Protein 4LW4 (pdb70)

GO terms:
  GO:0031071 cysteine desulfurase activity (F, EXP)
  GO:0008826 cysteine sulfinate desulfinase activity (F, EXP)
  GO:0009000 selenocysteine lyase activity (F, EXP)
  GO:0005515 protein binding (F, IPI)
  GO:0030170 pyridoxal phosphate binding (F, IDA)
  GO:0016783 sulfurtransferase activity (F, IDA)
  GO:0000096 sulfur amino acid metabolic process (P, IDA)
  GO:0016261 L-selenocysteine catabolic process (P, IDA)
  GO:0019448 L-cysteine catabolic process (P, IDA)
  GO:0072348 sulfur compound transport (P, IDA)

Structure (mmCIF, N/CA/C/O backbone):
data_4LW4
#
_entry.id   4LW4
#
_cell.length_a   77.135
_cell.length_b   76.871
_cell.length_c   89.361
_cell.angle_alpha   90.00
_cell.angle_beta   104.48
_cell.angle_gamma   90.00
#
_symmetry.space_group_name_H-M   'P 1 21 1'
#
loop_
_entity.id
_entity.type
_entity.pdbx_description
1 polymer 'Cysteine sulfinate desulfinase'
2 polymer 'Cysteine desulfuration protein CsdE'
3 non-polymer "PYRIDOXAL-5'-PHOSPHATE"
4 water water
#
loop_
_atom_site.group_PDB
_atom_site.id
_atom_site.type_symbol
_atom_site.label_atom_id
_atom_site.label_alt_id
_atom_site.label_comp_id
_atom_site.label_asym_id
_atom_site.label_entity_id
_atom_site.la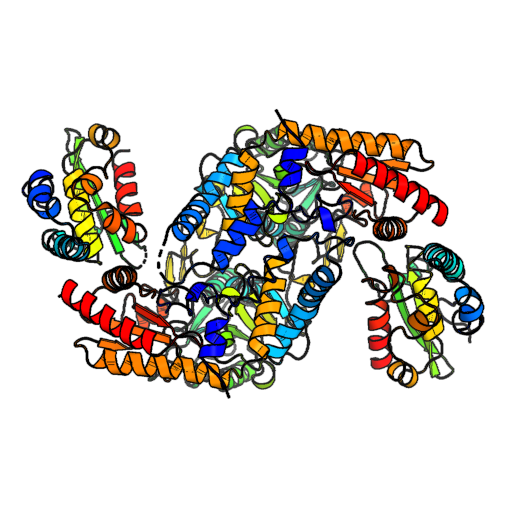bel_seq_id
_atom_site.pdbx_PDB_ins_code
_atom_site.Cartn_x
_atom_site.Cartn_y
_atom_site.Cartn_z
_atom_site.occupancy
_atom_site.B_iso_or_equiv
_atom_site.auth_seq_id
_atom_site.auth_comp_id
_atom_site.auth_asym_id
_atom_site.auth_atom_id
_atom_site.pdbx_PDB_model_num
ATOM 1 N N . VAL A 1 6 ? 34.318 44.532 22.095 1.00 39.76 3 VAL A N 1
ATOM 2 C CA . VAL A 1 6 ? 33.255 45.521 22.545 1.00 39.22 3 VAL A CA 1
ATOM 3 C C . VAL A 1 6 ? 31.841 45.293 21.949 1.00 37.63 3 VAL A C 1
ATOM 4 O O . VAL A 1 6 ? 31.647 45.282 20.710 1.00 38.87 3 VAL A O 1
ATOM 8 N N . PHE A 1 7 ? 30.857 45.126 22.835 1.00 34.48 4 PHE A N 1
ATOM 9 C CA . PHE A 1 7 ? 29.521 44.704 22.420 1.00 31.10 4 PHE A CA 1
ATOM 10 C C . PHE A 1 7 ? 28.808 45.853 21.723 1.00 30.09 4 PHE A C 1
ATOM 11 O O . PHE A 1 7 ? 28.825 46.981 22.219 1.00 30.75 4 PHE A O 1
ATOM 19 N N . ASN A 1 8 ? 28.224 45.584 20.562 1.00 27.54 5 ASN A N 1
ATOM 20 C CA . ASN A 1 8 ? 27.375 46.541 19.861 1.00 26.03 5 ASN A CA 1
ATOM 21 C C . ASN A 1 8 ? 25.954 45.944 19.848 1.00 25.98 5 ASN A C 1
ATOM 22 O O . ASN A 1 8 ? 25.700 44.982 19.087 1.00 25.17 5 ASN A O 1
ATOM 27 N N . PRO A 1 9 ? 25.029 46.506 20.663 1.00 26.36 6 PRO A N 1
ATOM 28 C CA . PRO A 1 9 ? 23.599 46.033 20.640 1.00 25.87 6 PRO A CA 1
ATOM 29 C C . PRO A 1 9 ? 22.966 46.027 19.238 1.00 25.84 6 PRO A C 1
ATOM 30 O O . PRO A 1 9 ? 22.218 45.071 18.875 1.00 24.52 6 PRO A O 1
ATOM 34 N N . ALA A 1 10 ? 23.260 47.050 18.433 1.00 24.85 7 ALA A N 1
ATOM 35 C CA . ALA A 1 10 ? 22.600 47.166 17.125 1.00 23.74 7 ALA A CA 1
ATOM 36 C C . ALA A 1 10 ? 23.067 46.069 16.175 1.00 23.50 7 ALA A C 1
ATOM 37 O O . ALA A 1 10 ? 22.316 45.629 15.284 1.00 22.22 7 ALA A O 1
ATOM 39 N N . GLN A 1 11 ? 24.295 45.606 16.390 1.00 22.96 8 GLN A N 1
ATOM 40 C CA . GLN A 1 11 ? 24.843 44.528 15.587 1.00 23.88 8 GLN A CA 1
ATOM 41 C C . GLN A 1 11 ? 24.175 43.172 15.951 1.00 22.82 8 GLN A C 1
ATOM 42 O O . GLN A 1 11 ? 23.808 42.390 15.059 1.00 24.21 8 GLN A O 1
ATOM 48 N N . PHE A 1 12 ? 24.023 42.922 17.227 1.00 21.75 9 PHE A N 1
ATOM 49 C CA . PHE A 1 12 ? 23.341 41.750 17.741 1.00 21.34 9 PHE A CA 1
ATOM 50 C C . PHE A 1 12 ? 21.887 41.777 17.310 1.00 21.03 9 PHE A C 1
ATOM 51 O O . PHE A 1 12 ? 21.413 40.840 16.761 1.00 19.86 9 PHE A O 1
ATOM 59 N N . ARG A 1 13 ? 21.236 42.911 17.474 1.00 20.43 10 ARG A N 1
ATOM 60 C CA . ARG A 1 13 ? 19.820 43.075 17.224 1.00 21.72 10 ARG A CA 1
ATOM 61 C C . ARG A 1 13 ? 19.496 42.813 15.756 1.00 21.43 10 ARG A C 1
ATOM 62 O O . ARG A 1 13 ? 18.534 42.217 15.468 1.00 21.58 10 ARG A O 1
ATOM 70 N N . ALA A 1 14 ? 20.366 43.206 14.860 1.00 22.46 11 ALA A N 1
ATOM 71 C CA . ALA A 1 14 ? 20.156 43.087 13.442 1.00 22.17 11 ALA A CA 1
ATOM 72 C C . ALA A 1 14 ? 20.030 41.685 12.913 1.00 22.83 11 ALA A C 1
ATOM 73 O O . ALA A 1 14 ? 19.574 41.539 11.847 1.00 22.35 11 ALA A O 1
ATOM 75 N N . GLN A 1 15 ? 20.512 40.701 13.642 1.00 21.06 12 GLN A N 1
ATOM 76 C CA . GLN A 1 15 ? 20.509 39.310 13.206 1.00 21.83 12 GLN A CA 1
ATOM 77 C C . GLN A 1 15 ? 19.180 38.545 13.390 1.00 20.15 12 GLN A C 1
ATOM 78 O O . GLN A 1 15 ? 19.085 37.348 13.037 1.00 19.92 12 GLN A O 1
ATOM 84 N N . PHE A 1 16 ? 18.184 39.242 13.933 1.00 18.22 13 PHE A N 1
ATOM 85 C CA . PHE A 1 16 ? 16.924 38.632 14.410 1.00 16.46 13 PHE A CA 1
ATOM 86 C C . PHE A 1 16 ? 15.755 38.992 13.542 1.00 15.06 13 PHE A C 1
ATOM 87 O O . PHE A 1 16 ? 15.168 40.063 13.714 1.00 14.65 13 PHE A O 1
ATOM 95 N N . PRO A 1 17 ? 15.401 38.101 12.586 1.00 15.05 14 PRO A N 1
ATOM 96 C CA . PRO A 1 17 ? 14.384 38.506 11.656 1.00 14.27 14 PRO A CA 1
ATOM 97 C C . PRO A 1 17 ? 13.002 38.762 12.269 1.00 13.38 14 PRO A C 1
ATOM 98 O O . PRO A 1 17 ? 12.226 39.467 11.639 1.00 14.25 14 PRO A O 1
ATOM 102 N N . ALA A 1 18 ? 12.690 38.226 13.465 1.00 13.22 15 ALA A N 1
ATOM 103 C CA . ALA A 1 18 ? 11.309 38.330 14.016 1.00 14.18 15 ALA A CA 1
ATOM 104 C C . ALA A 1 18 ? 11.021 39.723 14.538 1.00 13.58 15 ALA A C 1
ATOM 105 O O . ALA A 1 18 ? 9.893 40.014 14.854 1.00 12.65 15 ALA A O 1
ATOM 107 N N . LEU A 1 19 ? 12.077 40.509 14.741 1.00 14.36 16 LEU A N 1
ATOM 108 C CA . LEU A 1 19 ? 11.967 41.748 15.464 1.00 17.10 16 LEU A CA 1
ATOM 109 C C . LEU A 1 19 ? 10.994 42.785 14.873 1.00 18.47 16 LEU A C 1
ATOM 110 O O . LEU A 1 19 ? 10.321 43.479 15.648 1.00 18.82 16 LEU A O 1
ATOM 115 N N . GLN A 1 20 ? 10.923 42.932 13.554 1.00 19.24 17 GLN A N 1
ATOM 116 C CA . GLN A 1 20 ? 9.953 43.909 12.981 1.00 21.62 17 GLN A CA 1
ATOM 117 C C . GLN A 1 20 ? 8.507 43.540 13.295 1.00 20.58 17 GLN A C 1
ATOM 118 O O . GLN A 1 20 ? 7.719 44.377 13.697 1.00 21.88 17 GLN A O 1
ATOM 124 N N . ASP A 1 21 ? 8.146 42.275 13.113 1.00 18.57 18 ASP A N 1
ATOM 125 C CA . ASP A 1 21 ? 6.805 41.826 13.476 1.00 17.49 18 ASP A CA 1
ATOM 126 C C . ASP A 1 21 ? 6.567 41.706 14.998 1.00 15.86 18 ASP A C 1
ATOM 127 O O . ASP A 1 21 ? 5.429 41.859 15.449 1.00 15.40 18 ASP A O 1
ATOM 132 N N . ALA A 1 22 ? 7.582 41.428 15.758 1.00 14.84 19 ALA A N 1
ATOM 133 C CA . ALA A 1 22 ? 7.406 41.117 17.151 1.00 17.47 19 ALA A CA 1
ATOM 134 C C . ALA A 1 22 ? 6.965 42.309 18.004 1.00 18.90 19 ALA A C 1
ATOM 135 O O . ALA A 1 22 ? 6.443 42.116 19.020 1.00 20.51 19 ALA A O 1
ATOM 137 N N . GLY A 1 23 ? 7.210 43.519 17.550 1.00 18.73 20 GLY A N 1
ATOM 138 C CA . GLY A 1 23 ? 6.951 44.698 18.331 1.00 19.93 20 GLY A CA 1
ATOM 139 C C . GLY A 1 23 ? 7.950 44.806 19.471 1.00 19.84 20 GLY A C 1
ATOM 140 O O . GLY A 1 23 ? 9.108 44.908 19.230 1.00 20.61 20 GLY A O 1
ATOM 141 N N . VAL A 1 24 ? 7.474 44.745 20.697 1.00 30.00 21 VAL A N 1
ATOM 142 C CA . VAL A 1 24 ? 8.348 44.773 21.846 1.00 30.00 21 VAL A CA 1
ATOM 143 C C . VAL A 1 24 ? 8.362 43.372 22.479 1.00 30.00 21 VAL A C 1
ATOM 144 O O . VAL A 1 24 ? 7.422 42.958 23.043 1.00 30.00 21 VAL A O 1
ATOM 148 N N . TYR A 1 25 ? 9.443 42.647 22.329 1.00 13.52 22 TYR A N 1
ATOM 149 C CA . TYR A 1 25 ? 9.476 41.282 22.850 1.00 13.28 22 TYR A CA 1
ATOM 150 C C . TYR A 1 25 ? 10.250 41.183 24.163 1.00 12.34 22 TYR A C 1
ATOM 151 O O . TYR A 1 25 ? 11.429 41.354 24.168 1.00 14.11 22 TYR A O 1
ATOM 160 N N . LEU A 1 26 ? 9.545 40.935 25.244 1.00 12.17 23 LEU A N 1
ATOM 161 C CA . LEU A 1 26 ? 10.131 40.888 26.579 1.00 12.57 23 LEU A CA 1
ATOM 162 C C . LEU A 1 26 ? 9.793 39.565 27.259 1.00 14.15 23 LEU A C 1
ATOM 163 O O . LEU A 1 26 ? 9.477 39.543 28.473 1.00 11.94 23 LEU A O 1
ATOM 168 N N . ASP A 1 27 ? 9.864 38.449 26.497 1.00 14.05 24 ASP A N 1
ATOM 169 C CA . ASP A 1 27 ? 9.589 37.156 27.113 1.00 14.44 24 ASP A CA 1
ATOM 170 C C . ASP A 1 27 ? 10.640 36.128 26.719 1.00 14.19 24 ASP A C 1
ATOM 171 O O . ASP A 1 27 ? 10.328 34.912 26.554 1.00 13.03 24 ASP A O 1
ATOM 176 N N . SER A 1 28 ? 11.876 36.598 26.529 1.00 13.71 25 SER A N 1
ATOM 177 C CA . SER A 1 28 ? 12.992 35.691 26.210 1.00 14.43 25 SER A CA 1
ATOM 178 C C . SER A 1 28 ? 13.249 34.631 27.237 1.00 13.91 25 SER A C 1
ATOM 179 O O . SER A 1 28 ? 13.849 33.581 26.899 1.00 14.12 25 SER A O 1
ATOM 182 N N . ALA A 1 29 ? 12.814 34.868 28.481 1.00 13.68 26 ALA A N 1
ATOM 183 C CA . ALA A 1 29 ? 13.044 33.886 29.539 1.00 15.25 26 ALA A CA 1
ATOM 184 C C . ALA A 1 29 ? 12.145 32.648 29.367 1.00 15.55 26 ALA A C 1
ATOM 185 O O . ALA A 1 29 ? 12.463 31.580 29.889 1.00 16.77 26 ALA A O 1
ATOM 187 N N . ALA A 1 30 ? 11.006 32.819 28.733 1.00 13.77 27 ALA A N 1
ATOM 188 C CA . ALA A 1 30 ? 10.170 31.660 28.287 1.00 12.88 27 ALA A CA 1
ATOM 189 C C . ALA A 1 30 ? 10.791 31.004 27.034 1.00 13.04 27 ALA A C 1
ATOM 190 O O . ALA A 1 30 ? 10.990 29.797 26.978 1.00 11.90 27 ALA A O 1
ATOM 192 N N . THR A 1 31 ? 11.072 31.815 26.023 1.00 10.42 28 THR A N 1
ATOM 193 C CA . THR A 1 31 ? 11.734 31.337 24.860 1.00 12.88 28 THR A CA 1
ATOM 194 C C . THR A 1 31 ? 12.379 32.497 24.093 1.00 12.75 28 THR A C 1
ATOM 195 O O . THR A 1 31 ? 11.858 33.613 24.094 1.00 12.39 28 THR A O 1
ATOM 199 N N . ALA A 1 32 ? 13.528 32.229 23.446 1.00 13.05 29 ALA A N 1
ATOM 200 C CA . ALA A 1 32 ? 14.310 33.280 22.784 1.00 12.11 29 ALA A CA 1
ATOM 201 C C . ALA A 1 32 ? 14.006 33.343 21.304 1.00 12.62 29 ALA A C 1
ATOM 202 O O . ALA A 1 32 ? 13.714 32.332 20.671 1.00 11.43 29 ALA A O 1
ATOM 204 N N . LEU A 1 33 ? 14.103 34.537 20.752 1.00 11.73 30 LEU A N 1
ATOM 205 C CA . LEU A 1 33 ? 14.043 34.707 19.323 1.00 11.92 30 LEU A CA 1
ATOM 206 C C . LEU A 1 33 ? 15.300 34.115 18.725 1.00 10.50 30 LEU A C 1
ATOM 207 O O . LEU A 1 33 ? 16.269 33.864 19.439 1.00 9.79 30 LEU A O 1
ATOM 212 N N . LYS A 1 34 ? 15.298 33.850 17.425 1.00 10.84 31 LYS A N 1
ATOM 213 C CA . LYS A 1 34 ? 16.402 33.117 16.801 1.00 11.04 31 LYS A CA 1
ATOM 214 C C . LYS A 1 34 ? 17.144 34.044 15.813 1.00 12.03 31 LYS A C 1
ATOM 215 O O . LYS A 1 34 ? 16.539 34.849 15.098 1.00 12.15 31 LYS A O 1
ATOM 221 N N . PRO A 1 35 ? 18.435 33.913 15.753 1.00 12.32 32 PRO A N 1
ATOM 222 C CA . PRO A 1 35 ? 19.227 34.672 14.776 1.00 13.99 32 PRO A CA 1
ATOM 223 C C . PRO A 1 35 ? 19.166 34.026 13.392 1.00 14.29 32 PRO A C 1
ATOM 224 O O . PRO A 1 35 ? 18.892 32.810 13.330 1.00 14.26 32 PRO A O 1
ATOM 228 N N . GLU A 1 36 ? 19.501 34.774 12.324 1.00 14.90 33 GLU A N 1
ATOM 229 C CA . GLU A 1 36 ? 19.530 34.213 10.969 1.00 17.12 33 GLU A CA 1
ATOM 230 C C . GLU A 1 36 ? 20.320 32.969 10.861 1.00 17.13 33 GLU A C 1
ATOM 231 O O . GLU A 1 36 ? 19.920 32.098 10.077 1.00 17.61 33 GLU A O 1
ATOM 237 N N . ALA A 1 37 ? 21.436 32.857 11.594 1.00 14.71 34 ALA A N 1
ATOM 238 C CA . ALA A 1 37 ? 22.231 31.671 11.467 1.00 15.07 34 ALA A CA 1
ATOM 239 C C . ALA A 1 37 ? 21.403 30.377 11.724 1.00 14.17 34 ALA A C 1
ATOM 240 O O . ALA A 1 37 ? 21.609 29.336 11.067 1.00 13.73 34 ALA A O 1
ATOM 242 N N . VAL A 1 38 ? 20.470 30.449 12.671 1.00 14.09 35 VAL A N 1
ATOM 243 C CA . VAL A 1 38 ? 19.707 29.267 13.104 1.00 13.46 35 VAL A CA 1
ATOM 244 C C . VAL A 1 38 ? 18.640 28.992 12.083 1.00 14.28 35 VAL A C 1
ATOM 245 O O . VAL A 1 38 ? 18.434 27.827 11.700 1.00 12.87 35 VAL A O 1
ATOM 249 N N . VAL A 1 39 ? 17.972 30.054 11.634 1.00 13.49 36 VAL A N 1
ATOM 250 C CA . VAL A 1 39 ? 16.944 29.887 10.610 1.00 14.33 36 VAL A CA 1
ATOM 251 C C . VAL A 1 39 ? 17.541 29.310 9.327 1.00 15.06 36 VAL A C 1
ATOM 252 O O . VAL A 1 39 ? 16.982 28.406 8.648 1.00 13.16 36 VAL A O 1
ATOM 256 N N . GLU A 1 40 ? 18.716 29.809 8.980 1.00 15.74 37 GLU A N 1
ATOM 257 C CA . GLU A 1 40 ? 19.311 29.424 7.732 1.00 16.67 37 GLU A CA 1
ATOM 258 C C . GLU A 1 40 ? 19.898 28.021 7.811 1.00 15.11 37 GLU A C 1
ATOM 259 O O . GLU A 1 40 ? 19.760 27.262 6.858 1.00 14.62 37 GLU A O 1
ATOM 265 N N . ALA A 1 41 ? 20.566 27.674 8.909 1.00 12.69 38 ALA A N 1
ATOM 266 C CA . ALA A 1 41 ? 21.056 26.278 9.073 1.00 13.18 38 ALA A CA 1
ATOM 267 C C . ALA A 1 41 ? 19.911 25.242 9.004 1.00 13.36 38 ALA A C 1
ATOM 268 O O . ALA A 1 41 ? 20.048 24.192 8.391 1.00 13.39 38 ALA A O 1
ATOM 270 N N . THR A 1 42 ? 18.755 25.614 9.540 1.00 14.70 39 THR A N 1
ATOM 271 C CA . THR A 1 42 ? 17.604 24.742 9.541 1.00 14.02 39 THR A CA 1
ATOM 272 C C . THR A 1 42 ? 17.019 24.579 8.129 1.00 14.70 39 THR A C 1
ATOM 273 O O . THR A 1 42 ? 16.718 23.468 7.729 1.00 14.23 39 THR A O 1
ATOM 277 N N . GLN A 1 43 ? 16.846 25.689 7.420 1.00 15.61 40 GLN A N 1
ATOM 278 C CA . GLN A 1 43 ? 16.374 25.767 6.035 1.00 16.97 40 GLN A CA 1
ATOM 279 C C . GLN A 1 43 ? 17.246 24.909 5.155 1.00 16.33 40 GLN A C 1
ATOM 280 O O . GLN A 1 43 ? 16.739 24.102 4.381 1.00 15.31 40 GLN A O 1
ATOM 286 N N . GLN A 1 44 ? 18.560 25.027 5.348 1.00 16.65 41 GLN A N 1
ATOM 287 C CA . GLN A 1 44 ? 19.524 24.270 4.576 1.00 19.15 41 GLN A CA 1
ATOM 288 C C . GLN A 1 44 ? 19.444 22.776 4.806 1.00 17.33 41 GLN A C 1
ATOM 289 O O . GLN A 1 44 ? 19.546 22.016 3.852 1.00 16.85 41 GLN A O 1
ATOM 295 N N . PHE A 1 45 ? 19.257 22.387 6.064 1.00 15.37 42 PHE A N 1
ATOM 296 C CA . PHE A 1 45 ? 19.186 20.974 6.439 1.00 14.93 42 PHE A CA 1
ATOM 297 C C . PHE A 1 45 ? 17.925 20.296 5.808 1.00 14.36 42 PHE A C 1
ATOM 298 O O . PHE A 1 45 ? 18.021 19.276 5.122 1.00 13.88 42 PHE A O 1
ATOM 306 N N . TYR A 1 46 ? 16.777 20.944 5.915 1.00 12.90 43 TYR A N 1
ATOM 307 C CA . TYR A 1 46 ? 15.547 20.325 5.362 1.00 13.39 43 TYR A CA 1
ATOM 308 C C . TYR A 1 46 ? 15.413 20.474 3.876 1.00 14.40 43 TYR A C 1
ATOM 309 O O . TYR A 1 46 ? 14.505 19.897 3.265 1.00 13.85 43 TYR A O 1
ATOM 318 N N . SER A 1 47 ? 16.286 21.278 3.276 1.00 16.09 44 SER A N 1
ATOM 319 C CA . SER A 1 47 ? 16.280 21.465 1.834 1.00 19.00 44 SER A CA 1
ATOM 320 C C . SER A 1 47 ? 17.392 20.756 1.124 1.00 19.92 44 SER A C 1
ATOM 321 O O . SER A 1 47 ? 17.522 20.955 -0.046 1.00 20.38 44 SER A O 1
ATOM 324 N N . LEU A 1 48 ? 18.191 19.974 1.804 1.00 22.44 45 LEU A N 1
ATOM 325 C CA . LEU A 1 48 ? 19.507 19.612 1.284 1.00 27.26 45 LEU A CA 1
ATOM 326 C C . LEU A 1 48 ? 19.428 18.642 0.098 1.00 30.35 45 LEU A C 1
ATOM 327 O O . LEU A 1 48 ? 18.873 17.526 0.211 1.00 29.26 45 LEU A O 1
ATOM 332 N N . SER A 1 49 ? 20.073 19.065 -1.007 1.00 33.42 46 SER A N 1
ATOM 333 C CA . SER A 1 49 ? 20.138 18.296 -2.261 1.00 36.35 46 SER A CA 1
ATOM 334 C C . SER A 1 49 ? 20.381 16.832 -2.033 1.00 37.17 46 SER A C 1
ATOM 335 O O . SER A 1 49 ? 21.401 16.455 -1.467 1.00 36.98 46 SER A O 1
ATOM 338 N N . ALA A 1 50 ? 19.415 16.038 -2.490 1.00 39.06 47 ALA A N 1
ATOM 339 C CA . ALA A 1 50 ? 19.380 14.571 -2.373 1.00 42.08 47 ALA A CA 1
ATOM 340 C C . ALA A 1 50 ? 20.563 13.936 -3.010 1.00 43.43 47 ALA A C 1
ATOM 341 O O . ALA A 1 50 ? 20.869 14.238 -4.175 1.00 44.68 47 ALA A O 1
ATOM 343 N N . GLY A 1 51 ? 21.189 13.023 -2.262 1.00 45.20 48 GLY A N 1
ATOM 344 C CA . GLY A 1 51 ? 22.497 12.462 -2.607 1.00 46.42 48 GLY A CA 1
ATOM 345 C C . GLY A 1 51 ? 23.562 13.452 -2.164 1.00 46.60 48 GLY A C 1
ATOM 346 O O . GLY A 1 51 ? 24.558 13.649 -2.852 1.00 47.27 48 GLY A O 1
ATOM 347 N N . PHE A 1 58 ? 27.327 19.909 -2.565 1.00 61.79 55 PHE A N 1
ATOM 348 C CA . PHE A 1 58 ? 28.326 19.276 -1.698 1.00 62.25 55 PHE A CA 1
ATOM 349 C C . PHE A 1 58 ? 28.999 20.237 -0.689 1.00 61.24 55 PHE A C 1
ATOM 350 O O . PHE A 1 58 ? 29.569 19.780 0.315 1.00 61.29 55 PHE A O 1
ATOM 358 N N . ALA A 1 59 ? 28.935 21.547 -0.959 1.00 59.85 56 ALA A N 1
ATOM 359 C CA . ALA A 1 59 ? 29.477 22.578 -0.048 1.00 58.23 56 ALA A CA 1
ATOM 360 C C . ALA A 1 59 ? 28.521 22.962 1.124 1.00 56.90 56 ALA A C 1
ATOM 361 O O . ALA A 1 59 ? 28.961 23.185 2.257 1.00 56.16 56 ALA A O 1
ATOM 363 N N . GLU A 1 60 ? 27.222 23.059 0.853 1.00 55.40 57 GLU A N 1
ATOM 364 C CA . GLU A 1 60 ? 26.239 23.184 1.939 1.00 54.19 57 GLU A CA 1
ATOM 365 C C . GLU A 1 60 ? 26.229 21.883 2.758 1.00 52.47 57 GLU A C 1
ATOM 366 O O . GLU A 1 60 ? 26.271 21.937 4.000 1.00 52.64 57 GLU A O 1
ATOM 372 N N . ALA A 1 61 ? 26.210 20.736 2.056 1.00 49.77 58 ALA A N 1
ATOM 373 C CA . ALA A 1 61 ? 26.273 19.407 2.665 1.00 47.83 58 ALA A CA 1
ATOM 374 C C . ALA A 1 61 ? 27.394 19.296 3.691 1.00 47.11 58 ALA A C 1
ATOM 375 O O . ALA A 1 61 ? 27.151 18.900 4.832 1.00 45.91 58 ALA A O 1
ATOM 377 N N . GLN A 1 62 ? 28.617 19.658 3.282 1.00 45.71 59 GLN A N 1
ATOM 378 C CA . GLN A 1 62 ? 29.778 19.548 4.158 1.00 44.59 59 GLN A CA 1
ATOM 379 C C . GLN A 1 62 ? 29.721 20.506 5.352 1.00 42.29 59 GLN A C 1
ATOM 380 O O . GLN A 1 62 ? 30.064 20.108 6.445 1.00 41.30 59 GLN A O 1
ATOM 386 N N . ARG A 1 63 ? 29.279 21.745 5.120 1.00 40.61 60 ARG A N 1
ATOM 387 C CA . ARG A 1 63 ? 29.032 22.744 6.168 1.00 39.89 60 ARG A CA 1
ATOM 388 C C . ARG A 1 63 ? 28.047 22.217 7.223 1.00 38.47 60 ARG A C 1
ATOM 389 O O . ARG A 1 63 ? 28.258 22.409 8.409 1.00 37.49 60 ARG A O 1
ATOM 397 N N . LEU A 1 64 ? 26.957 21.574 6.791 1.00 37.44 61 LEU A N 1
ATOM 398 C CA . LEU A 1 64 ? 25.986 20.966 7.743 1.00 36.53 61 LEU A CA 1
ATOM 399 C C . LEU A 1 64 ? 26.598 19.767 8.495 1.00 35.88 61 LEU A C 1
ATOM 400 O O . LEU A 1 64 ? 26.455 19.631 9.729 1.00 34.49 61 LEU A O 1
ATOM 405 N N . THR A 1 65 ? 27.320 18.922 7.753 1.00 34.98 62 THR A N 1
ATOM 406 C CA . THR A 1 65 ? 28.080 17.849 8.384 1.00 34.31 62 THR A CA 1
ATOM 407 C C . THR A 1 65 ? 29.025 18.383 9.472 1.00 33.20 62 THR A C 1
ATOM 408 O O . THR A 1 65 ? 29.009 17.871 10.567 1.00 31.81 62 THR A O 1
ATOM 412 N N . ALA A 1 66 ? 29.835 19.414 9.172 1.00 32.81 63 ALA A N 1
ATOM 413 C CA . ALA A 1 66 ? 30.722 19.981 10.214 1.00 31.52 63 ALA A CA 1
ATOM 414 C C . ALA A 1 66 ? 29.907 20.597 11.363 1.00 30.60 63 ALA A C 1
ATOM 415 O O . ALA A 1 66 ? 30.258 20.375 12.520 1.00 30.10 63 ALA A O 1
ATOM 417 N N . ARG A 1 67 ? 28.806 21.307 11.072 1.00 29.07 64 ARG A N 1
ATOM 418 C CA . ARG A 1 67 ? 27.972 21.815 12.177 1.00 28.56 64 ARG A CA 1
ATOM 419 C C . ARG A 1 67 ? 27.587 20.653 13.148 1.00 27.86 64 ARG A C 1
ATOM 420 O O . ARG A 1 67 ? 27.718 20.790 14.354 1.00 27.53 64 ARG A O 1
ATOM 428 N N . TYR A 1 68 ? 27.189 19.504 12.582 1.00 26.54 65 TYR A N 1
ATOM 429 C CA . TYR A 1 68 ? 26.590 18.392 13.330 1.00 26.66 65 TYR A CA 1
ATOM 430 C C . TYR A 1 68 ? 27.607 17.623 14.141 1.00 26.29 65 TYR A C 1
ATOM 431 O O . TYR A 1 68 ? 27.382 17.314 15.340 1.00 24.99 65 TYR A O 1
ATOM 440 N N . GLU A 1 69 ? 28.732 17.344 13.486 1.00 27.23 66 GLU A N 1
ATOM 441 C CA A GLU A 1 69 ? 29.834 16.599 14.104 0.50 27.45 66 GLU A CA 1
ATOM 442 C CA B GLU A 1 69 ? 29.833 16.598 14.113 0.50 26.95 66 GLU A CA 1
ATOM 443 C C . GLU A 1 69 ? 30.567 17.488 15.113 1.00 26.39 66 GLU A C 1
ATOM 444 O O . GLU A 1 69 ? 31.136 17.015 16.072 1.00 26.17 66 GLU A O 1
ATOM 455 N N . ALA A 1 70 ? 30.526 18.794 14.913 1.00 24.82 67 ALA A N 1
ATOM 456 C CA . ALA A 1 70 ? 31.187 19.647 15.853 1.00 22.55 67 ALA A CA 1
ATOM 457 C C . ALA A 1 70 ? 30.201 20.002 16.969 1.00 20.96 67 ALA A C 1
ATOM 458 O O . ALA A 1 70 ? 30.516 20.735 17.879 1.00 18.21 67 ALA A O 1
ATOM 460 N N . ALA A 1 71 ? 28.969 19.510 16.912 1.00 19.32 68 ALA A N 1
ATOM 461 C CA . ALA A 1 71 ? 27.992 20.138 17.845 1.00 18.15 68 ALA A CA 1
ATOM 462 C C . ALA A 1 71 ? 28.279 19.913 19.304 1.00 15.38 68 ALA A C 1
ATOM 463 O O . ALA A 1 71 ? 28.206 20.827 20.057 1.00 15.52 68 ALA A O 1
ATOM 465 N N . ARG A 1 72 ? 28.615 18.703 19.715 1.00 16.48 69 ARG A N 1
ATOM 466 C CA . ARG A 1 72 ? 28.892 18.478 21.161 1.00 16.40 69 ARG A CA 1
ATOM 467 C C . ARG A 1 72 ? 30.092 19.337 21.597 1.00 16.22 69 ARG A C 1
ATOM 468 O O . ARG A 1 72 ? 30.118 19.819 22.686 1.00 16.56 69 ARG A O 1
ATOM 476 N N . GLU A 1 73 ? 31.118 19.426 20.758 1.00 16.35 70 GLU A N 1
ATOM 477 C CA . GLU A 1 73 ? 32.297 20.234 21.083 1.00 18.62 70 GLU A CA 1
ATOM 478 C C . GLU A 1 73 ? 31.916 21.705 21.312 1.00 16.97 70 GLU A C 1
ATOM 479 O O . GLU A 1 73 ? 32.437 22.332 22.209 1.00 17.96 70 GLU A O 1
ATOM 485 N N . LYS A 1 74 ? 30.968 22.244 20.537 1.00 17.65 71 LYS A N 1
ATOM 486 C CA . LYS A 1 74 ? 30.538 23.650 20.767 1.00 16.74 71 LYS A CA 1
ATOM 487 C C . LYS A 1 74 ? 29.844 23.797 22.092 1.00 17.74 71 LYS A C 1
ATOM 488 O O . LYS A 1 74 ? 29.974 24.830 22.783 1.00 17.99 71 LYS A O 1
ATOM 494 N N . VAL A 1 75 ? 29.066 22.778 22.463 1.00 17.32 72 VAL A N 1
ATOM 495 C CA . VAL A 1 75 ? 28.503 22.759 23.842 1.00 15.28 72 VAL A CA 1
ATOM 496 C C . VAL A 1 75 ? 29.636 22.626 24.911 1.00 15.53 72 VAL A C 1
ATOM 497 O O . VAL A 1 75 ? 29.611 23.301 25.919 1.00 14.84 72 VAL A O 1
ATOM 501 N N . ALA A 1 76 ? 30.578 21.703 24.698 1.00 16.81 73 ALA A N 1
ATOM 502 C CA . ALA A 1 76 ? 31.732 21.559 25.612 1.00 17.10 73 ALA A CA 1
ATOM 503 C C . ALA A 1 76 ? 32.452 22.910 25.825 1.00 17.39 73 ALA A C 1
ATOM 504 O O . ALA A 1 76 ? 32.840 23.252 26.965 1.00 19.60 73 ALA A O 1
ATOM 506 N N . GLN A 1 77 ? 32.599 23.686 24.776 1.00 18.08 74 GLN A N 1
ATOM 507 C CA . GLN A 1 77 ? 33.267 24.991 24.862 1.00 19.64 74 GLN A CA 1
ATOM 508 C C . GLN A 1 77 ? 32.432 26.011 25.601 1.00 20.10 74 GLN A C 1
ATOM 509 O O . GLN A 1 77 ? 32.964 26.755 26.408 1.00 19.01 74 GLN A O 1
ATOM 515 N N . LEU A 1 78 ? 31.104 26.000 25.410 1.00 18.51 75 LEU A N 1
ATOM 516 C CA . LEU A 1 78 ? 30.285 26.851 26.236 1.00 17.69 75 LEU A CA 1
ATOM 517 C C . LEU A 1 78 ? 30.502 26.610 27.719 1.00 17.23 75 LEU A C 1
ATOM 518 O O . LEU A 1 78 ? 30.568 27.564 28.496 1.00 17.68 75 LEU A O 1
ATOM 523 N N . LEU A 1 79 ? 30.551 25.343 28.121 1.00 16.23 76 LEU A N 1
ATOM 524 C CA . LEU A 1 79 ? 30.480 24.975 29.547 1.00 17.70 76 LEU A CA 1
ATOM 525 C C . LEU A 1 79 ? 31.856 24.759 30.185 1.00 18.01 76 LEU A C 1
ATOM 526 O O . LEU A 1 79 ? 31.955 24.408 31.387 1.00 18.42 76 LEU A O 1
ATOM 531 N N . ASN A 1 80 ? 32.884 24.852 29.350 1.00 18.37 77 ASN A N 1
ATOM 532 C CA . ASN A 1 80 ? 34.236 24.350 29.696 1.00 19.54 77 ASN A CA 1
ATOM 533 C C . ASN A 1 80 ? 34.240 22.862 30.198 1.00 20.70 77 ASN A C 1
ATOM 534 O O . ASN A 1 80 ? 34.914 22.515 31.189 1.00 18.68 77 ASN A O 1
ATOM 539 N N . ALA A 1 81 ? 33.455 21.997 29.520 1.00 19.47 78 ALA A N 1
ATOM 540 C CA . ALA A 1 81 ? 33.495 20.566 29.759 1.00 21.01 78 ALA A CA 1
ATOM 541 C C . ALA A 1 81 ? 34.849 20.000 29.309 1.00 21.99 78 ALA A C 1
ATOM 542 O O . ALA A 1 81 ? 35.417 20.481 28.352 1.00 22.51 78 ALA A O 1
ATOM 544 N N . PRO A 1 82 ? 35.349 18.959 29.986 1.00 24.29 79 PRO A N 1
ATOM 545 C CA . PRO A 1 82 ? 36.678 18.485 29.620 1.00 26.00 79 PRO A CA 1
ATOM 546 C C . PRO A 1 82 ? 36.706 17.910 28.185 1.00 27.29 79 PRO A C 1
ATOM 547 O O . PRO A 1 82 ? 37.726 17.938 27.495 1.00 27.37 79 PRO A O 1
ATOM 551 N N . ASP A 1 83 ? 35.581 17.403 27.711 1.00 26.84 80 ASP A N 1
ATOM 552 C CA . ASP A 1 83 ? 35.602 16.774 26.418 1.00 27.65 80 ASP A CA 1
ATOM 553 C C . ASP A 1 83 ? 34.162 16.562 25.866 1.00 25.80 80 ASP A C 1
ATOM 554 O O . ASP A 1 83 ? 33.196 16.587 26.645 1.00 22.64 80 ASP A O 1
ATOM 559 N N . ASP A 1 84 ? 34.050 16.402 24.549 1.00 23.58 81 ASP A N 1
ATOM 560 C CA . ASP A 1 84 ? 32.725 16.396 23.904 1.00 23.66 81 ASP A CA 1
ATOM 561 C C . ASP A 1 84 ? 31.855 15.178 24.306 1.00 22.55 81 ASP A C 1
ATOM 562 O O . ASP A 1 84 ? 30.616 15.246 24.244 1.00 21.12 81 ASP A O 1
ATOM 567 N N . LYS A 1 85 ? 32.491 14.129 24.855 1.00 19.98 82 LYS A N 1
ATOM 568 C CA . LYS A 1 85 ? 31.795 12.923 25.233 1.00 19.57 82 LYS A CA 1
ATOM 569 C C . LYS A 1 85 ? 31.109 12.992 26.623 1.00 18.89 82 LYS A C 1
ATOM 570 O O . LYS A 1 85 ? 30.379 12.037 27.056 1.00 18.91 82 LYS A O 1
ATOM 576 N N . THR A 1 86 ? 31.305 14.098 27.311 1.00 16.61 83 THR A N 1
ATOM 577 C CA . THR A 1 86 ? 30.470 14.381 28.488 1.00 16.79 83 THR A CA 1
ATOM 578 C C . THR A 1 86 ? 29.131 15.112 28.137 1.00 15.60 83 THR A C 1
ATOM 579 O O . THR A 1 86 ? 28.379 15.501 29.029 1.00 15.68 83 THR A O 1
ATOM 583 N N . ILE A 1 87 ? 28.894 15.360 26.861 1.00 15.37 84 ILE A N 1
ATOM 584 C CA . ILE A 1 87 ? 27.662 16.048 26.394 1.00 16.11 84 ILE A CA 1
ATOM 585 C C . ILE A 1 87 ? 26.669 15.049 25.830 1.00 15.26 84 ILE A C 1
ATOM 586 O O . ILE A 1 87 ? 26.976 14.340 24.862 1.00 15.80 84 ILE A O 1
ATOM 591 N N . VAL A 1 88 ? 25.478 15.037 26.395 1.00 14.09 85 VAL A N 1
ATOM 592 C CA . VAL A 1 88 ? 24.403 14.106 25.966 1.00 13.18 85 VAL A CA 1
ATOM 593 C C . VAL A 1 88 ? 23.238 14.939 25.368 1.00 13.23 85 VAL A C 1
ATOM 594 O O . VAL A 1 88 ? 22.844 15.927 25.960 1.00 12.95 85 VAL A O 1
ATOM 598 N N . TRP A 1 89 ? 22.700 14.547 24.220 1.00 13.79 86 TRP A N 1
ATOM 599 C CA . TRP A 1 89 ? 21.567 15.261 23.642 1.00 13.27 86 TRP A CA 1
ATOM 600 C C . TRP A 1 89 ? 20.300 14.778 24.255 1.00 13.39 86 TRP A C 1
ATOM 601 O O . TRP A 1 89 ? 20.070 13.545 24.367 1.00 15.38 86 TRP A O 1
ATOM 612 N N . THR A 1 90 ? 19.437 15.720 24.618 1.00 12.20 87 THR A N 1
ATOM 613 C CA . THR A 1 90 ? 18.097 15.392 25.108 1.00 10.69 87 THR A CA 1
ATOM 614 C C . THR A 1 90 ? 17.077 16.310 24.381 1.00 11.35 87 THR A C 1
ATOM 615 O O . THR A 1 90 ? 17.462 17.082 23.513 1.00 11.95 87 THR A O 1
ATOM 619 N N . ARG A 1 91 ? 15.792 16.244 24.759 1.00 11.03 88 ARG A N 1
ATOM 620 C CA . ARG A 1 91 ? 14.749 17.132 24.138 1.00 12.29 88 ARG A CA 1
ATOM 621 C C . ARG A 1 91 ? 14.596 18.459 24.925 1.00 11.38 88 ARG A C 1
ATOM 622 O O . ARG A 1 91 ? 13.846 19.343 24.520 1.00 11.27 88 ARG A O 1
ATOM 630 N N . GLY A 1 92 ? 15.292 18.592 26.057 1.00 10.37 89 GLY A N 1
ATOM 631 C CA . GLY A 1 92 ? 15.261 19.821 26.845 1.00 11.25 89 GLY A CA 1
ATOM 632 C C . GLY A 1 92 ? 15.712 19.547 28.263 1.00 11.42 89 GLY A C 1
ATOM 633 O O . GLY A 1 92 ? 15.870 18.406 28.672 1.00 11.08 89 GLY A O 1
ATOM 634 N N . THR A 1 93 ? 15.927 20.603 29.011 1.00 11.47 90 THR A N 1
ATOM 635 C CA . THR A 1 93 ? 16.220 20.504 30.444 1.00 11.47 90 THR A CA 1
ATOM 636 C C . THR A 1 93 ? 15.344 19.501 31.164 1.00 11.28 90 THR A C 1
ATOM 637 O O . THR A 1 93 ? 15.837 18.764 32.003 1.00 11.40 90 THR A O 1
ATOM 641 N N . THR A 1 94 ? 14.050 19.487 30.877 1.00 11.32 91 THR A N 1
ATOM 642 C CA . THR A 1 94 ? 13.169 18.525 31.497 1.00 9.25 91 THR A CA 1
ATOM 643 C C . THR A 1 94 ? 13.609 17.049 31.348 1.00 11.69 91 THR A C 1
ATOM 644 O O . THR A 1 94 ? 13.721 16.334 32.340 1.00 10.99 91 THR A O 1
ATOM 648 N N . GLU A 1 95 ? 13.868 16.587 30.121 1.00 12.74 92 GLU A N 1
ATOM 649 C CA . GLU A 1 95 ? 14.291 15.200 29.958 1.00 12.07 92 GLU A CA 1
ATOM 650 C C . GLU A 1 95 ? 15.669 15.029 30.668 1.00 11.71 92 GLU A C 1
ATOM 651 O O . GLU A 1 95 ? 15.924 14.019 31.279 1.00 12.21 92 GLU A O 1
ATOM 657 N N . SER A 1 96 ? 16.553 16.008 30.528 1.00 11.38 93 SER A N 1
ATOM 658 C CA . SER A 1 96 ? 17.897 15.887 31.159 1.00 12.17 93 SER A CA 1
ATOM 659 C C . SER A 1 96 ? 17.792 15.559 32.631 1.00 12.53 93 SER A C 1
ATOM 660 O O . SER A 1 96 ? 18.483 14.654 33.093 1.00 12.20 93 SER A O 1
ATOM 663 N N . ILE A 1 97 ? 16.918 16.274 33.370 1.00 9.79 94 ILE A N 1
ATOM 664 C CA . ILE A 1 97 ? 16.778 16.051 34.822 1.00 11.91 94 ILE A CA 1
ATOM 665 C C . ILE A 1 97 ? 16.129 14.726 35.186 1.00 12.62 94 ILE A C 1
ATOM 666 O O . ILE A 1 97 ? 16.658 13.995 36.032 1.00 13.94 94 ILE A O 1
ATOM 671 N N . ASN A 1 98 ? 15.041 14.374 34.493 1.00 12.73 95 ASN A N 1
ATOM 672 C CA . ASN A 1 98 ? 14.435 13.067 34.611 1.00 11.45 95 ASN A CA 1
ATOM 673 C C . ASN A 1 98 ? 15.458 11.958 34.369 1.00 11.01 95 ASN A C 1
ATOM 674 O O . ASN A 1 98 ? 15.405 10.969 35.071 1.00 12.93 95 ASN A O 1
ATOM 679 N N . MET A 1 99 ? 16.382 12.124 33.416 1.00 11.15 96 MET A N 1
ATOM 680 C CA . MET A 1 99 ? 17.381 11.099 33.117 1.00 12.27 96 MET A CA 1
ATOM 681 C C . MET A 1 99 ? 18.310 10.903 34.312 1.00 11.79 96 MET A C 1
ATOM 682 O O . MET A 1 99 ? 18.606 9.796 34.683 1.00 13.48 96 MET A O 1
ATOM 687 N N . VAL A 1 100 ? 18.734 11.990 34.911 1.00 12.22 97 VAL A N 1
ATOM 688 C CA . VAL A 1 100 ? 19.627 11.925 36.056 1.00 12.80 97 VAL A CA 1
ATOM 689 C C . VAL A 1 100 ? 18.845 11.234 37.194 1.00 13.40 97 VAL A C 1
ATOM 690 O O . VAL A 1 100 ? 19.321 10.252 37.814 1.00 13.17 97 VAL A O 1
ATOM 694 N N . ALA A 1 101 ? 17.617 11.681 37.420 1.00 12.73 98 ALA A N 1
ATOM 695 C CA . ALA A 1 101 ? 16.795 11.092 38.496 1.00 11.83 98 ALA A CA 1
ATOM 696 C C . ALA A 1 101 ? 16.565 9.601 38.357 1.00 13.41 98 ALA A C 1
ATOM 697 O O . ALA A 1 101 ? 16.710 8.805 39.357 1.00 11.72 98 ALA A O 1
ATOM 699 N N . GLN A 1 102 ? 16.240 9.194 37.120 1.00 13.13 99 GLN A N 1
ATOM 700 C CA . GLN A 1 102 ? 15.900 7.800 36.844 1.00 13.96 99 GLN A CA 1
ATOM 701 C C . GLN A 1 102 ? 17.153 6.902 36.627 1.00 13.72 99 GLN A C 1
ATOM 702 O O . GLN A 1 102 ? 17.140 5.721 36.971 1.00 12.88 99 GLN A O 1
ATOM 708 N N . CYS A 1 103 ? 18.179 7.434 35.996 1.00 14.15 100 CYS A N 1
ATOM 709 C CA . CYS A 1 103 ? 19.258 6.592 35.504 1.00 15.48 100 CYS A CA 1
ATOM 710 C C . CYS A 1 103 ? 20.408 6.611 36.476 1.00 16.29 100 CYS A C 1
ATOM 711 O O . CYS A 1 103 ? 21.205 5.685 36.499 1.00 16.94 100 CYS A O 1
ATOM 714 N N . TYR A 1 104 ? 20.523 7.687 37.240 1.00 15.29 101 TYR A N 1
ATOM 715 C CA . TYR A 1 104 ? 21.606 7.756 38.215 1.00 16.22 101 TYR A CA 1
ATOM 716 C C . TYR A 1 104 ? 21.050 7.559 39.622 1.00 16.32 101 TYR A C 1
ATOM 717 O O . TYR A 1 104 ? 21.459 6.623 40.342 1.00 15.84 101 TYR A O 1
ATOM 726 N N . ALA A 1 105 ? 20.090 8.410 40.013 1.00 15.15 102 ALA A N 1
ATOM 727 C CA . ALA A 1 105 ? 19.540 8.336 41.367 1.00 14.78 102 ALA A CA 1
ATOM 728 C C . ALA A 1 105 ? 18.724 7.108 41.710 1.00 15.91 102 ALA A C 1
ATOM 729 O O . ALA A 1 105 ? 18.958 6.487 42.782 1.00 16.78 102 ALA A O 1
ATOM 731 N N . ARG A 1 106 ? 17.765 6.725 40.868 1.00 15.76 103 ARG A N 1
ATOM 732 C CA . ARG A 1 106 ? 16.818 5.707 41.277 1.00 18.25 103 ARG A CA 1
ATOM 733 C C . ARG A 1 106 ? 17.453 4.323 41.643 1.00 19.71 103 ARG A C 1
ATOM 734 O O . ARG A 1 106 ? 16.961 3.651 42.548 1.00 21.70 103 ARG A O 1
ATOM 742 N N . PRO A 1 107 ? 18.461 3.873 40.886 1.00 19.48 104 PRO A N 1
ATOM 743 C CA . PRO A 1 107 ? 19.117 2.593 41.285 1.00 20.72 104 PRO A CA 1
ATOM 744 C C . PRO A 1 107 ? 19.947 2.700 42.577 1.00 21.09 104 PRO A C 1
ATOM 745 O O . PRO A 1 107 ? 20.368 1.715 43.100 1.00 23.51 104 PRO A O 1
ATOM 749 N N . ARG A 1 108 ? 20.234 3.899 43.035 1.00 20.24 105 ARG A N 1
ATOM 750 C CA . ARG A 1 108 ? 21.122 4.094 44.127 1.00 20.51 105 ARG A CA 1
ATOM 751 C C . ARG A 1 108 ? 20.391 4.468 45.399 1.00 22.68 105 ARG A C 1
ATOM 752 O O . ARG A 1 108 ? 20.940 4.232 46.486 1.00 25.53 105 ARG A O 1
ATOM 760 N N . LEU A 1 109 ? 19.186 5.030 45.310 1.00 20.11 106 LEU A N 1
ATOM 761 C CA . LEU A 1 109 ? 18.554 5.609 46.494 1.00 20.47 106 LEU A CA 1
ATOM 762 C C . LEU A 1 109 ? 17.926 4.485 47.350 1.00 20.26 106 LEU A C 1
ATOM 763 O O . LEU A 1 109 ? 17.356 3.575 46.808 1.00 19.21 106 LEU A O 1
ATOM 768 N N . GLN A 1 110 ? 18.028 4.603 48.666 1.00 20.47 107 GLN A N 1
ATOM 769 C CA . GLN A 1 110 ? 17.453 3.615 49.584 1.00 21.43 107 GLN A CA 1
ATOM 770 C C . GLN A 1 110 ? 16.342 4.247 50.408 1.00 19.58 107 GLN A C 1
ATOM 771 O O . GLN A 1 110 ? 16.351 5.427 50.580 1.00 20.28 107 GLN A O 1
ATOM 777 N N . PRO A 1 111 ? 15.418 3.444 50.964 1.00 18.82 108 PRO A N 1
ATOM 778 C CA . PRO A 1 111 ? 14.394 4.107 51.756 1.00 19.64 108 PRO A CA 1
ATOM 779 C C . PRO A 1 111 ? 15.026 4.973 52.845 1.00 20.88 108 PRO A C 1
ATOM 780 O O . PRO A 1 111 ? 16.059 4.600 53.434 1.00 20.78 108 PRO A O 1
ATOM 784 N N . GLY A 1 112 ? 14.457 6.149 53.067 1.00 19.67 109 GLY A N 1
ATOM 785 C CA . GLY A 1 112 ? 15.025 7.065 54.067 1.00 19.72 109 GLY A CA 1
ATOM 786 C C . GLY A 1 112 ? 16.176 7.950 53.572 1.00 19.70 109 GLY A C 1
ATOM 787 O O . GLY A 1 112 ? 16.522 8.905 54.264 1.00 20.67 109 GLY A O 1
ATOM 788 N N . ASP A 1 113 ? 16.773 7.674 52.403 1.00 18.88 110 ASP A N 1
ATOM 789 C CA . ASP A 1 113 ? 17.757 8.633 51.831 1.00 19.21 110 ASP A CA 1
ATOM 790 C C . ASP A 1 113 ? 17.026 9.962 51.569 1.00 18.49 110 ASP A C 1
ATOM 791 O O . ASP A 1 113 ? 15.780 9.974 51.429 1.00 19.14 110 ASP A O 1
ATOM 796 N N . GLU A 1 114 ? 17.789 11.057 51.525 1.00 17.67 111 GLU A N 1
ATOM 797 C CA . GLU A 1 114 ? 17.234 12.421 51.434 1.00 18.44 111 GLU A CA 1
ATOM 798 C C . GLU A 1 114 ? 17.731 13.138 50.182 1.00 17.84 111 GLU A C 1
ATOM 799 O O . GLU A 1 114 ? 18.940 13.105 49.872 1.00 17.04 111 GLU A O 1
ATOM 805 N N . ILE A 1 115 ? 16.805 13.820 49.498 1.00 16.99 112 ILE A N 1
ATOM 806 C CA . ILE A 1 115 ? 17.130 14.629 48.362 1.00 15.69 112 ILE A CA 1
ATOM 807 C C . ILE A 1 115 ? 16.757 16.053 48.714 1.00 16.10 112 ILE A C 1
ATOM 808 O O . ILE A 1 115 ? 15.607 16.318 48.995 1.00 17.38 112 ILE A O 1
ATOM 813 N N . ILE A 1 116 ? 17.739 16.958 48.672 1.00 15.79 113 ILE A N 1
ATOM 814 C CA . ILE A 1 116 ? 17.580 18.342 49.039 1.00 15.17 113 ILE A CA 1
ATOM 815 C C . ILE A 1 116 ? 17.291 19.110 47.761 1.00 14.57 113 ILE A C 1
ATOM 816 O O . ILE A 1 116 ? 18.072 19.045 46.802 1.00 15.63 113 ILE A O 1
ATOM 821 N N . VAL A 1 117 ? 16.192 19.850 47.792 1.00 14.63 114 VAL A N 1
ATOM 822 C CA . VAL A 1 117 ? 15.709 20.600 46.661 1.00 14.10 114 VAL A CA 1
ATOM 823 C C . VAL A 1 117 ? 15.355 22.002 47.067 1.00 12.84 114 VAL A C 1
ATOM 824 O O . VAL A 1 117 ? 14.601 22.178 48.026 1.00 14.10 114 VAL A O 1
ATOM 828 N N . SER A 1 118 ? 15.865 22.995 46.346 1.00 13.24 115 SER A N 1
ATOM 829 C CA . SER A 1 118 ? 15.611 24.392 46.725 1.00 14.03 115 SER A CA 1
ATOM 830 C C . SER A 1 118 ? 14.176 24.793 46.467 1.00 14.24 115 SER A C 1
ATOM 831 O O . SER A 1 118 ? 13.570 24.286 45.508 1.00 14.23 115 SER A O 1
ATOM 834 N N . VAL A 1 119 ? 13.618 25.705 47.273 1.00 14.17 116 VAL A N 1
ATOM 835 C CA . VAL A 1 119 ? 12.259 26.159 46.992 1.00 16.25 116 VAL A CA 1
ATOM 836 C C . VAL A 1 119 ? 12.173 27.023 45.787 1.00 13.70 116 VAL A C 1
ATOM 837 O O . VAL A 1 119 ? 11.059 27.328 45.394 1.00 13.86 116 VAL A O 1
ATOM 841 N N . ALA A 1 120 ? 13.299 27.545 45.297 1.00 14.10 117 ALA A N 1
ATOM 842 C CA . ALA A 1 120 ? 13.314 28.299 44.040 1.00 13.15 117 ALA A CA 1
ATOM 843 C C . ALA A 1 120 ? 13.254 27.411 42.756 1.00 13.34 117 ALA A C 1
ATOM 844 O O . ALA A 1 120 ? 13.259 27.929 41.627 1.00 13.29 117 ALA A O 1
ATOM 846 N N . GLU A 1 121 ? 13.153 26.080 42.882 1.00 14.28 118 GLU A N 1
ATOM 847 C CA . GLU A 1 121 ? 13.346 25.242 41.656 1.00 14.57 118 GLU A CA 1
ATOM 848 C C . GLU A 1 121 ? 12.169 25.358 40.728 1.00 14.51 118 GLU A C 1
ATOM 849 O O . GLU A 1 121 ? 11.021 25.432 41.178 1.00 12.62 118 GLU A O 1
ATOM 855 N N . HIS A 1 122 ? 12.474 25.403 39.427 1.00 12.99 119 HIS A N 1
ATOM 856 C CA . HIS A 1 122 ? 11.463 25.212 38.421 1.00 12.74 119 HIS A CA 1
ATOM 857 C C . HIS A 1 122 ? 10.916 23.769 38.636 1.00 12.29 119 HIS A C 1
ATOM 858 O O . HIS A 1 122 ? 11.651 22.883 39.073 1.00 14.17 119 HIS A O 1
ATOM 865 N N . HIS A 1 123 ? 9.670 23.510 38.255 1.00 12.13 120 HIS A N 1
ATOM 866 C CA . HIS A 1 123 ? 9.091 22.170 38.364 1.00 11.46 120 HIS A CA 1
ATOM 867 C C . HIS A 1 123 ? 9.890 21.089 37.715 1.00 10.65 120 HIS A C 1
ATOM 868 O O . HIS A 1 123 ? 9.787 19.956 38.138 1.00 10.78 120 HIS A O 1
ATOM 875 N N . ALA A 1 124 ? 10.613 21.386 36.645 1.00 10.47 121 ALA A N 1
ATOM 876 C CA . ALA A 1 124 ? 11.492 20.357 36.028 1.00 11.76 121 ALA A CA 1
ATOM 877 C C . ALA A 1 124 ? 12.572 19.875 36.985 1.00 11.71 121 ALA A C 1
ATOM 878 O O . ALA A 1 124 ? 13.041 18.732 36.803 1.00 11.48 121 ALA A O 1
ATOM 880 N N . ASN A 1 125 ? 12.978 20.715 37.966 1.00 11.86 122 ASN A N 1
ATOM 881 C CA . ASN A 1 125 ? 14.030 20.290 38.925 1.00 11.94 122 ASN A CA 1
ATOM 882 C C . ASN A 1 125 ? 13.414 19.999 40.303 1.00 11.52 122 ASN A C 1
ATOM 883 O O . ASN A 1 125 ? 14.080 20.115 41.368 1.00 12.65 122 ASN A O 1
ATOM 888 N N . LEU A 1 126 ? 12.140 19.634 40.290 1.00 11.87 123 LEU A N 1
ATOM 889 C CA . LEU A 1 126 ? 11.447 19.333 41.547 1.00 11.72 123 LEU A CA 1
ATOM 890 C C . LEU A 1 126 ? 10.555 18.073 41.368 1.00 12.03 123 LEU A C 1
ATOM 891 O O . LEU A 1 126 ? 10.664 17.063 42.099 1.00 11.30 123 LEU A O 1
ATOM 896 N N . VAL A 1 127 ? 9.643 18.116 40.400 1.00 11.49 124 VAL A N 1
ATOM 897 C CA . VAL A 1 127 ? 8.760 16.946 40.178 1.00 10.55 124 VAL A CA 1
ATOM 898 C C . VAL A 1 127 ? 9.521 15.586 39.935 1.00 11.36 124 VAL A C 1
ATOM 899 O O . VAL A 1 127 ? 9.154 14.584 40.524 1.00 12.77 124 VAL A O 1
ATOM 903 N N . PRO A 1 128 ? 10.584 15.555 39.087 1.00 11.11 125 PRO A N 1
ATOM 904 C CA . PRO A 1 128 ? 11.323 14.285 38.976 1.00 11.86 125 PRO A CA 1
ATOM 905 C C . PRO A 1 128 ? 11.817 13.776 40.327 1.00 13.13 125 PRO A C 1
ATOM 906 O O . PRO A 1 128 ? 11.909 12.534 40.532 1.00 11.80 125 PRO A O 1
ATOM 910 N N . TRP A 1 129 ? 12.098 14.709 41.246 1.00 13.08 126 TRP A N 1
ATOM 911 C CA . TRP A 1 129 ? 12.662 14.336 42.552 1.00 13.17 126 TRP A CA 1
ATOM 912 C C . TRP A 1 129 ? 11.552 13.811 43.464 1.00 12.81 126 TRP A C 1
ATOM 913 O O . TRP A 1 129 ? 11.727 12.786 44.123 1.00 13.18 126 TRP A O 1
ATOM 924 N N . LEU A 1 130 ? 10.387 14.450 43.442 1.00 12.54 127 LEU A N 1
ATOM 925 C CA . LEU A 1 130 ? 9.212 13.876 44.095 1.00 13.73 127 LEU A CA 1
ATOM 926 C C . LEU A 1 130 ? 8.937 12.491 43.584 1.00 13.61 127 LEU A C 1
ATOM 927 O O . LEU A 1 130 ? 8.548 11.578 44.318 1.00 12.94 127 LEU A O 1
ATOM 932 N N . MET A 1 131 ? 9.086 12.328 42.282 1.00 13.94 128 MET A N 1
ATOM 933 C CA . MET A 1 131 ? 8.681 11.076 41.711 1.00 13.38 128 MET A CA 1
ATOM 934 C C . MET A 1 131 ? 9.674 10.005 42.155 1.00 11.79 128 MET A C 1
ATOM 935 O O . MET A 1 131 ? 9.263 8.922 42.531 1.00 9.85 128 MET A O 1
ATOM 940 N N . VAL A 1 132 ? 10.973 10.255 41.991 1.00 11.84 129 VAL A N 1
ATOM 941 C CA . VAL A 1 132 ? 11.948 9.186 42.346 1.00 12.19 129 VAL A CA 1
ATOM 942 C C . VAL A 1 132 ? 11.928 8.941 43.876 1.00 12.73 129 VAL A C 1
ATOM 943 O O . VAL A 1 132 ? 12.130 7.818 44.347 1.00 12.38 129 VAL A O 1
ATOM 947 N N . ALA A 1 133 ? 11.684 9.988 44.658 1.00 13.69 130 ALA A N 1
ATOM 948 C CA . ALA A 1 133 ? 11.460 9.807 46.103 1.00 14.95 130 ALA A CA 1
ATOM 949 C C . ALA A 1 133 ? 10.341 8.780 46.395 1.00 16.22 130 ALA A C 1
ATOM 950 O O . ALA A 1 133 ? 10.519 7.839 47.203 1.00 15.50 130 ALA A O 1
ATOM 952 N N . GLN A 1 134 ? 9.164 9.012 45.814 1.00 16.13 131 GLN A N 1
ATOM 953 C CA . GLN A 1 134 ? 8.032 8.069 45.945 1.00 17.13 131 GLN A CA 1
ATOM 954 C C . GLN A 1 134 ? 8.419 6.651 45.489 1.00 16.70 131 GLN A C 1
ATOM 955 O O . GLN A 1 134 ? 8.040 5.693 46.143 1.00 16.65 131 GLN A O 1
ATOM 961 N N . GLN A 1 135 ? 9.176 6.516 44.390 1.00 14.82 132 GLN A N 1
ATOM 962 C CA . GLN A 1 135 ? 9.593 5.164 43.921 1.00 15.20 132 GLN A CA 1
ATOM 963 C C . GLN A 1 135 ? 10.557 4.429 44.851 1.00 15.33 132 GLN A C 1
ATOM 964 O O . GLN A 1 135 ? 10.561 3.196 44.920 1.00 15.61 132 GLN A O 1
ATOM 970 N N . THR A 1 136 ? 11.437 5.172 45.516 1.00 16.50 133 THR A N 1
ATOM 971 C CA . THR A 1 136 ? 12.513 4.569 46.298 1.00 15.11 133 THR A CA 1
ATOM 972 C C . THR A 1 136 ? 12.353 4.639 47.843 1.00 16.46 133 THR A C 1
ATOM 973 O O . THR A 1 136 ? 13.135 4.006 48.572 1.00 15.36 133 THR A O 1
ATOM 977 N N . GLY A 1 137 ? 11.361 5.397 48.333 1.00 15.71 134 GLY A N 1
ATOM 978 C CA . GLY A 1 137 ? 11.204 5.708 49.775 1.00 16.36 134 GLY A CA 1
ATOM 979 C C . GLY A 1 137 ? 12.175 6.763 50.285 1.00 15.61 134 GLY A C 1
ATOM 980 O O . GLY A 1 137 ? 12.337 6.968 51.480 1.00 15.73 134 GLY A O 1
ATOM 981 N N . ALA A 1 138 ? 12.858 7.450 49.383 1.00 17.02 135 ALA A N 1
ATOM 982 C CA . ALA A 1 138 ? 13.681 8.589 49.757 1.00 16.05 135 ALA A CA 1
ATOM 983 C C . ALA A 1 138 ? 12.695 9.749 50.068 1.00 18.78 135 ALA A C 1
ATOM 984 O O . ALA A 1 138 ? 11.453 9.634 49.828 1.00 18.80 135 ALA A O 1
ATOM 986 N N . LYS A 1 139 ? 13.228 10.831 50.624 1.00 19.24 136 LYS A N 1
ATOM 987 C CA . LYS A 1 139 ? 12.464 12.012 51.054 1.00 20.73 136 LYS A CA 1
ATOM 988 C C . LYS A 1 139 ? 13.052 13.279 50.466 1.00 20.00 136 LYS A C 1
ATOM 989 O O . LYS A 1 139 ? 14.298 13.471 50.460 1.00 19.01 136 LYS A O 1
ATOM 995 N N . VAL A 1 140 ? 12.165 14.128 49.940 1.00 19.03 137 VAL A N 1
ATOM 996 C CA . VAL A 1 140 ? 12.563 15.433 49.477 1.00 18.25 137 VAL A CA 1
ATOM 997 C C . VAL A 1 140 ? 12.621 16.339 50.701 1.00 18.47 137 VAL A C 1
ATOM 998 O O . VAL A 1 140 ? 11.687 16.357 51.526 1.00 17.01 137 VAL A O 1
ATOM 1002 N N . VAL A 1 141 ? 13.732 17.076 50.813 1.00 18.76 138 VAL A N 1
ATOM 1003 C CA . VAL A 1 141 ? 13.936 17.995 51.934 1.00 19.08 138 VAL A CA 1
ATOM 1004 C C . VAL A 1 141 ? 14.110 19.383 51.326 1.00 18.48 138 VAL A C 1
ATOM 1005 O O . VAL A 1 141 ? 14.941 19.581 50.397 1.00 17.25 138 VAL A O 1
ATOM 1009 N N . LYS A 1 142 ? 13.360 20.349 51.844 1.00 17.67 139 LYS A N 1
ATOM 1010 C CA . LYS A 1 142 ? 13.323 21.690 51.266 1.00 17.80 139 LYS A CA 1
ATOM 1011 C C . LYS A 1 142 ? 14.532 22.549 51.658 1.00 18.64 139 LYS A C 1
ATOM 1012 O O . LYS A 1 142 ? 14.893 22.637 52.857 1.00 19.63 139 LYS A O 1
ATOM 1018 N N . LEU A 1 143 ? 15.159 23.199 50.676 1.00 17.68 140 LEU A N 1
ATOM 1019 C CA . LEU A 1 143 ? 16.180 24.213 50.939 1.00 16.97 140 LEU A CA 1
ATOM 1020 C C . LEU A 1 143 ? 15.472 25.548 50.756 1.00 17.47 140 LEU A C 1
ATOM 1021 O O . LEU A 1 143 ? 15.152 25.969 49.582 1.00 17.34 140 LEU A O 1
ATOM 1026 N N . PRO A 1 144 ? 15.202 26.259 51.878 1.00 18.69 141 PRO A N 1
ATOM 1027 C CA . PRO A 1 144 ? 14.504 27.551 51.736 1.00 18.49 141 PRO A CA 1
ATOM 1028 C C . PRO A 1 144 ? 15.369 28.726 51.281 1.00 18.54 141 PRO A C 1
ATOM 1029 O O . PRO A 1 144 ? 16.542 28.552 51.071 1.00 17.95 141 PRO A O 1
ATOM 1033 N N . LEU A 1 145 ? 14.754 29.901 51.089 1.00 19.26 142 LEU A N 1
ATOM 1034 C CA . LEU A 1 145 ? 15.428 31.110 50.661 1.00 20.59 142 LEU A CA 1
ATOM 1035 C C . LEU A 1 145 ? 16.006 31.873 51.837 1.00 21.34 142 LEU A C 1
ATOM 1036 O O . LEU A 1 145 ? 15.514 31.730 52.942 1.00 23.10 142 LEU A O 1
ATOM 1041 N N . ASN A 1 146 ? 17.046 32.662 51.595 1.00 22.40 143 ASN A N 1
ATOM 1042 C CA . ASN A 1 146 ? 17.518 33.609 52.610 1.00 23.30 143 ASN A CA 1
ATOM 1043 C C . ASN A 1 146 ? 16.738 34.947 52.426 1.00 25.41 143 ASN A C 1
ATOM 1044 O O . ASN A 1 146 ? 15.726 35.038 51.652 1.00 23.47 143 ASN A O 1
ATOM 1049 N N . ALA A 1 147 ? 17.209 35.997 53.116 1.00 25.68 144 ALA A N 1
ATOM 1050 C CA . ALA A 1 147 ? 16.502 37.266 53.135 1.00 27.10 144 ALA A CA 1
ATOM 1051 C C . ALA A 1 147 ? 16.617 38.038 51.814 1.00 27.42 144 ALA A C 1
ATOM 1052 O O . ALA A 1 147 ? 15.795 38.894 51.534 1.00 28.92 144 ALA A O 1
ATOM 1054 N N . GLN A 1 148 ? 17.582 37.680 50.978 1.00 28.03 145 GLN A N 1
ATOM 1055 C CA . GLN A 1 148 ? 17.718 38.251 49.616 1.00 28.40 145 GLN A CA 1
ATOM 1056 C C . GLN A 1 148 ? 17.022 37.419 48.524 1.00 27.17 145 GLN A C 1
ATOM 1057 O O . GLN A 1 148 ? 17.308 37.614 47.346 1.00 26.33 145 GLN A O 1
ATOM 1063 N N . ARG A 1 149 ? 16.154 36.491 48.931 1.00 26.43 146 ARG A N 1
ATOM 1064 C CA . ARG A 1 149 ? 15.376 35.626 48.015 1.00 25.45 146 ARG A CA 1
ATOM 1065 C C . ARG A 1 149 ? 16.222 34.597 47.239 1.00 24.41 146 ARG A C 1
ATOM 1066 O O . ARG A 1 149 ? 15.807 34.105 46.190 1.00 24.17 146 ARG A O 1
ATOM 1074 N N . LEU A 1 150 ? 17.390 34.239 47.767 1.00 23.03 147 LEU A N 1
ATOM 1075 C CA . LEU A 1 150 ? 18.197 33.194 47.133 1.00 22.06 147 LEU A CA 1
ATOM 1076 C C . LEU A 1 150 ? 18.098 31.920 47.930 1.00 21.83 147 LEU A C 1
ATOM 1077 O O . LEU A 1 150 ? 17.900 31.988 49.129 1.00 23.04 147 LEU A O 1
ATOM 1082 N N . PRO A 1 151 ? 18.204 30.722 47.258 1.00 21.92 148 PRO A N 1
ATOM 1083 C CA . PRO A 1 151 ? 18.377 29.529 48.057 1.00 20.59 148 PRO A CA 1
ATOM 1084 C C . PRO A 1 151 ? 19.470 29.742 49.145 1.00 19.48 148 PRO A C 1
ATOM 1085 O O . PRO A 1 151 ? 20.556 30.198 48.821 1.00 18.72 148 PRO A O 1
ATOM 1089 N N . ASP A 1 152 ? 19.165 29.389 50.393 1.00 19.30 149 ASP A N 1
ATOM 1090 C CA . ASP A 1 152 ? 20.037 29.717 51.554 1.00 18.50 149 ASP A CA 1
ATOM 1091 C C . ASP A 1 152 ? 21.165 28.701 51.643 1.00 18.56 149 ASP A C 1
ATOM 1092 O O . ASP A 1 152 ? 21.091 27.727 52.373 1.00 18.18 149 ASP A O 1
ATOM 1097 N N . VAL A 1 153 ? 22.192 28.894 50.832 1.00 19.44 150 VAL A N 1
ATOM 1098 C CA . VAL A 1 153 ? 23.276 27.963 50.758 1.00 22.20 150 VAL A CA 1
ATOM 1099 C C . VAL A 1 153 ? 23.951 27.833 52.157 1.00 24.21 150 VAL A C 1
ATOM 1100 O O . VAL A 1 153 ? 24.406 26.744 52.527 1.00 24.60 150 VAL A O 1
ATOM 1104 N N . ASP A 1 154 ? 23.943 28.919 52.935 1.00 24.61 151 ASP A N 1
ATOM 1105 C CA . ASP A 1 154 ? 24.610 28.947 54.267 1.00 27.70 151 ASP A CA 1
ATOM 1106 C C . ASP A 1 154 ? 23.932 27.984 55.226 1.00 27.15 151 ASP A C 1
ATOM 1107 O O . ASP A 1 154 ? 24.543 27.545 56.193 1.00 26.47 151 ASP A O 1
ATOM 1112 N N . LEU A 1 155 ? 22.677 27.656 54.948 1.00 25.40 152 LEU A N 1
ATOM 1113 C CA . LEU A 1 155 ? 21.924 26.724 55.776 1.00 25.77 152 LEU A CA 1
ATOM 1114 C C . LEU A 1 155 ? 22.176 25.275 55.464 1.00 25.33 152 LEU A C 1
ATOM 1115 O O . LEU A 1 155 ? 21.723 24.391 56.204 1.00 24.68 152 LEU A O 1
ATOM 1120 N N . LEU A 1 156 ? 22.839 24.996 54.343 1.00 25.53 153 LEU A N 1
ATOM 1121 C CA . LEU A 1 156 ? 22.959 23.602 53.914 1.00 26.18 153 LEU A CA 1
ATOM 1122 C C . LEU A 1 156 ? 23.614 22.681 54.965 1.00 27.03 153 LEU A C 1
ATOM 1123 O O . LEU A 1 156 ? 23.177 21.551 55.132 1.00 26.55 153 LEU A O 1
ATOM 1128 N N . PRO A 1 157 ? 24.710 23.136 55.627 1.00 27.94 154 PRO A N 1
ATOM 1129 C CA . PRO A 1 157 ? 25.334 22.285 56.632 1.00 28.38 154 PRO A CA 1
ATOM 1130 C C . PRO A 1 157 ? 24.319 21.791 57.643 1.00 29.10 154 PRO A C 1
ATOM 1131 O O . PRO A 1 157 ? 24.357 20.622 57.995 1.00 30.69 154 PRO A O 1
ATOM 1135 N N . GLU A 1 158 ? 23.377 22.633 58.036 1.00 28.90 155 GLU A N 1
ATOM 1136 C CA . GLU A 1 158 ? 22.318 22.273 58.968 1.00 30.13 155 GLU A CA 1
ATOM 1137 C C . GLU A 1 158 ? 21.248 21.339 58.331 1.00 30.46 155 GLU A C 1
ATOM 1138 O O . GLU A 1 158 ? 20.596 20.540 59.040 1.00 29.12 155 GLU A O 1
ATOM 1144 N N . LEU A 1 159 ? 21.033 21.457 57.013 1.00 27.56 156 LEU A N 1
ATOM 1145 C CA . LEU A 1 159 ? 20.014 20.621 56.371 1.00 27.92 156 LEU A CA 1
ATOM 1146 C C . LEU A 1 159 ? 20.539 19.257 55.975 1.00 26.37 156 LEU A C 1
ATOM 1147 O O . LEU A 1 159 ? 19.756 18.322 55.846 1.00 26.60 156 LEU A O 1
ATOM 1152 N N . ILE A 1 160 ? 21.849 19.183 55.738 1.00 25.24 157 ILE A N 1
ATOM 1153 C CA . ILE A 1 160 ? 22.517 17.976 55.272 1.00 26.42 157 ILE A CA 1
ATOM 1154 C C . ILE A 1 160 ? 22.650 16.993 56.424 1.00 27.71 157 ILE A C 1
ATOM 1155 O O . ILE A 1 160 ? 22.972 17.376 57.572 1.00 28.00 157 ILE A O 1
ATOM 1160 N N . THR A 1 161 ? 22.384 15.726 56.160 1.00 27.10 158 THR A N 1
ATOM 1161 C CA . THR A 1 161 ? 22.534 14.750 57.201 1.00 26.79 158 THR A CA 1
ATOM 1162 C C . THR A 1 161 ? 23.294 13.545 56.660 1.00 27.76 158 THR A C 1
ATOM 1163 O O . THR A 1 161 ? 23.639 13.515 55.433 1.00 27.21 158 THR A O 1
ATOM 1167 N N . PRO A 1 162 ? 23.602 12.553 57.541 1.00 27.57 159 PRO A N 1
ATOM 1168 C CA . PRO A 1 162 ? 24.201 11.341 56.948 1.00 27.29 159 PRO A CA 1
ATOM 1169 C C . PRO A 1 162 ? 23.284 10.653 55.929 1.00 26.93 159 PRO A C 1
ATOM 1170 O O . PRO A 1 162 ? 23.757 9.786 55.205 1.00 28.45 159 PRO A O 1
ATOM 1174 N N . ARG A 1 163 ? 22.009 11.036 55.841 1.00 25.92 160 ARG A N 1
ATOM 1175 C CA . ARG A 1 163 ? 21.130 10.413 54.832 1.00 25.41 160 ARG A CA 1
ATOM 1176 C C . ARG A 1 163 ? 21.097 11.169 53.475 1.00 23.75 160 ARG A C 1
ATOM 1177 O O . ARG A 1 163 ? 20.580 10.629 52.507 1.00 25.15 160 ARG A O 1
ATOM 1185 N N . SER A 1 164 ? 21.607 12.399 53.428 1.00 22.24 161 SER A N 1
ATOM 1186 C CA . SER A 1 164 ? 21.587 13.280 52.238 1.00 19.38 161 SER A CA 1
ATOM 1187 C C . SER A 1 164 ? 22.358 12.671 51.088 1.00 19.89 161 SER A C 1
ATOM 1188 O O . SER A 1 164 ? 23.583 12.360 51.229 1.00 17.73 161 SER A O 1
ATOM 1191 N N . ARG A 1 165 ? 21.663 12.452 49.961 1.00 16.73 162 ARG A N 1
ATOM 1192 C CA . ARG A 1 165 ? 22.356 11.902 48.781 1.00 16.65 162 ARG A CA 1
ATOM 1193 C C . ARG A 1 165 ? 22.465 12.830 47.600 1.00 16.55 162 ARG A C 1
ATOM 1194 O O . ARG A 1 165 ? 23.431 12.736 46.840 1.00 17.00 162 ARG A O 1
ATOM 1202 N N . ILE A 1 166 ? 21.466 13.696 47.395 1.00 16.30 163 ILE A N 1
ATOM 1203 C CA . ILE A 1 166 ? 21.415 14.497 46.142 1.00 15.35 163 ILE A CA 1
ATOM 1204 C C . ILE A 1 166 ? 21.040 15.906 46.505 1.00 13.78 163 ILE A C 1
ATOM 1205 O O . ILE A 1 166 ? 20.207 16.116 47.398 1.00 16.25 163 ILE A O 1
ATOM 1210 N N . LEU A 1 167 ? 21.651 16.871 45.848 1.00 14.13 164 LEU A N 1
ATOM 1211 C CA . LEU A 1 167 ? 21.234 18.264 45.995 1.00 14.21 164 LEU A CA 1
ATOM 1212 C C . LEU A 1 167 ? 20.723 18.707 44.620 1.00 15.15 164 LEU A C 1
ATOM 1213 O O . LEU A 1 167 ? 21.441 18.579 43.610 1.00 15.39 164 LEU A O 1
ATOM 1218 N N . ALA A 1 168 ? 19.482 19.215 44.564 1.00 15.49 165 ALA A N 1
ATOM 1219 C CA . ALA A 1 168 ? 18.999 19.735 43.288 1.00 16.83 165 ALA A CA 1
ATOM 1220 C C . ALA A 1 168 ? 18.814 21.259 43.435 1.00 17.32 165 ALA A C 1
ATOM 1221 O O . ALA A 1 168 ? 18.039 21.719 44.267 1.00 17.55 165 ALA A O 1
ATOM 1223 N N . LEU A 1 169 ? 19.495 22.021 42.591 1.00 16.68 166 LEU A N 1
ATOM 1224 C CA . LEU A 1 169 ? 19.587 23.440 42.804 1.00 17.89 166 LEU A CA 1
ATOM 1225 C C . LEU A 1 169 ? 19.674 24.149 41.451 1.00 18.07 166 LEU A C 1
ATOM 1226 O O . LEU A 1 169 ? 20.524 23.770 40.593 1.00 18.42 166 LEU A O 1
ATOM 1231 N N . GLY A 1 170 ? 18.816 25.162 41.251 1.00 16.88 167 GLY A N 1
ATOM 1232 C CA . GLY A 1 170 ? 18.901 25.992 40.042 1.00 15.42 167 GLY A CA 1
ATOM 1233 C C . GLY A 1 170 ? 20.100 26.947 40.066 1.00 16.63 167 GLY A C 1
ATOM 1234 O O . GLY A 1 170 ? 20.297 27.695 41.036 1.00 14.82 167 GLY A O 1
ATOM 1235 N N . GLN A 1 171 ? 20.886 26.928 38.990 1.00 15.28 168 GLN A N 1
ATOM 1236 C CA . GLN A 1 171 ? 21.961 27.941 38.803 1.00 15.80 168 GLN A CA 1
ATOM 1237 C C . GLN A 1 171 ? 21.392 29.350 38.808 1.00 15.57 168 GLN A C 1
ATOM 1238 O O . GLN A 1 171 ? 21.997 30.300 39.372 1.00 16.65 168 GLN A O 1
ATOM 1244 N N . MET A 1 172 ? 20.224 29.496 38.182 1.00 14.95 169 MET A N 1
ATOM 1245 C CA . MET A 1 172 ? 19.518 30.778 38.123 1.00 13.73 169 MET A CA 1
ATOM 1246 C C . MET A 1 172 ? 18.012 30.584 37.984 1.00 15.08 169 MET A C 1
ATOM 1247 O O . MET A 1 172 ? 17.559 29.825 37.071 1.00 14.65 169 MET A O 1
ATOM 1252 N N . SER A 1 173 ? 17.245 31.277 38.838 1.00 14.91 170 SER A N 1
ATOM 1253 C CA . SER A 1 173 ? 15.756 31.185 38.869 1.00 15.05 170 SER A CA 1
ATOM 1254 C C . SER A 1 173 ? 15.141 31.877 37.634 1.00 15.56 170 SER A C 1
ATOM 1255 O O . SER A 1 173 ? 15.649 32.931 37.201 1.00 15.75 170 SER A O 1
ATOM 1258 N N . ASN A 1 174 ? 14.100 31.256 37.035 1.00 13.01 171 ASN A N 1
ATOM 1259 C CA . ASN A 1 174 ? 13.390 31.881 35.909 1.00 13.85 171 ASN A CA 1
ATOM 1260 C C . ASN A 1 174 ? 12.393 32.891 36.443 1.00 14.31 171 ASN A C 1
ATOM 1261 O O . ASN A 1 174 ? 11.630 33.432 35.684 1.00 14.44 171 ASN A O 1
ATOM 1266 N N . VAL A 1 175 ? 12.335 33.080 37.772 1.00 14.99 172 VAL A N 1
ATOM 1267 C CA . VAL A 1 175 ? 11.453 34.115 38.338 1.00 14.44 172 VAL A CA 1
ATOM 1268 C C . VAL A 1 175 ? 12.249 35.382 38.752 1.00 14.21 172 VAL A C 1
ATOM 1269 O O . VAL A 1 175 ? 12.043 36.513 38.203 1.00 13.84 172 VAL A O 1
ATOM 1273 N N . THR A 1 176 ? 13.142 35.193 39.718 1.00 13.81 173 THR A N 1
ATOM 1274 C CA . THR A 1 176 ? 13.827 36.303 40.383 1.00 14.17 173 THR A CA 1
ATOM 1275 C C . THR A 1 176 ? 15.077 36.653 39.589 1.00 14.82 173 THR A C 1
ATOM 1276 O O . THR A 1 176 ? 15.671 37.700 39.828 1.00 15.16 173 THR A O 1
ATOM 1280 N N . GLY A 1 177 ? 15.472 35.794 38.649 1.00 13.40 174 GLY A N 1
ATOM 1281 C CA . GLY A 1 177 ? 16.793 35.906 37.967 1.00 14.38 174 GLY A CA 1
ATOM 1282 C C . GLY A 1 177 ? 17.966 35.666 38.928 1.00 14.32 174 GLY A C 1
ATOM 1283 O O . GLY A 1 177 ? 19.130 35.779 38.545 1.00 13.84 174 GLY A O 1
ATOM 1284 N N . GLY A 1 178 ? 17.653 35.267 40.156 1.00 15.25 175 GLY A N 1
ATOM 1285 C CA . GLY A 1 178 ? 18.655 35.177 41.200 1.00 15.38 175 GLY A CA 1
ATOM 1286 C C . GLY A 1 178 ? 19.528 33.948 41.074 1.00 16.06 175 GLY A C 1
ATOM 1287 O O . GLY A 1 178 ? 19.028 32.809 40.833 1.00 16.03 175 GLY A O 1
ATOM 1288 N N . CYS A 1 179 ? 20.816 34.132 41.305 1.00 14.69 176 CYS A N 1
ATOM 1289 C CA . CYS A 1 179 ? 21.717 32.993 41.298 1.00 17.33 176 CYS A CA 1
ATOM 1290 C C . CYS A 1 179 ? 22.281 32.682 42.695 1.00 18.91 176 CYS A C 1
ATOM 1291 O O . CYS A 1 179 ? 22.989 33.522 43.276 1.00 17.43 176 CYS A O 1
ATOM 1294 N N . PRO A 1 180 ? 22.077 31.457 43.177 1.00 19.50 177 PRO A N 1
ATOM 1295 C CA . PRO A 1 180 ? 22.712 31.170 44.445 1.00 19.67 177 PRO A CA 1
ATOM 1296 C C . PRO A 1 180 ? 24.220 30.936 44.363 1.00 20.06 177 PRO A C 1
ATOM 1297 O O . PRO A 1 180 ? 24.847 30.866 43.255 1.00 18.09 177 PRO A O 1
ATOM 1301 N N . ASP A 1 181 ? 24.840 30.899 45.544 1.00 21.24 178 ASP A N 1
ATOM 1302 C CA . ASP A 1 181 ? 26.264 30.681 45.606 1.00 22.70 178 ASP A CA 1
ATOM 1303 C C . ASP A 1 181 ? 26.563 29.191 45.419 1.00 23.35 178 ASP A C 1
ATOM 1304 O O . ASP A 1 181 ? 26.796 28.396 46.378 1.00 22.14 178 ASP A O 1
ATOM 1309 N N . LEU A 1 182 ? 26.575 28.844 44.140 1.00 22.81 179 LEU A N 1
ATOM 1310 C CA . LEU A 1 182 ? 26.687 27.468 43.695 1.00 22.35 179 LEU A CA 1
ATOM 1311 C C . LEU A 1 182 ? 28.052 26.812 44.039 1.00 21.85 179 LEU A C 1
ATOM 1312 O O . LEU A 1 182 ? 28.085 25.636 44.426 1.00 20.72 179 LEU A O 1
ATOM 1317 N N . ALA A 1 183 ? 29.171 27.562 43.902 1.00 21.96 180 ALA A N 1
ATOM 1318 C CA . ALA A 1 183 ? 30.509 27.031 44.350 1.00 21.56 180 ALA A CA 1
ATOM 1319 C C . ALA A 1 183 ? 30.451 26.521 45.763 1.00 21.89 180 ALA A C 1
ATOM 1320 O O . ALA A 1 183 ? 30.889 25.395 45.997 1.00 22.23 180 ALA A O 1
ATOM 1322 N N . ARG A 1 184 ? 29.882 27.294 46.701 1.00 22.24 181 ARG A N 1
ATOM 1323 C CA . ARG A 1 184 ? 29.798 26.857 48.115 1.00 23.99 181 ARG A CA 1
ATOM 1324 C C . ARG A 1 184 ? 28.896 25.688 48.326 1.00 21.48 181 ARG A C 1
ATOM 1325 O O . ARG A 1 184 ? 29.215 24.749 49.092 1.00 20.44 181 ARG A O 1
ATOM 1333 N N . ALA A 1 185 ? 27.746 25.759 47.662 1.00 20.96 182 ALA A N 1
ATOM 1334 C CA . ALA A 1 185 ? 26.751 24.721 47.768 1.00 18.43 182 ALA A CA 1
ATOM 1335 C C . ALA A 1 185 ? 27.376 23.402 47.347 1.00 17.39 182 ALA A C 1
ATOM 1336 O O . ALA A 1 185 ? 27.199 22.393 47.999 1.00 18.60 182 ALA A O 1
ATOM 1338 N N . ILE A 1 186 ? 28.116 23.403 46.253 1.00 17.12 183 ILE A N 1
ATOM 1339 C CA . ILE A 1 186 ? 28.634 22.158 45.726 1.00 17.02 183 ILE A CA 1
ATOM 1340 C C . ILE A 1 186 ? 29.739 21.635 46.677 1.00 18.42 183 ILE A C 1
ATOM 1341 O O . ILE A 1 186 ? 29.840 20.437 46.924 1.00 17.61 183 ILE A O 1
ATOM 1346 N N . THR A 1 187 ? 30.559 22.562 47.174 1.00 19.94 184 THR A N 1
ATOM 1347 C CA . THR A 1 187 ? 31.580 22.186 48.163 1.00 21.54 184 THR A CA 1
ATOM 1348 C C . THR A 1 187 ? 30.950 21.552 49.419 1.00 20.40 184 THR A C 1
ATOM 1349 O O . THR A 1 187 ? 31.421 20.493 49.839 1.00 20.19 184 THR A O 1
ATOM 1353 N N . PHE A 1 188 ? 29.864 22.111 49.965 1.00 20.83 185 PHE A N 1
ATOM 1354 C CA . PHE A 1 188 ? 29.119 21.423 51.073 1.00 20.91 185 PHE A CA 1
ATOM 1355 C C . PHE A 1 188 ? 28.535 20.093 50.680 1.00 21.24 185 PHE A C 1
ATOM 1356 O O . PHE A 1 188 ? 28.597 19.111 51.438 1.00 20.86 185 PHE A O 1
ATOM 1364 N N . ALA A 1 189 ? 27.886 20.039 49.522 1.00 20.57 186 ALA A N 1
ATOM 1365 C CA . ALA A 1 189 ? 27.328 18.732 49.088 1.00 19.97 186 ALA A CA 1
ATOM 1366 C C . ALA A 1 189 ? 28.459 17.697 48.914 1.00 19.46 186 ALA A C 1
ATOM 1367 O O . ALA A 1 189 ? 28.339 16.569 49.392 1.00 19.35 186 ALA A O 1
ATOM 1369 N N . HIS A 1 190 ? 29.542 18.055 48.216 1.00 18.60 187 HIS A N 1
ATOM 1370 C CA . HIS A 1 190 ? 30.586 17.044 47.980 1.00 20.52 187 HIS A CA 1
ATOM 1371 C C . HIS A 1 190 ? 31.243 16.513 49.274 1.00 21.97 187 HIS A C 1
ATOM 1372 O O . HIS A 1 190 ? 31.538 15.299 49.391 1.00 21.64 187 HIS A O 1
ATOM 1379 N N . SER A 1 191 ? 31.389 17.424 50.235 1.00 21.54 188 SER A N 1
ATOM 1380 C CA . SER A 1 191 ? 31.838 17.077 51.581 1.00 23.31 188 SER A CA 1
ATOM 1381 C C . SER A 1 191 ? 30.942 16.034 52.205 1.00 23.43 188 SER A C 1
ATOM 1382 O O . SER A 1 191 ? 31.435 15.157 52.930 1.00 22.54 188 SER A O 1
ATOM 1385 N N . ALA A 1 192 ? 29.643 16.026 51.889 1.00 21.39 189 ALA A N 1
ATOM 1386 C CA . ALA A 1 192 ? 28.856 14.911 52.414 1.00 20.12 189 ALA A CA 1
ATOM 1387 C C . ALA A 1 192 ? 28.713 13.749 51.438 1.00 20.45 189 ALA A C 1
ATOM 1388 O O . ALA A 1 192 ? 27.835 12.941 51.611 1.00 18.59 189 ALA A O 1
ATOM 1390 N N . GLY A 1 193 ? 29.511 13.697 50.385 1.00 21.24 190 GLY A N 1
ATOM 1391 C CA . GLY A 1 193 ? 29.374 12.566 49.432 1.00 22.42 190 GLY A CA 1
ATOM 1392 C C . GLY A 1 193 ? 28.068 12.598 48.599 1.00 21.56 190 GLY A C 1
ATOM 1393 O O . GLY A 1 193 ? 27.598 11.561 48.129 1.00 22.14 190 GLY A O 1
ATOM 1394 N N . MET A 1 194 ? 27.509 13.795 48.398 1.00 20.74 191 MET A N 1
ATOM 1395 C CA . MET A 1 194 ? 26.302 13.999 47.585 1.00 18.65 191 MET A CA 1
ATOM 1396 C C . MET A 1 194 ? 26.655 14.321 46.124 1.00 18.78 191 MET A C 1
ATOM 1397 O O . MET A 1 194 ? 27.747 14.830 45.848 1.00 19.63 191 MET A O 1
ATOM 1402 N N . VAL A 1 195 ? 25.759 14.007 45.188 1.00 17.73 192 VAL A N 1
ATOM 1403 C CA . VAL A 1 195 ? 25.916 14.515 43.784 1.00 17.28 192 VAL A CA 1
ATOM 1404 C C . VAL A 1 195 ? 24.918 15.677 43.558 1.00 16.02 192 VAL A C 1
ATOM 1405 O O . VAL A 1 195 ? 23.865 15.742 44.218 1.00 16.60 192 VAL A O 1
ATOM 1409 N N . VAL A 1 196 ? 25.248 16.590 42.650 1.00 14.46 193 VAL A N 1
ATOM 1410 C CA . VAL A 1 196 ? 24.464 17.808 42.487 1.00 14.91 193 VAL A CA 1
ATOM 1411 C C . VAL A 1 196 ? 23.877 17.917 41.075 1.00 14.39 193 VAL A C 1
ATOM 1412 O O . VAL A 1 196 ? 24.615 17.782 40.093 1.00 14.86 193 VAL A O 1
ATOM 1416 N N . MET A 1 197 ? 22.553 18.114 40.984 1.00 14.73 194 MET A N 1
ATOM 1417 C CA . MET A 1 197 ? 21.870 18.338 39.678 1.00 13.56 194 MET A CA 1
ATOM 1418 C C . MET A 1 197 ? 21.681 19.826 39.606 1.00 13.88 194 MET A C 1
ATOM 1419 O O . MET A 1 197 ? 20.890 20.390 40.360 1.00 13.29 194 MET A O 1
ATOM 1424 N N . VAL A 1 198 ? 22.433 20.468 38.728 1.00 13.35 195 VAL A N 1
ATOM 1425 C CA . VAL A 1 198 ? 22.296 21.916 38.490 1.00 12.13 195 VAL A CA 1
ATOM 1426 C C . VAL A 1 198 ? 21.373 22.187 37.294 1.00 11.45 195 VAL A C 1
ATOM 1427 O O . VAL A 1 198 ? 21.659 21.781 36.218 1.00 12.38 195 VAL A O 1
ATOM 1431 N N . ASP A 1 199 ? 20.280 22.894 37.513 1.00 12.45 196 ASP A N 1
ATOM 1432 C CA . ASP A 1 199 ? 19.404 23.265 36.426 1.00 12.19 196 ASP A CA 1
ATOM 1433 C C . ASP A 1 199 ? 19.988 24.585 35.815 1.00 13.27 196 ASP A C 1
ATOM 1434 O O . ASP A 1 199 ? 19.969 25.622 36.465 1.00 12.94 196 ASP A O 1
ATOM 1439 N N . GLY A 1 200 ? 20.563 24.496 34.621 1.00 12.72 197 GLY A N 1
ATOM 1440 C CA . GLY A 1 200 ? 21.206 25.654 33.960 1.00 13.65 197 GLY A CA 1
ATOM 1441 C C . GLY A 1 200 ? 20.291 26.260 32.866 1.00 12.41 197 GLY A C 1
ATOM 1442 O O . GLY A 1 200 ? 20.729 27.040 32.050 1.00 10.94 197 GLY A O 1
ATOM 1443 N N . ALA A 1 201 ? 19.007 25.943 32.869 1.00 12.52 198 ALA A N 1
ATOM 1444 C CA . ALA A 1 201 ? 18.151 26.410 31.729 1.00 11.91 198 ALA A CA 1
ATOM 1445 C C . ALA A 1 201 ? 18.213 27.950 31.561 1.00 14.29 198 ALA A C 1
ATOM 1446 O O . ALA A 1 201 ? 18.279 28.463 30.432 1.00 13.30 198 ALA A O 1
ATOM 1448 N N . GLN A 1 202 ? 18.158 28.704 32.672 1.00 13.99 199 GLN A N 1
ATOM 1449 C CA . GLN A 1 202 ? 18.458 30.136 32.572 1.00 15.14 199 GLN A CA 1
ATOM 1450 C C . GLN A 1 202 ? 19.924 30.472 32.634 1.00 14.87 199 GLN A C 1
ATOM 1451 O O . GLN A 1 202 ? 20.352 31.392 31.959 1.00 16.76 199 GLN A O 1
ATOM 1457 N N . GLY A 1 203 ? 20.690 29.782 33.464 1.00 14.62 200 GLY A N 1
ATOM 1458 C CA . GLY A 1 203 ? 22.082 30.191 33.687 1.00 14.72 200 GLY A CA 1
ATOM 1459 C C . GLY A 1 203 ? 22.882 30.050 32.428 1.00 16.06 200 GLY A C 1
ATOM 1460 O O . GLY A 1 203 ? 23.785 30.875 32.145 1.00 16.05 200 GLY A O 1
ATOM 1461 N N . ALA A 1 204 ? 22.587 29.014 31.634 1.00 14.63 201 ALA A N 1
ATOM 1462 C CA . ALA A 1 204 ? 23.388 28.795 30.439 1.00 14.29 201 ALA A CA 1
ATOM 1463 C C . ALA A 1 204 ? 23.240 29.948 29.424 1.00 15.15 201 ALA A C 1
ATOM 1464 O O . ALA A 1 204 ? 24.104 30.126 28.570 1.00 15.66 201 ALA A O 1
ATOM 1466 N N . VAL A 1 205 ? 22.134 30.679 29.516 1.00 13.14 202 VAL A N 1
ATOM 1467 C CA . VAL A 1 205 ? 21.837 31.760 28.634 1.00 14.00 202 VAL A CA 1
ATOM 1468 C C . VAL A 1 205 ? 22.601 33.003 29.142 1.00 13.82 202 VAL A C 1
ATOM 1469 O O . VAL A 1 205 ? 23.153 33.697 28.366 1.00 16.55 202 VAL A O 1
ATOM 1473 N N . HIS A 1 206 ? 22.633 33.224 30.434 1.00 14.50 203 HIS A N 1
ATOM 1474 C CA . HIS A 1 206 ? 23.074 34.504 30.998 1.00 15.76 203 HIS A CA 1
ATOM 1475 C C . HIS A 1 206 ? 24.508 34.479 31.534 1.00 16.30 203 HIS A C 1
ATOM 1476 O O . HIS A 1 206 ? 25.236 35.468 31.366 1.00 17.83 203 HIS A O 1
ATOM 1483 N N . PHE A 1 207 ? 24.888 33.352 32.162 1.00 16.91 204 PHE A N 1
ATOM 1484 C CA . PHE A 1 207 ? 26.182 33.181 32.870 1.00 17.30 204 PHE A CA 1
ATOM 1485 C C . PHE A 1 207 ? 26.633 31.744 32.670 1.00 15.87 204 PHE A C 1
ATOM 1486 O O . PHE A 1 207 ? 26.765 30.997 33.631 1.00 16.66 204 PHE A O 1
ATOM 1494 N N . PRO A 1 208 ? 26.870 31.325 31.423 1.00 16.00 205 PRO A N 1
ATOM 1495 C CA . PRO A 1 208 ? 27.045 29.905 31.228 1.00 17.21 205 PRO A CA 1
ATOM 1496 C C . PRO A 1 208 ? 28.073 29.273 32.202 1.00 19.15 205 PRO A C 1
ATOM 1497 O O . PRO A 1 208 ? 29.150 29.834 32.395 1.00 18.25 205 PRO A O 1
ATOM 1501 N N . ALA A 1 209 ? 27.711 28.145 32.832 1.00 18.67 206 ALA A N 1
ATOM 1502 C CA . ALA A 1 209 ? 28.520 27.614 33.962 1.00 20.52 206 ALA A CA 1
ATOM 1503 C C . ALA A 1 209 ? 29.824 27.007 33.500 1.00 20.36 206 ALA A C 1
ATOM 1504 O O . ALA A 1 209 ? 29.838 26.303 32.498 1.00 18.49 206 ALA A O 1
ATOM 1506 N N . ASP A 1 210 ? 30.912 27.290 34.226 1.00 19.36 207 ASP A N 1
ATOM 1507 C CA . ASP A 1 210 ? 32.209 26.607 33.997 1.00 19.81 207 ASP A CA 1
ATOM 1508 C C . ASP A 1 210 ? 32.110 25.295 34.747 1.00 19.27 207 ASP A C 1
ATOM 1509 O O . ASP A 1 210 ? 32.271 25.221 36.003 1.00 17.86 207 ASP A O 1
ATOM 1514 N N . VAL A 1 211 ? 31.824 24.223 34.027 1.00 19.79 208 VAL A N 1
ATOM 1515 C CA . VAL A 1 211 ? 31.425 23.023 34.804 1.00 19.23 208 VAL A CA 1
ATOM 1516 C C . VAL A 1 211 ? 32.625 22.387 35.489 1.00 20.67 208 VAL A C 1
ATOM 1517 O O . VAL A 1 211 ? 32.491 21.673 36.492 1.00 20.15 208 VAL A O 1
ATOM 1521 N N . GLN A 1 212 ? 33.818 22.634 34.940 1.00 20.75 209 GLN A N 1
ATOM 1522 C CA . GLN A 1 212 ? 35.026 22.133 35.586 1.00 21.74 209 GLN A CA 1
ATOM 1523 C C . GLN A 1 212 ? 35.376 22.950 36.855 1.00 21.03 209 GLN A C 1
ATOM 1524 O O . GLN A 1 212 ? 35.620 22.371 37.898 1.00 21.28 209 GLN A O 1
ATOM 1530 N N . GLN A 1 213 ? 35.363 24.273 36.768 1.00 20.16 210 GLN A N 1
ATOM 1531 C CA . GLN A 1 213 ? 35.723 25.132 37.902 1.00 21.61 210 GLN A CA 1
ATOM 1532 C C . GLN A 1 213 ? 34.762 24.914 39.062 1.00 22.15 210 GLN A C 1
ATOM 1533 O O . GLN A 1 213 ? 35.177 24.765 40.206 1.00 21.88 210 GLN A O 1
ATOM 1539 N N . LEU A 1 214 ? 33.456 24.890 38.754 1.00 20.15 211 LEU A N 1
ATOM 1540 C CA . LEU A 1 214 ? 32.401 24.682 39.778 1.00 19.15 211 LEU A CA 1
ATOM 1541 C C . LEU A 1 214 ? 32.317 23.221 40.220 1.00 19.28 211 LEU A C 1
ATOM 1542 O O . LEU A 1 214 ? 31.690 22.869 41.215 1.00 20.44 211 LEU A O 1
ATOM 1547 N N . ASP A 1 215 ? 32.981 22.341 39.504 1.00 19.17 212 ASP A N 1
ATOM 1548 C CA . ASP A 1 215 ? 32.933 20.942 39.890 1.00 20.06 212 ASP A CA 1
ATOM 1549 C C . ASP A 1 215 ? 31.486 20.381 39.860 1.00 19.26 212 ASP A C 1
ATOM 1550 O O . ASP A 1 215 ? 31.082 19.604 40.722 1.00 19.10 212 ASP A O 1
ATOM 1555 N N . ILE A 1 216 ? 30.720 20.774 38.847 1.00 19.00 213 ILE A N 1
ATOM 1556 C CA . ILE A 1 216 ? 29.316 20.351 38.752 1.00 17.20 213 ILE A CA 1
ATOM 1557 C C . ILE A 1 216 ? 29.221 18.888 38.359 1.00 16.00 213 ILE A C 1
ATOM 1558 O O . ILE A 1 216 ? 29.865 18.463 37.403 1.00 17.04 213 ILE A O 1
ATOM 1563 N N . ASP A 1 217 ? 28.357 18.127 39.003 1.00 15.31 214 ASP A N 1
ATOM 1564 C CA . ASP A 1 217 ? 28.184 16.698 38.668 1.00 14.38 214 ASP A CA 1
ATOM 1565 C C . ASP A 1 217 ? 27.361 16.533 37.374 1.00 15.37 214 ASP A C 1
ATOM 1566 O O . ASP A 1 217 ? 27.743 15.775 36.453 1.00 16.05 214 ASP A O 1
ATOM 1571 N N . PHE A 1 218 ? 26.254 17.269 37.298 1.00 14.73 215 PHE A N 1
ATOM 1572 C CA . PHE A 1 218 ? 25.324 17.184 36.168 1.00 15.01 215 PHE A CA 1
ATOM 1573 C C . PHE A 1 218 ? 24.790 18.588 35.914 1.00 14.07 215 PHE A C 1
ATOM 1574 O O . PHE A 1 218 ? 24.416 19.272 36.862 1.00 11.14 215 PHE A O 1
ATOM 1582 N N . TYR A 1 219 ? 24.677 18.970 34.640 1.00 13.20 216 TYR A N 1
ATOM 1583 C CA . TYR A 1 219 ? 24.154 20.308 34.311 1.00 13.53 216 TYR A CA 1
ATOM 1584 C C . TYR A 1 219 ? 23.236 20.169 33.093 1.00 13.12 216 TYR A C 1
ATOM 1585 O O . TYR A 1 219 ? 23.556 19.426 32.143 1.00 14.14 216 TYR A O 1
ATOM 1594 N N . ALA A 1 220 ? 22.086 20.837 33.174 1.00 13.26 217 ALA A N 1
ATOM 1595 C CA . ALA A 1 220 ? 21.032 20.756 32.182 1.00 12.86 217 ALA A CA 1
ATOM 1596 C C . ALA A 1 220 ? 20.651 22.116 31.562 1.00 13.34 217 ALA A C 1
ATOM 1597 O O . ALA A 1 220 ? 20.539 23.114 32.272 1.00 14.20 217 ALA A O 1
ATOM 1599 N N . PHE A 1 221 ? 20.421 22.163 30.237 1.00 12.90 218 PHE A N 1
ATOM 1600 C CA . PHE A 1 221 ? 19.871 23.402 29.649 1.00 11.98 218 PHE A CA 1
ATOM 1601 C C . PHE A 1 221 ? 19.074 23.072 28.374 1.00 11.55 218 PHE A C 1
ATOM 1602 O O . PHE A 1 221 ? 19.145 21.954 27.846 1.00 12.43 218 PHE A O 1
ATOM 1610 N N . SER A 1 222 ? 18.312 24.042 27.901 1.00 11.79 219 SER A N 1
ATOM 1611 C CA . SER A 1 222 ? 17.474 23.847 26.690 1.00 12.03 219 SER A CA 1
ATOM 1612 C C . SER A 1 222 ? 17.926 24.754 25.569 1.00 11.89 219 SER A C 1
ATOM 1613 O O . SER A 1 222 ? 18.175 25.963 25.770 1.00 11.73 219 SER A O 1
ATOM 1616 N N . GLY A 1 223 ? 17.955 24.193 24.379 1.00 11.79 220 GLY A N 1
ATOM 1617 C CA . GLY A 1 223 ? 18.241 24.976 23.173 1.00 12.33 220 GLY A CA 1
ATOM 1618 C C . GLY A 1 223 ? 17.349 26.182 22.948 1.00 10.65 220 GLY A C 1
ATOM 1619 O O . GLY A 1 223 ? 17.875 27.248 22.519 1.00 11.32 220 GLY A O 1
ATOM 1620 N N . HIS A 1 224 ? 16.045 26.051 23.196 1.00 8.85 221 HIS A N 1
ATOM 1621 C CA . HIS A 1 224 ? 15.089 27.084 22.685 1.00 10.77 221 HIS A CA 1
ATOM 1622 C C . HIS A 1 224 ? 15.284 28.424 23.424 1.00 10.82 221 HIS A C 1
ATOM 1623 O O . HIS A 1 224 ? 15.005 29.518 22.883 1.00 9.62 221 HIS A O 1
ATOM 1630 N N . LYS A 1 225 ? 15.811 28.335 24.658 1.00 11.43 222 LYS A N 1
ATOM 1631 C CA . LYS A 1 225 ? 16.109 29.543 25.454 1.00 13.24 222 LYS A CA 1
ATOM 1632 C C . LYS A 1 225 ? 17.452 30.152 25.092 1.00 14.21 222 LYS A C 1
ATOM 1633 O O . LYS A 1 225 ? 17.655 31.348 25.294 1.00 15.52 222 LYS A O 1
ATOM 1639 N N . LEU A 1 226 ? 18.326 29.348 24.514 1.00 14.13 223 LEU A N 1
ATOM 1640 C CA . LEU A 1 226 ? 19.688 29.816 24.020 1.00 15.01 223 LEU A CA 1
ATOM 1641 C C . LEU A 1 226 ? 19.623 30.103 22.516 1.00 14.04 223 LEU A C 1
ATOM 1642 O O . LEU A 1 226 ? 20.427 29.572 21.738 1.00 13.82 223 LEU A O 1
ATOM 1647 N N . TYR A 1 227 ? 18.618 30.903 22.126 1.00 13.86 224 TYR A N 1
ATOM 1648 C CA . TYR A 1 227 ? 18.520 31.449 20.792 1.00 12.88 224 TYR A CA 1
ATOM 1649 C C . TYR A 1 227 ? 18.389 30.323 19.802 1.00 12.73 224 TYR A C 1
ATOM 1650 O O . TYR A 1 227 ? 18.667 30.538 18.638 1.00 11.31 224 TYR A O 1
ATOM 1659 N N . GLY A 1 228 ? 17.950 29.129 20.254 1.00 12.24 225 GLY A N 1
ATOM 1660 C CA . GLY A 1 228 ? 18.113 27.930 19.427 1.00 11.15 225 GLY A CA 1
ATOM 1661 C C . GLY A 1 228 ? 16.816 27.151 19.097 1.00 10.99 225 GLY A C 1
ATOM 1662 O O . GLY A 1 228 ? 15.723 27.626 19.389 1.00 10.85 225 GLY A O 1
ATOM 1663 N N . PRO A 1 229 ? 16.944 25.941 18.506 1.00 11.32 226 PRO A N 1
ATOM 1664 C CA . PRO A 1 229 ? 15.755 25.197 18.088 1.00 11.06 226 PRO A CA 1
ATOM 1665 C C . PRO A 1 229 ? 14.958 24.721 19.285 1.00 10.13 226 PRO A C 1
ATOM 1666 O O . PRO A 1 229 ? 15.537 24.565 20.347 1.00 9.18 226 PRO A O 1
ATOM 1670 N N . THR A 1 230 ? 13.664 24.445 19.100 1.00 9.81 227 THR A N 1
ATOM 1671 C CA . THR A 1 230 ? 12.898 23.618 20.047 1.00 10.42 227 THR A CA 1
ATOM 1672 C C . THR A 1 230 ? 13.253 22.109 19.918 1.00 11.85 227 THR A C 1
ATOM 1673 O O . THR A 1 230 ? 13.815 21.681 18.926 1.00 12.14 227 THR A O 1
ATOM 1677 N N . GLY A 1 231 ? 12.898 21.347 20.946 1.00 10.91 228 GLY A N 1
ATOM 1678 C CA . GLY A 1 231 ? 13.045 19.878 20.968 1.00 12.08 228 GLY A CA 1
ATOM 1679 C C . GLY A 1 231 ? 14.464 19.431 21.120 1.00 11.92 228 GLY A C 1
ATOM 1680 O O . GLY A 1 231 ? 14.798 18.361 20.677 1.00 11.94 228 GLY A O 1
ATOM 1681 N N . ILE A 1 232 ? 15.327 20.279 21.676 1.00 11.73 229 ILE A N 1
ATOM 1682 C CA . ILE A 1 232 ? 16.711 19.882 21.821 1.00 13.15 229 ILE A CA 1
ATOM 1683 C C . ILE A 1 232 ? 17.290 20.504 23.129 1.00 13.40 229 ILE A C 1
ATOM 1684 O O . ILE A 1 232 ? 17.014 21.656 23.471 1.00 12.18 229 ILE A O 1
ATOM 1689 N N . GLY A 1 233 ? 18.022 19.695 23.889 1.00 12.85 230 GLY A N 1
ATOM 1690 C CA . GLY A 1 233 ? 18.601 20.171 25.120 1.00 12.92 230 GLY A CA 1
ATOM 1691 C C . GLY A 1 233 ? 19.866 19.384 25.402 1.00 12.57 230 GLY A C 1
ATOM 1692 O O . GLY A 1 233 ? 20.226 18.500 24.646 1.00 11.82 230 GLY A O 1
ATOM 1693 N N . VAL A 1 234 ? 20.502 19.706 26.513 1.00 12.88 231 VAL A N 1
ATOM 1694 C CA . VAL A 1 234 ? 21.776 19.086 26.886 1.00 11.31 231 VAL A CA 1
ATOM 1695 C C . VAL A 1 234 ? 21.709 18.494 28.273 1.00 12.65 231 VAL A C 1
ATOM 1696 O O . VAL A 1 234 ? 21.114 19.092 29.196 1.00 12.55 231 VAL A O 1
ATOM 1700 N N . LEU A 1 235 ? 22.369 17.348 28.442 1.00 12.41 232 LEU A N 1
ATOM 1701 C CA . LEU A 1 235 ? 22.737 16.902 29.760 1.00 13.52 232 LEU A CA 1
ATOM 1702 C C . LEU A 1 235 ? 24.264 16.780 29.734 1.00 14.37 232 LEU A C 1
ATOM 1703 O O . LEU A 1 235 ? 24.862 16.083 28.889 1.00 15.16 232 LEU A O 1
ATOM 1708 N N . TYR A 1 236 ? 24.912 17.513 30.618 1.00 16.59 233 TYR A N 1
ATOM 1709 C CA . TYR A 1 236 ? 26.345 17.380 30.783 1.00 15.70 233 TYR A CA 1
ATOM 1710 C C . TYR A 1 236 ? 26.481 16.564 32.053 1.00 15.80 233 TYR A C 1
ATOM 1711 O O . TYR A 1 236 ? 25.769 16.786 33.028 1.00 15.27 233 TYR A O 1
ATOM 1720 N N . GLY A 1 237 ? 27.379 15.580 32.059 1.00 16.34 234 GLY A N 1
ATOM 1721 C CA . GLY A 1 237 ? 27.701 14.907 33.324 1.00 15.02 234 GLY A CA 1
ATOM 1722 C C . GLY A 1 237 ? 29.195 14.567 33.285 1.00 16.79 234 GLY A C 1
ATOM 1723 O O . GLY A 1 237 ? 29.737 14.360 32.211 1.00 15.54 234 GLY A O 1
ATOM 1724 N N . LYS A 1 238 ? 29.824 14.452 34.454 1.00 16.65 235 LYS A N 1
ATOM 1725 C CA . LYS A 1 238 ? 31.195 13.980 34.569 1.00 17.25 235 LYS A CA 1
ATOM 1726 C C . LYS A 1 238 ? 31.243 12.632 33.976 1.00 17.92 235 LYS A C 1
ATOM 1727 O O . LYS A 1 238 ? 30.269 11.841 34.139 1.00 17.30 235 LYS A O 1
ATOM 1733 N N . SER A 1 239 ? 32.356 12.320 33.292 1.00 17.95 236 SER A N 1
ATOM 1734 C CA . SER A 1 239 ? 32.378 11.046 32.529 1.00 19.13 236 SER A CA 1
ATOM 1735 C C . SER A 1 239 ? 32.130 9.860 33.408 1.00 18.67 236 SER A C 1
ATOM 1736 O O . SER A 1 239 ? 31.434 8.915 33.002 1.00 17.23 236 SER A O 1
ATOM 1739 N N . GLU A 1 240 ? 32.700 9.846 34.602 1.00 18.98 237 GLU A N 1
ATOM 1740 C CA . GLU A 1 240 ? 32.428 8.676 35.479 1.00 19.46 237 GLU A CA 1
ATOM 1741 C C . GLU A 1 240 ? 30.969 8.543 35.893 1.00 18.16 237 GLU A C 1
ATOM 1742 O O . GLU A 1 240 ? 30.484 7.417 36.190 1.00 18.17 237 GLU A O 1
ATOM 1748 N N . LEU A 1 241 ? 30.271 9.664 36.014 1.00 17.78 238 LEU A N 1
ATOM 1749 C CA . LEU A 1 241 ? 28.813 9.572 36.335 1.00 17.04 238 LEU A CA 1
ATOM 1750 C C . LEU A 1 241 ? 27.924 9.121 35.158 1.00 17.55 238 LEU A C 1
ATOM 1751 O O . LEU A 1 241 ? 26.922 8.370 35.354 1.00 19.07 238 LEU A O 1
ATOM 1756 N N . LEU A 1 242 ? 28.283 9.574 33.949 1.00 16.35 239 LEU A N 1
ATOM 1757 C CA . LEU A 1 242 ? 27.645 9.127 32.731 1.00 16.87 239 LEU A CA 1
ATOM 1758 C C . LEU A 1 242 ? 27.911 7.613 32.573 1.00 18.09 239 LEU A C 1
ATOM 1759 O O . LEU A 1 242 ? 27.020 6.839 32.232 1.00 16.06 239 LEU A O 1
ATOM 1764 N N . GLU A 1 243 ? 29.149 7.172 32.862 1.00 18.22 240 GLU A N 1
ATOM 1765 C CA . GLU A 1 243 ? 29.400 5.750 32.772 1.00 18.87 240 GLU A CA 1
ATOM 1766 C C . GLU A 1 243 ? 28.575 4.977 33.830 1.00 18.41 240 GLU A C 1
ATOM 1767 O O . GLU A 1 243 ? 28.075 3.897 33.544 1.00 18.39 240 GLU A O 1
ATOM 1773 N N . ALA A 1 244 ? 28.400 5.535 35.027 1.00 18.91 241 ALA A N 1
ATOM 1774 C CA . ALA A 1 244 ? 27.682 4.823 36.101 1.00 18.51 241 ALA A CA 1
ATOM 1775 C C . ALA A 1 244 ? 26.187 4.753 35.832 1.00 18.28 241 ALA A C 1
ATOM 1776 O O . ALA A 1 244 ? 25.490 3.918 36.422 1.00 17.67 241 ALA A O 1
ATOM 1778 N N . MET A 1 245 ? 25.675 5.695 35.029 1.00 17.75 242 MET A N 1
ATOM 1779 C CA . MET A 1 245 ? 24.222 5.777 34.805 1.00 17.17 242 MET A CA 1
ATOM 1780 C C . MET A 1 245 ? 23.756 4.562 34.103 1.00 16.41 242 MET A C 1
ATOM 1781 O O . MET A 1 245 ? 24.448 4.009 33.200 1.00 16.25 242 MET A O 1
ATOM 1786 N N . SER A 1 246 ? 22.572 4.144 34.484 1.00 16.33 243 SER A N 1
ATOM 1787 C CA . SER A 1 246 ? 21.936 3.085 33.694 1.00 19.72 243 SER A CA 1
ATOM 1788 C C . SER A 1 246 ? 21.416 3.668 32.324 1.00 20.86 243 SER A C 1
ATOM 1789 O O . SER A 1 246 ? 21.306 4.909 32.189 1.00 20.31 243 SER A O 1
ATOM 1792 N N . PRO A 1 247 ? 21.197 2.812 31.279 1.00 20.93 244 PRO A N 1
ATOM 1793 C CA . PRO A 1 247 ? 20.627 3.331 30.008 1.00 21.27 244 PRO A CA 1
ATOM 1794 C C . PRO A 1 247 ? 19.283 4.021 30.221 1.00 20.17 244 PRO A C 1
ATOM 1795 O O . PRO A 1 247 ? 18.537 3.691 31.166 1.00 20.08 244 PRO A O 1
ATOM 1799 N N . TRP A 1 248 ? 18.921 4.936 29.319 1.00 19.00 245 TRP A N 1
ATOM 1800 C CA . TRP A 1 248 ? 17.685 5.666 29.519 1.00 17.48 245 TRP A CA 1
ATOM 1801 C C . TRP A 1 248 ? 16.580 5.044 28.669 1.00 17.50 245 TRP A C 1
ATOM 1802 O O . TRP A 1 248 ? 15.979 4.081 29.093 1.00 21.28 245 TRP A O 1
ATOM 1813 N N . LEU A 1 249 ? 16.326 5.510 27.461 1.00 15.73 246 LEU A N 1
ATOM 1814 C CA . LEU A 1 249 ? 15.397 4.808 26.612 1.00 14.86 246 LEU A CA 1
ATOM 1815 C C . LEU A 1 249 ? 16.109 3.671 25.878 1.00 14.08 246 LEU A C 1
ATOM 1816 O O . LEU A 1 249 ? 17.301 3.798 25.574 1.00 14.25 246 LEU A O 1
ATOM 1821 N N . GLY A 1 250 ? 15.405 2.561 25.634 1.00 12.78 247 GLY A N 1
ATOM 1822 C CA . GLY A 1 250 ? 15.989 1.469 24.850 1.00 13.11 247 GLY A CA 1
ATOM 1823 C C . GLY A 1 250 ? 15.674 1.533 23.372 1.00 13.21 247 GLY A C 1
ATOM 1824 O O . GLY A 1 250 ? 14.563 1.932 22.969 1.00 11.40 247 GLY A O 1
ATOM 1825 N N . GLY A 1 251 ? 16.586 1.067 22.522 1.00 14.08 248 GLY A N 1
ATOM 1826 C CA . GLY A 1 251 ? 16.263 1.034 21.064 1.00 13.09 248 GLY A CA 1
ATOM 1827 C C . GLY A 1 251 ? 17.513 1.121 20.223 1.00 16.12 248 GLY A C 1
ATOM 1828 O O . GLY A 1 251 ? 18.617 0.754 20.694 1.00 16.07 248 GLY A O 1
ATOM 1829 N N . GLY A 1 252 ? 17.372 1.601 18.993 1.00 15.69 249 GLY A N 1
ATOM 1830 C CA . GLY A 1 252 ? 18.527 1.739 18.110 1.00 16.54 249 GLY A CA 1
ATOM 1831 C C . GLY A 1 252 ? 19.571 2.717 18.645 1.00 17.37 249 GLY A C 1
ATOM 1832 O O . GLY A 1 252 ? 19.298 3.581 19.502 1.00 15.68 249 GLY A O 1
ATOM 1833 N N . LYS A 1 253 ? 20.799 2.565 18.147 1.00 18.22 250 LYS A N 1
ATOM 1834 C CA . LYS A 1 253 ? 21.840 3.530 18.377 1.00 19.41 250 LYS A CA 1
ATOM 1835 C C . LYS A 1 253 ? 22.454 3.397 19.756 1.00 19.25 250 LYS A C 1
ATOM 1836 O O . LYS A 1 253 ? 23.675 3.412 19.868 1.00 21.41 250 LYS A O 1
ATOM 1842 N N . MET A 1 254 ? 21.658 3.274 20.807 1.00 17.53 251 MET A N 1
ATOM 1843 C CA . MET A 1 254 ? 22.237 3.118 22.153 1.00 17.35 251 MET A CA 1
ATOM 1844 C C . MET A 1 254 ? 22.777 1.687 22.363 1.00 18.71 251 MET A C 1
ATOM 1845 O O . MET A 1 254 ? 23.604 1.446 23.203 1.00 17.69 251 MET A O 1
ATOM 1850 N N . VAL A 1 255 ? 22.271 0.752 21.562 1.00 19.08 252 VAL A N 1
ATOM 1851 C CA . VAL A 1 255 ? 22.497 -0.666 21.762 1.00 21.16 252 VAL A CA 1
ATOM 1852 C C . VAL A 1 255 ? 23.778 -1.065 20.969 1.00 21.02 252 VAL A C 1
ATOM 1853 O O . VAL A 1 255 ? 24.119 -0.454 19.958 1.00 20.52 252 VAL A O 1
ATOM 1857 N N . HIS A 1 256 ? 24.534 -2.026 21.455 1.00 20.21 253 HIS A N 1
ATOM 1858 C CA . HIS A 1 256 ? 25.606 -2.607 20.626 1.00 21.60 253 HIS A CA 1
ATOM 1859 C C . HIS A 1 256 ? 25.091 -3.947 20.014 1.00 20.90 253 HIS A C 1
ATOM 1860 O O . HIS A 1 256 ? 24.818 -4.050 18.792 1.00 20.50 253 HIS A O 1
ATOM 1867 N N . GLU A 1 257 ? 24.885 -4.942 20.879 1.00 18.26 254 GLU A N 1
ATOM 1868 C CA . GLU A 1 257 ? 24.281 -6.222 20.449 1.00 20.21 254 GLU A CA 1
ATOM 1869 C C . GLU A 1 257 ? 22.970 -6.477 21.117 1.00 18.61 254 GLU A C 1
ATOM 1870 O O . GLU A 1 257 ? 22.802 -6.187 22.343 1.00 19.18 254 GLU A O 1
ATOM 1876 N N . VAL A 1 258 ? 22.075 -7.081 20.344 1.00 18.29 255 VAL A N 1
ATOM 1877 C CA . VAL A 1 258 ? 20.744 -7.400 20.809 1.00 18.44 255 VAL A CA 1
ATOM 1878 C C . VAL A 1 258 ? 20.293 -8.791 20.367 1.00 17.80 255 VAL A C 1
ATOM 1879 O O . VAL A 1 258 ? 20.414 -9.114 19.191 1.00 18.50 255 VAL A O 1
ATOM 1883 N N . SER A 1 259 ? 19.699 -9.564 21.261 1.00 17.22 256 SER A N 1
ATOM 1884 C CA . SER A 1 259 ? 19.032 -10.803 20.843 1.00 19.18 256 SER A CA 1
ATOM 1885 C C . SER A 1 259 ? 17.853 -10.994 21.764 1.00 18.88 256 SER A C 1
ATOM 1886 O O . SER A 1 259 ? 17.670 -10.163 22.680 1.00 19.23 256 SER A O 1
ATOM 1889 N N . PHE A 1 260 ? 17.054 -12.067 21.575 1.00 17.59 257 PHE A N 1
ATOM 1890 C CA . PHE A 1 260 ? 15.991 -12.375 22.518 1.00 18.64 257 PHE A CA 1
ATOM 1891 C C . PHE A 1 260 ? 16.461 -12.774 23.919 1.00 19.81 257 PHE A C 1
ATOM 1892 O O . PHE A 1 260 ? 15.640 -12.859 24.830 1.00 20.78 257 PHE A O 1
ATOM 1900 N N . ASP A 1 261 ? 17.769 -12.910 24.095 1.00 20.70 258 ASP A N 1
ATOM 1901 C CA . ASP A 1 261 ? 18.318 -13.153 25.415 1.00 23.26 258 ASP A CA 1
ATOM 1902 C C . ASP A 1 261 ? 18.742 -11.888 26.144 1.00 22.02 258 ASP A C 1
ATOM 1903 O O . ASP A 1 261 ? 18.950 -11.944 27.345 1.00 23.72 258 ASP A O 1
ATOM 1908 N N . GLY A 1 262 ? 18.873 -10.752 25.470 1.00 19.63 259 GLY A N 1
ATOM 1909 C CA . GLY A 1 262 ? 19.359 -9.548 26.192 1.00 16.88 259 GLY A CA 1
ATOM 1910 C C . GLY A 1 262 ? 20.118 -8.689 25.223 1.00 16.91 259 GLY A C 1
ATOM 1911 O O . GLY A 1 262 ? 20.139 -8.995 24.018 1.00 16.29 259 GLY A O 1
ATOM 1912 N N . PHE A 1 263 ? 20.748 -7.637 25.747 1.00 15.15 260 PHE A N 1
ATOM 1913 C CA . PHE A 1 263 ? 21.412 -6.658 24.915 1.00 16.80 260 PHE A CA 1
ATOM 1914 C C . PHE A 1 263 ? 22.618 -6.055 25.631 1.00 15.54 260 PHE A C 1
ATOM 1915 O O . PHE A 1 263 ? 22.700 -6.042 26.830 1.00 16.75 260 PHE A O 1
ATOM 1923 N N . THR A 1 264 ? 23.528 -5.502 24.859 1.00 18.34 261 THR A N 1
ATOM 1924 C CA . THR A 1 264 ? 24.630 -4.745 25.433 1.00 18.95 261 THR A CA 1
ATOM 1925 C C . THR A 1 264 ? 24.503 -3.387 24.800 1.00 18.66 261 THR A C 1
ATOM 1926 O O . THR A 1 264 ? 23.818 -3.269 23.779 1.00 18.27 261 THR A O 1
ATOM 1930 N N . THR A 1 265 ? 25.102 -2.383 25.439 1.00 20.15 262 THR A N 1
ATOM 1931 C CA . THR A 1 265 ? 24.974 -0.960 25.080 1.00 20.50 262 THR A CA 1
ATOM 1932 C C . THR A 1 265 ? 26.326 -0.319 24.702 1.00 21.59 262 THR A C 1
ATOM 1933 O O . THR A 1 265 ? 27.421 -0.801 25.084 1.00 20.67 262 THR A O 1
ATOM 1937 N N . GLN A 1 266 ? 26.251 0.758 23.943 1.00 19.64 263 GLN A N 1
ATOM 1938 C CA . GLN A 1 266 ? 27.378 1.602 23.756 1.00 19.61 263 GLN A CA 1
ATOM 1939 C C . GLN A 1 266 ? 27.746 2.182 25.118 1.00 18.98 263 GLN A C 1
ATOM 1940 O O . GLN A 1 266 ? 26.977 2.126 26.048 1.00 18.30 263 GLN A O 1
ATOM 1946 N N . SER A 1 267 ? 28.914 2.786 25.221 1.00 19.32 264 SER A N 1
ATOM 1947 C CA . SER A 1 267 ? 29.175 3.651 26.374 1.00 19.66 264 SER A CA 1
ATOM 1948 C C . SER A 1 267 ? 28.547 5.032 26.115 1.00 19.39 264 SER A C 1
ATOM 1949 O O . SER A 1 267 ? 27.935 5.274 25.033 1.00 16.48 264 SER A O 1
ATOM 1952 N N . ALA A 1 268 ? 28.662 5.909 27.113 1.00 17.84 265 ALA A N 1
ATOM 1953 C CA . ALA A 1 268 ? 28.203 7.292 27.023 1.00 18.31 265 ALA A CA 1
ATOM 1954 C C . ALA A 1 268 ? 28.991 8.051 25.994 1.00 19.20 265 ALA A C 1
ATOM 1955 O O . ALA A 1 268 ? 30.175 7.801 25.824 1.00 19.85 265 ALA A O 1
ATOM 1957 N N . PRO A 1 269 ? 28.365 9.051 25.347 1.00 18.13 266 PRO A N 1
ATOM 1958 C CA . PRO A 1 269 ? 27.001 9.530 25.556 1.00 17.22 266 PRO A CA 1
ATOM 1959 C C . PRO A 1 269 ? 25.966 8.713 24.789 1.00 17.19 266 PRO A C 1
ATOM 1960 O O . PRO A 1 269 ? 24.772 8.892 25.031 1.00 18.21 266 PRO A O 1
ATOM 1964 N N . TRP A 1 270 ? 26.395 7.888 23.829 1.00 15.76 267 TRP A N 1
ATOM 1965 C CA . TRP A 1 270 ? 25.471 7.157 22.918 1.00 15.81 267 TRP A CA 1
ATOM 1966 C C . TRP A 1 270 ? 24.576 6.207 23.676 1.00 15.62 267 TRP A C 1
ATOM 1967 O O . TRP A 1 270 ? 23.395 6.027 23.305 1.00 15.09 267 TRP A O 1
ATOM 1978 N N . LYS A 1 271 ? 25.107 5.630 24.757 1.00 14.36 268 LYS A N 1
ATOM 1979 C CA . LYS A 1 271 ? 24.307 4.752 25.639 1.00 13.97 268 LYS A CA 1
ATOM 1980 C C . LYS A 1 271 ? 22.978 5.399 26.034 1.00 14.33 268 LYS A C 1
ATOM 1981 O O . LYS A 1 271 ? 21.940 4.710 26.268 1.00 13.45 268 LYS A O 1
ATOM 1987 N N . LEU A 1 272 ? 23.051 6.707 26.227 1.00 13.01 269 LEU A N 1
ATOM 1988 C CA . LEU A 1 272 ? 21.942 7.494 26.716 1.00 14.38 269 LEU A CA 1
ATOM 1989 C C . LEU A 1 272 ? 21.051 8.105 25.627 1.00 14.31 269 LEU A C 1
ATOM 1990 O O . LEU A 1 272 ? 20.112 8.924 25.910 1.00 14.07 269 LEU A O 1
ATOM 1995 N N . GLU A 1 273 ? 21.279 7.698 24.388 1.00 14.17 270 GLU A N 1
ATOM 1996 C CA . GLU A 1 273 ? 20.581 8.373 23.263 1.00 14.81 270 GLU A CA 1
ATOM 1997 C C . GLU A 1 273 ? 19.942 7.371 22.312 1.00 15.52 270 GLU A C 1
ATOM 1998 O O . GLU A 1 273 ? 20.478 7.117 21.236 1.00 17.78 270 GLU A O 1
ATOM 2004 N N . ALA A 1 274 ? 18.814 6.774 22.685 1.00 15.20 271 ALA A N 1
ATOM 2005 C CA . ALA A 1 274 ? 18.177 5.797 21.814 1.00 14.82 271 ALA A CA 1
ATOM 2006 C C . ALA A 1 274 ? 17.535 6.482 20.572 1.00 16.21 271 ALA A C 1
ATOM 2007 O O . ALA A 1 274 ? 17.068 7.605 20.687 1.00 15.41 271 ALA A O 1
ATOM 2009 N N . GLY A 1 275 ? 17.474 5.782 19.420 1.00 14.84 272 GLY A N 1
ATOM 2010 C CA . GLY A 1 275 ? 16.659 6.198 18.311 1.00 13.92 272 GLY A CA 1
ATOM 2011 C C . GLY A 1 275 ? 17.292 7.315 17.476 1.00 14.54 272 GLY A C 1
ATOM 2012 O O . GLY A 1 275 ? 18.421 7.784 17.770 1.00 13.47 272 GLY A O 1
ATOM 2013 N N . THR A 1 276 ? 16.579 7.718 16.430 1.00 13.23 273 THR A N 1
ATOM 2014 C CA . THR A 1 276 ? 17.064 8.758 15.509 1.00 14.81 273 THR A CA 1
ATOM 2015 C C . THR A 1 276 ? 17.232 10.098 16.272 1.00 15.97 273 THR A C 1
ATOM 2016 O O . THR A 1 276 ? 16.267 10.559 16.891 1.00 16.35 273 THR A O 1
ATOM 2020 N N . PRO A 1 277 ? 18.457 10.694 16.241 1.00 15.21 274 PRO A N 1
ATOM 2021 C CA . PRO A 1 277 ? 18.584 11.967 16.975 1.00 16.45 274 PRO A CA 1
ATOM 2022 C C . PRO A 1 277 ? 17.656 13.047 16.390 1.00 15.95 274 PRO A C 1
ATOM 2023 O O . PRO A 1 277 ? 17.209 12.936 15.229 1.00 15.48 274 PRO A O 1
ATOM 2027 N N . ASN A 1 278 ? 17.416 14.102 17.170 1.00 14.79 275 ASN A N 1
ATOM 2028 C CA . ASN A 1 278 ? 16.867 15.290 16.616 1.00 13.87 275 ASN A CA 1
ATOM 2029 C C . ASN A 1 278 ? 17.945 16.032 15.834 1.00 13.26 275 ASN A C 1
ATOM 2030 O O . ASN A 1 278 ? 18.552 17.021 16.305 1.00 12.88 275 ASN A O 1
ATOM 2035 N N . VAL A 1 279 ? 18.148 15.575 14.604 1.00 12.19 276 VAL A N 1
ATOM 2036 C CA . VAL A 1 279 ? 19.278 16.074 13.782 1.00 12.88 276 VAL A CA 1
ATOM 2037 C C . VAL A 1 279 ? 19.124 17.555 13.493 1.00 11.78 276 VAL A C 1
ATOM 2038 O O . VAL A 1 279 ? 20.083 18.333 13.663 1.00 11.15 276 VAL A O 1
ATOM 2042 N N . ALA A 1 280 ? 17.912 17.954 13.091 1.00 11.67 277 ALA A N 1
ATOM 2043 C CA . ALA A 1 280 ? 17.640 19.403 12.889 1.00 10.66 277 ALA A CA 1
ATOM 2044 C C . ALA A 1 280 ? 17.922 20.229 14.109 1.00 11.93 277 ALA A C 1
ATOM 2045 O O . ALA A 1 280 ? 18.497 21.336 13.988 1.00 10.04 277 ALA A O 1
ATOM 2047 N N . GLY A 1 281 ? 17.478 19.746 15.285 1.00 10.65 278 GLY A N 1
ATOM 2048 C CA . GLY A 1 281 ? 17.698 20.461 16.525 1.00 10.49 278 GLY A CA 1
ATOM 2049 C C . GLY A 1 281 ? 19.205 20.517 16.858 1.00 11.91 278 GLY A C 1
ATOM 2050 O O . GLY A 1 281 ? 19.685 21.559 17.250 1.00 10.39 278 GLY A O 1
ATOM 2051 N N . VAL A 1 282 ? 19.956 19.423 16.671 1.00 11.15 279 VAL A N 1
ATOM 2052 C CA . VAL A 1 282 ? 21.434 19.476 16.911 1.00 11.84 279 VAL A CA 1
ATOM 2053 C C . VAL A 1 282 ? 22.166 20.494 16.025 1.00 12.38 279 VAL A C 1
ATOM 2054 O O . VAL A 1 282 ? 22.899 21.358 16.533 1.00 11.31 279 VAL A O 1
ATOM 2058 N N . ILE A 1 283 ? 21.951 20.355 14.710 1.00 12.46 280 ILE A N 1
ATOM 2059 C CA . ILE A 1 283 ? 22.472 21.279 13.733 1.00 14.36 280 ILE A CA 1
ATOM 2060 C C . ILE A 1 283 ? 22.071 22.730 14.054 1.00 14.30 280 ILE A C 1
ATOM 2061 O O . ILE A 1 283 ? 22.914 23.603 13.977 1.00 13.14 280 ILE A O 1
ATOM 2066 N N . GLY A 1 284 ? 20.800 22.993 14.411 1.00 11.40 281 GLY A N 1
ATOM 2067 C CA . GLY A 1 284 ? 20.473 24.350 14.669 1.00 12.31 281 GLY A CA 1
ATOM 2068 C C . GLY A 1 284 ? 21.034 24.923 15.973 1.00 12.96 281 GLY A C 1
ATOM 2069 O O . GLY A 1 284 ? 21.252 26.137 16.077 1.00 13.01 281 GLY A O 1
ATOM 2070 N N . LEU A 1 285 ? 21.196 24.080 16.989 1.00 12.96 282 LEU A N 1
ATOM 2071 C CA . LEU A 1 285 ? 21.788 24.532 18.251 1.00 12.73 282 LEU A CA 1
ATOM 2072 C C . LEU A 1 285 ? 23.300 24.742 18.050 1.00 13.60 282 LEU A C 1
ATOM 2073 O O . LEU A 1 285 ? 23.884 25.689 18.542 1.00 12.91 282 LEU A O 1
ATOM 2078 N N . SER A 1 286 ? 23.924 23.856 17.268 1.00 14.55 283 SER A N 1
ATOM 2079 C CA . SER A 1 286 ? 25.289 24.132 16.760 1.00 15.92 283 SER A CA 1
ATOM 2080 C C . SER A 1 286 ? 25.436 25.523 16.093 1.00 14.99 283 SER A C 1
ATOM 2081 O O . SER A 1 286 ? 26.301 26.303 16.457 1.00 15.66 283 SER A O 1
ATOM 2084 N N . ALA A 1 287 ? 24.560 25.873 15.160 1.00 15.16 284 ALA A N 1
ATOM 2085 C CA . ALA A 1 287 ? 24.585 27.191 14.561 1.00 15.77 284 ALA A CA 1
ATOM 2086 C C . ALA A 1 287 ? 24.356 28.328 15.586 1.00 16.37 284 ALA A C 1
ATOM 2087 O O . ALA A 1 287 ? 25.061 29.383 15.500 1.00 15.03 284 ALA A O 1
ATOM 2089 N N . ALA A 1 288 ? 23.391 28.139 16.509 1.00 15.14 285 ALA A N 1
ATOM 2090 C CA . ALA A 1 288 ? 23.195 29.120 17.586 1.00 15.68 285 ALA A CA 1
ATOM 2091 C C . ALA A 1 288 ? 24.516 29.372 18.332 1.00 15.54 285 ALA A C 1
ATOM 2092 O O . ALA A 1 288 ? 24.918 30.505 18.504 1.00 14.00 285 ALA A O 1
ATOM 2094 N N . LEU A 1 289 ? 25.149 28.302 18.780 1.00 15.20 286 LEU A N 1
ATOM 2095 C CA . LEU A 1 289 ? 26.374 28.390 19.581 1.00 17.72 286 LEU A CA 1
ATOM 2096 C C . LEU A 1 289 ? 27.531 28.995 18.810 1.00 17.89 286 LEU A C 1
ATOM 2097 O O . LEU A 1 289 ? 28.276 29.803 19.369 1.00 20.54 286 LEU A O 1
ATOM 2102 N N . GLU A 1 290 ? 27.707 28.596 17.555 1.00 17.45 287 GLU A N 1
ATOM 2103 C CA . GLU A 1 290 ? 28.735 29.176 16.715 1.00 18.08 287 GLU A CA 1
ATOM 2104 C C . GLU A 1 290 ? 28.510 30.680 16.512 1.00 18.41 287 GLU A C 1
ATOM 2105 O O . GLU A 1 290 ? 29.448 31.488 16.612 1.00 16.74 287 GLU A O 1
ATOM 2111 N N . TRP A 1 291 ? 27.268 31.075 16.277 1.00 16.60 288 TRP A N 1
ATOM 2112 C CA . TRP A 1 291 ? 26.933 32.493 16.127 1.00 16.63 288 TRP A CA 1
ATOM 2113 C C . TRP A 1 291 ? 27.191 33.312 17.408 1.00 18.03 288 TRP A C 1
ATOM 2114 O O . TRP A 1 291 ? 27.730 34.449 17.391 1.00 18.07 288 TRP A O 1
ATOM 2125 N N . LEU A 1 292 ? 26.798 32.737 18.529 1.00 17.68 289 LEU A N 1
ATOM 2126 C CA . LEU A 1 292 ? 26.880 33.377 19.808 1.00 20.10 289 LEU A CA 1
ATOM 2127 C C . LEU A 1 292 ? 28.349 33.527 20.256 1.00 20.68 289 LEU A C 1
ATOM 2128 O O . LEU A 1 292 ? 28.692 34.466 21.003 1.00 19.06 289 LEU A O 1
ATOM 2133 N N . ALA A 1 293 ? 29.207 32.615 19.800 1.00 19.74 290 ALA A N 1
ATOM 2134 C CA . ALA A 1 293 ? 30.579 32.639 20.254 1.00 22.21 290 ALA A CA 1
ATOM 2135 C C . ALA A 1 293 ? 31.313 33.913 19.793 1.00 23.88 290 ALA A C 1
ATOM 2136 O O . ALA A 1 293 ? 32.306 34.259 20.425 1.00 25.62 290 ALA A O 1
ATOM 2138 N N . ASP A 1 294 ? 30.829 34.610 18.738 1.00 25.14 291 ASP A N 1
ATOM 2139 C CA . ASP A 1 294 ? 31.396 35.919 18.305 1.00 26.36 291 ASP A CA 1
ATOM 2140 C C . ASP A 1 294 ? 31.086 37.121 19.233 1.00 26.58 291 ASP A C 1
ATOM 2141 O O . ASP A 1 294 ? 31.607 38.243 18.999 1.00 27.57 291 ASP A O 1
ATOM 2146 N N . TYR A 1 295 ? 30.249 36.904 20.252 1.00 24.59 292 TYR A N 1
ATOM 2147 C CA . TYR A 1 295 ? 29.871 37.942 21.208 1.00 23.57 292 TYR A CA 1
ATOM 2148 C C . TYR A 1 295 ? 30.433 37.675 22.557 1.00 23.92 292 TYR A C 1
ATOM 2149 O O . TYR A 1 295 ? 30.606 36.520 22.940 1.00 22.28 292 TYR A O 1
ATOM 2158 N N . ASP A 1 296 ? 30.779 38.757 23.260 1.00 24.83 293 ASP A N 1
ATOM 2159 C CA . ASP A 1 296 ? 31.307 38.624 24.607 1.00 25.88 293 ASP A CA 1
ATOM 2160 C C . ASP A 1 296 ? 30.067 38.501 25.472 1.00 25.59 293 ASP A C 1
ATOM 2161 O O . ASP A 1 296 ? 29.322 39.490 25.582 1.00 24.82 293 ASP A O 1
ATOM 2166 N N . ILE A 1 297 ? 29.815 37.321 26.050 1.00 24.33 294 ILE A N 1
ATOM 2167 C CA . ILE A 1 297 ? 28.576 37.136 26.857 1.00 24.53 294 ILE A CA 1
ATOM 2168 C C . ILE A 1 297 ? 28.446 38.023 28.089 1.00 24.59 294 ILE A C 1
ATOM 2169 O O . ILE A 1 297 ? 27.328 38.418 28.432 1.00 22.79 294 ILE A O 1
ATOM 2174 N N . ASN A 1 298 ? 29.565 38.326 28.762 1.00 25.05 295 ASN A N 1
ATOM 2175 C CA . ASN A 1 298 ? 29.539 39.297 29.881 1.00 25.60 295 ASN A CA 1
ATOM 2176 C C . ASN A 1 298 ? 29.049 40.684 29.408 1.00 23.77 295 ASN A C 1
ATOM 2177 O O . ASN A 1 298 ? 28.251 41.322 30.080 1.00 22.70 295 ASN A O 1
ATOM 2182 N N . GLN A 1 299 ? 29.531 41.149 28.255 1.00 21.66 296 GLN A N 1
ATOM 2183 C CA . GLN A 1 299 ? 29.118 42.441 27.809 1.00 22.34 296 GLN A CA 1
ATOM 2184 C C . GLN A 1 299 ? 27.630 42.436 27.376 1.00 20.51 296 GLN A C 1
ATOM 2185 O O . GLN A 1 299 ? 26.923 43.357 27.710 1.00 19.97 296 GLN A O 1
ATOM 2191 N N . ALA A 1 300 ? 27.178 41.396 26.670 1.00 18.39 297 ALA A N 1
ATOM 2192 C CA . ALA A 1 300 ? 25.758 41.328 26.215 1.00 17.04 297 ALA A CA 1
ATOM 2193 C C . ALA A 1 300 ? 24.829 41.285 27.422 1.00 16.12 297 ALA A C 1
ATOM 2194 O O . ALA A 1 300 ? 23.828 41.981 27.494 1.00 16.25 297 ALA A O 1
ATOM 2196 N N . GLU A 1 301 ? 25.171 40.448 28.394 1.00 16.55 298 GLU A N 1
ATOM 2197 C CA . GLU A 1 301 ? 24.388 40.342 29.628 1.00 17.39 298 GLU A CA 1
ATOM 2198 C C . GLU A 1 301 ? 24.336 41.655 30.427 1.00 18.32 298 GLU A C 1
ATOM 2199 O O . GLU A 1 301 ? 23.254 42.013 30.933 1.00 18.51 298 GLU A O 1
ATOM 2205 N N . SER A 1 302 ? 25.465 42.417 30.495 1.00 18.90 299 SER A N 1
ATOM 2206 C CA . SER A 1 302 ? 25.436 43.745 31.171 1.00 20.27 299 SER A CA 1
ATOM 2207 C C . SER A 1 302 ? 24.480 44.681 30.461 1.00 18.71 299 SER A C 1
ATOM 2208 O O . SER A 1 302 ? 23.785 45.425 31.099 1.00 19.63 299 SER A O 1
ATOM 2211 N N . TRP A 1 303 ? 24.452 44.638 29.132 1.00 17.77 300 TRP A N 1
ATOM 2212 C CA . TRP A 1 303 ? 23.445 45.415 28.391 1.00 17.14 300 TRP A CA 1
ATOM 2213 C C . TRP A 1 303 ? 21.987 45.025 28.780 1.00 16.77 300 TRP A C 1
ATOM 2214 O O . TRP A 1 303 ? 21.173 45.904 29.086 1.00 17.13 300 TRP A O 1
ATOM 2225 N N . SER A 1 304 ? 21.657 43.720 28.744 1.00 15.99 301 SER A N 1
ATOM 2226 C CA . SER A 1 304 ? 20.281 43.270 29.051 1.00 16.43 301 SER A CA 1
ATOM 2227 C C . SER A 1 304 ? 19.878 43.665 30.468 1.00 16.25 301 SER A C 1
ATOM 2228 O O . SER A 1 304 ? 18.745 44.153 30.702 1.00 15.32 301 SER A O 1
ATOM 2231 N N . ARG A 1 305 ? 20.804 43.457 31.422 1.00 14.41 302 ARG A N 1
ATOM 2232 C CA . ARG A 1 305 ? 20.618 43.909 32.825 1.00 17.01 302 ARG A CA 1
ATOM 2233 C C . ARG A 1 305 ? 20.403 45.391 32.987 1.00 15.69 302 ARG A C 1
ATOM 2234 O O . ARG A 1 305 ? 19.548 45.809 33.734 1.00 15.63 302 ARG A O 1
ATOM 2242 N N . SER A 1 306 ? 21.162 46.189 32.250 1.00 18.26 303 SER A N 1
ATOM 2243 C CA . SER A 1 306 ? 20.992 47.672 32.319 1.00 17.76 303 SER A CA 1
ATOM 2244 C C . SER A 1 306 ? 19.587 48.120 31.840 1.00 17.68 303 SER A C 1
ATOM 2245 O O . SER A 1 306 ? 19.012 49.089 32.370 1.00 15.85 303 SER A O 1
ATOM 2248 N N . LEU A 1 307 ? 19.031 47.432 30.830 1.00 15.90 304 LEU A N 1
ATOM 2249 C CA . LEU A 1 307 ? 17.644 47.738 30.426 1.00 16.17 304 LEU A CA 1
ATOM 2250 C C . LEU A 1 307 ? 16.628 47.316 31.485 1.00 15.77 304 LEU A C 1
ATOM 2251 O O . LEU A 1 307 ? 15.680 48.067 31.833 1.00 16.59 304 LEU A O 1
ATOM 2256 N N . ALA A 1 308 ? 16.841 46.133 32.056 1.00 16.27 305 ALA A N 1
ATOM 2257 C CA . ALA A 1 308 ? 15.966 45.654 33.131 1.00 15.18 305 ALA A CA 1
ATOM 2258 C C . ALA A 1 308 ? 15.977 46.673 34.279 1.00 16.39 305 ALA A C 1
ATOM 2259 O O . ALA A 1 308 ? 14.935 46.979 34.866 1.00 14.37 305 ALA A O 1
ATOM 2261 N N . THR A 1 309 ? 17.168 47.209 34.600 1.00 15.73 306 THR A N 1
ATOM 2262 C CA . THR A 1 309 ? 17.249 48.219 35.661 1.00 17.29 306 THR A CA 1
ATOM 2263 C C . THR A 1 309 ? 16.498 49.478 35.312 1.00 15.85 306 THR A C 1
ATOM 2264 O O . THR A 1 309 ? 15.742 50.010 36.122 1.00 16.86 306 THR A O 1
ATOM 2268 N N . LEU A 1 310 ? 16.662 49.940 34.090 1.00 16.42 307 LEU A N 1
ATOM 2269 C CA . LEU A 1 310 ? 15.935 51.119 33.647 1.00 17.72 307 LEU A CA 1
ATOM 2270 C C . LEU A 1 310 ? 14.447 50.900 33.743 1.00 17.55 307 LEU A C 1
ATOM 2271 O O . LEU A 1 310 ? 13.697 51.800 34.160 1.00 17.15 307 LEU A O 1
ATOM 2276 N N . ALA A 1 311 ? 13.979 49.695 33.372 1.00 16.33 308 ALA A N 1
ATOM 2277 C CA . ALA A 1 311 ? 12.560 49.405 33.543 1.00 14.87 308 ALA A CA 1
ATOM 2278 C C . ALA A 1 311 ? 12.155 49.312 35.011 1.00 15.13 308 ALA A C 1
ATOM 2279 O O . ALA A 1 311 ? 11.098 49.830 35.403 1.00 14.40 308 ALA A O 1
ATOM 2281 N N . GLU A 1 312 ? 12.935 48.610 35.826 1.00 14.61 309 GLU A N 1
ATOM 2282 C CA . GLU A 1 312 ? 12.538 48.478 37.219 1.00 16.09 309 GLU A CA 1
ATOM 2283 C C . GLU A 1 312 ? 12.464 49.866 37.954 1.00 15.98 309 GLU A C 1
ATOM 2284 O O . GLU A 1 312 ? 11.511 50.140 38.694 1.00 15.65 309 GLU A O 1
ATOM 2290 N N . ASP A 1 313 ? 13.481 50.707 37.765 1.00 16.49 310 ASP A N 1
ATOM 2291 C CA . ASP A 1 313 ? 13.442 52.108 38.363 1.00 18.18 310 ASP A CA 1
ATOM 2292 C C . ASP A 1 313 ? 12.251 52.944 37.866 1.00 19.06 310 ASP A C 1
ATOM 2293 O O . ASP A 1 313 ? 11.574 53.636 38.683 1.00 19.81 310 ASP A O 1
ATOM 2298 N N . ALA A 1 314 ? 11.986 52.928 36.556 1.00 16.06 311 ALA A N 1
ATOM 2299 C CA . ALA A 1 314 ? 10.752 53.615 36.096 1.00 15.86 311 ALA A CA 1
ATOM 2300 C C . ALA A 1 314 ? 9.459 53.079 36.734 1.00 15.56 311 ALA A C 1
ATOM 2301 O O . ALA A 1 314 ? 8.584 53.865 37.167 1.00 15.24 311 ALA A O 1
ATOM 2303 N N . LEU A 1 315 ? 9.286 51.746 36.754 1.00 15.55 312 LEU A N 1
ATOM 2304 C CA . LEU A 1 315 ? 8.030 51.206 37.242 1.00 14.26 312 LEU A CA 1
ATOM 2305 C C . LEU A 1 315 ? 7.865 51.418 38.736 1.00 15.44 312 LEU A C 1
ATOM 2306 O O . LEU A 1 315 ? 6.738 51.582 39.188 1.00 14.73 312 LEU A O 1
ATOM 2311 N N . ALA A 1 316 ? 8.977 51.404 39.480 1.00 15.92 313 ALA A N 1
ATOM 2312 C CA . ALA A 1 316 ? 8.971 51.623 40.942 1.00 19.13 313 ALA A CA 1
ATOM 2313 C C . ALA A 1 316 ? 8.453 53.037 41.349 1.00 20.34 313 ALA A C 1
ATOM 2314 O O . ALA A 1 316 ? 8.156 53.278 42.494 1.00 20.31 313 ALA A O 1
ATOM 2316 N N . LYS A 1 317 ? 8.358 53.932 40.383 1.00 22.19 314 LYS A N 1
ATOM 2317 C CA . LYS A 1 317 ? 7.817 55.303 40.559 1.00 22.16 314 LYS A CA 1
ATOM 2318 C C . LYS A 1 317 ? 6.301 55.267 40.502 1.00 22.66 314 LYS A C 1
ATOM 2319 O O . LYS A 1 317 ? 5.667 56.229 40.899 1.00 23.23 314 LYS A O 1
ATOM 2325 N N . ARG A 1 318 ? 5.704 54.166 39.998 1.00 21.16 315 ARG A N 1
ATOM 2326 C CA . ARG A 1 318 ? 4.234 54.069 39.882 1.00 21.57 315 ARG A CA 1
ATOM 2327 C C . ARG A 1 318 ? 3.767 53.464 41.191 1.00 23.00 315 ARG A C 1
ATOM 2328 O O . ARG A 1 318 ? 4.510 52.639 41.754 1.00 22.97 315 ARG A O 1
ATOM 2336 N N . PRO A 1 319 ? 2.592 53.892 41.691 1.00 23.88 316 PRO A N 1
ATOM 2337 C CA . PRO A 1 319 ? 2.034 53.419 42.977 1.00 24.77 316 PRO A CA 1
ATOM 2338 C C . PRO A 1 319 ? 1.744 51.912 42.906 1.00 24.01 316 PRO A C 1
ATOM 2339 O O . PRO A 1 319 ? 1.200 51.430 41.892 1.00 23.06 316 PRO A O 1
ATOM 2343 N N . GLY A 1 320 ? 2.153 51.205 43.957 1.00 23.33 317 GLY A N 1
ATOM 2344 C CA . GLY A 1 320 ? 1.755 49.829 44.197 1.00 21.84 317 GLY A CA 1
ATOM 2345 C C . GLY A 1 320 ? 2.632 48.766 43.557 1.00 21.66 317 GLY A C 1
ATOM 2346 O O . GLY A 1 320 ? 2.338 47.575 43.642 1.00 22.42 317 GLY A O 1
ATOM 2347 N N . PHE A 1 321 ? 3.731 49.198 42.978 1.00 21.65 318 PHE A N 1
ATOM 2348 C CA . PHE A 1 321 ? 4.704 48.355 42.356 1.00 20.96 318 PHE A CA 1
ATOM 2349 C C . PHE A 1 321 ? 5.475 47.567 43.366 1.00 20.17 318 PHE A C 1
ATOM 2350 O O . PHE A 1 321 ? 5.955 48.109 44.326 1.00 20.47 318 PHE A O 1
ATOM 2358 N N . ARG A 1 322 ? 5.676 46.293 43.108 1.00 20.25 319 ARG A N 1
ATOM 2359 C CA . ARG A 1 322 ? 6.684 45.516 43.839 1.00 19.99 319 ARG A CA 1
ATOM 2360 C C . ARG A 1 322 ? 7.502 44.660 42.847 1.00 19.83 319 ARG A C 1
ATOM 2361 O O . ARG A 1 322 ? 6.963 44.112 41.886 1.00 19.68 319 ARG A O 1
ATOM 2369 N N . SER A 1 323 ? 8.780 44.484 43.114 1.00 18.71 320 SER A N 1
ATOM 2370 C CA . SER A 1 323 ? 9.643 43.751 42.225 1.00 18.69 320 SER A CA 1
ATOM 2371 C C . SER A 1 323 ? 10.172 42.537 43.008 1.00 18.93 320 SER A C 1
ATOM 2372 O O . SER A 1 323 ? 10.423 42.618 44.208 1.00 18.45 320 SER A O 1
ATOM 2375 N N . PHE A 1 324 ? 10.304 41.436 42.327 1.00 17.09 321 PHE A N 1
ATOM 2376 C CA . PHE A 1 324 ? 10.894 40.268 42.890 1.00 16.74 321 PHE A CA 1
ATOM 2377 C C . PHE A 1 324 ? 12.311 40.037 42.368 1.00 16.49 321 PHE A C 1
ATOM 2378 O O . PHE A 1 324 ? 12.863 39.051 42.612 1.00 17.61 321 PHE A O 1
ATOM 2386 N N . ARG A 1 325 ? 12.840 40.983 41.619 1.00 16.67 322 ARG A N 1
ATOM 2387 C CA . ARG A 1 325 ? 14.108 40.877 40.943 1.00 16.73 322 ARG A CA 1
ATOM 2388 C C . ARG A 1 325 ? 15.315 40.792 41.931 1.00 17.80 322 ARG A C 1
ATOM 2389 O O . ARG A 1 325 ? 15.380 41.521 42.852 1.00 16.41 322 ARG A O 1
ATOM 2397 N N . CYS A 1 326 ? 16.212 39.860 41.663 1.00 17.19 323 CYS A N 1
ATOM 2398 C CA . CYS A 1 326 ? 17.427 39.645 42.405 1.00 19.24 323 CYS A CA 1
ATOM 2399 C C . CYS A 1 326 ? 18.654 40.045 41.571 1.00 19.33 323 CYS A C 1
ATOM 2400 O O . CYS A 1 326 ? 18.647 39.897 40.387 1.00 19.49 323 CYS A O 1
ATOM 2403 N N . GLN A 1 327 ? 19.646 40.610 42.233 1.00 18.69 324 GLN A N 1
ATOM 2404 C CA . GLN A 1 327 ? 20.973 40.780 41.679 1.00 18.21 324 GLN A CA 1
ATOM 2405 C C . GLN A 1 327 ? 20.983 41.574 40.373 1.00 19.23 324 GLN A C 1
ATOM 2406 O O . GLN A 1 327 ? 21.775 41.280 39.487 1.00 18.45 324 GLN A O 1
ATOM 2412 N N . ASP A 1 328 ? 20.057 42.546 40.258 1.00 19.76 325 ASP A N 1
ATOM 2413 C CA . ASP A 1 328 ? 19.971 43.349 39.044 1.00 20.70 325 ASP A CA 1
ATOM 2414 C C . ASP A 1 328 ? 19.884 42.433 37.803 1.00 20.52 325 ASP A C 1
ATOM 2415 O O . ASP A 1 328 ? 20.639 42.581 36.818 1.00 21.49 325 ASP A O 1
ATOM 2420 N N . SER A 1 329 ? 18.995 41.439 37.900 1.00 18.79 326 SER A N 1
ATOM 2421 C CA . SER A 1 329 ? 18.912 40.399 36.893 1.00 18.00 326 SER A CA 1
ATOM 2422 C C . SER A 1 329 ? 18.418 40.998 35.575 1.00 16.68 326 SER A C 1
ATOM 2423 O O . SER A 1 329 ? 17.758 42.023 35.578 1.00 15.76 326 SER A O 1
ATOM 2426 N N . SER A 1 330 ? 18.663 40.324 34.459 1.00 16.37 327 SER A N 1
ATOM 2427 C CA . SER A 1 330 ? 17.970 40.696 33.202 1.00 17.39 327 SER A CA 1
ATOM 2428 C C . SER A 1 330 ? 16.509 40.233 33.197 1.00 15.79 327 SER A C 1
ATOM 2429 O O . SER A 1 330 ? 15.722 40.606 32.312 1.00 15.62 327 SER A O 1
ATOM 2432 N N . LEU A 1 331 ? 16.101 39.462 34.210 1.00 15.47 328 LEU A N 1
ATOM 2433 C CA . LEU A 1 331 ? 14.668 39.093 34.341 1.00 15.72 328 LEU A CA 1
ATOM 2434 C C . LEU A 1 331 ? 14.026 39.956 35.377 1.00 16.27 328 LEU A C 1
ATOM 2435 O O . LEU A 1 331 ? 14.529 40.004 36.493 1.00 18.26 328 LEU A O 1
ATOM 2440 N N . LEU A 1 332 ? 12.870 40.540 35.083 1.00 17.03 329 LEU A N 1
ATOM 2441 C CA . LEU A 1 332 ? 12.150 41.433 36.024 1.00 14.92 329 LEU A CA 1
ATOM 2442 C C . LEU A 1 332 ? 10.751 40.908 36.278 1.00 14.71 329 LEU A C 1
ATOM 2443 O O . LEU A 1 332 ? 9.827 41.133 35.440 1.00 14.52 329 LEU A O 1
ATOM 2448 N N . ALA A 1 333 ? 10.572 40.190 37.410 1.00 14.72 330 ALA A N 1
ATOM 2449 C CA . ALA A 1 333 ? 9.246 39.714 37.843 1.00 12.36 330 ALA A CA 1
ATOM 2450 C C . ALA A 1 333 ? 8.683 40.769 38.772 1.00 13.28 330 ALA A C 1
ATOM 2451 O O . ALA A 1 333 ? 9.394 41.269 39.687 1.00 15.05 330 ALA A O 1
ATOM 2453 N N . PHE A 1 334 ? 7.390 41.032 38.640 1.00 14.91 331 PHE A N 1
ATOM 2454 C CA . PHE A 1 334 ? 6.808 42.115 39.418 1.00 15.38 331 PHE A CA 1
ATOM 2455 C C . PHE A 1 334 ? 5.311 42.024 39.473 1.00 15.86 331 PHE A C 1
ATOM 2456 O O . PHE A 1 334 ? 4.706 41.242 38.727 1.00 15.04 331 PHE A O 1
ATOM 2464 N N . ASP A 1 335 ? 4.690 42.791 40.377 1.00 15.77 332 ASP A N 1
ATOM 2465 C CA . ASP A 1 335 ? 3.220 42.908 40.379 1.00 16.79 332 ASP A CA 1
ATOM 2466 C C . ASP A 1 335 ? 2.818 44.305 40.840 1.00 17.68 332 ASP A C 1
ATOM 2467 O O . ASP A 1 335 ? 3.669 45.095 41.325 1.00 17.67 332 ASP A O 1
ATOM 2472 N N . PHE A 1 336 ? 1.546 44.610 40.663 1.00 17.38 333 PHE A N 1
ATOM 2473 C CA . PHE A 1 336 ? 0.994 45.891 41.091 1.00 18.50 333 PHE A CA 1
ATOM 2474 C C . PHE A 1 336 ? -0.169 45.601 42.018 1.00 18.61 333 PHE A C 1
ATOM 2475 O O . PHE A 1 336 ? -1.034 44.789 41.703 1.00 17.05 333 PHE A O 1
ATOM 2483 N N . ALA A 1 337 ? -0.179 46.280 43.171 1.00 20.20 334 ALA A N 1
ATOM 2484 C CA . ALA A 1 337 ? -1.233 46.117 44.167 1.00 20.61 334 ALA A CA 1
ATOM 2485 C C . ALA A 1 337 ? -2.629 46.296 43.581 1.00 21.78 334 ALA A C 1
ATOM 2486 O O . ALA A 1 337 ? -2.899 47.278 42.917 1.00 22.01 334 ALA A O 1
ATOM 2488 N N . GLY A 1 338 ? -3.515 45.331 43.826 1.00 22.48 335 GLY A N 1
ATOM 2489 C CA . GLY A 1 338 ? -4.895 45.416 43.356 1.00 23.42 335 GLY A CA 1
ATOM 2490 C C . GLY A 1 338 ? -5.072 45.230 41.834 1.00 23.01 335 GLY A C 1
ATOM 2491 O O . GLY A 1 338 ? -6.113 45.561 41.295 1.00 24.48 335 GLY A O 1
ATOM 2492 N N . VAL A 1 339 ? -4.069 44.735 41.135 1.00 21.74 336 VAL A N 1
ATOM 2493 C CA . VAL A 1 339 ? -4.202 44.516 39.684 1.00 19.33 336 VAL A CA 1
ATOM 2494 C C . VAL A 1 339 ? -3.854 43.047 39.475 1.00 20.68 336 VAL A C 1
ATOM 2495 O O . VAL A 1 339 ? -2.783 42.578 39.947 1.00 20.26 336 VAL A O 1
ATOM 2499 N N . HIS A 1 340 ? -4.704 42.318 38.760 1.00 19.06 337 HIS A N 1
ATOM 2500 C CA . HIS A 1 340 ? -4.368 40.912 38.543 1.00 19.62 337 HIS A CA 1
ATOM 2501 C C . HIS A 1 340 ? -3.421 40.828 37.334 1.00 18.80 337 HIS A C 1
ATOM 2502 O O . HIS A 1 340 ? -3.621 41.518 36.334 1.00 18.66 337 HIS A O 1
ATOM 2509 N N . HIS A 1 341 ? -2.374 40.016 37.462 1.00 17.05 338 HIS A N 1
ATOM 2510 C CA . HIS A 1 341 ? -1.394 39.848 36.409 1.00 17.41 338 HIS A CA 1
ATOM 2511 C C . HIS A 1 341 ? -1.960 39.476 35.030 1.00 17.19 338 HIS A C 1
ATOM 2512 O O . HIS A 1 341 ? -1.401 39.918 34.001 1.00 14.71 338 HIS A O 1
ATOM 2519 N N . SER A 1 342 ? -3.045 38.699 35.008 1.00 17.06 339 SER A N 1
ATOM 2520 C CA . SER A 1 342 ? -3.751 38.337 33.770 1.00 19.27 339 SER A CA 1
ATOM 2521 C C . SER A 1 342 ? -4.266 39.552 33.016 1.00 17.20 339 SER A C 1
ATOM 2522 O O . SER A 1 342 ? -4.222 39.617 31.765 1.00 17.79 339 SER A O 1
ATOM 2525 N N . ASP A 1 343 ? -4.850 40.470 33.767 1.00 15.77 340 ASP A N 1
ATOM 2526 C CA . ASP A 1 343 ? -5.466 41.633 33.147 1.00 15.84 340 ASP A CA 1
ATOM 2527 C C . ASP A 1 343 ? -4.320 42.482 32.570 1.00 15.27 340 ASP A C 1
ATOM 2528 O O . ASP A 1 343 ? -4.396 42.904 31.466 1.00 16.43 340 ASP A O 1
ATOM 2533 N N . MET A 1 344 ? -3.260 42.683 33.331 1.00 15.22 341 MET A N 1
ATOM 2534 C CA . MET A 1 344 ? -2.152 43.487 32.847 1.00 16.60 341 MET A CA 1
ATOM 2535 C C . MET A 1 344 ? -1.498 42.856 31.574 1.00 15.86 341 MET A C 1
ATOM 2536 O O . MET A 1 344 ? -1.222 43.571 30.581 1.00 14.59 341 MET A O 1
ATOM 2541 N N . VAL A 1 345 ? -1.278 41.539 31.583 1.00 15.01 342 VAL A N 1
ATOM 2542 C CA . VAL A 1 345 ? -0.587 40.884 30.437 1.00 16.19 342 VAL A CA 1
ATOM 2543 C C . VAL A 1 345 ? -1.414 41.024 29.171 1.00 15.51 342 VAL A C 1
ATOM 2544 O O . VAL A 1 345 ? -0.886 41.276 28.070 1.00 15.42 342 VAL A O 1
ATOM 2548 N N . THR A 1 346 ? -2.730 40.901 29.329 1.00 14.46 343 THR A N 1
ATOM 2549 C CA . THR A 1 346 ? -3.667 41.085 28.215 1.00 14.65 343 THR A CA 1
ATOM 2550 C C . THR A 1 346 ? -3.590 42.502 27.651 1.00 14.32 343 THR A C 1
ATOM 2551 O O . THR A 1 346 ? -3.424 42.680 26.436 1.00 12.45 343 THR A O 1
ATOM 2555 N N . LEU A 1 347 ? -3.738 43.504 28.522 1.00 13.56 344 LEU A N 1
ATOM 2556 C CA . LEU A 1 347 ? -3.689 44.899 28.012 1.00 13.34 344 LEU A CA 1
ATOM 2557 C C . LEU A 1 347 ? -2.333 45.199 27.379 1.00 13.73 344 LEU A C 1
ATOM 2558 O O . LEU A 1 347 ? -2.272 45.840 26.320 1.00 13.22 344 LEU A O 1
ATOM 2563 N N . LEU A 1 348 ? -1.262 44.706 27.999 1.00 13.39 345 LEU A N 1
ATOM 2564 C CA . LEU A 1 348 ? 0.068 45.021 27.483 1.00 14.72 345 LEU A CA 1
ATOM 2565 C C . LEU A 1 348 ? 0.192 44.470 26.065 1.00 14.87 345 LEU A C 1
ATOM 2566 O O . LEU A 1 348 ? 0.765 45.147 25.226 1.00 14.86 345 LEU A O 1
ATOM 2571 N N . ALA A 1 349 ? -0.305 43.238 25.834 1.00 12.93 346 ALA A N 1
ATOM 2572 C CA . ALA A 1 349 ? -0.270 42.627 24.505 1.00 13.67 346 ALA A CA 1
ATOM 2573 C C . ALA A 1 349 ? -1.061 43.467 23.478 1.00 13.56 346 ALA A C 1
ATOM 2574 O O . ALA A 1 349 ? -0.556 43.675 22.366 1.00 10.98 346 ALA A O 1
ATOM 2576 N N . GLU A 1 350 ? -2.257 43.953 23.871 1.00 12.08 347 GLU A N 1
ATOM 2577 C CA . GLU A 1 350 ? -3.021 44.874 23.050 1.00 14.00 347 GLU A CA 1
ATOM 2578 C C . GLU A 1 350 ? -2.205 46.165 22.755 1.00 14.67 347 GLU A C 1
ATOM 2579 O O . GLU A 1 350 ? -2.281 46.695 21.649 1.00 13.17 347 GLU A O 1
ATOM 2585 N N . TYR A 1 351 ? -1.439 46.630 23.747 1.00 14.17 348 TYR A N 1
ATOM 2586 C CA . TYR A 1 351 ? -0.547 47.772 23.502 1.00 16.53 348 TYR A CA 1
ATOM 2587 C C . TYR A 1 351 ? 0.712 47.485 22.656 1.00 16.74 348 TYR A C 1
ATOM 2588 O O . TYR A 1 351 ? 1.400 48.438 22.257 1.00 17.21 348 TYR A O 1
ATOM 2597 N N . GLY A 1 352 ? 1.016 46.230 22.334 1.00 15.05 349 GLY A N 1
ATOM 2598 C CA . GLY A 1 352 ? 2.241 45.919 21.627 1.00 13.54 349 GLY A CA 1
ATOM 2599 C C . GLY A 1 352 ? 3.472 45.391 22.357 1.00 13.69 349 GLY A C 1
ATOM 2600 O O . GLY A 1 352 ? 4.524 45.327 21.794 1.00 12.00 349 GLY A O 1
ATOM 2601 N N . ILE A 1 353 ? 3.280 45.007 23.607 1.00 11.64 350 ILE A N 1
ATOM 2602 C CA . ILE A 1 353 ? 4.279 44.482 24.478 1.00 13.35 350 ILE A CA 1
ATOM 2603 C C . ILE A 1 353 ? 4.012 43.021 24.840 1.00 12.71 350 ILE A C 1
ATOM 2604 O O . ILE A 1 353 ? 3.042 42.733 25.431 1.00 13.55 350 ILE A O 1
ATOM 2609 N N . ALA A 1 354 ? 4.945 42.166 24.512 1.00 12.95 351 ALA A N 1
ATOM 2610 C CA . ALA A 1 354 ? 4.856 40.767 24.809 1.00 15.07 351 ALA A CA 1
ATOM 2611 C C . ALA A 1 354 ? 5.639 40.403 26.061 1.00 15.35 351 ALA A C 1
ATOM 2612 O O . ALA A 1 354 ? 6.816 40.385 26.054 1.00 13.64 351 ALA A O 1
ATOM 2614 N N . LEU A 1 355 ? 4.935 40.128 27.125 1.00 15.87 352 LEU A N 1
ATOM 2615 C CA . LEU A 1 355 ? 5.603 39.543 28.279 1.00 18.19 352 LEU A CA 1
ATOM 2616 C C . LEU A 1 355 ? 4.747 38.380 28.812 1.00 17.52 352 LEU A C 1
ATOM 2617 O O . LEU A 1 355 ? 3.838 38.008 28.150 1.00 17.07 352 LEU A O 1
ATOM 2622 N N . ARG A 1 356 ? 5.036 37.870 30.011 1.00 17.81 353 ARG A N 1
ATOM 2623 C CA . ARG A 1 356 ? 4.435 36.657 30.487 1.00 19.25 353 ARG A CA 1
ATOM 2624 C C . ARG A 1 356 ? 3.814 36.865 31.860 1.00 18.70 353 ARG A C 1
ATOM 2625 O O . ARG A 1 356 ? 4.337 37.622 32.652 1.00 16.72 353 ARG A O 1
ATOM 2633 N N . ALA A 1 357 ? 2.723 36.158 32.164 1.00 18.48 354 ALA A N 1
ATOM 2634 C CA . ALA A 1 357 ? 2.161 36.221 33.510 1.00 18.87 354 ALA A CA 1
ATOM 2635 C C . ALA A 1 357 ? 1.913 34.778 34.003 1.00 19.88 354 ALA A C 1
ATOM 2636 O O . ALA A 1 357 ? 1.901 33.867 33.206 1.00 22.01 354 ALA A O 1
ATOM 2638 N N . GLY A 1 358 ? 1.685 34.591 35.291 1.00 19.58 355 GLY A N 1
ATOM 2639 C CA . GLY A 1 358 ? 1.225 33.321 35.821 1.00 18.28 355 GLY A CA 1
ATOM 2640 C C . GLY A 1 358 ? 2.228 32.825 36.803 1.00 19.38 355 GLY A C 1
ATOM 2641 O O . GLY A 1 358 ? 2.968 33.617 37.429 1.00 18.65 355 GLY A O 1
ATOM 2642 N N . GLN A 1 359 ? 2.302 31.509 36.932 1.00 18.94 356 GLN A N 1
ATOM 2643 C CA . GLN A 1 359 ? 3.119 30.922 38.003 1.00 19.29 356 GLN A CA 1
ATOM 2644 C C . GLN A 1 359 ? 4.549 30.500 37.599 1.00 17.81 356 GLN A C 1
ATOM 2645 O O . GLN A 1 359 ? 5.335 30.096 38.467 1.00 16.59 356 GLN A O 1
ATOM 2651 N N . HIS A 1 360 ? 4.867 30.592 36.306 1.00 16.06 357 HIS A N 1
ATOM 2652 C CA . HIS A 1 360 ? 6.182 30.288 35.745 1.00 15.17 357 HIS A CA 1
ATOM 2653 C C . HIS A 1 360 ? 6.740 28.958 36.174 1.00 15.15 357 HIS A C 1
ATOM 2654 O O . HIS A 1 360 ? 7.954 28.837 36.398 1.00 15.22 357 HIS A O 1
ATOM 2661 N N . CYS A 1 361 ? 5.872 27.967 36.273 1.00 13.30 358 CYS A N 1
ATOM 2662 C CA . CYS A 1 361 ? 6.318 26.637 36.694 1.00 15.04 358 CYS A CA 1
ATOM 2663 C C . CYS A 1 361 ? 7.147 26.668 37.982 1.00 14.44 358 CYS A C 1
ATOM 2664 O O . CYS A 1 361 ? 8.126 25.936 38.105 1.00 14.73 358 CYS A O 1
ATOM 2667 N N . ALA A 1 362 ? 6.746 27.490 38.938 1.00 13.80 359 ALA A N 1
ATOM 2668 C CA . ALA A 1 362 ? 7.505 27.589 40.182 1.00 15.22 359 ALA A CA 1
ATOM 2669 C C . ALA A 1 362 ? 6.503 27.844 41.261 1.00 15.31 359 ALA A C 1
ATOM 2670 O O . ALA A 1 362 ? 6.611 28.836 41.977 1.00 14.43 359 ALA A O 1
ATOM 2672 N N . GLN A 1 363 ? 5.518 26.982 41.392 1.00 15.24 360 GLN A N 1
ATOM 2673 C CA . GLN A 1 363 ? 4.496 27.206 42.414 1.00 15.75 360 GLN A CA 1
ATOM 2674 C C . GLN A 1 363 ? 5.072 27.282 43.859 1.00 16.07 360 GLN A C 1
ATOM 2675 O O . GLN A 1 363 ? 4.627 28.160 44.620 1.00 14.71 360 GLN A O 1
ATOM 2681 N N . PRO A 1 364 ? 6.027 26.388 44.264 1.00 17.01 361 PRO A N 1
ATOM 2682 C CA . PRO A 1 364 ? 6.528 26.602 45.648 1.00 16.62 361 PRO A CA 1
ATOM 2683 C C . PRO A 1 364 ? 7.253 27.950 45.831 1.00 16.84 361 PRO A C 1
ATOM 2684 O O . PRO A 1 364 ? 7.199 28.536 46.915 1.00 17.34 361 PRO A O 1
ATOM 2688 N N . LEU A 1 365 ? 7.962 28.432 44.825 1.00 14.70 362 LEU A N 1
ATOM 2689 C CA . LEU A 1 365 ? 8.683 29.693 45.041 1.00 15.55 362 LEU A CA 1
ATOM 2690 C C . LEU A 1 365 ? 7.642 30.808 45.253 1.00 17.35 362 LEU A C 1
ATOM 2691 O O . LEU A 1 365 ? 7.779 31.625 46.165 1.00 16.98 362 LEU A O 1
ATOM 2696 N N . LEU A 1 366 ? 6.620 30.856 44.382 1.00 15.54 363 LEU A N 1
ATOM 2697 C CA . LEU A 1 366 ? 5.592 31.868 44.470 1.00 17.17 363 LEU A CA 1
ATOM 2698 C C . LEU A 1 366 ? 4.828 31.790 45.776 1.00 18.78 363 LEU A C 1
ATOM 2699 O O . LEU A 1 366 ? 4.506 32.841 46.357 1.00 18.69 363 LEU A O 1
ATOM 2704 N N . ALA A 1 367 ? 4.490 30.575 46.220 1.00 19.89 364 ALA A N 1
ATOM 2705 C CA . ALA A 1 367 ? 3.916 30.401 47.576 1.00 22.75 364 ALA A CA 1
ATOM 2706 C C . ALA A 1 367 ? 4.845 30.993 48.663 1.00 23.80 364 ALA A C 1
ATOM 2707 O O . ALA A 1 367 ? 4.382 31.646 49.574 1.00 24.35 364 ALA A O 1
ATOM 2709 N N . GLU A 1 368 ? 6.153 30.803 48.527 1.00 24.88 365 GLU A N 1
ATOM 2710 C CA . GLU A 1 368 ? 7.081 31.355 49.500 1.00 25.85 365 GLU A CA 1
ATOM 2711 C C . GLU A 1 368 ? 7.063 32.879 49.541 1.00 25.73 365 GLU A C 1
ATOM 2712 O O . GLU A 1 368 ? 7.188 33.464 50.612 1.00 24.20 365 GLU A O 1
ATOM 2718 N N . LEU A 1 369 ? 6.934 33.489 48.364 1.00 24.09 366 LEU A N 1
ATOM 2719 C CA . LEU A 1 369 ? 6.974 34.911 48.211 1.00 24.19 366 LEU A CA 1
ATOM 2720 C C . LEU A 1 369 ? 5.630 35.500 48.551 1.00 24.75 366 LEU A C 1
ATOM 2721 O O . LEU A 1 369 ? 5.529 36.708 48.645 1.00 26.40 366 LEU A O 1
ATOM 2726 N N . GLY A 1 370 ? 4.599 34.667 48.695 1.00 24.97 367 GLY A N 1
ATOM 2727 C CA . GLY A 1 370 ? 3.274 35.115 49.125 1.00 24.56 367 GLY A CA 1
ATOM 2728 C C . GLY A 1 370 ? 2.349 35.577 47.997 1.00 25.64 367 GLY A C 1
ATOM 2729 O O . GLY A 1 370 ? 1.442 36.429 48.217 1.00 22.53 367 GLY A O 1
ATOM 2730 N N . VAL A 1 371 ? 2.531 35.032 46.775 1.00 23.63 368 VAL A N 1
ATOM 2731 C CA . VAL A 1 371 ? 1.702 35.485 45.636 1.00 23.11 368 VAL A CA 1
ATOM 2732 C C . VAL A 1 371 ? 1.269 34.263 44.853 1.00 23.75 368 VAL A C 1
ATOM 2733 O O . VAL A 1 371 ? 1.922 33.191 44.920 1.00 22.37 368 VAL A O 1
ATOM 2737 N N . THR A 1 372 ? 0.189 34.408 44.098 1.00 23.49 369 THR A N 1
ATOM 2738 C CA . THR A 1 372 ? -0.258 33.285 43.267 1.00 24.04 369 THR A CA 1
ATOM 2739 C C . THR A 1 372 ? 0.134 33.402 41.771 1.00 22.89 369 THR A C 1
ATOM 2740 O O . THR A 1 372 ? -0.207 32.530 40.967 1.00 22.36 369 THR A O 1
ATOM 2744 N N . GLY A 1 373 ? 0.780 34.513 41.389 1.00 21.60 370 GLY A N 1
ATOM 2745 C CA . GLY A 1 373 ? 1.242 34.721 40.006 1.00 19.90 370 GLY A CA 1
ATOM 2746 C C . GLY A 1 373 ? 2.040 36.028 39.950 1.00 20.78 370 GLY A C 1
ATOM 2747 O O . GLY A 1 373 ? 1.955 36.836 40.875 1.00 19.55 370 GLY A O 1
ATOM 2748 N N . THR A 1 374 ? 2.874 36.253 38.924 1.00 18.56 371 THR A N 1
ATOM 2749 C CA . THR A 1 374 ? 3.438 37.603 38.784 1.00 19.09 371 THR A CA 1
ATOM 2750 C C . THR A 1 374 ? 3.527 37.866 37.288 1.00 18.05 371 THR A C 1
ATOM 2751 O O . THR A 1 374 ? 3.361 36.931 36.487 1.00 18.29 371 THR A O 1
ATOM 2755 N N . LEU A 1 375 ? 3.779 39.110 36.914 1.00 16.73 372 LEU A N 1
ATOM 2756 C CA . LEU A 1 375 ? 4.155 39.412 35.546 1.00 17.37 372 LEU A CA 1
ATOM 2757 C C . LEU A 1 375 ? 5.651 39.241 35.465 1.00 16.33 372 LEU A C 1
ATOM 2758 O O . LEU A 1 375 ? 6.332 39.345 36.532 1.00 16.71 372 LEU A O 1
ATOM 2763 N N . ARG A 1 376 ? 6.193 38.937 34.268 1.00 14.79 373 ARG A N 1
ATOM 2764 C CA . ARG A 1 376 ? 7.641 38.886 34.158 1.00 13.99 373 ARG A CA 1
ATOM 2765 C C . ARG A 1 376 ? 8.048 39.462 32.813 1.00 12.83 373 ARG A C 1
ATOM 2766 O O . ARG A 1 376 ? 7.565 39.017 31.800 1.00 10.71 373 ARG A O 1
ATOM 2774 N N . ALA A 1 377 ? 8.919 40.477 32.812 1.00 12.91 374 ALA A N 1
ATOM 2775 C CA . ALA A 1 377 ? 9.453 41.006 31.586 1.00 12.43 374 ALA A CA 1
ATOM 2776 C C . ALA A 1 377 ? 10.888 40.570 31.657 1.00 13.87 374 ALA A C 1
ATOM 2777 O O . ALA A 1 377 ? 11.531 40.805 32.681 1.00 14.78 374 ALA A O 1
ATOM 2779 N N . SER A 1 378 ? 11.411 39.924 30.614 1.00 14.26 375 SER A N 1
ATOM 2780 C CA . SER A 1 378 ? 12.827 39.484 30.644 1.00 16.42 375 SER A CA 1
ATOM 2781 C C . SER A 1 378 ? 13.495 40.105 29.446 1.00 16.54 375 SER A C 1
ATOM 2782 O O . SER A 1 378 ? 12.909 40.167 28.383 1.00 18.49 375 SER A O 1
ATOM 2785 N N . PHE A 1 379 ? 14.713 40.595 29.627 1.00 15.74 376 PHE A N 1
ATOM 2786 C CA . PHE A 1 379 ? 15.378 41.397 28.610 1.00 15.89 376 PHE A CA 1
ATOM 2787 C C . PHE A 1 379 ? 16.510 40.584 28.025 1.00 16.39 376 PHE A C 1
ATOM 2788 O O . PHE A 1 379 ? 17.130 39.788 28.709 1.00 17.12 376 PHE A O 1
ATOM 2796 N N . ALA A 1 380 ? 16.791 40.790 26.755 1.00 16.39 377 ALA A N 1
ATOM 2797 C CA . ALA A 1 380 ? 17.889 40.071 26.108 1.00 15.33 377 ALA A CA 1
ATOM 2798 C C . ALA A 1 380 ? 18.707 41.069 25.315 1.00 14.97 377 ALA A C 1
ATOM 2799 O O . ALA A 1 380 ? 18.324 42.241 25.207 1.00 13.66 377 ALA A O 1
ATOM 2801 N N . PRO A 1 381 ? 19.808 40.597 24.683 1.00 15.07 378 PRO A N 1
ATOM 2802 C CA . PRO A 1 381 ? 20.712 41.602 24.080 1.00 16.17 378 PRO A CA 1
ATOM 2803 C C . PRO A 1 381 ? 20.162 42.241 22.805 1.00 17.46 378 PRO A C 1
ATOM 2804 O O . PRO A 1 381 ? 20.709 43.260 22.344 1.00 17.93 378 PRO A O 1
ATOM 2808 N N . TYR A 1 382 ? 19.010 41.736 22.324 1.00 15.99 379 TYR A N 1
ATOM 2809 C CA . TYR A 1 382 ? 18.341 42.411 21.236 1.00 14.50 379 TYR A CA 1
ATOM 2810 C C . TYR A 1 382 ? 17.278 43.414 21.656 1.00 14.36 379 TYR A C 1
ATOM 2811 O O . TYR A 1 382 ? 16.599 44.002 20.781 1.00 15.66 379 TYR A O 1
ATOM 2820 N N . ASN A 1 383 ? 17.075 43.601 22.955 1.00 12.38 380 ASN A N 1
ATOM 2821 C CA . ASN A 1 383 ? 16.152 44.611 23.454 1.00 13.16 380 ASN A CA 1
ATOM 2822 C C . ASN A 1 383 ? 16.814 45.974 23.484 1.00 14.24 380 ASN A C 1
ATOM 2823 O O . ASN A 1 383 ? 18.045 46.065 23.364 1.00 12.50 380 ASN A O 1
ATOM 2828 N N . THR A 1 384 ? 16.008 47.030 23.547 1.00 14.38 381 THR A N 1
ATOM 2829 C CA . THR A 1 384 ? 16.606 48.352 23.401 1.00 15.45 381 THR A CA 1
ATOM 2830 C C . THR A 1 384 ? 16.079 49.262 24.490 1.00 15.96 381 THR A C 1
ATOM 2831 O O . THR A 1 384 ? 15.127 48.919 25.185 1.00 15.19 381 THR A O 1
ATOM 2835 N N . LYS A 1 385 ? 16.697 50.432 24.640 1.00 15.07 382 LYS A N 1
ATOM 2836 C CA . LYS A 1 385 ? 16.060 51.457 25.458 1.00 17.47 382 LYS A CA 1
ATOM 2837 C C . LYS A 1 385 ? 14.591 51.824 25.050 1.00 17.38 382 LYS A C 1
ATOM 2838 O O . LYS A 1 385 ? 13.751 52.039 25.927 1.00 19.09 382 LYS A O 1
ATOM 2844 N N . SER A 1 386 ? 14.271 51.954 23.755 1.00 16.80 383 SER A N 1
ATOM 2845 C CA . SER A 1 386 ? 12.853 52.191 23.365 1.00 17.52 383 SER A CA 1
ATOM 2846 C C . SER A 1 386 ? 11.918 51.089 23.846 1.00 15.82 383 SER A C 1
ATOM 2847 O O . SER A 1 386 ? 10.701 51.348 23.975 1.00 16.37 383 SER A O 1
ATOM 2850 N N . ASP A 1 387 ? 12.449 49.861 24.006 1.00 13.91 384 ASP A N 1
ATOM 2851 C CA . ASP A 1 387 ? 11.583 48.761 24.447 1.00 13.02 384 ASP A CA 1
ATOM 2852 C C . ASP A 1 387 ? 11.182 49.097 25.873 1.00 12.29 384 ASP A C 1
ATOM 2853 O O . ASP A 1 387 ? 10.031 48.872 26.253 1.00 12.11 384 ASP A O 1
ATOM 2858 N N . VAL A 1 388 ? 12.131 49.606 26.668 1.00 12.45 385 VAL A N 1
ATOM 2859 C CA . VAL A 1 388 ? 11.780 50.024 28.033 1.00 14.22 385 VAL A CA 1
ATOM 2860 C C . VAL A 1 388 ? 10.761 51.189 28.024 1.00 15.37 385 VAL A C 1
ATOM 2861 O O . VAL A 1 388 ? 9.798 51.204 28.800 1.00 15.59 385 VAL A O 1
ATOM 2865 N N . ASP A 1 389 ? 10.959 52.179 27.138 1.00 16.52 386 ASP A N 1
ATOM 2866 C CA . ASP A 1 389 ? 10.001 53.282 27.099 1.00 16.61 386 ASP A CA 1
ATOM 2867 C C . ASP A 1 389 ? 8.594 52.739 26.773 1.00 15.35 386 ASP A C 1
ATOM 2868 O O . ASP A 1 389 ? 7.607 53.125 27.407 1.00 13.71 386 ASP A O 1
ATOM 2873 N N . ALA A 1 390 ? 8.530 51.824 25.797 1.00 14.77 387 ALA A N 1
ATOM 2874 C CA . ALA A 1 390 ? 7.239 51.274 25.354 1.00 14.01 387 ALA A CA 1
ATOM 2875 C C . ALA A 1 390 ? 6.579 50.498 26.467 1.00 13.41 387 ALA A C 1
ATOM 2876 O O . ALA A 1 390 ? 5.412 50.610 26.641 1.00 13.32 387 ALA A O 1
ATOM 2878 N N . LEU A 1 391 ? 7.321 49.654 27.162 1.00 14.53 388 LEU A N 1
ATOM 2879 C CA . LEU A 1 391 ? 6.744 48.933 28.302 1.00 15.56 388 LEU A CA 1
ATOM 2880 C C . LEU A 1 391 ? 6.161 49.894 29.349 1.00 15.46 388 LEU A C 1
ATOM 2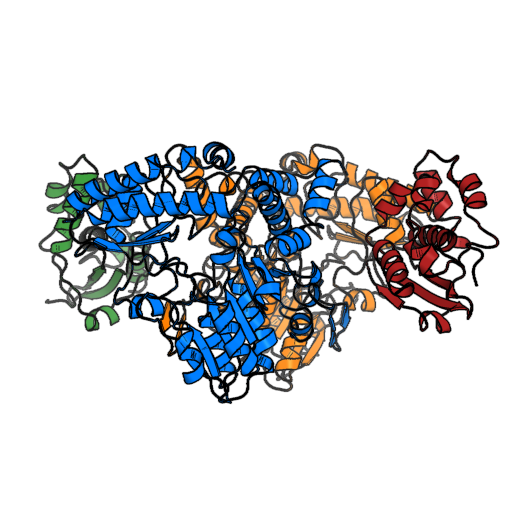881 O O . LEU A 1 391 ? 5.068 49.640 29.832 1.00 15.69 388 LEU A O 1
ATOM 2886 N N . VAL A 1 392 ? 6.899 50.965 29.726 1.00 14.48 389 VAL A N 1
ATOM 2887 C CA . VAL A 1 392 ? 6.455 51.909 30.778 1.00 14.50 389 VAL A CA 1
ATOM 2888 C C . VAL A 1 392 ? 5.176 52.645 30.312 1.00 14.67 389 VAL A C 1
ATOM 2889 O O . VAL A 1 392 ? 4.165 52.759 31.027 1.00 15.60 389 VAL A O 1
ATOM 2893 N N . ASN A 1 393 ? 5.187 53.056 29.049 1.00 14.68 390 ASN A N 1
ATOM 2894 C CA . ASN A 1 393 ? 4.022 53.699 28.399 1.00 15.50 390 ASN A CA 1
ATOM 2895 C C . ASN A 1 393 ? 2.786 52.750 28.479 1.00 15.30 390 ASN A C 1
ATOM 2896 O O . ASN A 1 393 ? 1.695 53.154 28.855 1.00 14.00 390 ASN A O 1
ATOM 2901 N N . ALA A 1 394 ? 2.993 51.468 28.178 1.00 14.71 391 ALA A N 1
ATOM 2902 C CA . ALA A 1 394 ? 1.832 50.523 28.139 1.00 14.16 391 ALA A CA 1
ATOM 2903 C C . ALA A 1 394 ? 1.311 50.247 29.556 1.00 14.23 391 ALA A C 1
ATOM 2904 O O . ALA A 1 394 ? 0.084 50.125 29.789 1.00 13.97 391 ALA A O 1
ATOM 2906 N N . VAL A 1 395 ? 2.243 50.103 30.512 1.00 12.19 392 VAL A N 1
ATOM 2907 C CA . VAL A 1 395 ? 1.873 49.936 31.917 1.00 13.33 392 VAL A CA 1
ATOM 2908 C C . VAL A 1 395 ? 1.039 51.163 32.389 1.00 13.37 392 VAL A C 1
ATOM 2909 O O . VAL A 1 395 ? 0.020 50.982 32.995 1.00 14.83 392 VAL A O 1
ATOM 2913 N N . ASP A 1 396 ? 1.451 52.400 32.094 1.00 13.59 393 ASP A N 1
ATOM 2914 C CA . ASP A 1 396 ? 0.673 53.566 32.544 1.00 14.58 393 ASP A CA 1
ATOM 2915 C C . ASP A 1 396 ? -0.717 53.555 31.933 1.00 14.78 393 ASP A C 1
ATOM 2916 O O . ASP A 1 396 ? -1.662 53.906 32.610 1.00 14.49 393 ASP A O 1
ATOM 2921 N N . ARG A 1 397 ? -0.826 53.196 30.644 1.00 14.74 394 ARG A N 1
ATOM 2922 C CA . ARG A 1 397 ? -2.138 53.116 29.984 1.00 15.42 394 ARG A CA 1
ATOM 2923 C C . ARG A 1 397 ? -2.938 51.959 30.578 1.00 15.94 394 ARG A C 1
ATOM 2924 O O . ARG A 1 397 ? -4.112 52.104 30.865 1.00 15.58 394 ARG A O 1
ATOM 2932 N N . ALA A 1 398 ? -2.302 50.816 30.794 1.00 14.58 395 ALA A N 1
ATOM 2933 C CA . ALA A 1 398 ? -3.031 49.699 31.405 1.00 14.88 395 ALA A CA 1
ATOM 2934 C C . ALA A 1 398 ? -3.522 50.067 32.809 1.00 15.66 395 ALA A C 1
ATOM 2935 O O . ALA A 1 398 ? -4.656 49.796 33.119 1.00 16.22 395 ALA A O 1
ATOM 2937 N N . LEU A 1 399 ? -2.660 50.652 33.656 1.00 15.42 396 LEU A N 1
ATOM 2938 C CA . LEU A 1 399 ? -3.030 50.928 35.070 1.00 18.18 396 LEU A CA 1
ATOM 2939 C C . LEU A 1 399 ? -4.236 51.894 35.122 1.00 20.32 396 LEU A C 1
ATOM 2940 O O . LEU A 1 399 ? -5.096 51.784 35.970 1.00 19.34 396 LEU A O 1
ATOM 2945 N N . GLU A 1 400 ? -4.311 52.818 34.164 1.00 21.37 397 GLU A N 1
ATOM 2946 C CA . GLU A 1 400 ? -5.449 53.724 34.089 1.00 23.18 397 GLU A CA 1
ATOM 2947 C C . GLU A 1 400 ? -6.744 52.976 33.840 1.00 23.26 397 GLU A C 1
ATOM 2948 O O . GLU A 1 400 ? -7.749 53.303 34.413 1.00 22.91 397 GLU A O 1
ATOM 2954 N N . LEU A 1 401 ? -6.715 51.963 32.977 1.00 22.97 398 LEU A N 1
ATOM 2955 C CA . LEU A 1 401 ? -7.869 51.140 32.724 1.00 23.56 398 LEU A CA 1
ATOM 2956 C C . LEU A 1 401 ? -8.204 50.252 33.948 1.00 24.39 398 LEU A C 1
ATOM 2957 O O . LEU A 1 401 ? -9.365 49.973 34.194 1.00 25.41 398 LEU A O 1
ATOM 2962 N N . LEU A 1 402 ? -7.195 49.756 34.672 1.00 24.06 399 LEU A N 1
ATOM 2963 C CA . LEU A 1 402 ? -7.421 48.769 35.767 1.00 24.76 399 LEU A CA 1
ATOM 2964 C C . LEU A 1 402 ? -7.582 49.258 37.257 1.00 27.71 399 LEU A C 1
ATOM 2965 O O . LEU A 1 402 ? -7.977 48.461 38.130 1.00 27.14 399 LEU A O 1
ATOM 2970 N N . VAL A 1 403 ? -7.199 50.502 37.566 1.00 30.08 400 VAL A N 1
ATOM 2971 C CA . VAL A 1 403 ? -7.210 51.030 38.958 1.00 32.39 400 VAL A CA 1
ATOM 2972 C C . VAL A 1 403 ? -7.867 52.380 38.850 1.00 33.70 400 VAL A C 1
ATOM 2973 O O . VAL A 1 403 ? -9.035 52.421 38.551 1.00 36.58 400 VAL A O 1
ATOM 2977 N N . VAL B 1 6 ? -6.665 11.241 -10.115 1.00 26.59 3 VAL B N 1
ATOM 2978 C CA . VAL B 1 6 ? -5.462 10.354 -10.102 1.00 26.77 3 VAL B CA 1
ATOM 2979 C C . VAL B 1 6 ? -4.158 11.002 -9.622 1.00 25.41 3 VAL B C 1
ATOM 2980 O O . VAL B 1 6 ? -3.836 12.170 -9.896 1.00 24.34 3 VAL B O 1
ATOM 2984 N N . PHE B 1 7 ? -3.344 10.147 -9.029 1.00 23.31 4 PHE B N 1
ATOM 2985 C CA . PHE B 1 7 ? -2.039 10.521 -8.542 1.00 19.77 4 PHE B CA 1
ATOM 2986 C C . PHE B 1 7 ? -1.122 10.943 -9.665 1.00 19.54 4 PHE B C 1
ATOM 2987 O O . PHE B 1 7 ? -0.984 10.214 -10.679 1.00 20.43 4 PHE B O 1
ATOM 2995 N N . ASN B 1 8 ? -0.497 12.123 -9.541 1.00 17.75 5 ASN B N 1
ATOM 2996 C CA . ASN B 1 8 ? 0.503 12.568 -10.545 1.00 16.87 5 ASN B CA 1
ATOM 2997 C C . ASN B 1 8 ? 1.902 12.591 -9.894 1.00 15.90 5 ASN B C 1
ATOM 2998 O O . ASN B 1 8 ? 2.194 13.493 -9.088 1.00 14.16 5 ASN B O 1
ATOM 3003 N N . PRO B 1 9 ? 2.770 11.590 -10.216 1.00 15.22 6 PRO B N 1
ATOM 3004 C CA . PRO B 1 9 ? 4.135 11.574 -9.589 1.00 15.44 6 PRO B CA 1
ATOM 3005 C C . PRO B 1 9 ? 4.941 12.838 -9.796 1.00 15.27 6 PRO B C 1
ATOM 3006 O O . PRO B 1 9 ? 5.692 13.235 -8.888 1.00 13.56 6 PRO B O 1
ATOM 3010 N N . ALA B 1 10 ? 4.868 13.409 -11.005 1.00 15.40 7 ALA B N 1
ATOM 3011 C CA . ALA B 1 10 ? 5.630 14.650 -11.276 1.00 15.81 7 ALA B CA 1
ATOM 3012 C C . ALA B 1 10 ? 5.172 15.789 -10.354 1.00 15.80 7 ALA B C 1
ATOM 3013 O O . ALA B 1 10 ? 5.981 16.620 -9.940 1.00 14.83 7 ALA B O 1
ATOM 3015 N N . GLN B 1 11 ? 3.869 15.857 -10.102 1.00 14.78 8 GLN B N 1
ATOM 3016 C CA . GLN B 1 11 ? 3.268 16.878 -9.184 1.00 16.20 8 GLN B CA 1
ATOM 3017 C C . GLN B 1 11 ? 3.861 16.700 -7.755 1.00 16.22 8 GLN B C 1
ATOM 3018 O O . GLN B 1 11 ? 4.341 17.672 -7.100 1.00 14.41 8 GLN B O 1
ATOM 3024 N N . PHE B 1 12 ? 3.853 15.463 -7.282 1.00 14.10 9 PHE B N 1
ATOM 3025 C CA . PHE B 1 12 ? 4.372 15.113 -5.967 1.00 14.31 9 PHE B CA 1
ATOM 3026 C C . PHE B 1 12 ? 5.873 15.419 -5.862 1.00 14.19 9 PHE B C 1
ATOM 3027 O O . PHE B 1 12 ? 6.309 16.060 -4.944 1.00 13.28 9 PHE B O 1
ATOM 3035 N N . ARG B 1 13 ? 6.605 15.026 -6.878 1.00 13.39 10 ARG B N 1
ATOM 3036 C CA . ARG B 1 13 ? 8.039 15.215 -6.914 1.00 14.07 10 ARG B CA 1
ATOM 3037 C C . ARG B 1 13 ? 8.470 16.684 -6.920 1.00 14.17 10 ARG B C 1
ATOM 3038 O O . ARG B 1 13 ? 9.381 17.062 -6.267 1.00 14.77 10 ARG B O 1
ATOM 3046 N N . ALA B 1 14 ? 7.734 17.504 -7.638 1.00 15.88 11 ALA B N 1
ATOM 3047 C CA . ALA B 1 14 ? 8.028 18.914 -7.764 1.00 16.08 11 ALA B CA 1
ATOM 3048 C C . ALA B 1 14 ? 7.994 19.697 -6.435 1.00 16.07 11 ALA B C 1
ATOM 3049 O O . ALA B 1 14 ? 8.507 20.739 -6.372 1.00 16.63 11 ALA B O 1
ATOM 3051 N N . GLN B 1 15 ? 7.329 19.162 -5.429 1.00 15.69 12 GLN B N 1
ATOM 3052 C CA . GLN B 1 15 ? 7.182 19.831 -4.092 1.00 15.48 12 GLN B CA 1
ATOM 3053 C C . GLN B 1 15 ? 8.386 19.627 -3.203 1.00 14.39 12 GLN B C 1
ATOM 3054 O O . GLN B 1 15 ? 8.445 20.224 -2.149 1.00 16.74 12 GLN B O 1
ATOM 3060 N N . PHE B 1 16 ? 9.372 18.843 -3.635 1.00 14.87 13 PHE B N 1
ATOM 3061 C CA . PHE B 1 16 ? 10.597 18.580 -2.848 1.00 13.61 13 PHE B CA 1
ATOM 3062 C C . PHE B 1 16 ? 11.866 19.363 -3.295 1.00 14.09 13 PHE B C 1
ATOM 3063 O O . PHE B 1 16 ? 12.523 18.950 -4.277 1.00 14.70 13 PHE B O 1
ATOM 3071 N N . PRO B 1 17 ? 12.252 20.448 -2.558 1.00 15.51 14 PRO B N 1
ATOM 3072 C CA . PRO B 1 17 ? 13.437 21.233 -2.975 1.00 16.11 14 PRO B CA 1
ATOM 3073 C C . PRO B 1 17 ? 14.673 20.396 -3.018 1.00 17.66 14 PRO B C 1
ATOM 3074 O O . PRO B 1 17 ? 15.545 20.698 -3.794 1.00 18.27 14 PRO B O 1
ATOM 3078 N N . ALA B 1 18 ? 14.783 19.349 -2.182 1.00 17.60 15 ALA B N 1
ATOM 3079 C CA . ALA B 1 18 ? 15.995 18.521 -2.196 1.00 18.46 15 ALA B CA 1
ATOM 3080 C C . ALA B 1 18 ? 16.235 17.793 -3.531 1.00 18.84 15 ALA B C 1
ATOM 3081 O O . ALA B 1 18 ? 17.320 17.325 -3.801 1.00 16.25 15 ALA B O 1
ATOM 3083 N N . LEU B 1 19 ? 15.190 17.647 -4.334 1.00 20.20 16 LEU B N 1
ATOM 3084 C CA . LEU B 1 19 ? 15.274 16.915 -5.614 1.00 22.46 16 LEU B CA 1
ATOM 3085 C C . LEU B 1 19 ? 15.444 17.855 -6.824 1.00 27.00 16 LEU B C 1
ATOM 3086 O O . LEU B 1 19 ? 15.565 17.388 -7.964 1.00 26.42 16 LEU B O 1
ATOM 3091 N N . GLN B 1 20 ? 15.489 19.152 -6.587 1.00 30.99 17 GLN B N 1
ATOM 3092 C CA . GLN B 1 20 ? 15.634 20.078 -7.679 1.00 36.88 17 GLN B CA 1
ATOM 3093 C C . GLN B 1 20 ? 16.936 19.839 -8.451 1.00 38.94 17 GLN B C 1
ATOM 3094 O O . GLN B 1 20 ? 16.944 19.863 -9.641 1.00 40.67 17 GLN B O 1
ATOM 3100 N N . ASP B 1 21 ? 18.017 19.534 -7.780 1.00 41.57 18 ASP B N 1
ATOM 3101 C CA . ASP B 1 21 ? 19.203 19.180 -8.485 1.00 44.23 18 ASP B CA 1
ATOM 3102 C C . ASP B 1 21 ? 19.630 17.780 -8.223 1.00 44.72 18 ASP B C 1
ATOM 3103 O O . ASP B 1 21 ? 19.460 17.221 -7.153 1.00 45.89 18 ASP B O 1
ATOM 3108 N N . ALA B 1 22 ? 20.251 17.254 -9.231 1.00 44.96 19 ALA B N 1
ATOM 3109 C CA . ALA B 1 22 ? 20.623 15.869 -9.311 1.00 43.47 19 ALA B CA 1
ATOM 3110 C C . ALA B 1 22 ? 20.912 15.217 -7.968 1.00 41.81 19 ALA B C 1
ATOM 3111 O O . ALA B 1 22 ? 21.272 15.821 -6.981 1.00 43.42 19 ALA B O 1
ATOM 3113 N N . GLY B 1 23 ? 20.654 13.947 -7.980 1.00 38.96 20 GLY B N 1
ATOM 3114 C CA . GLY B 1 23 ? 20.866 13.048 -6.902 1.00 33.38 20 GLY B CA 1
ATOM 3115 C C . GLY B 1 23 ? 19.729 12.069 -7.034 1.00 28.62 20 GLY B C 1
ATOM 3116 O O . GLY B 1 23 ? 18.641 12.430 -7.336 1.00 26.90 20 GLY B O 1
ATOM 3117 N N . VAL B 1 24 ? 20.017 10.827 -6.741 1.00 25.59 21 VAL B N 1
ATOM 3118 C CA . VAL B 1 24 ? 19.011 9.835 -6.682 1.00 20.76 21 VAL B CA 1
ATOM 3119 C C . VAL B 1 24 ? 18.932 9.439 -5.246 1.00 20.02 21 VAL B C 1
ATOM 3120 O O . VAL B 1 24 ? 19.864 8.911 -4.724 1.00 20.17 21 VAL B O 1
ATOM 3124 N N . TYR B 1 25 ? 17.790 9.668 -4.649 1.00 15.17 22 TYR B N 1
ATOM 3125 C CA . TYR B 1 25 ? 17.590 9.380 -3.197 1.00 13.91 22 TYR B CA 1
ATOM 3126 C C . TYR B 1 25 ? 16.715 8.140 -3.032 1.00 12.04 22 TYR B C 1
ATOM 3127 O O . TYR B 1 25 ? 15.555 8.153 -3.429 1.00 12.50 22 TYR B O 1
ATOM 3136 N N . LEU B 1 26 ? 17.285 7.085 -2.482 1.00 10.80 23 LEU B N 1
ATOM 3137 C CA . LEU B 1 26 ? 16.576 5.831 -2.274 1.00 11.07 23 LEU B CA 1
ATOM 3138 C C . LEU B 1 26 ? 16.732 5.324 -0.890 1.00 11.44 23 LEU B C 1
ATOM 3139 O O . LEU B 1 26 ? 16.903 4.129 -0.693 1.00 10.31 23 LEU B O 1
ATOM 3144 N N . ASP B 1 27 ? 16.724 6.251 0.096 1.00 13.28 24 ASP B N 1
ATOM 3145 C CA . ASP B 1 27 ? 16.815 5.884 1.505 1.00 13.46 24 ASP B CA 1
ATOM 3146 C C . ASP B 1 27 ? 15.680 6.463 2.357 1.00 13.48 24 ASP B C 1
ATOM 3147 O O . ASP B 1 27 ? 15.897 6.761 3.529 1.00 12.54 24 ASP B O 1
ATOM 3152 N N . SER B 1 28 ? 14.478 6.579 1.778 1.00 11.41 25 SER B N 1
ATOM 3153 C CA . SER B 1 28 ? 13.314 7.169 2.483 1.00 12.50 25 SER B CA 1
ATOM 3154 C C . SER B 1 28 ? 12.857 6.339 3.672 1.00 11.92 25 SER B C 1
ATOM 3155 O O . SER B 1 28 ? 12.246 6.886 4.623 1.00 13.04 25 SER B O 1
ATOM 3158 N N . ALA B 1 29 ? 13.181 5.032 3.676 1.00 12.22 26 ALA B N 1
ATOM 3159 C CA . ALA B 1 29 ? 12.830 4.209 4.855 1.00 10.65 26 ALA B CA 1
ATOM 3160 C C . ALA B 1 29 ? 13.706 4.557 6.070 1.00 11.76 26 ALA B C 1
ATOM 3161 O O . ALA B 1 29 ? 13.307 4.234 7.192 1.00 12.46 26 ALA B O 1
ATOM 3163 N N . ALA B 1 30 ? 14.873 5.193 5.857 1.00 10.85 27 ALA B N 1
ATOM 3164 C CA . ALA B 1 30 ? 15.682 5.718 6.976 1.00 12.46 27 ALA B CA 1
ATOM 3165 C C . ALA B 1 30 ? 15.138 7.106 7.360 1.00 12.43 27 ALA B C 1
ATOM 3166 O O . ALA B 1 30 ? 14.883 7.396 8.520 1.00 9.95 27 ALA B O 1
ATOM 3168 N N . THR B 1 31 ? 15.007 7.991 6.357 1.00 11.90 28 THR B N 1
ATOM 3169 C CA . THR B 1 31 ? 14.375 9.298 6.584 1.00 13.32 28 THR B CA 1
ATOM 3170 C C . THR B 1 31 ? 13.865 9.871 5.246 1.00 12.51 28 THR B C 1
ATOM 3171 O O . THR B 1 31 ? 14.465 9.649 4.188 1.00 13.80 28 THR B O 1
ATOM 3175 N N . ALA B 1 32 ? 12.718 10.545 5.282 1.00 13.05 29 ALA B N 1
ATOM 3176 C CA . ALA B 1 32 ? 12.112 11.068 4.060 1.00 12.39 29 ALA B CA 1
ATOM 3177 C C . ALA B 1 32 ? 12.555 12.476 3.755 1.00 12.70 29 ALA B C 1
ATOM 3178 O O . ALA B 1 32 ? 12.907 13.271 4.657 1.00 11.46 29 ALA B O 1
ATOM 3180 N N . LEU B 1 33 ? 12.543 12.787 2.451 1.00 12.70 30 LEU B N 1
ATOM 3181 C CA . LEU B 1 33 ? 12.756 14.185 2.031 1.00 13.13 30 LEU B CA 1
ATOM 3182 C C . LEU B 1 33 ? 11.542 15.015 2.446 1.00 11.95 30 LEU B C 1
ATOM 3183 O O . LEU B 1 33 ? 10.443 14.462 2.714 1.00 11.99 30 LEU B O 1
ATOM 3188 N N . LYS B 1 34 ? 11.698 16.334 2.450 1.00 11.37 31 LYS B N 1
ATOM 3189 C CA . LYS B 1 34 ? 10.618 17.191 2.954 1.00 12.44 31 LYS B CA 1
ATOM 3190 C C . LYS B 1 34 ? 9.972 18.031 1.856 1.00 12.39 31 LYS B C 1
ATOM 3191 O O . LYS B 1 34 ? 10.687 18.566 0.992 1.00 13.60 31 LYS B O 1
ATOM 3197 N N . PRO B 1 35 ? 8.643 18.153 1.885 1.00 13.41 32 PRO B N 1
ATOM 3198 C CA . PRO B 1 35 ? 8.015 19.032 0.906 1.00 13.14 32 PRO B CA 1
ATOM 3199 C C . PRO B 1 35 ? 8.182 20.518 1.319 1.00 14.13 32 PRO B C 1
ATOM 3200 O O . PRO B 1 35 ? 8.461 20.818 2.502 1.00 13.48 32 PRO B O 1
ATOM 3204 N N . GLU B 1 36 ? 8.068 21.417 0.321 1.00 13.50 33 GLU B N 1
ATOM 3205 C CA A GLU B 1 36 ? 8.175 22.852 0.551 0.50 13.55 33 GLU B CA 1
ATOM 3206 C CA B GLU B 1 36 ? 8.114 22.856 0.532 0.50 13.62 33 GLU B CA 1
ATOM 3207 C C . GLU B 1 36 ? 7.338 23.308 1.756 1.00 12.90 33 GLU B C 1
ATOM 3208 O O . GLU B 1 36 ? 7.799 24.131 2.539 1.00 13.04 33 GLU B O 1
ATOM 3219 N N . ALA B 1 37 ? 6.130 22.784 1.904 1.00 11.96 34 ALA B N 1
ATOM 3220 C CA . ALA B 1 37 ? 5.236 23.164 2.999 1.00 13.75 34 ALA B CA 1
ATOM 3221 C C . ALA B 1 37 ? 5.865 22.992 4.363 1.00 12.97 34 ALA B C 1
ATOM 3222 O O . ALA B 1 37 ? 5.637 23.825 5.255 1.00 11.83 34 ALA B O 1
ATOM 3224 N N . VAL B 1 38 ? 6.637 21.914 4.533 1.00 12.48 35 VAL B N 1
ATOM 3225 C CA . VAL B 1 38 ? 7.300 21.652 5.812 1.00 11.72 35 VAL B CA 1
ATOM 3226 C C . VAL B 1 38 ? 8.484 22.602 6.004 1.00 11.43 35 VAL B C 1
ATOM 3227 O O . VAL B 1 38 ? 8.650 23.143 7.048 1.00 12.13 35 VAL B O 1
ATOM 3231 N N . VAL B 1 39 ? 9.282 22.791 4.957 1.00 11.39 36 VAL B N 1
ATOM 3232 C CA . VAL B 1 39 ? 10.420 23.704 4.985 1.00 12.31 36 VAL B CA 1
ATOM 3233 C C . VAL B 1 39 ? 9.955 25.137 5.301 1.00 11.73 36 VAL B C 1
ATOM 3234 O O . VAL B 1 39 ? 10.571 25.833 6.137 1.00 11.23 36 VAL B O 1
ATOM 3238 N N . GLU B 1 40 ? 8.890 25.558 4.622 1.00 11.57 37 GLU B N 1
ATOM 3239 C CA A GLU B 1 40 ? 8.375 26.925 4.787 0.50 12.43 37 GLU B CA 1
ATOM 3240 C CA B GLU B 1 40 ? 8.359 26.921 4.765 0.50 12.77 37 GLU B CA 1
ATOM 3241 C C . GLU B 1 40 ? 7.712 27.112 6.155 1.00 12.67 37 GLU B C 1
ATOM 3242 O O . GLU B 1 40 ? 7.871 28.135 6.790 1.00 13.77 37 GLU B O 1
ATOM 3253 N N . ALA B 1 41 ? 6.977 26.120 6.625 1.00 12.82 38 ALA B N 1
ATOM 3254 C CA . ALA B 1 41 ? 6.367 26.237 7.965 1.00 12.89 38 ALA B CA 1
ATOM 3255 C C . ALA B 1 41 ? 7.444 26.386 9.054 1.00 13.26 38 ALA B C 1
ATOM 3256 O O . ALA B 1 41 ? 7.274 27.188 9.999 1.00 11.33 38 ALA B O 1
ATOM 3258 N N . THR B 1 42 ? 8.561 25.687 8.864 1.00 11.44 39 THR B N 1
ATOM 3259 C CA . THR B 1 42 ? 9.653 25.715 9.832 1.00 12.40 39 THR B CA 1
ATOM 3260 C C . THR B 1 42 ? 10.337 27.038 9.788 1.00 11.66 39 THR B C 1
ATOM 3261 O O . THR B 1 42 ? 10.617 27.666 10.829 1.00 8.93 39 THR B O 1
ATOM 3265 N N . GLN B 1 43 ? 10.584 27.490 8.572 1.00 12.03 40 GLN B N 1
ATOM 3266 C CA A GLN B 1 43 ? 11.229 28.800 8.375 0.50 12.70 40 GLN B CA 1
ATOM 3267 C CA B GLN B 1 43 ? 11.253 28.764 8.393 0.50 13.14 40 GLN B CA 1
ATOM 3268 C C . GLN B 1 43 ? 10.397 29.905 9.000 1.00 13.31 40 GLN B C 1
ATOM 3269 O O . GLN B 1 43 ? 10.913 30.765 9.664 1.00 13.44 40 GLN B O 1
ATOM 3280 N N . GLN B 1 44 ? 9.080 29.850 8.798 1.00 12.78 41 GLN B N 1
ATOM 3281 C CA . GLN B 1 44 ? 8.182 30.836 9.389 1.00 14.06 41 GLN B CA 1
ATOM 3282 C C . GLN B 1 44 ? 8.206 30.759 10.908 1.00 12.36 41 GLN B C 1
ATOM 3283 O O . GLN B 1 44 ? 8.341 31.798 11.550 1.00 11.91 41 GLN B O 1
ATOM 3289 N N . PHE B 1 45 ? 8.113 29.541 11.469 1.00 11.28 42 PHE B N 1
ATOM 3290 C CA . PHE B 1 45 ? 8.090 29.386 12.927 1.00 11.83 42 PHE B CA 1
ATOM 3291 C C . PHE B 1 45 ? 9.343 29.982 13.564 1.00 12.14 42 PHE B C 1
ATOM 3292 O O . PHE B 1 45 ? 9.269 30.602 14.614 1.00 12.16 42 PHE B O 1
ATOM 3300 N N . TYR B 1 46 ? 10.495 29.736 12.964 1.00 10.83 43 TYR B N 1
ATOM 3301 C CA . TYR B 1 46 ? 11.704 30.316 13.531 1.00 11.23 43 TYR B CA 1
ATOM 3302 C C . TYR B 1 46 ? 11.978 31.792 13.201 1.00 11.87 43 TYR B C 1
ATOM 3303 O O . TYR B 1 46 ? 12.975 32.347 13.726 1.00 11.51 43 TYR B O 1
ATOM 3312 N N . SER B 1 47 ? 11.105 32.440 12.396 1.00 12.43 44 SER B N 1
ATOM 3313 C CA . SER B 1 47 ? 11.370 33.817 11.923 1.00 12.64 44 SER B CA 1
ATOM 3314 C C . SER B 1 47 ? 10.374 34.800 12.498 1.00 13.98 44 SER B C 1
ATOM 3315 O O . SER B 1 47 ? 10.444 35.974 12.161 1.00 14.48 44 SER B O 1
ATOM 3318 N N . LEU B 1 48 ? 9.440 34.300 13.315 1.00 14.02 45 LEU B N 1
ATOM 3319 C CA . LEU B 1 48 ? 8.395 35.087 13.926 1.00 13.64 45 LEU B CA 1
ATOM 3320 C C . LEU B 1 48 ? 8.341 34.813 15.426 1.00 14.41 45 LEU B C 1
ATOM 3321 O O . LEU B 1 48 ? 8.569 33.682 15.872 1.00 12.86 45 LEU B O 1
ATOM 3326 N N . SER B 1 49 ? 8.009 35.849 16.202 1.00 13.97 46 SER B N 1
ATOM 3327 C CA . SER B 1 49 ? 7.782 35.726 17.605 1.00 13.33 46 SER B CA 1
ATOM 3328 C C . SER B 1 49 ? 6.689 34.676 17.863 1.00 14.79 46 SER B C 1
ATOM 3329 O O . SER B 1 49 ? 5.671 34.639 17.137 1.00 13.22 46 SER B O 1
ATOM 3332 N N . ALA B 1 50 ? 6.869 33.866 18.906 1.00 15.16 47 ALA B N 1
ATOM 3333 C CA . ALA B 1 50 ? 5.812 32.981 19.330 1.00 18.52 47 ALA B CA 1
ATOM 3334 C C . ALA B 1 50 ? 4.885 33.675 20.377 1.00 19.33 47 ALA B C 1
ATOM 3335 O O . ALA B 1 50 ? 3.942 33.040 20.906 1.00 20.91 47 ALA B O 1
ATOM 3337 N N . GLY B 1 51 ? 5.136 34.938 20.682 1.00 19.01 48 GLY B N 1
ATOM 3338 C CA . GLY B 1 51 ? 4.317 35.615 21.690 1.00 19.44 48 GLY B CA 1
ATOM 3339 C C . GLY B 1 51 ? 2.994 36.078 21.119 1.00 20.76 48 GLY B C 1
ATOM 3340 O O . GLY B 1 51 ? 2.642 35.716 19.984 1.00 20.08 48 GLY B O 1
ATOM 3341 N N . ASN B 1 52 ? 2.292 36.930 21.859 1.00 20.10 49 ASN B N 1
ATOM 3342 C CA . ASN B 1 52 ? 0.947 37.339 21.425 1.00 23.00 49 ASN B CA 1
ATOM 3343 C C . ASN B 1 52 ? 0.904 38.707 20.745 1.00 21.83 49 ASN B C 1
ATOM 3344 O O . ASN B 1 52 ? -0.149 39.339 20.733 1.00 23.95 49 ASN B O 1
ATOM 3349 N N . VAL B 1 53 ? 2.033 39.183 20.236 1.00 18.71 50 VAL B N 1
ATOM 3350 C CA . VAL B 1 53 ? 2.024 40.478 19.582 1.00 17.19 50 VAL B CA 1
ATOM 3351 C C . VAL B 1 53 ? 2.527 40.291 18.180 1.00 15.68 50 VAL B C 1
ATOM 3352 O O . VAL B 1 53 ? 3.611 39.734 17.987 1.00 16.21 50 VAL B O 1
ATOM 3356 N N . HIS B 1 54 ? 1.762 40.742 17.197 1.00 14.63 51 HIS B N 1
ATOM 3357 C CA . HIS B 1 54 ? 2.256 40.745 15.823 1.00 14.03 51 HIS B CA 1
ATOM 3358 C C . HIS B 1 54 ? 1.915 42.051 15.154 1.00 15.38 51 HIS B C 1
ATOM 3359 O O . HIS B 1 54 ? 0.737 42.436 15.066 1.00 14.17 51 HIS B O 1
ATOM 3366 N N . ARG B 1 55 ? 2.928 42.678 14.584 1.00 15.06 52 ARG B N 1
ATOM 3367 C CA . ARG B 1 55 ? 2.767 44.051 14.079 1.00 18.66 52 ARG B CA 1
ATOM 3368 C C . ARG B 1 55 ? 2.954 44.100 12.602 1.00 17.65 52 ARG B C 1
ATOM 3369 O O . ARG B 1 55 ? 2.808 45.164 12.032 1.00 18.12 52 ARG B O 1
ATOM 3377 N N . SER B 1 56 ? 3.370 42.993 11.984 1.00 17.44 53 SER B N 1
ATOM 3378 C CA . SER B 1 56 ? 3.576 43.039 10.544 1.00 16.46 53 SER B CA 1
ATOM 3379 C C . SER B 1 56 ? 3.254 41.773 9.772 1.00 17.68 53 SER B C 1
ATOM 3380 O O . SER B 1 56 ? 3.076 41.819 8.541 1.00 17.01 53 SER B O 1
ATOM 3383 N N . GLN B 1 57 ? 3.289 40.624 10.465 1.00 16.54 54 GLN B N 1
ATOM 3384 C CA . GLN B 1 57 ? 3.085 39.342 9.789 1.00 15.16 54 GLN B CA 1
ATOM 3385 C C . GLN B 1 57 ? 1.825 38.689 10.402 1.00 14.98 54 GLN B C 1
ATOM 3386 O O . GLN B 1 57 ? 1.876 37.577 10.916 1.00 13.53 54 GLN B O 1
ATOM 3392 N N . PHE B 1 58 ? 0.714 39.449 10.395 1.00 12.10 55 PHE B N 1
ATOM 3393 C CA . PHE B 1 58 ? -0.529 39.049 11.042 1.00 12.88 55 PHE B CA 1
ATOM 3394 C C . PHE B 1 58 ? -1.042 37.658 10.572 1.00 12.35 55 PHE B C 1
ATOM 3395 O O . PHE B 1 58 ? -1.412 36.799 11.402 1.00 12.01 55 PHE B O 1
ATOM 3403 N N . ALA B 1 59 ? -1.191 37.476 9.262 1.00 11.67 56 ALA B N 1
ATOM 3404 C CA . ALA B 1 59 ? -1.761 36.260 8.749 1.00 12.20 56 ALA B CA 1
ATOM 3405 C C . ALA B 1 59 ? -0.766 35.055 8.930 1.00 13.18 56 ALA B C 1
ATOM 3406 O O . ALA B 1 59 ? -1.187 33.877 9.147 1.00 12.68 56 ALA B O 1
ATOM 3408 N N . GLU B 1 60 ? 0.518 35.328 8.789 1.00 11.66 57 GLU B N 1
ATOM 3409 C CA . GLU B 1 60 ? 1.547 34.295 8.923 1.00 11.93 57 GLU B CA 1
ATOM 3410 C C . GLU B 1 60 ? 1.600 33.800 10.392 1.00 13.21 57 GLU B C 1
ATOM 3411 O O . GLU B 1 60 ? 1.752 32.631 10.637 1.00 13.21 57 GLU B O 1
ATOM 3417 N N . ALA B 1 61 ? 1.495 34.692 11.366 1.00 10.58 58 ALA B N 1
ATOM 3418 C CA . ALA B 1 61 ? 1.309 34.246 12.765 1.00 10.47 58 ALA B CA 1
ATOM 3419 C C . ALA B 1 61 ? 0.053 33.423 12.962 1.00 10.48 58 ALA B C 1
ATOM 3420 O O . ALA B 1 61 ? 0.083 32.410 13.691 1.00 10.79 58 ALA B O 1
ATOM 3422 N N . GLN B 1 62 ? -1.087 33.867 12.439 1.00 9.81 59 GLN B N 1
ATOM 3423 C CA . GLN B 1 62 ? -2.270 33.063 12.603 1.00 10.59 59 GLN B CA 1
ATOM 3424 C C . GLN B 1 62 ? -2.058 31.654 12.050 1.00 12.09 59 GLN B C 1
ATOM 3425 O O . GLN B 1 62 ? -2.515 30.688 12.610 1.00 14.24 59 GLN B O 1
ATOM 3431 N N . ARG B 1 63 ? -1.488 31.529 10.869 1.00 13.01 60 ARG B N 1
ATOM 3432 C CA . ARG B 1 63 ? -1.337 30.200 10.268 1.00 13.72 60 ARG B CA 1
ATOM 3433 C C . ARG B 1 63 ? -0.452 29.280 11.133 1.00 12.85 60 ARG B C 1
ATOM 3434 O O . ARG B 1 63 ? -0.765 28.100 11.284 1.00 12.42 60 ARG B O 1
ATOM 3442 N N . LEU B 1 64 ? 0.642 29.799 11.695 1.00 12.08 61 LEU B N 1
ATOM 3443 C CA . LEU B 1 64 ? 1.425 28.998 12.649 1.00 13.49 61 LEU B CA 1
ATOM 3444 C C . LEU B 1 64 ? 0.584 28.509 13.820 1.00 13.78 61 LEU B C 1
ATOM 3445 O O . LEU B 1 64 ? 0.694 27.327 14.176 1.00 13.93 61 LEU B O 1
ATOM 3450 N N . THR B 1 65 ? -0.222 29.384 14.415 1.00 12.49 62 THR B N 1
ATOM 3451 C CA . THR B 1 65 ? -1.101 28.987 15.539 1.00 13.18 62 THR B CA 1
ATOM 3452 C C . THR B 1 65 ? -2.084 27.919 15.076 1.00 11.64 62 THR B C 1
ATOM 3453 O O . THR B 1 65 ? -2.260 26.891 15.746 1.00 12.59 62 THR B O 1
ATOM 3457 N N . ALA B 1 66 ? -2.641 28.110 13.901 1.00 10.53 63 ALA B N 1
ATOM 3458 C CA . ALA B 1 66 ? -3.619 27.168 13.361 1.00 10.49 63 ALA B CA 1
ATOM 3459 C C . ALA B 1 66 ? -2.970 25.807 13.068 1.00 9.23 63 ALA B C 1
ATOM 3460 O O . ALA B 1 66 ? -3.534 24.798 13.441 1.00 9.62 63 ALA B O 1
ATOM 3462 N N . ARG B 1 67 ? -1.752 25.790 12.567 1.00 9.43 64 ARG B N 1
ATOM 3463 C CA . ARG B 1 67 ? -1.071 24.484 12.363 1.00 11.87 64 ARG B CA 1
ATOM 3464 C C . ARG B 1 67 ? -0.869 23.770 13.689 1.00 11.88 64 ARG B C 1
ATOM 3465 O O . ARG B 1 67 ? -1.089 22.532 13.814 1.00 9.98 64 ARG B O 1
ATOM 3473 N N . TYR B 1 68 ? -0.379 24.536 14.672 1.00 11.42 65 TYR B N 1
ATOM 3474 C CA . TYR B 1 68 ? -0.093 23.960 15.996 1.00 11.49 65 TYR B CA 1
ATOM 3475 C C . TYR B 1 68 ? -1.397 23.390 16.617 1.00 11.67 65 TYR B C 1
ATOM 3476 O O . TYR B 1 68 ? -1.437 22.239 17.057 1.00 11.46 65 TYR B O 1
ATOM 3485 N N . GLU B 1 69 ? -2.464 24.198 16.625 1.00 11.57 66 GLU B N 1
ATOM 3486 C CA . GLU B 1 69 ? -3.739 23.815 17.248 1.00 12.05 66 GLU B CA 1
ATOM 3487 C C . GLU B 1 69 ? -4.425 22.667 16.574 1.00 10.88 66 GLU B C 1
ATOM 3488 O O . GLU B 1 69 ? -5.132 21.912 17.241 1.00 11.54 66 GLU B O 1
ATOM 3494 N N . ALA B 1 70 ? -4.189 22.505 15.271 1.00 9.32 67 ALA B N 1
ATOM 3495 C CA . ALA B 1 70 ? -4.844 21.419 14.493 1.00 10.59 67 ALA B CA 1
ATOM 3496 C C . ALA B 1 70 ? -4.012 20.151 14.434 1.00 10.71 67 ALA B C 1
ATOM 3497 O O . ALA B 1 70 ? -4.450 19.182 13.822 1.00 10.59 67 ALA B O 1
ATOM 3499 N N . ALA B 1 71 ? -2.773 20.217 14.920 1.00 9.33 68 ALA B N 1
ATOM 3500 C CA . ALA B 1 71 ? -1.807 19.151 14.724 1.00 9.97 68 ALA B CA 1
ATOM 3501 C C . ALA B 1 71 ? -2.340 17.775 15.206 1.00 9.49 68 ALA B C 1
ATOM 3502 O O . ALA B 1 71 ? -2.256 16.775 14.449 1.00 10.12 68 ALA B O 1
ATOM 3504 N N . ARG B 1 72 ? -2.818 17.699 16.452 1.00 8.52 69 ARG B N 1
ATOM 3505 C CA . ARG B 1 72 ? -3.357 16.392 16.982 1.00 10.02 69 ARG B CA 1
ATOM 3506 C C . ARG B 1 72 ? -4.481 15.869 16.087 1.00 11.13 69 ARG B C 1
ATOM 3507 O O . ARG B 1 72 ? -4.575 14.671 15.844 1.00 11.68 69 ARG B O 1
ATOM 3515 N N . GLU B 1 73 ? -5.337 16.796 15.638 1.00 11.33 70 GLU B N 1
ATOM 3516 C CA . GLU B 1 73 ? -6.499 16.435 14.817 1.00 12.35 70 GLU B CA 1
ATOM 3517 C C . GLU B 1 73 ? -5.996 15.898 13.500 1.00 10.98 70 GLU B C 1
ATOM 3518 O O . GLU B 1 73 ? -6.520 14.923 12.977 1.00 10.90 70 GLU B O 1
ATOM 3524 N N . LYS B 1 74 ? -4.974 16.500 12.924 1.00 10.30 71 LYS B N 1
ATOM 3525 C CA . LYS B 1 74 ? -4.485 15.928 11.646 1.00 11.61 71 LYS B CA 1
ATOM 3526 C C . LYS B 1 74 ? -3.886 14.498 11.782 1.00 11.87 71 LYS B C 1
ATOM 3527 O O . LYS B 1 74 ? -3.923 13.729 10.838 1.00 9.60 71 LYS B O 1
ATOM 3533 N N . VAL B 1 75 ? -3.266 14.212 12.921 1.00 11.15 72 VAL B N 1
ATOM 3534 C CA . VAL B 1 75 ? -2.795 12.881 13.190 1.00 11.26 72 VAL B CA 1
ATOM 3535 C C . VAL B 1 75 ? -4.029 11.975 13.416 1.00 10.95 72 VAL B C 1
ATOM 3536 O O . VAL B 1 75 ? -4.091 10.883 12.895 1.00 11.01 72 VAL B O 1
ATOM 3540 N N . ALA B 1 76 ? -5.008 12.426 14.207 1.00 12.08 73 ALA B N 1
ATOM 3541 C CA . ALA B 1 76 ? -6.233 11.630 14.412 1.00 12.35 73 ALA B CA 1
ATOM 3542 C C . ALA B 1 76 ? -6.851 11.296 13.056 1.00 13.26 73 ALA B C 1
ATOM 3543 O O . ALA B 1 76 ? -7.287 10.173 12.821 1.00 13.35 73 ALA B O 1
ATOM 3545 N N . GLN B 1 77 ? -6.890 12.259 12.154 1.00 11.74 74 GLN B N 1
ATOM 3546 C CA . GLN B 1 77 ? -7.461 11.984 10.828 1.00 12.66 74 GLN B CA 1
ATOM 3547 C C . GLN B 1 77 ? -6.707 10.911 10.004 1.00 12.71 74 GLN B C 1
ATOM 3548 O O . GLN B 1 77 ? -7.321 10.107 9.332 1.00 11.02 74 GLN B O 1
ATOM 3554 N N . LEU B 1 78 ? -5.370 10.920 10.052 1.00 11.82 75 LEU B N 1
ATOM 3555 C CA . LEU B 1 78 ? -4.503 9.932 9.358 1.00 12.02 75 LEU B CA 1
ATOM 3556 C C . LEU B 1 78 ? -4.800 8.496 9.838 1.00 11.13 75 LEU B C 1
ATOM 3557 O O . LEU B 1 78 ? -4.856 7.532 9.055 1.00 11.72 75 LEU B O 1
ATOM 3562 N N . LEU B 1 79 ? -5.014 8.365 11.146 1.00 11.22 76 LEU B N 1
ATOM 3563 C CA . LEU B 1 79 ? -5.156 7.067 11.816 1.00 11.33 76 LEU B CA 1
ATOM 3564 C C . LEU B 1 79 ? -6.608 6.705 12.048 1.00 10.39 76 LEU B C 1
ATOM 3565 O O . LEU B 1 79 ? -6.875 5.687 12.628 1.00 9.13 76 LEU B O 1
ATOM 3570 N N . ASN B 1 80 ? -7.520 7.546 11.615 1.00 11.05 77 ASN B N 1
ATOM 3571 C CA . ASN B 1 80 ? -8.930 7.430 12.014 1.00 13.98 77 ASN B CA 1
ATOM 3572 C C . ASN B 1 80 ? -9.117 7.234 13.534 1.00 15.52 77 ASN B C 1
ATOM 3573 O O . ASN B 1 80 ? -9.915 6.366 13.992 1.00 15.91 77 ASN B O 1
ATOM 3578 N N . ALA B 1 81 ? -8.364 7.960 14.351 1.00 13.86 78 ALA B N 1
ATOM 3579 C CA . ALA B 1 81 ? -8.541 7.858 15.798 1.00 14.54 78 ALA B CA 1
ATOM 3580 C C . ALA B 1 81 ? -9.841 8.549 16.161 1.00 17.26 78 ALA B C 1
ATOM 3581 O O . ALA B 1 81 ? -10.227 9.472 15.481 1.00 17.47 78 ALA B O 1
ATOM 3583 N N . PRO B 1 82 ? -10.451 8.174 17.297 1.00 18.99 79 PRO B N 1
ATOM 3584 C CA . PRO B 1 82 ? -11.779 8.771 17.467 1.00 21.68 79 PRO B CA 1
ATOM 3585 C C . PRO B 1 82 ? -11.720 10.223 17.935 1.00 21.19 79 PRO B C 1
ATOM 3586 O O . PRO B 1 82 ? -12.658 10.973 17.729 1.00 23.09 79 PRO B O 1
ATOM 3590 N N . ASP B 1 83 ? -10.626 10.621 18.566 1.00 21.30 80 ASP B N 1
ATOM 3591 C CA . ASP B 1 83 ? -10.494 12.029 18.916 1.00 21.38 80 ASP B CA 1
ATOM 3592 C C . ASP B 1 83 ? -9.045 12.494 19.167 1.00 19.57 80 ASP B C 1
ATOM 3593 O O . ASP B 1 83 ? -8.133 11.664 19.365 1.00 17.88 80 ASP B O 1
ATOM 3598 N N . ASP B 1 84 ? -8.830 13.797 19.156 1.00 16.95 81 ASP B N 1
ATOM 3599 C CA . ASP B 1 84 ? -7.453 14.247 19.130 1.00 17.22 81 ASP B CA 1
ATOM 3600 C C . ASP B 1 84 ? -6.780 14.137 20.486 1.00 15.13 81 ASP B C 1
ATOM 3601 O O . ASP B 1 84 ? -5.600 14.248 20.541 1.00 15.74 81 ASP B O 1
ATOM 3606 N N . LYS B 1 85 ? -7.512 13.883 21.583 1.00 13.17 82 LYS B N 1
ATOM 3607 C CA A LYS B 1 85 ? -6.862 13.680 22.874 0.50 13.41 82 LYS B CA 1
ATOM 3608 C CA B LYS B 1 85 ? -6.882 13.661 22.896 0.50 13.61 82 LYS B CA 1
ATOM 3609 C C . LYS B 1 85 ? -6.243 12.265 23.049 1.00 12.98 82 LYS B C 1
ATOM 3610 O O . LYS B 1 85 ? -5.614 11.970 24.065 1.00 12.64 82 LYS B O 1
ATOM 3621 N N . THR B 1 86 ? -6.401 11.397 22.036 1.00 11.85 83 THR B N 1
ATOM 3622 C CA . THR B 1 86 ? -5.726 10.072 22.054 1.00 11.26 83 THR B CA 1
ATOM 3623 C C . THR B 1 86 ? -4.301 10.148 21.392 1.00 10.64 83 THR B C 1
ATOM 3624 O O . THR B 1 86 ? -3.620 9.137 21.243 1.00 11.18 83 THR B O 1
ATOM 3628 N N . ILE B 1 87 ? -3.892 11.349 20.985 1.00 9.94 84 ILE B N 1
ATOM 3629 C CA . ILE B 1 87 ? -2.608 11.578 20.289 1.00 8.97 84 ILE B CA 1
ATOM 3630 C C . ILE B 1 87 ? -1.699 12.257 21.279 1.00 8.84 84 ILE B C 1
ATOM 3631 O O . ILE B 1 87 ? -2.055 13.329 21.831 1.00 10.82 84 ILE B O 1
ATOM 3636 N N . VAL B 1 88 ? -0.518 11.663 21.488 1.00 8.11 85 VAL B N 1
ATOM 3637 C CA . VAL B 1 88 ? 0.493 12.179 22.424 1.00 7.56 85 VAL B CA 1
ATOM 3638 C C . VAL B 1 88 ? 1.791 12.448 21.610 1.00 10.69 85 VAL B C 1
ATOM 3639 O O . VAL B 1 88 ? 2.167 11.602 20.787 1.00 8.54 85 VAL B O 1
ATOM 3643 N N . TRP B 1 89 ? 2.457 13.591 21.864 1.00 9.56 86 TRP B N 1
ATOM 3644 C CA . TRP B 1 89 ? 3.697 13.931 21.162 1.00 9.59 86 TRP B CA 1
ATOM 3645 C C . TRP B 1 89 ? 4.832 13.298 21.872 1.00 9.56 86 TRP B C 1
ATOM 3646 O O . TRP B 1 89 ? 4.930 13.437 23.102 1.00 8.93 86 TRP B O 1
ATOM 3657 N N . THR B 1 90 ? 5.765 12.734 21.098 1.00 10.17 87 THR B N 1
ATOM 3658 C CA . THR B 1 90 ? 6.972 12.204 21.679 1.00 10.53 87 THR B CA 1
ATOM 3659 C C . THR B 1 90 ? 8.138 12.641 20.766 1.00 11.02 87 THR B C 1
ATOM 3660 O O . THR B 1 90 ? 7.914 13.365 19.836 1.00 11.22 87 THR B O 1
ATOM 3664 N N . ARG B 1 91 ? 9.355 12.171 21.094 1.00 10.52 88 ARG B N 1
ATOM 3665 C CA A ARG B 1 91 ? 10.578 12.414 20.318 0.50 10.93 88 ARG B CA 1
ATOM 3666 C CA B ARG B 1 91 ? 10.570 12.380 20.319 0.50 11.48 88 ARG B CA 1
ATOM 3667 C C . ARG B 1 91 ? 10.574 11.569 19.037 1.00 10.05 88 ARG B C 1
ATOM 3668 O O . ARG B 1 91 ? 11.376 11.826 18.154 1.00 11.29 88 ARG B O 1
ATOM 3683 N N . GLY B 1 92 ? 9.743 10.536 18.963 1.00 9.63 89 GLY B N 1
ATOM 3684 C CA . GLY B 1 92 ? 9.921 9.526 17.882 1.00 9.29 89 GLY B CA 1
ATOM 3685 C C . GLY B 1 92 ? 9.232 8.249 18.301 1.00 10.36 89 GLY B C 1
ATOM 3686 O O . GLY B 1 92 ? 8.839 8.072 19.480 1.00 9.49 89 GLY B O 1
ATOM 3687 N N . THR B 1 93 ? 9.065 7.346 17.357 1.00 10.89 90 THR B N 1
ATOM 3688 C CA . THR B 1 93 ? 8.596 5.983 17.650 1.00 10.00 90 THR B CA 1
ATOM 3689 C C . THR B 1 93 ? 9.315 5.384 18.863 1.00 10.25 90 THR B C 1
ATOM 3690 O O . THR B 1 93 ? 8.689 4.748 19.705 1.00 10.86 90 THR B O 1
ATOM 3694 N N . THR B 1 94 ? 10.613 5.608 18.988 1.00 10.62 91 THR B N 1
ATOM 3695 C CA . THR B 1 94 ? 11.370 4.930 20.063 1.00 11.32 91 THR B CA 1
ATOM 3696 C C . THR B 1 94 ? 10.867 5.395 21.452 1.00 11.97 91 THR B C 1
ATOM 3697 O O . THR B 1 94 ? 10.525 4.575 22.309 1.00 12.01 91 THR B O 1
ATOM 3701 N N . GLU B 1 95 ? 10.821 6.710 21.691 1.00 10.57 92 GLU B N 1
ATOM 3702 C CA . GLU B 1 95 ? 10.226 7.204 22.926 1.00 8.92 92 GLU B CA 1
ATOM 3703 C C . GLU B 1 95 ? 8.771 6.698 23.117 1.00 10.23 92 GLU B C 1
ATOM 3704 O O . GLU B 1 95 ? 8.378 6.332 24.235 1.00 10.80 92 GLU B O 1
ATOM 3710 N N . SER B 1 96 ? 7.982 6.748 22.055 1.00 7.91 93 SER B N 1
ATOM 3711 C CA . SER B 1 96 ? 6.566 6.267 22.163 1.00 8.85 93 SER B CA 1
ATOM 3712 C C . SER B 1 96 ? 6.513 4.863 22.770 1.00 7.91 93 SER B C 1
ATOM 3713 O O . SER B 1 96 ? 5.713 4.594 23.671 1.00 8.32 93 SER B O 1
ATOM 3716 N N . ILE B 1 97 ? 7.367 3.977 22.253 1.00 8.36 94 ILE B N 1
ATOM 3717 C CA . ILE B 1 97 ? 7.345 2.543 22.728 1.00 8.36 94 ILE B CA 1
ATOM 3718 C C . ILE B 1 97 ? 7.877 2.387 24.112 1.00 8.90 94 ILE B C 1
ATOM 3719 O O . ILE B 1 97 ? 7.286 1.704 24.935 1.00 8.50 94 ILE B O 1
ATOM 3724 N N . ASN B 1 98 ? 8.961 3.099 24.430 1.00 9.38 95 ASN B N 1
ATOM 3725 C CA . ASN B 1 98 ? 9.419 3.107 25.802 1.00 9.57 95 ASN B CA 1
ATOM 3726 C C . ASN B 1 98 ? 8.369 3.623 26.803 1.00 9.29 95 ASN B C 1
ATOM 3727 O O . ASN B 1 98 ? 8.299 3.150 27.926 1.00 8.93 95 ASN B O 1
ATOM 3732 N N . MET B 1 99 ? 7.579 4.647 26.421 1.00 8.07 96 MET B N 1
ATOM 3733 C CA . MET B 1 99 ? 6.553 5.169 27.310 1.00 8.11 96 MET B CA 1
ATOM 3734 C C . MET B 1 99 ? 5.515 4.078 27.621 1.00 9.52 96 MET B C 1
ATOM 3735 O O . MET B 1 99 ? 5.037 3.940 28.782 1.00 9.71 96 MET B O 1
ATOM 3740 N N . VAL B 1 100 ? 5.126 3.326 26.611 1.00 9.12 97 VAL B N 1
ATOM 3741 C CA . VAL B 1 100 ? 4.087 2.310 26.840 1.00 11.26 97 VAL B CA 1
ATOM 3742 C C . VAL B 1 100 ? 4.733 1.245 27.783 1.00 11.06 97 VAL B C 1
ATOM 3743 O O . VAL B 1 100 ? 4.092 0.814 28.758 1.00 10.67 97 VAL B O 1
ATOM 3747 N N . ALA B 1 101 ? 5.986 0.843 27.507 1.00 11.23 98 ALA B N 1
ATOM 3748 C CA . ALA B 1 101 ? 6.643 -0.213 28.347 1.00 11.58 98 ALA B CA 1
ATOM 3749 C C . ALA B 1 101 ? 6.708 0.249 29.805 1.00 11.45 98 ALA B C 1
ATOM 3750 O O . ALA B 1 101 ? 6.377 -0.481 30.744 1.00 11.65 98 ALA B O 1
ATOM 3752 N N . GLN B 1 102 ? 7.105 1.502 29.984 1.00 11.35 99 GLN B N 1
ATOM 3753 C CA . GLN B 1 102 ? 7.359 2.027 31.326 1.00 10.31 99 GLN B CA 1
ATOM 3754 C C . GLN B 1 102 ? 6.118 2.508 32.024 1.00 11.90 99 GLN B C 1
ATOM 3755 O O . GLN B 1 102 ? 6.018 2.349 33.226 1.00 11.78 99 GLN B O 1
ATOM 3761 N N . CYS B 1 103 ? 5.171 3.090 31.305 1.00 9.81 100 CYS B N 1
ATOM 3762 C CA . CYS B 1 103 ? 4.056 3.739 32.003 1.00 11.36 100 CYS B CA 1
ATOM 3763 C C . CYS B 1 103 ? 2.796 2.862 31.989 1.00 12.44 100 CYS B C 1
ATOM 3764 O O . CYS B 1 103 ? 1.926 3.022 32.850 1.00 14.65 100 CYS B O 1
ATOM 3767 N N . TYR B 1 104 ? 2.659 2.001 30.983 1.00 11.90 101 TYR B N 1
ATOM 3768 C CA . TYR B 1 104 ? 1.511 1.043 30.963 1.00 11.91 101 TYR B CA 1
ATOM 3769 C C . TYR B 1 104 ? 1.960 -0.322 31.514 1.00 11.77 101 TYR B C 1
ATOM 3770 O O . TYR B 1 104 ? 1.472 -0.788 32.527 1.00 13.10 101 TYR B O 1
ATOM 3779 N N . ALA B 1 105 ? 2.949 -0.935 30.880 1.00 12.67 102 ALA B N 1
ATOM 3780 C CA . ALA B 1 105 ? 3.330 -2.288 31.246 1.00 12.95 102 ALA B CA 1
ATOM 3781 C C . ALA B 1 105 ? 4.013 -2.423 32.580 1.00 13.23 102 ALA B C 1
ATOM 3782 O O . ALA B 1 105 ? 3.644 -3.309 33.345 1.00 13.35 102 ALA B O 1
ATOM 3784 N N . ARG B 1 106 ? 5.068 -1.639 32.822 1.00 14.03 103 ARG B N 1
ATOM 3785 C CA . ARG B 1 106 ? 5.841 -1.841 34.040 1.00 14.64 103 ARG B CA 1
ATOM 3786 C C . ARG B 1 106 ? 5.036 -1.943 35.396 1.00 15.51 103 ARG B C 1
ATOM 3787 O O . ARG B 1 106 ? 5.254 -2.894 36.159 1.00 15.98 103 ARG B O 1
ATOM 3795 N N . PRO B 1 107 ? 4.057 -1.042 35.654 1.00 14.86 104 PRO B N 1
ATOM 3796 C CA . PRO B 1 107 ? 3.288 -1.204 36.899 1.00 15.92 104 PRO B CA 1
ATOM 3797 C C . PRO B 1 107 ? 2.339 -2.425 36.899 1.00 17.25 104 PRO B C 1
ATOM 3798 O O . PRO B 1 107 ? 1.726 -2.670 37.934 1.00 18.65 104 PRO B O 1
ATOM 3802 N N . ARG B 1 108 ? 2.207 -3.161 35.782 1.00 16.42 105 ARG B N 1
ATOM 3803 C CA . ARG B 1 108 ? 1.151 -4.192 35.659 1.00 15.51 105 ARG B CA 1
ATOM 3804 C C . ARG B 1 108 ? 1.783 -5.569 35.486 1.00 15.11 105 ARG B C 1
ATOM 3805 O O . ARG B 1 108 ? 1.096 -6.572 35.585 1.00 16.81 105 ARG B O 1
ATOM 3813 N N . LEU B 1 109 ? 3.064 -5.616 35.154 1.00 13.75 106 LEU B N 1
ATOM 3814 C CA . LEU B 1 109 ? 3.719 -6.894 34.839 1.00 15.12 106 LEU B CA 1
ATOM 3815 C C . LEU B 1 109 ? 4.090 -7.625 36.148 1.00 15.06 106 LEU B C 1
ATOM 3816 O O . LEU B 1 109 ? 4.681 -7.015 37.055 1.00 16.09 106 LEU B O 1
ATOM 3821 N N . GLN B 1 110 ? 3.764 -8.927 36.219 1.00 15.80 107 GLN B N 1
ATOM 3822 C CA . GLN B 1 110 ? 4.147 -9.781 37.396 1.00 13.78 107 GLN B CA 1
ATOM 3823 C C . GLN B 1 110 ? 5.307 -10.678 37.011 1.00 15.61 107 GLN B C 1
ATOM 3824 O O . GLN B 1 110 ? 5.538 -10.924 35.798 1.00 14.64 107 GLN B O 1
ATOM 3830 N N . PRO B 1 111 ? 6.051 -11.204 38.018 1.00 15.80 108 PRO B N 1
ATOM 3831 C CA . PRO B 1 111 ? 7.090 -12.184 37.632 1.00 16.43 108 PRO B CA 1
ATOM 3832 C C . PRO B 1 111 ? 6.494 -13.367 36.867 1.00 17.19 108 PRO B C 1
ATOM 3833 O O . PRO B 1 111 ? 5.417 -13.800 37.208 1.00 16.10 108 PRO B O 1
ATOM 3837 N N . GLY B 1 112 ? 7.177 -13.811 35.794 1.00 17.61 109 GLY B N 1
ATOM 3838 C CA . GLY B 1 112 ? 6.768 -14.937 34.941 1.00 17.40 109 GLY B CA 1
ATOM 3839 C C . GLY B 1 112 ? 5.793 -14.477 33.862 1.00 18.51 109 GLY B C 1
ATOM 3840 O O . GLY B 1 112 ? 5.441 -15.231 32.962 1.00 18.06 109 GLY B O 1
ATOM 3841 N N . ASP B 1 113 ? 5.293 -13.239 33.932 1.00 17.00 110 ASP B N 1
ATOM 3842 C CA . ASP B 1 113 ? 4.419 -12.779 32.860 1.00 15.30 110 ASP B CA 1
ATOM 3843 C C . ASP B 1 113 ? 5.196 -12.767 31.538 1.00 14.93 110 ASP B C 1
ATOM 3844 O O . ASP B 1 113 ? 6.442 -12.633 31.490 1.00 15.28 110 ASP B O 1
ATOM 3849 N N . GLU B 1 114 ? 4.460 -12.858 30.455 1.00 13.60 111 GLU B N 1
ATOM 3850 C CA . GLU B 1 114 ? 5.117 -12.919 29.130 1.00 13.78 111 GLU B CA 1
ATOM 3851 C C . GLU B 1 114 ? 4.758 -11.780 28.176 1.00 12.60 111 GLU B C 1
ATOM 3852 O O . GLU B 1 114 ? 3.580 -11.339 28.083 1.00 13.71 111 GLU B O 1
ATOM 3858 N N . ILE B 1 115 ? 5.772 -11.350 27.458 1.00 12.10 112 ILE B N 1
ATOM 3859 C CA . ILE B 1 115 ? 5.656 -10.284 26.444 1.00 12.67 112 ILE B CA 1
ATOM 3860 C C . ILE B 1 115 ? 6.110 -10.950 25.099 1.00 12.66 112 ILE B C 1
ATOM 3861 O O . ILE B 1 115 ? 7.266 -11.319 24.913 1.00 14.31 112 ILE B O 1
ATOM 3866 N N . ILE B 1 116 ? 5.179 -11.179 24.209 1.00 14.03 113 ILE B N 1
ATOM 3867 C CA . ILE B 1 116 ? 5.495 -11.736 22.875 1.00 12.53 113 ILE B CA 1
ATOM 3868 C C . ILE B 1 116 ? 5.965 -10.597 21.949 1.00 12.85 113 ILE B C 1
ATOM 3869 O O . ILE B 1 116 ? 5.237 -9.633 21.736 1.00 12.12 113 ILE B O 1
ATOM 3874 N N . VAL B 1 117 ? 7.150 -10.758 21.384 1.00 11.78 114 VAL B N 1
ATOM 3875 C CA . VAL B 1 117 ? 7.793 -9.756 20.512 1.00 13.49 114 VAL B CA 1
ATOM 3876 C C . VAL B 1 117 ? 8.171 -10.507 19.221 1.00 13.51 114 VAL B C 1
ATOM 3877 O O . VAL B 1 117 ? 8.861 -11.553 19.266 1.00 13.93 114 VAL B O 1
ATOM 3881 N N . SER B 1 118 ? 7.711 -9.994 18.087 1.00 13.17 115 SER B N 1
ATOM 3882 C CA . SER B 1 118 ? 8.103 -10.631 16.826 1.00 14.53 115 SER B CA 1
ATOM 3883 C C . SER B 1 118 ? 9.598 -10.595 16.547 1.00 13.81 115 SER B C 1
ATOM 3884 O O . SER B 1 118 ? 10.315 -9.668 16.877 1.00 13.51 115 SER B O 1
ATOM 3887 N N . VAL B 1 119 ? 10.089 -11.629 15.888 1.00 14.68 116 VAL B N 1
ATOM 3888 C CA . VAL B 1 119 ? 11.491 -11.630 15.536 1.00 14.86 116 VAL B CA 1
ATOM 3889 C C . VAL B 1 119 ? 11.805 -10.574 14.449 1.00 13.81 116 VAL B C 1
ATOM 3890 O O . VAL B 1 119 ? 12.947 -10.200 14.295 1.00 13.76 116 VAL B O 1
ATOM 3894 N N . ALA B 1 120 ? 10.792 -10.074 13.739 1.00 11.95 117 ALA B N 1
ATOM 3895 C CA . ALA B 1 120 ? 11.016 -9.010 12.725 1.00 13.90 117 ALA B CA 1
ATOM 3896 C C . ALA B 1 120 ? 11.015 -7.537 13.307 1.00 13.43 117 ALA B C 1
ATOM 3897 O O . ALA B 1 120 ? 11.069 -6.551 12.553 1.00 13.48 117 ALA B O 1
ATOM 3899 N N . GLU B 1 121 ? 10.908 -7.423 14.629 1.00 14.19 118 GLU B N 1
ATOM 3900 C CA . GLU B 1 121 ? 10.864 -6.095 15.303 1.00 11.70 118 GLU B CA 1
ATOM 3901 C C . GLU B 1 121 ? 12.173 -5.337 15.139 1.00 12.46 118 GLU B C 1
ATOM 3902 O O . GLU B 1 121 ? 13.276 -5.886 15.285 1.00 10.67 118 GLU B O 1
ATOM 3908 N N . HIS B 1 122 ? 12.012 -4.047 14.846 1.00 12.18 119 HIS B N 1
ATOM 3909 C CA . HIS B 1 122 ? 13.077 -3.088 14.983 1.00 12.14 119 HIS B CA 1
ATOM 3910 C C . HIS B 1 122 ? 13.444 -3.049 16.483 1.00 11.44 119 HIS B C 1
ATOM 3911 O O . HIS B 1 122 ? 12.628 -3.327 17.382 1.00 8.55 119 HIS B O 1
ATOM 3918 N N . HIS B 1 123 ? 14.704 -2.708 16.750 1.00 11.52 120 HIS B N 1
ATOM 3919 C CA . HIS B 1 123 ? 15.208 -2.617 18.122 1.00 11.94 120 HIS B CA 1
ATOM 3920 C C . HIS B 1 123 ? 14.303 -1.744 18.995 1.00 12.44 120 HIS B C 1
ATOM 3921 O O . HIS B 1 123 ? 14.154 -1.996 20.219 1.00 10.73 120 HIS B O 1
ATOM 3928 N N . ALA B 1 124 ? 13.691 -0.719 18.360 1.00 10.86 121 ALA B N 1
ATOM 3929 C CA . ALA B 1 124 ? 12.787 0.186 19.120 1.00 11.34 121 ALA B CA 1
ATOM 3930 C C . ALA B 1 124 ? 11.666 -0.610 19.776 1.00 10.12 121 ALA B C 1
ATOM 3931 O O . ALA B 1 124 ? 11.088 -0.176 20.806 1.00 7.56 121 ALA B O 1
ATOM 3933 N N . ASN B 1 125 ? 11.252 -1.686 19.100 1.00 8.64 122 ASN B N 1
ATOM 3934 C CA . ASN B 1 125 ? 10.118 -2.477 19.613 1.00 11.41 122 ASN B CA 1
ATOM 3935 C C . ASN B 1 125 ? 10.559 -3.804 20.213 1.00 10.66 122 ASN B C 1
ATOM 3936 O O . ASN B 1 125 ? 9.777 -4.792 20.216 1.00 10.77 122 ASN B O 1
ATOM 3941 N N . LEU B 1 126 ? 11.815 -3.853 20.663 1.00 11.69 123 LEU B N 1
ATOM 3942 C CA . LEU B 1 126 ? 12.336 -5.069 21.310 1.00 10.31 123 LEU B CA 1
ATOM 3943 C C . LEU B 1 126 ? 13.088 -4.704 22.601 1.00 10.11 123 LEU B C 1
ATOM 3944 O O . LEU B 1 126 ? 12.781 -5.193 23.654 1.00 11.83 123 LEU B O 1
ATOM 3949 N N . VAL B 1 127 ? 14.095 -3.841 22.504 1.00 11.04 124 VAL B N 1
ATOM 3950 C CA . VAL B 1 127 ? 14.888 -3.423 23.670 1.00 10.26 124 VAL B CA 1
ATOM 3951 C C . VAL B 1 127 ? 14.091 -2.891 24.847 1.00 11.74 124 VAL B C 1
ATOM 3952 O O . VAL B 1 127 ? 14.342 -3.285 26.007 1.00 13.86 124 VAL B O 1
ATOM 3956 N N . PRO B 1 128 ? 13.104 -1.996 24.610 1.00 12.32 125 PRO B N 1
ATOM 3957 C CA . PRO B 1 128 ? 12.323 -1.601 25.791 1.00 12.44 125 PRO B CA 1
ATOM 3958 C C . PRO B 1 128 ? 11.590 -2.753 26.461 1.00 11.90 125 PRO B C 1
ATOM 3959 O O . PRO B 1 128 ? 11.368 -2.709 27.675 1.00 11.85 125 PRO B O 1
ATOM 3963 N N . TRP B 1 129 ? 11.220 -3.782 25.685 1.00 10.65 126 TRP B N 1
ATOM 3964 C CA . TRP B 1 129 ? 10.555 -4.954 26.274 1.00 10.04 126 TRP B CA 1
ATOM 3965 C C . TRP B 1 129 ? 11.581 -5.812 27.027 1.00 11.68 126 TRP B C 1
ATOM 3966 O O . TRP B 1 129 ? 11.273 -6.369 28.104 1.00 10.63 126 TRP B O 1
ATOM 3977 N N . LEU B 1 130 ? 12.804 -5.921 26.500 1.00 11.54 127 LEU B N 1
ATOM 3978 C CA . LEU B 1 130 ? 13.823 -6.648 27.290 1.00 12.32 127 LEU B CA 1
ATOM 3979 C C . LEU B 1 130 ? 14.087 -5.930 28.634 1.00 12.99 127 LEU B C 1
ATOM 3980 O O . LEU B 1 130 ? 14.236 -6.575 29.657 1.00 13.41 127 LEU B O 1
ATOM 3985 N N . MET B 1 131 ? 14.206 -4.591 28.590 1.00 12.67 128 MET B N 1
ATOM 3986 C CA . MET B 1 131 ? 14.417 -3.761 29.752 1.00 12.46 128 MET B CA 1
ATOM 3987 C C . MET B 1 131 ? 13.315 -3.901 30.754 1.00 10.96 128 MET B C 1
ATOM 3988 O O . MET B 1 131 ? 13.581 -4.178 31.939 1.00 11.36 128 MET B O 1
ATOM 3993 N N . VAL B 1 132 ? 12.076 -3.757 30.326 1.00 12.51 129 VAL B N 1
ATOM 3994 C CA . VAL B 1 132 ? 10.989 -3.850 31.328 1.00 12.02 129 VAL B CA 1
ATOM 3995 C C . VAL B 1 132 ? 10.806 -5.272 31.885 1.00 14.12 129 VAL B C 1
ATOM 3996 O O . VAL B 1 132 ? 10.351 -5.470 33.049 1.00 13.63 129 VAL B O 1
ATOM 4000 N N . ALA B 1 133 ? 11.097 -6.269 31.035 1.00 14.60 130 ALA B N 1
ATOM 4001 C CA . ALA B 1 133 ? 11.080 -7.667 31.472 1.00 12.82 130 ALA B CA 1
ATOM 4002 C C . ALA B 1 133 ? 12.090 -7.805 32.612 1.00 13.49 130 ALA B C 1
ATOM 4003 O O . ALA B 1 133 ? 11.749 -8.328 33.675 1.00 14.26 130 ALA B O 1
ATOM 4005 N N . GLN B 1 134 ? 13.332 -7.358 32.393 1.00 14.54 131 GLN B N 1
ATOM 4006 C CA . GLN B 1 134 ? 14.371 -7.454 33.453 1.00 15.36 131 GLN B CA 1
ATOM 4007 C C . GLN B 1 134 ? 13.924 -6.738 34.755 1.00 16.18 131 GLN B C 1
ATOM 4008 O O . GLN B 1 134 ? 14.180 -7.231 35.879 1.00 15.51 131 GLN B O 1
ATOM 4014 N N . GLN B 1 135 ? 13.217 -5.613 34.609 1.00 14.36 132 GLN B N 1
ATOM 4015 C CA . GLN B 1 135 ? 12.744 -4.831 35.804 1.00 15.43 132 GLN B CA 1
ATOM 4016 C C . GLN B 1 135 ? 11.586 -5.466 36.592 1.00 14.39 132 GLN B C 1
ATOM 4017 O O . GLN B 1 135 ? 11.330 -5.105 37.744 1.00 15.06 132 GLN B O 1
ATOM 4023 N N . THR B 1 136 ? 10.834 -6.391 35.986 1.00 14.59 133 THR B N 1
ATOM 4024 C CA . THR B 1 136 ? 9.601 -6.873 36.607 1.00 13.07 133 THR B CA 1
ATOM 4025 C C . THR B 1 136 ? 9.649 -8.407 36.808 1.00 14.01 133 THR B C 1
ATOM 4026 O O . THR B 1 136 ? 8.690 -8.996 37.291 1.00 14.34 133 THR B O 1
ATOM 4030 N N . GLY B 1 137 ? 10.714 -9.036 36.331 1.00 13.34 134 GLY B N 1
ATOM 4031 C CA . GLY B 1 137 ? 10.822 -10.522 36.322 1.00 16.30 134 GLY B CA 1
ATOM 4032 C C . GLY B 1 137 ? 9.985 -11.199 35.246 1.00 15.27 134 GLY B C 1
ATOM 4033 O O . GLY B 1 137 ? 9.743 -12.388 35.319 1.00 15.22 134 GLY B O 1
ATOM 4034 N N . ALA B 1 138 ? 9.471 -10.426 34.275 1.00 15.26 135 ALA B N 1
ATOM 4035 C CA . ALA B 1 138 ? 8.684 -10.988 33.171 1.00 13.99 135 ALA B CA 1
ATOM 4036 C C . ALA B 1 138 ? 9.658 -11.482 32.109 1.00 15.98 135 ALA B C 1
ATOM 4037 O O . ALA B 1 138 ? 10.913 -11.366 32.280 1.00 16.29 135 ALA B O 1
ATOM 4039 N N . LYS B 1 139 ? 9.110 -12.043 31.027 1.00 15.71 136 LYS B N 1
ATOM 4040 C CA . LYS B 1 139 ? 9.922 -12.669 30.009 1.00 18.62 136 LYS B CA 1
ATOM 4041 C C . LYS B 1 139 ? 9.490 -12.286 28.582 1.00 16.75 136 LYS B C 1
ATOM 4042 O O . LYS B 1 139 ? 8.312 -12.353 28.250 1.00 17.72 136 LYS B O 1
ATOM 4048 N N . VAL B 1 140 ? 10.458 -11.946 27.738 1.00 15.15 137 VAL B N 1
ATOM 4049 C CA . VAL B 1 140 ? 10.231 -11.766 26.319 1.00 15.59 137 VAL B CA 1
ATOM 4050 C C . VAL B 1 140 ? 10.203 -13.141 25.616 1.00 15.47 137 VAL B C 1
ATOM 4051 O O . VAL B 1 140 ? 11.134 -13.896 25.760 1.00 14.22 137 VAL B O 1
ATOM 4055 N N . VAL B 1 141 ? 9.115 -13.414 24.900 1.00 14.87 138 VAL B N 1
ATOM 4056 C CA . VAL B 1 141 ? 8.902 -14.620 24.093 1.00 16.57 138 VAL B CA 1
ATOM 4057 C C . VAL B 1 141 ? 8.907 -14.252 22.592 1.00 15.75 138 VAL B C 1
ATOM 4058 O O . VAL B 1 141 ? 8.197 -13.346 22.153 1.00 15.16 138 VAL B O 1
ATOM 4062 N N . LYS B 1 142 ? 9.678 -14.998 21.814 1.00 14.78 139 LYS B N 1
ATOM 4063 C CA . LYS B 1 142 ? 9.844 -14.772 20.388 1.00 15.17 139 LYS B CA 1
ATOM 4064 C C . LYS B 1 142 ? 8.608 -15.219 19.568 1.00 15.38 139 LYS B C 1
ATOM 4065 O O . LYS B 1 142 ? 8.037 -16.319 19.744 1.00 16.55 139 LYS B O 1
ATOM 4071 N N . LEU B 1 143 ? 8.126 -14.351 18.707 1.00 14.38 140 LEU B N 1
ATOM 4072 C CA . LEU B 1 143 ? 7.105 -14.794 17.709 1.00 14.78 140 LEU B CA 1
ATOM 4073 C C . LEU B 1 143 ? 7.937 -14.965 16.396 1.00 14.37 140 LEU B C 1
ATOM 4074 O O . LEU B 1 143 ? 8.480 -13.993 15.867 1.00 12.68 140 LEU B O 1
ATOM 4079 N N . PRO B 1 144 ? 8.177 -16.240 15.958 1.00 15.56 141 PRO B N 1
ATOM 4080 C CA . PRO B 1 144 ? 8.977 -16.484 14.744 1.00 16.52 141 PRO B CA 1
ATOM 4081 C C . PRO B 1 144 ? 8.254 -16.090 13.450 1.00 16.67 141 PRO B C 1
ATOM 4082 O O . PRO B 1 144 ? 7.060 -15.828 13.449 1.00 16.01 141 PRO B O 1
ATOM 4086 N N . LEU B 1 145 ? 9.000 -16.202 12.364 1.00 19.74 142 LEU B N 1
ATOM 4087 C CA . LEU B 1 145 ? 8.537 -15.912 10.984 1.00 21.23 142 LEU B CA 1
ATOM 4088 C C . LEU B 1 145 ? 7.904 -17.138 10.389 1.00 22.75 142 LEU B C 1
ATOM 4089 O O . LEU B 1 145 ? 8.340 -18.243 10.720 1.00 23.44 142 LEU B O 1
ATOM 4094 N N . ASN B 1 146 ? 6.854 -16.965 9.577 1.00 24.22 143 ASN B N 1
ATOM 4095 C CA . ASN B 1 146 ? 6.290 -18.063 8.751 1.00 25.70 143 ASN B CA 1
ATOM 4096 C C . ASN B 1 146 ? 7.134 -18.220 7.486 1.00 28.30 143 ASN B C 1
ATOM 4097 O O . ASN B 1 146 ? 8.277 -17.712 7.417 1.00 26.28 143 ASN B O 1
ATOM 4102 N N . ALA B 1 147 ? 6.561 -18.944 6.506 1.00 31.30 144 ALA B N 1
ATOM 4103 C CA . ALA B 1 147 ? 7.226 -19.236 5.220 1.00 34.00 144 ALA B CA 1
ATOM 4104 C C . ALA B 1 147 ? 7.552 -17.962 4.447 1.00 35.17 144 ALA B C 1
ATOM 4105 O O . ALA B 1 147 ? 8.673 -17.790 3.918 1.00 36.37 144 ALA B O 1
ATOM 4107 N N . GLN B 1 148 ? 6.573 -17.066 4.399 1.00 35.99 145 GLN B N 1
ATOM 4108 C CA . GLN B 1 148 ? 6.716 -15.817 3.649 1.00 35.29 145 GLN B CA 1
ATOM 4109 C C . GLN B 1 148 ? 7.643 -14.736 4.293 1.00 33.39 145 GLN B C 1
ATOM 4110 O O . GLN B 1 148 ? 7.653 -13.566 3.864 1.00 33.56 145 GLN B O 1
ATOM 4116 N N . ARG B 1 149 ? 8.440 -15.106 5.288 1.00 29.25 146 ARG B N 1
ATOM 4117 C CA . ARG B 1 149 ? 9.267 -14.139 6.030 1.00 25.23 146 ARG B CA 1
ATOM 4118 C C . ARG B 1 149 ? 8.409 -13.096 6.844 1.00 22.12 146 ARG B C 1
ATOM 4119 O O . ARG B 1 149 ? 8.914 -12.070 7.236 1.00 21.39 146 ARG B O 1
ATOM 4127 N N . LEU B 1 150 ? 7.142 -13.379 7.108 1.00 20.14 147 LEU B N 1
ATOM 4128 C CA . LEU B 1 150 ? 6.313 -12.541 8.007 1.00 18.85 147 LEU B CA 1
ATOM 4129 C C . LEU B 1 150 ? 6.180 -13.120 9.422 1.00 18.65 147 LEU B C 1
ATOM 4130 O O . LEU B 1 150 ? 6.194 -14.341 9.583 1.00 19.34 147 LEU B O 1
ATOM 4135 N N . PRO B 1 151 ? 5.998 -12.248 10.464 1.00 17.97 148 PRO B N 1
ATOM 4136 C CA . PRO B 1 151 ? 5.645 -12.784 11.774 1.00 16.89 148 PRO B CA 1
ATOM 4137 C C . PRO B 1 151 ? 4.496 -13.764 11.657 1.00 18.02 148 PRO B C 1
ATOM 4138 O O . PRO B 1 151 ? 3.477 -13.431 11.041 1.00 16.17 148 PRO B O 1
ATOM 4142 N N . ASP B 1 152 ? 4.672 -14.958 12.273 1.00 17.70 149 ASP B N 1
ATOM 4143 C CA . ASP B 1 152 ? 3.718 -16.068 12.119 1.00 17.91 149 ASP B CA 1
ATOM 4144 C C . ASP B 1 152 ? 2.553 -15.936 13.087 1.00 18.19 149 ASP B C 1
ATOM 4145 O O . ASP B 1 152 ? 2.516 -16.525 14.149 1.00 17.64 149 ASP B O 1
ATOM 4150 N N . VAL B 1 153 ? 1.604 -15.133 12.679 1.00 18.41 150 VAL B N 1
ATOM 4151 C CA . VAL B 1 153 ? 0.437 -14.794 13.440 1.00 19.68 150 VAL B CA 1
ATOM 4152 C C . VAL B 1 153 ? -0.376 -16.048 13.799 1.00 20.14 150 VAL B C 1
ATOM 4153 O O . VAL B 1 153 ? -0.925 -16.126 14.899 1.00 19.13 150 VAL B O 1
ATOM 4157 N N . ASP B 1 154 ? -0.388 -17.042 12.907 1.00 18.87 151 ASP B N 1
ATOM 4158 C CA . ASP B 1 154 ? -1.101 -18.306 13.180 1.00 20.91 151 ASP B CA 1
ATOM 4159 C C . ASP B 1 154 ? -0.468 -19.160 14.276 1.00 19.79 151 ASP B C 1
ATOM 4160 O O . ASP B 1 154 ? -1.130 -20.006 14.829 1.00 20.84 151 ASP B O 1
ATOM 4165 N N . LEU B 1 155 ? 0.784 -18.894 14.604 1.00 18.29 152 LEU B N 1
ATOM 4166 C CA . LEU B 1 155 ? 1.443 -19.536 15.734 1.00 20.25 152 LEU B CA 1
ATOM 4167 C C . LEU B 1 155 ? 0.978 -18.935 17.092 1.00 19.88 152 LEU B C 1
ATOM 4168 O O . LEU B 1 155 ? 1.235 -19.507 18.142 1.00 19.31 152 LEU B O 1
ATOM 4173 N N . LEU B 1 156 ? 0.333 -17.765 17.076 1.00 19.48 153 LEU B N 1
ATOM 4174 C CA . LEU B 1 156 ? -0.050 -17.117 18.363 1.00 19.67 153 LEU B CA 1
ATOM 4175 C C . LEU B 1 156 ? -0.825 -18.019 19.331 1.00 19.64 153 LEU B C 1
ATOM 4176 O O . LEU B 1 156 ? -0.511 -18.041 20.501 1.00 21.06 153 LEU B O 1
ATOM 4181 N N . PRO B 1 157 ? -1.819 -18.777 18.851 1.00 21.24 154 PRO B N 1
ATOM 4182 C CA . PRO B 1 157 ? -2.523 -19.652 19.817 1.00 21.55 154 PRO B CA 1
ATOM 4183 C C . PRO B 1 157 ? -1.599 -20.604 20.541 1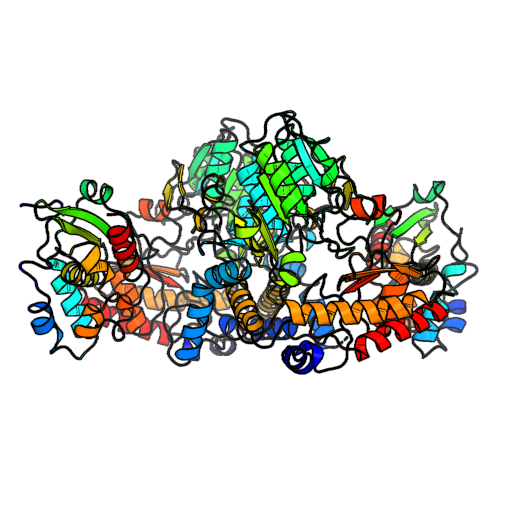.00 21.76 154 PRO B C 1
ATOM 4184 O O . PRO B 1 157 ? -1.893 -21.005 21.689 1.00 24.86 154 PRO B O 1
ATOM 4188 N N . GLU B 1 158 ? -0.460 -20.958 19.987 1.00 21.25 155 GLU B N 1
ATOM 4189 C CA A GLU B 1 158 ? 0.502 -21.857 20.629 0.50 21.37 155 GLU B CA 1
ATOM 4190 C CA B GLU B 1 158 ? 0.346 -21.863 20.766 0.50 21.76 155 GLU B CA 1
ATOM 4191 C C . GLU B 1 158 ? 1.395 -21.156 21.648 1.00 21.91 155 GLU B C 1
ATOM 4192 O O . GLU B 1 158 ? 2.024 -21.784 22.525 1.00 22.60 155 GLU B O 1
ATOM 4203 N N . LEU B 1 159 ? 1.511 -19.844 21.496 1.00 20.53 156 LEU B N 1
ATOM 4204 C CA . LEU B 1 159 ? 2.482 -19.096 22.254 1.00 19.52 156 LEU B CA 1
ATOM 4205 C C . LEU B 1 159 ? 1.822 -18.366 23.390 1.00 17.03 156 LEU B C 1
ATOM 4206 O O . LEU B 1 159 ? 2.476 -17.950 24.328 1.00 18.35 156 LEU B O 1
ATOM 4211 N N . ILE B 1 160 ? 0.538 -18.203 23.275 1.00 15.06 157 ILE B N 1
ATOM 4212 C CA . ILE B 1 160 ? -0.270 -17.528 24.267 1.00 16.21 157 ILE B CA 1
ATOM 4213 C C . ILE B 1 160 ? -0.662 -18.419 25.441 1.00 18.28 157 ILE B C 1
ATOM 4214 O O . ILE B 1 160 ? -1.255 -19.490 25.259 1.00 19.30 157 ILE B O 1
ATOM 4219 N N . THR B 1 161 ? -0.344 -17.956 26.641 1.00 17.87 158 THR B N 1
ATOM 4220 C CA . THR B 1 161 ? -0.672 -18.706 27.842 1.00 18.80 158 THR B CA 1
ATOM 4221 C C . THR B 1 161 ? -1.428 -17.763 28.770 1.00 19.27 158 THR B C 1
ATOM 4222 O O . THR B 1 161 ? -1.568 -16.590 28.448 1.00 19.13 158 THR B O 1
ATOM 4226 N N . PRO B 1 162 ? -1.872 -18.266 29.960 1.00 19.57 159 PRO B N 1
ATOM 4227 C CA . PRO B 1 162 ? -2.463 -17.365 30.948 1.00 18.38 159 PRO B CA 1
ATOM 4228 C C . PRO B 1 162 ? -1.504 -16.287 31.474 1.00 17.23 159 PRO B C 1
ATOM 4229 O O . PRO B 1 162 ? -1.970 -15.335 32.067 1.00 17.56 159 PRO B O 1
ATOM 4233 N N . ARG B 1 163 ? -0.204 -16.416 31.237 1.00 15.97 160 ARG B N 1
ATOM 4234 C CA . ARG B 1 163 ? 0.752 -15.417 31.646 1.00 15.53 160 ARG B CA 1
ATOM 4235 C C . ARG B 1 163 ? 1.090 -14.380 30.558 1.00 15.41 160 ARG B C 1
ATOM 4236 O O . ARG B 1 163 ? 1.838 -13.423 30.805 1.00 14.94 160 ARG B O 1
ATOM 4244 N N . SER B 1 164 ? 0.550 -14.574 29.371 1.00 15.17 161 SER B N 1
ATOM 4245 C CA . SER B 1 164 ? 0.802 -13.648 28.221 1.00 14.64 161 SER B CA 1
ATOM 4246 C C . SER B 1 164 ? 0.073 -12.302 28.486 1.00 14.00 161 SER B C 1
ATOM 4247 O O . SER B 1 164 ? -1.128 -12.306 28.697 1.00 14.89 161 SER B O 1
ATOM 4250 N N . ARG B 1 165 ? 0.798 -11.191 28.452 1.00 12.84 162 ARG B N 1
ATOM 4251 C CA . ARG B 1 165 ? 0.236 -9.864 28.696 1.00 14.12 162 ARG B CA 1
ATOM 4252 C C . ARG B 1 165 ? 0.284 -8.861 27.545 1.00 13.17 162 ARG B C 1
ATOM 4253 O O . ARG B 1 165 ? -0.638 -8.048 27.421 1.00 13.45 162 ARG B O 1
ATOM 4261 N N . ILE B 1 166 ? 1.363 -8.896 26.749 1.00 11.40 163 ILE B N 1
ATOM 4262 C CA . ILE B 1 166 ? 1.599 -7.833 25.780 1.00 11.35 163 ILE B CA 1
ATOM 4263 C C . ILE B 1 166 ? 2.079 -8.535 24.506 1.00 11.19 163 ILE B C 1
ATOM 4264 O O . ILE B 1 166 ? 2.896 -9.487 24.553 1.00 11.77 163 ILE B O 1
ATOM 4269 N N . LEU B 1 167 ? 1.575 -8.048 23.380 1.00 11.46 164 LEU B N 1
ATOM 4270 C CA . LEU B 1 167 ? 2.134 -8.369 22.069 1.00 11.95 164 LEU B CA 1
ATOM 4271 C C . LEU B 1 167 ? 2.743 -7.081 21.471 1.00 13.31 164 LEU B C 1
ATOM 4272 O O . LEU B 1 167 ? 2.051 -6.046 21.370 1.00 11.32 164 LEU B O 1
ATOM 4277 N N . ALA B 1 168 ? 4.011 -7.179 21.059 1.00 12.38 165 ALA B N 1
ATOM 4278 C CA . ALA B 1 168 ? 4.714 -6.098 20.419 1.00 12.58 165 ALA B CA 1
ATOM 4279 C C . ALA B 1 168 ? 4.921 -6.555 18.988 1.00 12.77 165 ALA B C 1
ATOM 4280 O O . ALA B 1 168 ? 5.678 -7.495 18.761 1.00 12.36 165 ALA B O 1
ATOM 4282 N N . LEU B 1 169 ? 4.298 -5.887 18.026 1.00 11.58 166 LEU B N 1
ATOM 4283 C CA . LEU B 1 169 ? 4.321 -6.371 16.640 1.00 12.08 166 LEU B CA 1
ATOM 4284 C C . LEU B 1 169 ? 4.405 -5.186 15.671 1.00 13.17 166 LEU B C 1
ATOM 4285 O O . LEU B 1 169 ? 3.603 -4.251 15.795 1.00 15.25 166 LEU B O 1
ATOM 4290 N N . GLY B 1 170 ? 5.352 -5.238 14.735 1.00 11.81 167 GLY B N 1
ATOM 4291 C CA . GLY B 1 170 ? 5.493 -4.237 13.661 1.00 11.97 167 GLY B CA 1
ATOM 4292 C C . GLY B 1 170 ? 4.381 -4.327 12.636 1.00 12.20 167 GLY B C 1
ATOM 4293 O O . GLY B 1 170 ? 4.100 -5.399 12.072 1.00 12.33 167 GLY B O 1
ATOM 4294 N N . GLN B 1 171 ? 3.756 -3.201 12.339 1.00 11.27 168 GLN B N 1
ATOM 4295 C CA . GLN B 1 171 ? 2.781 -3.209 11.280 1.00 11.37 168 GLN B CA 1
ATOM 4296 C C . GLN B 1 171 ? 3.493 -3.530 9.936 1.00 10.78 168 GLN B C 1
ATOM 4297 O O . GLN B 1 171 ? 2.905 -4.193 9.046 1.00 11.88 168 GLN B O 1
ATOM 4303 N N . MET B 1 172 ? 4.721 -3.047 9.804 1.00 10.35 169 MET B N 1
ATOM 4304 C CA . MET B 1 172 ? 5.502 -3.157 8.596 1.00 10.24 169 MET B CA 1
ATOM 4305 C C . MET B 1 172 ? 6.983 -3.147 8.960 1.00 11.69 169 MET B C 1
ATOM 4306 O O . MET B 1 172 ? 7.496 -2.208 9.636 1.00 11.13 169 MET B O 1
ATOM 4311 N N . SER B 1 173 ? 7.681 -4.156 8.451 1.00 9.79 170 SER B N 1
ATOM 4312 C CA . SER B 1 173 ? 9.132 -4.236 8.665 1.00 12.05 170 SER B CA 1
ATOM 4313 C C . SER B 1 173 ? 9.933 -3.156 7.878 1.00 11.66 170 SER B C 1
ATOM 4314 O O . SER B 1 173 ? 9.616 -2.892 6.710 1.00 13.52 170 SER B O 1
ATOM 4317 N N . ASN B 1 174 ? 10.950 -2.565 8.514 1.00 12.80 171 ASN B N 1
ATOM 4318 C CA . ASN B 1 174 ? 11.904 -1.683 7.850 1.00 13.48 171 ASN B CA 1
ATOM 4319 C C . ASN B 1 174 ? 12.968 -2.400 7.007 1.00 12.94 171 ASN B C 1
ATOM 4320 O O . ASN B 1 174 ? 13.867 -1.739 6.470 1.00 13.58 171 ASN B O 1
ATOM 4325 N N . VAL B 1 175 ? 12.913 -3.735 6.948 1.00 10.81 172 VAL B N 1
ATOM 4326 C CA . VAL B 1 175 ? 13.922 -4.533 6.156 1.00 11.83 172 VAL B CA 1
ATOM 4327 C C . VAL B 1 175 ? 13.217 -5.183 4.990 1.00 11.62 172 VAL B C 1
ATOM 4328 O O . VAL B 1 175 ? 13.535 -4.951 3.807 1.00 13.74 172 VAL B O 1
ATOM 4332 N N . THR B 1 176 ? 12.207 -5.970 5.286 1.00 10.94 173 THR B N 1
ATOM 4333 C CA . THR B 1 176 ? 11.485 -6.663 4.229 1.00 12.74 173 THR B CA 1
ATOM 4334 C C . THR B 1 176 ? 10.344 -5.829 3.593 1.00 13.11 173 THR B C 1
ATOM 4335 O O . THR B 1 176 ? 9.820 -6.222 2.524 1.00 13.33 173 THR B O 1
ATOM 4339 N N . GLY B 1 177 ? 9.829 -4.822 4.313 1.00 12.93 174 GLY B N 1
ATOM 4340 C CA . GLY B 1 177 ? 8.629 -4.138 3.835 1.00 11.26 174 GLY B CA 1
ATOM 4341 C C . GLY B 1 177 ? 7.407 -4.978 4.125 1.00 12.73 174 GLY B C 1
ATOM 4342 O O . GLY B 1 177 ? 6.280 -4.617 3.733 1.00 11.41 174 GLY B O 1
ATOM 4343 N N . GLY B 1 178 ? 7.583 -6.114 4.812 1.00 13.85 175 GLY B N 1
ATOM 4344 C CA . GLY B 1 178 ? 6.416 -7.034 4.940 1.00 12.94 175 GLY B CA 1
ATOM 4345 C C . GLY B 1 178 ? 5.455 -6.624 6.058 1.00 14.15 175 GLY B C 1
ATOM 4346 O O . GLY B 1 178 ? 5.904 -6.172 7.117 1.00 12.10 175 GLY B O 1
ATOM 4347 N N . CYS B 1 179 ? 4.158 -6.886 5.874 1.00 13.63 176 CYS B N 1
ATOM 4348 C CA . CYS B 1 179 ? 3.157 -6.604 6.884 1.00 14.12 176 CYS B CA 1
ATOM 4349 C C . CYS B 1 179 ? 2.464 -7.847 7.289 1.00 14.48 176 CYS B C 1
ATOM 4350 O O . CYS B 1 179 ? 1.815 -8.471 6.463 1.00 15.29 176 CYS B O 1
ATOM 4353 N N . PRO B 1 180 ? 2.569 -8.206 8.597 1.00 16.03 177 PRO B N 1
ATOM 4354 C CA . PRO B 1 180 ? 1.853 -9.371 9.077 1.00 15.15 177 PRO B CA 1
ATOM 4355 C C . PRO B 1 180 ? 0.357 -9.140 9.066 1.00 15.95 177 PRO B C 1
ATOM 4356 O O . PRO B 1 180 ? -0.109 -7.991 8.912 1.00 14.42 177 PRO B O 1
ATOM 4360 N N . ASP B 1 181 ? -0.389 -10.213 9.268 1.00 15.11 178 ASP B N 1
ATOM 4361 C CA . ASP B 1 181 ? -1.818 -10.071 9.368 1.00 16.96 178 ASP B CA 1
ATOM 4362 C C . ASP B 1 181 ? -2.200 -9.468 10.733 1.00 16.39 178 ASP B C 1
ATOM 4363 O O . ASP B 1 181 ? -2.450 -10.188 11.709 1.00 13.68 178 ASP B O 1
ATOM 4368 N N . LEU B 1 182 ? -2.225 -8.137 10.801 1.00 15.92 179 LEU B N 1
ATOM 4369 C CA . LEU B 1 182 ? -2.331 -7.471 12.075 1.00 15.84 179 LEU B CA 1
ATOM 4370 C C . LEU B 1 182 ? -3.707 -7.657 12.735 1.00 16.40 179 LEU B C 1
ATOM 4371 O O . LEU B 1 182 ? -3.811 -7.874 13.990 1.00 16.61 179 LEU B O 1
ATOM 4376 N N . ALA B 1 183 ? -4.759 -7.579 11.925 1.00 14.74 180 ALA B N 1
ATOM 4377 C CA . ALA B 1 183 ? -6.126 -7.787 12.424 1.00 17.15 180 ALA B CA 1
ATOM 4378 C C . ALA B 1 183 ? -6.303 -9.135 13.139 1.00 18.01 180 ALA B C 1
ATOM 4379 O O . ALA B 1 183 ? -6.907 -9.215 14.209 1.00 19.22 180 ALA B O 1
ATOM 4381 N N . ARG B 1 184 ? -5.777 -10.176 12.527 1.00 18.10 181 ARG B N 1
ATOM 4382 C CA . ARG B 1 184 ? -5.801 -11.521 13.113 1.00 19.78 181 ARG B CA 1
ATOM 4383 C C . ARG B 1 184 ? -4.911 -11.625 14.378 1.00 17.35 181 ARG B C 1
ATOM 4384 O O . ARG B 1 184 ? -5.358 -12.187 15.346 1.00 14.92 181 ARG B O 1
ATOM 4392 N N . ALA B 1 185 ? -3.698 -11.057 14.359 1.00 15.56 182 ALA B N 1
ATOM 4393 C CA . ALA B 1 185 ? -2.871 -11.063 15.589 1.00 15.16 182 ALA B CA 1
ATOM 4394 C C . ALA B 1 185 ? -3.620 -10.351 16.699 1.00 14.47 182 ALA B C 1
ATOM 4395 O O . ALA B 1 185 ? -3.567 -10.778 17.859 1.00 14.75 182 ALA B O 1
ATOM 4397 N N . ILE B 1 186 ? -4.288 -9.232 16.374 1.00 14.82 183 ILE B N 1
ATOM 4398 C CA . ILE B 1 186 ? -5.010 -8.467 17.420 1.00 16.24 183 ILE B CA 1
ATOM 4399 C C . ILE B 1 186 ? -6.211 -9.244 17.994 1.00 16.81 183 ILE B C 1
ATOM 4400 O O . ILE B 1 186 ? -6.543 -9.170 19.182 1.00 15.87 183 ILE B O 1
ATOM 4405 N N . THR B 1 187 ? -6.877 -9.982 17.127 1.00 17.34 184 THR B N 1
ATOM 4406 C CA . THR B 1 187 ? -8.040 -10.739 17.580 1.00 18.28 184 THR B CA 1
ATOM 4407 C C . THR B 1 187 ? -7.564 -11.836 18.572 1.00 16.66 184 THR B C 1
ATOM 4408 O O . THR B 1 187 ? -8.146 -12.019 19.624 1.00 15.05 184 THR B O 1
ATOM 4412 N N . PHE B 1 188 ? -6.475 -12.522 18.237 1.00 17.11 185 PHE B N 1
ATOM 4413 C CA . PHE B 1 188 ? -5.928 -13.528 19.146 1.00 16.52 185 PHE B CA 1
ATOM 4414 C C . PHE B 1 188 ? -5.428 -12.889 20.450 1.00 17.18 185 PHE B C 1
ATOM 4415 O O . PHE B 1 188 ? -5.700 -13.378 21.559 1.00 17.84 185 PHE B O 1
ATOM 4423 N N . ALA B 1 189 ? -4.680 -11.784 20.349 1.00 14.97 186 ALA B N 1
ATOM 4424 C CA . ALA B 1 189 ? -4.201 -11.141 21.558 1.00 13.47 186 ALA B CA 1
ATOM 4425 C C . ALA B 1 189 ? -5.361 -10.677 22.445 1.00 13.70 186 ALA B C 1
ATOM 4426 O O . ALA B 1 189 ? -5.326 -10.943 23.652 1.00 13.94 186 ALA B O 1
ATOM 4428 N N . HIS B 1 190 ? -6.440 -10.083 21.871 1.00 14.82 187 HIS B N 1
ATOM 4429 C CA . HIS B 1 190 ? -7.537 -9.555 22.688 1.00 14.29 187 HIS B CA 1
ATOM 4430 C C . HIS B 1 190 ? -8.393 -10.690 23.347 1.00 17.15 187 HIS B C 1
ATOM 4431 O O . HIS B 1 190 ? -8.964 -10.510 24.423 1.00 14.85 187 HIS B O 1
ATOM 4438 N N . SER B 1 191 ? -8.392 -11.861 22.701 1.00 17.57 188 SER B N 1
ATOM 4439 C CA . SER B 1 191 ? -9.081 -13.063 23.261 1.00 19.42 188 SER B CA 1
ATOM 4440 C C . SER B 1 191 ? -8.511 -13.478 24.569 1.00 19.22 188 SER B C 1
ATOM 4441 O O . SER B 1 191 ? -9.217 -14.019 25.414 1.00 21.81 188 SER B O 1
ATOM 4444 N N . ALA B 1 192 ? -7.238 -13.183 24.750 1.00 18.79 189 ALA B N 1
ATOM 4445 C CA . ALA B 1 192 ? -6.538 -13.514 25.947 1.00 18.98 189 ALA B CA 1
ATOM 4446 C C . ALA B 1 192 ? -6.370 -12.313 26.884 1.00 18.70 189 ALA B C 1
ATOM 4447 O O . ALA B 1 192 ? -5.622 -12.426 27.815 1.00 20.04 189 ALA B O 1
ATOM 4449 N N . GLY B 1 193 ? -7.002 -11.175 26.592 1.00 17.55 190 GLY B N 1
ATOM 4450 C CA . GLY B 1 193 ? -6.915 -9.965 27.418 1.00 17.63 190 GLY B CA 1
ATOM 4451 C C . GLY B 1 193 ? -5.555 -9.280 27.340 1.00 17.11 190 GLY B C 1
ATOM 4452 O O . GLY B 1 193 ? -5.185 -8.548 28.254 1.00 17.47 190 GLY B O 1
ATOM 4453 N N . MET B 1 194 ? -4.812 -9.483 26.246 1.00 13.98 191 MET B N 1
ATOM 4454 C CA . MET B 1 194 ? -3.487 -8.912 26.154 1.00 13.98 191 MET B CA 1
ATOM 4455 C C . MET B 1 194 ? -3.563 -7.488 25.562 1.00 13.37 191 MET B C 1
ATOM 4456 O O . MET B 1 194 ? -4.565 -7.152 24.915 1.00 14.01 191 MET B O 1
ATOM 4461 N N . VAL B 1 195 ? -2.502 -6.684 25.677 1.00 14.37 192 VAL B N 1
ATOM 4462 C CA . VAL B 1 195 ? -2.563 -5.422 24.917 1.00 14.39 192 VAL B CA 1
ATOM 4463 C C . VAL B 1 195 ? -1.513 -5.422 23.841 1.00 12.72 192 VAL B C 1
ATOM 4464 O O . VAL B 1 195 ? -0.450 -6.022 23.990 1.00 12.90 192 VAL B O 1
ATOM 4468 N N . VAL B 1 196 ? -1.832 -4.777 22.735 1.00 10.70 193 VAL B N 1
ATOM 4469 C CA . VAL B 1 196 ? -0.928 -4.794 21.598 1.00 11.12 193 VAL B CA 1
ATOM 4470 C C . VAL B 1 196 ? -0.194 -3.436 21.312 1.00 11.34 193 VAL B C 1
ATOM 4471 O O . VAL B 1 196 ? -0.831 -2.409 21.078 1.00 11.06 193 VAL B O 1
ATOM 4475 N N . MET B 1 197 ? 1.143 -3.458 21.298 1.00 10.32 194 MET B N 1
ATOM 4476 C CA . MET B 1 197 ? 1.960 -2.304 20.911 1.00 10.55 194 MET B CA 1
ATOM 4477 C C . MET B 1 197 ? 2.306 -2.466 19.401 1.00 10.54 194 MET B C 1
ATOM 4478 O O . MET B 1 197 ? 3.073 -3.398 19.021 1.00 10.64 194 MET B O 1
ATOM 4483 N N . VAL B 1 198 ? 1.716 -1.621 18.562 1.00 8.82 195 VAL B N 1
ATOM 4484 C CA . VAL B 1 198 ? 1.954 -1.720 17.132 1.00 7.70 195 VAL B CA 1
ATOM 4485 C C . VAL B 1 198 ? 2.959 -0.668 16.709 1.00 9.55 195 VAL B C 1
ATOM 4486 O O . VAL B 1 198 ? 2.708 0.549 16.874 1.00 10.13 195 VAL B O 1
ATOM 4490 N N . ASP B 1 199 ? 4.092 -1.133 16.176 1.00 8.70 196 ASP B N 1
ATOM 4491 C CA . ASP B 1 199 ? 5.140 -0.215 15.741 1.00 11.14 196 ASP B CA 1
ATOM 4492 C C . ASP B 1 199 ? 4.798 0.151 14.281 1.00 9.80 196 ASP B C 1
ATOM 4493 O O . ASP B 1 199 ? 4.866 -0.689 13.363 1.00 10.36 196 ASP B O 1
ATOM 4498 N N . GLY B 1 200 ? 4.374 1.409 14.090 1.00 10.83 197 GLY B N 1
ATOM 4499 C CA . GLY B 1 200 ? 3.866 1.872 12.772 1.00 8.65 197 GLY B CA 1
ATOM 4500 C C . GLY B 1 200 ? 4.845 2.833 12.124 1.00 9.46 197 GLY B C 1
ATOM 4501 O O . GLY B 1 200 ? 4.445 3.635 11.281 1.00 8.22 197 GLY B O 1
ATOM 4502 N N . ALA B 1 201 ? 6.152 2.767 12.489 1.00 10.11 198 ALA B N 1
ATOM 4503 C CA . ALA B 1 201 ? 7.083 3.739 11.952 1.00 10.19 198 ALA B CA 1
ATOM 4504 C C . ALA B 1 201 ? 7.144 3.636 10.417 1.00 11.29 198 ALA B C 1
ATOM 4505 O O . ALA B 1 201 ? 7.291 4.660 9.717 1.00 10.45 198 ALA B O 1
ATOM 4507 N N . GLN B 1 202 ? 7.046 2.423 9.884 1.00 9.47 199 GLN B N 1
ATOM 4508 C CA . GLN B 1 202 ? 6.978 2.296 8.420 1.00 10.62 199 GLN B CA 1
ATOM 4509 C C . GLN B 1 202 ? 5.527 2.213 8.009 1.00 11.02 199 GLN B C 1
ATOM 4510 O O . GLN B 1 202 ? 5.198 2.802 7.018 1.00 11.78 199 GLN B O 1
ATOM 4516 N N . GLY B 1 203 ? 4.653 1.530 8.766 1.00 10.15 200 GLY B N 1
ATOM 4517 C CA . GLY B 1 203 ? 3.296 1.378 8.265 1.00 10.98 200 GLY B CA 1
ATOM 4518 C C . GLY B 1 203 ? 2.548 2.731 8.120 1.00 12.40 200 GLY B C 1
ATOM 4519 O O . GLY B 1 203 ? 1.645 2.906 7.278 1.00 10.61 200 GLY B O 1
ATOM 4520 N N . ALA B 1 204 ? 2.926 3.700 8.937 1.00 11.22 201 ALA B N 1
ATOM 4521 C CA . ALA B 1 204 ? 2.196 4.978 8.922 1.00 10.70 201 ALA B CA 1
ATOM 4522 C C . ALA B 1 204 ? 2.444 5.731 7.657 1.00 10.41 201 ALA B C 1
ATOM 4523 O O . ALA B 1 204 ? 1.588 6.488 7.225 1.00 11.25 201 ALA B O 1
ATOM 4525 N N . VAL B 1 205 ? 3.610 5.491 7.061 1.00 11.26 202 VAL B N 1
ATOM 4526 C CA . VAL B 1 205 ? 4.012 6.076 5.767 1.00 11.78 202 VAL B CA 1
ATOM 4527 C C . VAL B 1 205 ? 3.311 5.475 4.553 1.00 12.48 202 VAL B C 1
ATOM 4528 O O . VAL B 1 205 ? 2.931 6.194 3.649 1.00 13.01 202 VAL B O 1
ATOM 4532 N N . HIS B 1 206 ? 3.220 4.162 4.542 1.00 12.00 203 HIS B N 1
ATOM 4533 C CA . HIS B 1 206 ? 2.875 3.403 3.359 1.00 11.22 203 HIS B CA 1
ATOM 4534 C C . HIS B 1 206 ? 1.407 2.941 3.426 1.00 11.43 203 HIS B C 1
ATOM 4535 O O . HIS B 1 206 ? 0.759 2.876 2.407 1.00 11.56 203 HIS B O 1
ATOM 4542 N N . PHE B 1 207 ? 0.915 2.567 4.606 1.00 9.93 204 PHE B N 1
ATOM 4543 C CA . PHE B 1 207 ? -0.413 1.987 4.738 1.00 11.79 204 PHE B CA 1
ATOM 4544 C C . PHE B 1 207 ? -1.013 2.463 6.089 1.00 11.15 204 PHE B C 1
ATOM 4545 O O . PHE B 1 207 ? -1.288 1.614 7.002 1.00 12.93 204 PHE B O 1
ATOM 4553 N N . PRO B 1 208 ? -1.236 3.797 6.252 1.00 11.69 205 PRO B N 1
ATOM 4554 C CA . PRO B 1 208 ? -1.465 4.292 7.642 1.00 12.07 205 PRO B CA 1
ATOM 4555 C C . PRO B 1 208 ? -2.623 3.537 8.323 1.00 12.46 205 PRO B C 1
ATOM 4556 O O . PRO B 1 208 ? -3.688 3.322 7.713 1.00 12.92 205 PRO B O 1
ATOM 4560 N N . ALA B 1 209 ? -2.427 3.099 9.552 1.00 12.69 206 ALA B N 1
ATOM 4561 C CA . ALA B 1 209 ? -3.405 2.183 10.173 1.00 13.04 206 ALA B CA 1
ATOM 4562 C C . ALA B 1 209 ? -4.656 2.893 10.592 1.00 14.10 206 ALA B C 1
ATOM 4563 O O . ALA B 1 209 ? -4.550 3.964 11.178 1.00 14.01 206 ALA B O 1
ATOM 4565 N N . ASP B 1 210 ? -5.830 2.293 10.312 1.00 13.69 207 ASP B N 1
ATOM 4566 C CA . ASP B 1 210 ? -7.119 2.718 10.868 1.00 13.72 207 ASP B CA 1
ATOM 4567 C C . ASP B 1 210 ? -7.210 2.065 12.226 1.00 14.60 207 ASP B C 1
ATOM 4568 O O . ASP B 1 210 ? -7.520 0.850 12.355 1.00 12.59 207 ASP B O 1
ATOM 4573 N N . VAL B 1 211 ? -6.892 2.851 13.257 1.00 13.13 208 VAL B N 1
ATOM 4574 C CA . VAL B 1 211 ? -6.705 2.267 14.582 1.00 11.89 208 VAL B CA 1
ATOM 4575 C C . VAL B 1 211 ? -8.066 1.840 15.151 1.00 13.68 208 VAL B C 1
ATOM 4576 O O . VAL B 1 211 ? -8.125 0.989 16.034 1.00 14.22 208 VAL B O 1
ATOM 4580 N N . GLN B 1 212 ? -9.168 2.411 14.665 1.00 14.53 209 GLN B N 1
ATOM 4581 C CA . GLN B 1 212 ? -10.478 1.949 15.151 1.00 17.04 209 GLN B CA 1
ATOM 4582 C C . GLN B 1 212 ? -10.902 0.651 14.502 1.00 16.61 209 GLN B C 1
ATOM 4583 O O . GLN B 1 212 ? -11.289 -0.300 15.178 1.00 17.86 209 GLN B O 1
ATOM 4589 N N . GLN B 1 213 ? -10.811 0.598 13.194 1.00 17.26 210 GLN B N 1
ATOM 4590 C CA . GLN B 1 213 ? -11.165 -0.621 12.479 1.00 18.07 210 GLN B CA 1
ATOM 4591 C C . GLN B 1 213 ? -10.276 -1.766 12.933 1.00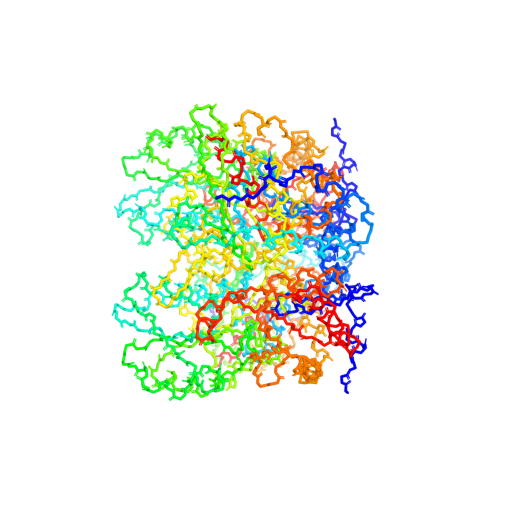 18.16 210 GLN B C 1
ATOM 4592 O O . GLN B 1 213 ? -10.761 -2.902 13.036 1.00 18.12 210 GLN B O 1
ATOM 4598 N N . LEU B 1 214 ? -8.967 -1.501 13.131 1.00 15.50 211 LEU B N 1
ATOM 4599 C CA . LEU B 1 214 ? -8.059 -2.575 13.581 1.00 15.94 211 LEU B CA 1
ATOM 4600 C C . LEU B 1 214 ? -8.057 -2.824 15.102 1.00 15.69 211 LEU B C 1
ATOM 4601 O O . LEU B 1 214 ? -7.472 -3.804 15.547 1.00 17.43 211 LEU B O 1
ATOM 4606 N N . ASP B 1 215 ? -8.713 -1.969 15.867 1.00 15.23 212 ASP B N 1
ATOM 4607 C CA . ASP B 1 215 ? -8.808 -2.110 17.334 1.00 16.66 212 ASP B CA 1
ATOM 4608 C C . ASP B 1 215 ? -7.403 -2.151 17.980 1.00 15.58 212 ASP B C 1
ATOM 4609 O O . ASP B 1 215 ? -7.105 -2.934 18.923 1.00 15.22 212 ASP B O 1
ATOM 4614 N N . ILE B 1 216 ? -6.523 -1.294 17.450 1.00 14.13 213 ILE B N 1
ATOM 4615 C CA . ILE B 1 216 ? -5.098 -1.187 17.911 1.00 14.01 213 ILE B CA 1
ATOM 4616 C C . ILE B 1 216 ? -5.057 -0.528 19.318 1.00 13.40 213 ILE B C 1
ATOM 4617 O O . ILE B 1 216 ? -5.674 0.502 19.549 1.00 13.78 213 ILE B O 1
ATOM 4622 N N . ASP B 1 217 ? -4.369 -1.134 20.278 1.00 12.72 214 ASP B N 1
ATOM 4623 C CA . ASP B 1 217 ? -4.330 -0.525 21.617 1.00 11.14 214 ASP B CA 1
ATOM 4624 C C . ASP B 1 217 ? -3.379 0.669 21.649 1.00 11.57 214 ASP B C 1
ATOM 4625 O O . ASP B 1 217 ? -3.750 1.740 22.157 1.00 11.14 214 ASP B O 1
ATOM 4630 N N . PHE B 1 218 ? -2.166 0.462 21.137 1.00 9.97 215 PHE B N 1
ATOM 4631 C CA . PHE B 1 218 ? -1.181 1.565 21.080 1.00 10.56 215 PHE B CA 1
ATOM 4632 C C . PHE B 1 218 ? -0.555 1.567 19.701 1.00 11.76 215 PHE B C 1
ATOM 4633 O O . PHE B 1 218 ? -0.271 0.497 19.151 1.00 11.41 215 PHE B O 1
ATOM 4641 N N . TYR B 1 219 ? -0.267 2.744 19.146 1.00 11.14 216 TYR B N 1
ATOM 4642 C CA . TYR B 1 219 ? 0.371 2.840 17.815 1.00 10.89 216 TYR B CA 1
ATOM 4643 C C . TYR B 1 219 ? 1.390 3.992 17.859 1.00 11.47 216 TYR B C 1
ATOM 4644 O O . TYR B 1 219 ? 1.049 5.095 18.313 1.00 12.66 216 TYR B O 1
ATOM 4653 N N . ALA B 1 220 ? 2.578 3.737 17.326 1.00 11.09 217 ALA B N 1
ATOM 4654 C CA . ALA B 1 220 ? 3.706 4.646 17.392 1.00 11.25 217 ALA B CA 1
ATOM 4655 C C . ALA B 1 220 ? 4.239 4.932 15.976 1.00 11.35 217 ALA B C 1
ATOM 4656 O O . ALA B 1 220 ? 4.308 4.017 15.171 1.00 11.71 217 ALA B O 1
ATOM 4658 N N . PHE B 1 221 ? 4.654 6.162 15.688 1.00 9.22 218 PHE B N 1
ATOM 4659 C CA . PHE B 1 221 ? 5.395 6.464 14.405 1.00 9.61 218 PHE B CA 1
ATOM 4660 C C . PHE B 1 221 ? 6.223 7.731 14.544 1.00 9.00 218 PHE B C 1
ATOM 4661 O O . PHE B 1 221 ? 6.116 8.408 15.565 1.00 8.59 218 PHE B O 1
ATOM 4669 N N . SER B 1 222 ? 7.104 8.006 13.585 1.00 9.65 219 SER B N 1
ATOM 4670 C CA . SER B 1 222 ? 8.029 9.139 13.672 1.00 10.15 219 SER B CA 1
ATOM 4671 C C . SER B 1 222 ? 7.721 10.127 12.556 1.00 9.75 219 SER B C 1
ATOM 4672 O O . SER B 1 222 ? 7.420 9.697 11.412 1.00 9.62 219 SER B O 1
ATOM 4675 N N . GLY B 1 223 ? 7.841 11.421 12.877 1.00 9.33 220 GLY B N 1
ATOM 4676 C CA . GLY B 1 223 ? 7.553 12.486 11.898 1.00 9.52 220 GLY B CA 1
ATOM 4677 C C . GLY B 1 223 ? 8.511 12.469 10.709 1.00 9.17 220 GLY B C 1
ATOM 4678 O O . GLY B 1 223 ? 8.120 12.718 9.583 1.00 9.48 220 GLY B O 1
ATOM 4679 N N . HIS B 1 224 ? 9.773 12.163 10.956 1.00 7.46 221 HIS B N 1
ATOM 4680 C CA . HIS B 1 224 ? 10.791 12.350 9.958 1.00 9.35 221 HIS B CA 1
ATOM 4681 C C . HIS B 1 224 ? 10.722 11.355 8.773 1.00 9.39 221 HIS B C 1
ATOM 4682 O O . HIS B 1 224 ? 11.201 11.662 7.701 1.00 9.22 221 HIS B O 1
ATOM 4689 N N . LYS B 1 225 ? 10.089 10.199 8.995 1.00 9.66 222 LYS B N 1
ATOM 4690 C CA . LYS B 1 225 ? 9.857 9.234 7.935 1.00 11.54 222 LYS B CA 1
ATOM 4691 C C . LYS B 1 225 ? 8.574 9.613 7.198 1.00 12.06 222 LYS B C 1
ATOM 4692 O O . LYS B 1 225 ? 8.380 9.208 6.063 1.00 12.52 222 LYS B O 1
ATOM 4698 N N . LEU B 1 226 ? 7.727 10.402 7.863 1.00 10.71 223 LEU B N 1
ATOM 4699 C CA . LEU B 1 226 ? 6.477 10.875 7.240 1.00 11.43 223 LEU B CA 1
ATOM 4700 C C . LEU B 1 226 ? 6.656 12.291 6.683 1.00 10.07 223 LEU B C 1
ATOM 4701 O O . LEU B 1 226 ? 5.795 13.161 6.907 1.00 10.23 223 LEU B O 1
ATOM 4706 N N . TYR B 1 227 ? 7.758 12.477 5.918 1.00 9.93 224 TYR B N 1
ATOM 4707 C CA . TYR B 1 227 ? 8.045 13.738 5.189 1.00 12.11 224 TYR B CA 1
ATOM 4708 C C . TYR B 1 227 ? 8.087 14.938 6.145 1.00 12.55 224 TYR B C 1
ATOM 4709 O O . TYR B 1 227 ? 7.887 16.032 5.718 1.00 10.81 224 TYR B O 1
ATOM 4718 N N . GLY B 1 228 ? 8.427 14.716 7.421 1.00 12.18 225 GLY B N 1
ATOM 4719 C CA . GLY B 1 228 ? 8.310 15.797 8.363 1.00 10.54 225 GLY B CA 1
ATOM 4720 C C . GLY B 1 228 ? 9.577 16.068 9.147 1.00 10.34 225 GLY B C 1
ATOM 4721 O O . GLY B 1 228 ? 10.576 15.481 8.889 1.00 9.12 225 GLY B O 1
ATOM 4722 N N . PRO B 1 229 ? 9.481 16.897 10.190 1.00 11.72 226 PRO B N 1
ATOM 4723 C CA . PRO B 1 229 ? 10.667 17.254 11.024 1.00 10.90 226 PRO B CA 1
ATOM 4724 C C . PRO B 1 229 ? 11.275 16.090 11.775 1.00 9.70 226 PRO B C 1
ATOM 4725 O O . PRO B 1 229 ? 10.582 15.057 12.058 1.00 8.88 226 PRO B O 1
ATOM 4729 N N . THR B 1 230 ? 12.555 16.256 12.118 1.00 8.80 227 THR B N 1
ATOM 4730 C CA . THR B 1 230 ? 13.185 15.338 13.012 1.00 9.24 227 THR B CA 1
ATOM 4731 C C . THR B 1 230 ? 12.710 15.688 14.442 1.00 10.47 227 THR B C 1
ATOM 4732 O O . THR B 1 230 ? 12.133 16.763 14.665 1.00 12.29 227 THR B O 1
ATOM 4736 N N . GLY B 1 231 ? 12.913 14.797 15.402 1.00 11.43 228 GLY B N 1
ATOM 4737 C CA . GLY B 1 231 ? 12.719 15.156 16.824 1.00 9.61 228 GLY B CA 1
ATOM 4738 C C . GLY B 1 231 ? 11.233 15.162 17.161 1.00 11.02 228 GLY B C 1
ATOM 4739 O O . GLY B 1 231 ? 10.835 15.781 18.135 1.00 11.45 228 GLY B O 1
ATOM 4740 N N . ILE B 1 232 ? 10.394 14.480 16.383 1.00 9.48 229 ILE B N 1
ATOM 4741 C CA . ILE B 1 232 ? 8.974 14.476 16.740 1.00 10.57 229 ILE B CA 1
ATOM 4742 C C . ILE B 1 232 ? 8.331 13.150 16.358 1.00 10.47 229 ILE B C 1
ATOM 4743 O O . ILE B 1 232 ? 8.592 12.597 15.311 1.00 10.45 229 ILE B O 1
ATOM 4748 N N . GLY B 1 233 ? 7.473 12.650 17.237 1.00 11.51 230 GLY B N 1
ATOM 4749 C CA . GLY B 1 233 ? 6.795 11.387 16.946 1.00 9.09 230 GLY B CA 1
ATOM 4750 C C . GLY B 1 233 ? 5.465 11.385 17.617 1.00 9.55 230 GLY B C 1
ATOM 4751 O O . GLY B 1 233 ? 5.120 12.319 18.363 1.00 9.13 230 GLY B O 1
ATOM 4752 N N . VAL B 1 234 ? 4.730 10.288 17.418 1.00 9.11 231 VAL B N 1
ATOM 4753 C CA . VAL B 1 234 ? 3.408 10.175 17.981 1.00 9.80 231 VAL B CA 1
ATOM 4754 C C . VAL B 1 234 ? 3.278 8.871 18.768 1.00 9.19 231 VAL B C 1
ATOM 4755 O O . VAL B 1 234 ? 3.838 7.862 18.347 1.00 9.65 231 VAL B O 1
ATOM 4759 N N . LEU B 1 235 ? 2.537 8.903 19.871 1.00 9.66 232 LEU B N 1
ATOM 4760 C CA . LEU B 1 235 ? 1.945 7.696 20.468 1.00 8.88 232 LEU B CA 1
ATOM 4761 C C . LEU B 1 235 ? 0.441 7.877 20.426 1.00 10.84 232 LEU B C 1
ATOM 4762 O O . LEU B 1 235 ? -0.079 8.871 21.007 1.00 10.44 232 LEU B O 1
ATOM 4767 N N . TYR B 1 236 ? -0.262 6.949 19.736 1.00 9.92 233 TYR B N 1
ATOM 4768 C CA . TYR B 1 236 ? -1.712 6.858 19.831 1.00 9.54 233 TYR B CA 1
ATOM 4769 C C . TYR B 1 236 ? -1.988 5.784 20.869 1.00 10.91 233 TYR B C 1
ATOM 4770 O O . TYR B 1 236 ? -1.343 4.715 20.832 1.00 9.43 233 TYR B O 1
ATOM 4779 N N . GLY B 1 237 ? -2.911 6.062 21.828 1.00 9.54 234 GLY B N 1
ATOM 4780 C CA . GLY B 1 237 ? -3.443 5.029 22.632 1.00 8.63 234 GLY B CA 1
ATOM 4781 C C . GLY B 1 237 ? -4.940 5.213 22.830 1.00 10.96 234 GLY B C 1
ATOM 4782 O O . GLY B 1 237 ? -5.437 6.324 22.827 1.00 10.92 234 GLY B O 1
ATOM 4783 N N . LYS B 1 238 ? -5.673 4.116 22.950 1.00 11.18 235 LYS B N 1
ATOM 4784 C CA . LYS B 1 238 ? -7.062 4.204 23.360 1.00 12.75 235 LYS B CA 1
ATOM 4785 C C . LYS B 1 238 ? -7.161 5.057 24.625 1.00 12.40 235 LYS B C 1
ATOM 4786 O O . LYS B 1 238 ? -6.301 4.936 25.489 1.00 11.80 235 LYS B O 1
ATOM 4792 N N . SER B 1 239 ? -8.202 5.889 24.722 1.00 12.60 236 SER B N 1
ATOM 4793 C CA . SER B 1 239 ? -8.334 6.851 25.832 1.00 14.33 236 SER B CA 1
ATOM 4794 C C . SER B 1 239 ? -8.261 6.181 27.194 1.00 14.91 236 SER B C 1
ATOM 4795 O O . SER B 1 239 ? -7.560 6.669 28.089 1.00 15.29 236 SER B O 1
ATOM 4798 N N . GLU B 1 240 ? -8.929 5.032 27.370 1.00 15.23 237 GLU B N 1
ATOM 4799 C CA A GLU B 1 240 ? -8.846 4.268 28.616 0.50 14.94 237 GLU B CA 1
ATOM 4800 C CA B GLU B 1 240 ? -8.831 4.337 28.658 0.50 13.99 237 GLU B CA 1
ATOM 4801 C C . GLU B 1 240 ? -7.402 3.837 28.996 1.00 14.62 237 GLU B C 1
ATOM 4802 O O . GLU B 1 240 ? -7.055 3.736 30.185 1.00 13.31 237 GLU B O 1
ATOM 4813 N N . LEU B 1 241 ? -6.578 3.525 27.978 1.00 11.96 238 LEU B N 1
ATOM 4814 C CA . LEU B 1 241 ? -5.208 3.086 28.265 1.00 12.99 238 LEU B CA 1
ATOM 4815 C C . LEU B 1 241 ? -4.303 4.289 28.611 1.00 12.47 238 LEU B C 1
ATOM 4816 O O . LEU B 1 241 ? -3.446 4.213 29.499 1.00 12.66 238 LEU B O 1
ATOM 4821 N N . LEU B 1 242 ? -4.458 5.372 27.855 1.00 12.32 239 LEU B N 1
ATOM 4822 C CA . LEU B 1 242 ? -3.748 6.611 28.176 1.00 12.53 239 LEU B CA 1
ATOM 4823 C C . LEU B 1 242 ? -4.139 7.040 29.596 1.00 12.78 239 LEU B C 1
ATOM 4824 O O . LEU B 1 242 ? -3.288 7.490 30.350 1.00 10.71 239 LEU B O 1
ATOM 4829 N N . GLU B 1 243 ? -5.418 6.907 29.960 1.00 11.86 240 GLU B N 1
ATOM 4830 C CA . GLU B 1 243 ? -5.839 7.239 31.326 1.00 13.27 240 GLU B CA 1
ATOM 4831 C C . GLU B 1 243 ? -5.208 6.312 32.382 1.00 13.02 240 GLU B C 1
ATOM 4832 O O . GLU B 1 243 ? -4.768 6.769 33.436 1.00 14.34 240 GLU B O 1
ATOM 4838 N N . ALA B 1 244 ? -5.153 5.015 32.088 1.00 12.76 241 ALA B N 1
ATOM 4839 C CA . ALA B 1 244 ? -4.507 4.064 32.990 1.00 14.79 241 ALA B CA 1
ATOM 4840 C C . ALA B 1 244 ? -3.003 4.269 33.155 1.00 14.53 241 ALA B C 1
ATOM 4841 O O . ALA B 1 244 ? -2.423 3.853 34.165 1.00 14.58 241 ALA B O 1
ATOM 4843 N N . MET B 1 245 ? -2.362 4.859 32.164 1.00 13.54 242 MET B N 1
ATOM 4844 C CA . MET B 1 245 ? -0.888 5.000 32.190 1.00 13.69 242 MET B CA 1
ATOM 4845 C C . MET B 1 245 ? -0.392 5.851 33.369 1.00 14.98 242 MET B C 1
ATOM 4846 O O . MET B 1 245 ? -1.080 6.797 33.790 1.00 14.50 242 MET B O 1
ATOM 4851 N N . SER B 1 246 ? 0.778 5.508 33.929 1.00 13.37 243 SER B N 1
ATOM 4852 C CA . SER B 1 246 ? 1.394 6.398 34.887 1.00 13.85 243 SER B CA 1
ATOM 4853 C C . SER B 1 246 ? 1.922 7.633 34.141 1.00 14.70 243 SER B C 1
ATOM 4854 O O . SER B 1 246 ? 2.208 7.538 32.911 1.00 12.47 243 SER B O 1
ATOM 4857 N N . PRO B 1 247 ? 2.172 8.747 34.881 1.00 15.19 244 PRO B N 1
ATOM 4858 C CA . PRO B 1 247 ? 2.853 9.833 34.180 1.00 16.49 244 PRO B CA 1
ATOM 4859 C C . PRO B 1 247 ? 4.231 9.367 33.656 1.00 16.30 244 PRO B C 1
ATOM 4860 O O . PRO B 1 247 ? 4.759 8.351 34.094 1.00 16.39 244 PRO B O 1
ATOM 4864 N N . TRP B 1 248 ? 4.768 10.063 32.664 1.00 15.62 245 TRP B N 1
ATOM 4865 C CA . TRP B 1 248 ? 5.996 9.653 32.059 1.00 14.68 245 TRP B CA 1
ATOM 4866 C C . TRP B 1 248 ? 7.034 10.594 32.658 1.00 15.22 245 TRP B C 1
ATOM 4867 O O . TRP B 1 248 ? 7.319 10.422 33.830 1.00 18.51 245 TRP B O 1
ATOM 4878 N N . LEU B 1 249 ? 7.596 11.571 31.946 1.00 11.52 246 LEU B N 1
ATOM 4879 C CA . LEU B 1 249 ? 8.558 12.480 32.627 1.00 12.92 246 LEU B CA 1
ATOM 4880 C C . LEU B 1 249 ? 7.802 13.465 33.508 1.00 11.59 246 LEU B C 1
ATOM 4881 O O . LEU B 1 249 ? 6.596 13.830 33.223 1.00 12.36 246 LEU B O 1
ATOM 4886 N N . GLY B 1 250 ? 8.470 13.873 34.587 1.00 10.93 247 GLY B N 1
ATOM 4887 C CA . GLY B 1 250 ? 7.907 14.860 35.539 1.00 11.50 247 GLY B CA 1
ATOM 4888 C C . GLY B 1 250 ? 8.406 16.259 35.233 1.00 12.77 247 GLY B C 1
ATOM 4889 O O . GLY B 1 250 ? 9.559 16.432 34.837 1.00 12.20 247 GLY B O 1
ATOM 4890 N N . GLY B 1 251 ? 7.525 17.270 35.354 1.00 12.10 248 GLY B N 1
ATOM 4891 C CA . GLY B 1 251 ? 7.956 18.677 35.209 1.00 11.71 248 GLY B CA 1
ATOM 4892 C C . GLY B 1 251 ? 6.812 19.626 34.902 1.00 12.60 248 GLY B C 1
ATOM 4893 O O . GLY B 1 251 ? 5.691 19.303 35.209 1.00 13.24 248 GLY B O 1
ATOM 4894 N N . GLY B 1 252 ? 7.066 20.773 34.257 1.00 12.70 249 GLY B N 1
ATOM 4895 C CA . GLY B 1 252 ? 5.931 21.680 33.901 1.00 12.29 249 GLY B CA 1
ATOM 4896 C C . GLY B 1 252 ? 5.000 21.044 32.871 1.00 14.46 249 GLY B C 1
ATOM 4897 O O . GLY B 1 252 ? 5.353 20.032 32.190 1.00 13.95 249 GLY B O 1
ATOM 4898 N N . LYS B 1 253 ? 3.806 21.617 32.782 1.00 14.54 250 LYS B N 1
ATOM 4899 C CA . LYS B 1 253 ? 2.794 21.300 31.740 1.00 17.91 250 LYS B CA 1
ATOM 4900 C C . LYS B 1 253 ? 2.051 20.010 32.098 1.00 17.29 250 LYS B C 1
ATOM 4901 O O . LYS B 1 253 ? 0.841 20.013 32.099 1.00 18.93 250 LYS B O 1
ATOM 4907 N N . MET B 1 254 ? 2.759 18.946 32.481 1.00 13.73 251 MET B N 1
ATOM 4908 C CA . MET B 1 254 ? 2.104 17.712 32.851 1.00 14.73 251 MET B CA 1
ATOM 4909 C C . MET B 1 254 ? 1.538 17.820 34.300 1.00 15.23 251 MET B C 1
ATOM 4910 O O . MET B 1 254 ? 0.652 17.070 34.689 1.00 15.66 251 MET B O 1
ATOM 4915 N N . VAL B 1 255 ? 2.049 18.743 35.115 1.00 16.29 252 VAL B N 1
ATOM 4916 C CA . VAL B 1 255 ? 1.516 18.876 36.494 1.00 15.98 252 VAL B CA 1
ATOM 4917 C C . VAL B 1 255 ? 0.288 19.767 36.539 1.00 16.97 252 VAL B C 1
ATOM 4918 O O . VAL B 1 255 ? 0.051 20.585 35.646 1.00 16.11 252 VAL B O 1
ATOM 4922 N N . HIS B 1 256 ? -0.474 19.593 37.609 1.00 17.63 253 HIS B N 1
ATOM 4923 C CA . HIS B 1 256 ? -1.577 20.497 37.923 1.00 19.49 253 HIS B CA 1
ATOM 4924 C C . HIS B 1 256 ? -1.108 21.326 39.144 1.00 19.52 253 HIS B C 1
ATOM 4925 O O . HIS B 1 256 ? -0.730 22.473 39.011 1.00 19.67 253 HIS B O 1
ATOM 4932 N N . GLU B 1 257 ? -1.064 20.697 40.308 1.00 20.56 254 GLU B N 1
ATOM 4933 C CA . GLU B 1 257 ? -0.544 21.334 41.541 1.00 21.87 254 GLU B CA 1
ATOM 4934 C C . GLU B 1 257 ? 0.707 20.606 41.987 1.00 20.86 254 GLU B C 1
ATOM 4935 O O . GLU B 1 257 ? 0.834 19.379 41.776 1.00 20.12 254 GLU B O 1
ATOM 4941 N N . VAL B 1 258 ? 1.681 21.383 42.475 1.00 20.34 255 VAL B N 1
ATOM 4942 C CA . VAL B 1 258 ? 2.889 20.813 43.096 1.00 19.01 255 VAL B CA 1
ATOM 4943 C C . VAL B 1 258 ? 3.268 21.623 44.374 1.00 19.65 255 VAL B C 1
ATOM 4944 O O . VAL B 1 258 ? 3.234 22.866 44.378 1.00 16.84 255 VAL B O 1
ATOM 4948 N N . SER B 1 259 ? 3.670 20.888 45.410 1.00 18.41 256 SER B N 1
ATOM 4949 C CA . SER B 1 259 ? 4.305 21.449 46.589 1.00 19.23 256 SER B CA 1
ATOM 4950 C C . SER B 1 259 ? 5.411 20.470 46.970 1.00 19.86 256 SER B C 1
ATOM 4951 O O . SER B 1 259 ? 5.624 19.446 46.269 1.00 19.51 256 SER B O 1
ATOM 4954 N N . PHE B 1 260 ? 6.127 20.763 48.064 1.00 18.92 257 PHE B N 1
ATOM 4955 C CA . PHE B 1 260 ? 7.068 19.813 48.609 1.00 19.36 257 PHE B CA 1
ATOM 4956 C C . PHE B 1 260 ? 6.396 18.573 49.192 1.00 19.90 257 PHE B C 1
ATOM 4957 O O . PHE B 1 260 ? 7.067 17.622 49.453 1.00 18.88 257 PHE B O 1
ATOM 4965 N N . ASP B 1 261 ? 5.070 18.556 49.312 1.00 21.31 258 ASP B N 1
ATOM 4966 C CA . ASP B 1 261 ? 4.381 17.316 49.732 1.00 22.03 258 ASP B CA 1
ATOM 4967 C C . ASP B 1 261 ? 3.938 16.347 48.616 1.00 21.64 258 ASP B C 1
ATOM 4968 O O . ASP B 1 261 ? 3.580 15.211 48.900 1.00 22.74 258 ASP B O 1
ATOM 4973 N N . GLY B 1 262 ? 3.947 16.772 47.371 1.00 19.67 259 GLY B N 1
ATOM 4974 C CA . GLY B 1 262 ? 3.579 15.855 46.315 1.00 19.69 259 GLY B CA 1
ATOM 4975 C C . GLY B 1 262 ? 3.040 16.685 45.183 1.00 19.75 259 GLY B C 1
ATOM 4976 O O . GLY B 1 262 ? 3.146 17.925 45.216 1.00 22.07 259 GLY B O 1
ATOM 4977 N N . PHE B 1 263 ? 2.449 16.023 44.204 1.00 17.99 260 PHE B N 1
ATOM 4978 C CA . PHE B 1 263 ? 1.955 16.704 43.011 1.00 17.28 260 PHE B CA 1
ATOM 4979 C C . PHE B 1 263 ? 0.736 15.946 42.485 1.00 17.01 260 PHE B C 1
ATOM 4980 O O . PHE B 1 263 ? 0.531 14.766 42.811 1.00 16.88 260 PHE B O 1
ATOM 4988 N N . THR B 1 264 ? -0.106 16.659 41.746 1.00 16.99 261 THR B N 1
ATOM 4989 C CA . THR B 1 264 ? -1.181 16.051 40.983 1.00 17.54 261 THR B CA 1
ATOM 4990 C C . THR B 1 264 ? -0.868 16.319 39.484 1.00 17.04 261 THR B C 1
ATOM 4991 O O . THR B 1 264 ? -0.117 17.263 39.161 1.00 15.52 261 THR B O 1
ATOM 4995 N N . THR B 1 265 ? -1.484 15.567 38.568 1.00 16.95 262 THR B N 1
ATOM 4996 C CA . THR B 1 265 ? -1.205 15.812 37.136 1.00 16.19 262 THR B CA 1
ATOM 4997 C C . THR B 1 265 ? -2.416 16.212 36.319 1.00 16.77 262 THR B C 1
ATOM 4998 O O . THR B 1 265 ? -3.552 16.008 36.769 1.00 15.88 262 THR B O 1
ATOM 5002 N N . GLN B 1 266 ? -2.167 16.699 35.088 1.00 15.53 263 GLN B N 1
ATOM 5003 C CA . GLN B 1 266 ? -3.219 16.807 34.080 1.00 16.27 263 GLN B CA 1
ATOM 5004 C C . GLN B 1 266 ? -3.712 15.398 33.692 1.00 15.68 263 GLN B C 1
ATOM 5005 O O . GLN B 1 266 ? -3.064 14.407 33.973 1.00 13.66 263 GLN B O 1
ATOM 5011 N N . SER B 1 267 ? -4.885 15.313 33.085 1.00 16.55 264 SER B N 1
ATOM 5012 C CA . SER B 1 267 ? -5.230 14.086 32.388 1.00 17.08 264 SER B CA 1
ATOM 5013 C C . SER B 1 267 ? -4.455 13.944 31.039 1.00 16.60 264 SER B C 1
ATOM 5014 O O . SER B 1 267 ? -3.701 14.850 30.621 1.00 14.89 264 SER B O 1
ATOM 5017 N N . ALA B 1 268 ? -4.527 12.774 30.387 1.00 14.13 265 ALA B N 1
ATOM 5018 C CA . ALA B 1 268 ? -3.887 12.617 29.063 1.00 13.15 265 ALA B CA 1
ATOM 5019 C C . ALA B 1 268 ? -4.609 13.475 28.009 1.00 14.01 265 ALA B C 1
ATOM 5020 O O . ALA B 1 268 ? -5.793 13.766 28.175 1.00 13.45 265 ALA B O 1
ATOM 5022 N N . PRO B 1 269 ? -3.916 13.882 26.928 1.00 13.52 266 PRO B N 1
ATOM 5023 C CA . PRO B 1 269 ? -2.484 13.592 26.623 1.00 13.30 266 PRO B CA 1
ATOM 5024 C C . PRO B 1 269 ? -1.463 14.371 27.508 1.00 13.44 266 PRO B C 1
ATOM 5025 O O . PRO B 1 269 ? -0.325 13.957 27.627 1.00 12.90 266 PRO B O 1
ATOM 5029 N N . TRP B 1 270 ? -1.862 15.510 28.107 1.00 13.76 267 TRP B N 1
ATOM 5030 C CA . TRP B 1 270 ? -0.872 16.418 28.705 1.00 14.73 267 TRP B CA 1
ATOM 5031 C C . TRP B 1 270 ? -0.117 15.793 29.850 1.00 12.82 267 TRP B C 1
ATOM 5032 O O . TRP B 1 270 ? 1.042 16.094 30.036 1.00 12.22 267 TRP B O 1
ATOM 5043 N N . LYS B 1 271 ? -0.769 14.891 30.574 1.00 11.03 268 LYS B N 1
ATOM 5044 C CA . LYS B 1 271 ? -0.127 14.152 31.663 1.00 10.53 268 LYS B CA 1
ATOM 5045 C C . LYS B 1 271 ? 1.169 13.579 31.178 1.00 11.33 268 LYS B C 1
ATOM 5046 O O . LYS B 1 271 ? 2.098 13.379 31.969 1.00 12.54 268 LYS B O 1
ATOM 5052 N N . LEU B 1 272 ? 1.214 13.129 29.907 1.00 10.04 269 LEU B N 1
ATOM 5053 C CA . LEU B 1 272 ? 2.409 12.431 29.378 1.00 10.04 269 LEU B CA 1
ATOM 5054 C C . LEU B 1 272 ? 3.397 13.312 28.608 1.00 11.53 269 LEU B C 1
ATOM 5055 O O . LEU B 1 272 ? 4.335 12.762 27.994 1.00 11.59 269 LEU B O 1
ATOM 5060 N N . GLU B 1 273 ? 3.194 14.634 28.620 1.00 10.04 270 GLU B N 1
ATOM 5061 C CA . GLU B 1 273 ? 4.037 15.526 27.865 1.00 11.97 270 GLU B CA 1
ATOM 5062 C C . GLU B 1 273 ? 4.660 16.660 28.770 1.00 12.21 270 GLU B C 1
ATOM 5063 O O . GLU B 1 273 ? 4.139 17.798 28.816 1.00 13.67 270 GLU B O 1
ATOM 5069 N N . ALA B 1 274 ? 5.698 16.305 29.514 1.00 11.46 271 ALA B N 1
ATOM 5070 C CA . ALA B 1 274 ? 6.359 17.233 30.424 1.00 10.96 271 ALA B CA 1
ATOM 5071 C C . ALA B 1 274 ? 7.171 18.268 29.621 1.00 11.45 271 ALA B C 1
ATOM 5072 O O . ALA B 1 274 ? 7.831 17.902 28.649 1.00 10.60 271 ALA B O 1
ATOM 5074 N N . GLY B 1 275 ? 7.241 19.492 30.130 1.00 10.72 272 GLY B N 1
ATOM 5075 C CA . GLY B 1 275 ? 8.158 20.481 29.669 1.00 10.52 272 GLY B CA 1
ATOM 5076 C C . GLY B 1 275 ? 7.755 21.136 28.343 1.00 13.09 272 GLY B C 1
ATOM 5077 O O . GLY B 1 275 ? 6.650 20.877 27.768 1.00 11.21 272 GLY B O 1
ATOM 5078 N N . THR B 1 276 ? 8.614 22.018 27.866 1.00 13.24 273 THR B N 1
ATOM 5079 C CA . THR B 1 276 ? 8.362 22.692 26.567 1.00 14.44 273 THR B CA 1
ATOM 5080 C C . THR B 1 276 ? 8.313 21.656 25.403 1.00 13.20 273 THR B C 1
ATOM 5081 O O . THR B 1 276 ? 9.288 20.877 25.212 1.00 13.48 273 THR B O 1
ATOM 5085 N N . PRO B 1 277 ? 7.178 21.621 24.653 1.00 12.92 274 PRO B N 1
ATOM 5086 C CA . PRO B 1 277 ? 7.047 20.742 23.489 1.00 13.14 274 PRO B CA 1
ATOM 5087 C C . PRO B 1 277 ? 8.089 21.097 22.434 1.00 12.07 274 PRO B C 1
ATOM 5088 O O . PRO B 1 277 ? 8.606 22.240 22.406 1.00 11.20 274 PRO B O 1
ATOM 5092 N N . ASN B 1 278 ? 8.319 20.150 21.532 1.00 10.75 275 ASN B N 1
ATOM 5093 C CA . ASN B 1 278 ? 9.121 20.462 20.357 1.00 11.88 275 ASN B CA 1
ATOM 5094 C C . ASN B 1 278 ? 8.142 21.178 19.455 1.00 11.95 275 ASN B C 1
ATOM 5095 O O . ASN B 1 278 ? 7.570 20.585 18.538 1.00 11.34 275 ASN B O 1
ATOM 5100 N N . VAL B 1 279 ? 7.947 22.469 19.702 1.00 9.81 276 VAL B N 1
ATOM 5101 C CA . VAL B 1 279 ? 6.917 23.184 18.951 1.00 9.27 276 VAL B CA 1
ATOM 5102 C C . VAL B 1 279 ? 7.249 23.210 17.452 1.00 9.19 276 VAL B C 1
ATOM 5103 O O . VAL B 1 279 ? 6.314 23.061 16.639 1.00 7.80 276 VAL B O 1
ATOM 5107 N N . ALA B 1 280 ? 8.526 23.449 17.073 1.00 8.22 277 ALA B N 1
ATOM 5108 C CA . ALA B 1 280 ? 8.867 23.389 15.599 1.00 9.20 277 ALA B CA 1
ATOM 5109 C C . ALA B 1 280 ? 8.464 22.043 14.972 1.00 9.76 277 ALA B C 1
ATOM 5110 O O . ALA B 1 280 ? 8.035 21.968 13.761 1.00 10.81 277 ALA B O 1
ATOM 5112 N N . GLY B 1 281 ? 8.704 20.964 15.732 1.00 9.10 278 GLY B N 1
ATOM 5113 C CA . GLY B 1 281 ? 8.368 19.581 15.252 1.00 7.84 278 GLY B CA 1
ATOM 5114 C C . GLY B 1 281 ? 6.856 19.374 15.105 1.00 8.76 278 GLY B C 1
ATOM 5115 O O . GLY B 1 281 ? 6.386 18.870 14.073 1.00 7.80 278 GLY B O 1
ATOM 5116 N N . VAL B 1 282 ? 6.071 19.824 16.082 1.00 7.72 279 VAL B N 1
ATOM 5117 C CA . VAL B 1 282 ? 4.589 19.695 15.965 1.00 8.52 279 VAL B CA 1
ATOM 5118 C C . VAL B 1 282 ? 4.047 20.480 14.777 1.00 9.56 279 VAL B C 1
ATOM 5119 O O . VAL B 1 282 ? 3.273 19.957 13.940 1.00 9.91 279 VAL B O 1
ATOM 5123 N N . ILE B 1 283 ? 4.444 21.751 14.676 1.00 8.69 280 ILE B N 1
ATOM 5124 C CA . ILE B 1 283 ? 4.107 22.538 13.474 1.00 8.07 280 ILE B CA 1
ATOM 5125 C C . ILE B 1 283 ? 4.548 21.946 12.150 1.00 7.91 280 ILE B C 1
ATOM 5126 O O . ILE B 1 283 ? 3.761 21.889 11.226 1.00 9.99 280 ILE B O 1
ATOM 5131 N N . GLY B 1 284 ? 5.820 21.575 12.018 1.00 8.54 281 GLY B N 1
ATOM 5132 C CA . GLY B 1 284 ? 6.263 20.919 10.782 1.00 6.76 281 GLY B CA 1
ATOM 5133 C C . GLY B 1 284 ? 5.542 19.623 10.457 1.00 8.80 281 GLY B C 1
ATOM 5134 O O . GLY B 1 284 ? 5.278 19.305 9.257 1.00 9.00 281 GLY B O 1
ATOM 5135 N N . LEU B 1 285 ? 5.314 18.783 11.482 1.00 8.38 282 LEU B N 1
ATOM 5136 C CA . LEU B 1 285 ? 4.492 17.567 11.238 1.00 7.88 282 LEU B CA 1
ATOM 5137 C C . LEU B 1 285 ? 3.048 17.819 10.801 1.00 8.19 282 LEU B C 1
ATOM 5138 O O . LEU B 1 285 ? 2.493 17.131 9.897 1.00 7.96 282 LEU B O 1
ATOM 5143 N N . SER B 1 286 ? 2.424 18.798 11.442 1.00 8.21 283 SER B N 1
ATOM 5144 C CA . SER B 1 286 ? 1.097 19.265 11.047 1.00 8.46 283 SER B CA 1
ATOM 5145 C C . SER B 1 286 ? 1.090 19.682 9.552 1.00 8.95 283 SER B C 1
ATOM 5146 O O . SER B 1 286 ? 0.166 19.344 8.805 1.00 9.57 283 SER B O 1
ATOM 5149 N N . ALA B 1 287 ? 2.108 20.461 9.145 1.00 8.82 284 ALA B N 1
ATOM 5150 C CA . ALA B 1 287 ? 2.222 20.925 7.775 1.00 10.08 284 ALA B CA 1
ATOM 5151 C C . ALA B 1 287 ? 2.463 19.731 6.816 1.00 10.34 284 ALA B C 1
ATOM 5152 O O . ALA B 1 287 ? 1.931 19.767 5.702 1.00 11.06 284 ALA B O 1
ATOM 5154 N N . ALA B 1 288 ? 3.268 18.743 7.236 1.00 8.93 285 ALA B N 1
ATOM 5155 C CA . ALA B 1 288 ? 3.452 17.486 6.443 1.00 10.75 285 ALA B CA 1
ATOM 5156 C C . ALA B 1 288 ? 2.134 16.761 6.231 1.00 9.65 285 ALA B C 1
ATOM 5157 O O . ALA B 1 288 ? 1.798 16.366 5.111 1.00 10.94 285 ALA B O 1
ATOM 5159 N N . LEU B 1 289 ? 1.346 16.657 7.269 1.00 10.57 286 LEU B N 1
ATOM 5160 C CA . LEU B 1 289 ? 0.111 15.882 7.184 1.00 11.41 286 LEU B CA 1
ATOM 5161 C C . LEU B 1 289 ? -0.915 16.646 6.369 1.00 12.55 286 LEU B C 1
ATOM 5162 O O . LEU B 1 289 ? -1.730 16.064 5.614 1.00 11.88 286 LEU B O 1
ATOM 5167 N N . GLU B 1 290 ? -0.932 17.962 6.533 1.00 11.78 287 GLU B N 1
ATOM 5168 C CA . GLU B 1 290 ? -1.908 18.748 5.770 1.00 12.03 287 GLU B CA 1
ATOM 5169 C C . GLU B 1 290 ? -1.593 18.664 4.264 1.00 11.98 287 GLU B C 1
ATOM 5170 O O . GLU B 1 290 ? -2.494 18.509 3.392 1.00 12.57 287 GLU B O 1
ATOM 5176 N N . TRP B 1 291 ? -0.304 18.697 3.960 1.00 11.64 288 TRP B N 1
ATOM 5177 C CA . TRP B 1 291 ? 0.162 18.628 2.614 1.00 11.71 288 TRP B CA 1
ATOM 5178 C C . TRP B 1 291 ? -0.127 17.255 2.058 1.00 12.64 288 TRP B C 1
ATOM 5179 O O . TRP B 1 291 ? -0.591 17.130 0.903 1.00 14.11 288 TRP B O 1
ATOM 5190 N N . LEU B 1 292 ? 0.167 16.195 2.830 1.00 12.12 289 LEU B N 1
ATOM 5191 C CA . LEU B 1 292 ? 0.021 14.822 2.324 1.00 12.85 289 LEU B CA 1
ATOM 5192 C C . LEU B 1 292 ? -1.452 14.453 2.091 1.00 13.52 289 LEU B C 1
ATOM 5193 O O . LEU B 1 292 ? -1.759 13.556 1.265 1.00 11.12 289 LEU B O 1
ATOM 5198 N N . ALA B 1 293 ? -2.351 15.080 2.867 1.00 13.95 290 ALA B N 1
ATOM 5199 C CA . ALA B 1 293 ? -3.805 14.831 2.810 1.00 16.02 290 ALA B CA 1
ATOM 5200 C C . ALA B 1 293 ? -4.388 15.083 1.427 1.00 17.57 290 ALA B C 1
ATOM 5201 O O . ALA B 1 293 ? -5.476 14.604 1.127 1.00 17.84 290 ALA B O 1
ATOM 5203 N N . ASP B 1 294 ? -3.716 15.865 0.600 1.00 18.00 291 ASP B N 1
ATOM 5204 C CA . ASP B 1 294 ? -4.260 16.105 -0.737 1.00 19.99 291 ASP B CA 1
ATOM 5205 C C . ASP B 1 294 ? -3.917 14.968 -1.692 1.00 20.11 291 ASP B C 1
ATOM 5206 O O . ASP B 1 294 ? -4.277 15.058 -2.870 1.00 21.86 291 ASP B O 1
ATOM 5211 N N . TYR B 1 295 ? -3.146 13.974 -1.252 1.00 18.53 292 TYR B N 1
ATOM 5212 C CA . TYR B 1 295 ? -2.793 12.846 -2.129 1.00 17.14 292 TYR B CA 1
ATOM 5213 C C . TYR B 1 295 ? -3.497 11.578 -1.708 1.00 16.81 292 TYR B C 1
ATOM 5214 O O . TYR B 1 295 ? -3.760 11.372 -0.523 1.00 14.30 292 TYR B O 1
ATOM 5223 N N . ASP B 1 296 ? -3.843 10.727 -2.675 1.00 15.81 293 ASP B N 1
ATOM 5224 C CA . ASP B 1 296 ? -4.469 9.447 -2.368 1.00 15.55 293 ASP B CA 1
ATOM 5225 C C . ASP B 1 296 ? -3.287 8.500 -2.081 1.00 15.72 293 ASP B C 1
ATOM 5226 O O . ASP B 1 296 ? -2.438 8.262 -2.967 1.00 14.41 293 ASP B O 1
ATOM 5231 N N . ILE B 1 297 ? -3.214 7.986 -0.852 1.00 16.71 294 ILE B N 1
ATOM 5232 C CA . ILE B 1 297 ? -2.009 7.293 -0.380 1.00 18.15 294 ILE B CA 1
ATOM 5233 C C . ILE B 1 297 ? -1.943 5.928 -1.042 1.00 18.49 294 ILE B C 1
ATOM 5234 O O . ILE B 1 297 ? -0.850 5.424 -1.269 1.00 17.86 294 ILE B O 1
ATOM 5239 N N . ASN B 1 298 ? -3.118 5.355 -1.331 1.00 17.19 295 ASN B N 1
ATOM 5240 C CA . ASN B 1 298 ? -3.205 4.048 -1.993 1.00 18.26 295 ASN B CA 1
ATOM 5241 C C . ASN B 1 298 ? -2.514 4.134 -3.369 1.00 16.39 295 ASN B C 1
ATOM 5242 O O . ASN B 1 298 ? -1.815 3.222 -3.769 1.00 15.19 295 ASN B O 1
ATOM 5247 N N . GLN B 1 299 ? -2.689 5.261 -4.065 1.00 14.59 296 GLN B N 1
ATOM 5248 C CA . GLN B 1 299 ? -2.136 5.454 -5.385 1.00 13.65 296 GLN B CA 1
ATOM 5249 C C . GLN B 1 299 ? -0.629 5.804 -5.327 1.00 13.47 296 GLN B C 1
ATOM 5250 O O . GLN B 1 299 ? 0.158 5.298 -6.136 1.00 10.57 296 GLN B O 1
ATOM 5256 N N . ALA B 1 300 ? -0.244 6.702 -4.402 1.00 11.53 297 ALA B N 1
ATOM 5257 C CA . ALA B 1 300 ? 1.143 7.090 -4.253 1.00 9.66 297 ALA B CA 1
ATOM 5258 C C . ALA B 1 300 ? 2.043 5.870 -3.848 1.00 9.06 297 ALA B C 1
ATOM 5259 O O . ALA B 1 300 ? 3.179 5.715 -4.298 1.00 9.08 297 ALA B O 1
ATOM 5261 N N . GLU B 1 301 ? 1.505 5.035 -2.994 1.00 7.43 298 GLU B N 1
ATOM 5262 C CA . GLU B 1 301 ? 2.183 3.817 -2.573 1.00 9.26 298 GLU B CA 1
ATOM 5263 C C . GLU B 1 301 ? 2.269 2.816 -3.721 1.00 10.27 298 GLU B C 1
ATOM 5264 O O . GLU B 1 301 ? 3.334 2.227 -3.875 1.00 11.65 298 GLU B O 1
ATOM 5270 N N . SER B 1 302 ? 1.180 2.633 -4.492 1.00 10.46 299 SER B N 1
ATOM 5271 C CA . SER B 1 302 ? 1.221 1.751 -5.670 1.00 11.10 299 SER B CA 1
ATOM 5272 C C . SER B 1 302 ? 2.346 2.206 -6.590 1.00 10.01 299 SER B C 1
ATOM 5273 O O . SER B 1 302 ? 3.114 1.397 -7.142 1.00 8.59 299 SER B O 1
ATOM 5276 N N . TRP B 1 303 ? 2.451 3.526 -6.769 1.00 10.11 300 TRP B N 1
ATOM 5277 C CA . TRP B 1 303 ? 3.525 4.108 -7.549 1.00 9.87 300 TRP B CA 1
ATOM 5278 C C . TRP B 1 303 ? 4.896 3.669 -6.998 1.00 10.88 300 TRP B C 1
ATOM 5279 O O . TRP B 1 303 ? 5.707 3.061 -7.739 1.00 10.43 300 TRP B O 1
ATOM 5290 N N . SER B 1 304 ? 5.126 3.869 -5.696 1.00 10.91 301 SER B N 1
ATOM 5291 C CA . SER B 1 304 ? 6.419 3.567 -5.079 1.00 11.25 301 SER B CA 1
ATOM 5292 C C . SER B 1 304 ? 6.732 2.082 -5.189 1.00 10.87 301 SER B C 1
ATOM 5293 O O . SER B 1 304 ? 7.871 1.718 -5.450 1.00 10.76 301 SER B O 1
ATOM 5296 N N . ARG B 1 305 ? 5.724 1.237 -5.006 1.00 10.61 302 ARG B N 1
ATOM 5297 C CA . ARG B 1 305 ? 5.967 -0.229 -5.053 1.00 11.02 302 ARG B CA 1
ATOM 5298 C C . ARG B 1 305 ? 6.266 -0.629 -6.492 1.00 10.10 302 ARG B C 1
ATOM 5299 O O . ARG B 1 305 ? 7.084 -1.516 -6.691 1.00 10.69 302 ARG B O 1
ATOM 5307 N N . SER B 1 306 ? 5.589 0.009 -7.462 1.00 9.90 303 SER B N 1
ATOM 5308 C CA . SER B 1 306 ? 5.791 -0.279 -8.929 1.00 10.54 303 SER B CA 1
ATOM 5309 C C . SER B 1 306 ? 7.239 -0.045 -9.295 1.00 10.90 303 SER B C 1
ATOM 5310 O O . SER B 1 306 ? 7.836 -0.811 -10.082 1.00 11.24 303 SER B O 1
ATOM 5313 N N . LEU B 1 307 ? 7.830 1.028 -8.754 1.00 11.28 304 LEU B N 1
ATOM 5314 C CA . LEU B 1 307 ? 9.277 1.283 -8.973 1.00 10.66 304 LEU B CA 1
ATOM 5315 C C . LEU B 1 307 ? 10.182 0.266 -8.357 1.00 11.33 304 LEU B C 1
ATOM 5316 O O . LEU B 1 307 ? 11.224 -0.089 -8.991 1.00 12.65 304 LEU B O 1
ATOM 5321 N N . ALA B 1 308 ? 9.833 -0.200 -7.144 1.00 11.59 305 ALA B N 1
ATOM 5322 C CA . ALA B 1 308 ? 10.662 -1.181 -6.440 1.00 11.11 305 ALA B CA 1
ATOM 5323 C C . ALA B 1 308 ? 10.601 -2.486 -7.251 1.00 11.06 305 ALA B C 1
ATOM 5324 O O . ALA B 1 308 ? 11.603 -3.176 -7.378 1.00 10.61 305 ALA B O 1
ATOM 5326 N N . THR B 1 309 ? 9.453 -2.765 -7.852 1.00 10.56 306 THR B N 1
ATOM 5327 C CA . THR B 1 309 ? 9.327 -3.962 -8.707 1.00 13.09 306 THR B CA 1
ATOM 5328 C C . THR B 1 309 ? 10.175 -3.842 -10.027 1.00 13.54 306 THR B C 1
ATOM 5329 O O . THR B 1 309 ? 10.864 -4.801 -10.412 1.00 14.71 306 THR B O 1
ATOM 5333 N N . LEU B 1 310 ? 10.098 -2.703 -10.720 1.00 14.84 307 LEU B N 1
ATOM 5334 C CA . LEU B 1 310 ? 11.051 -2.447 -11.837 1.00 13.84 307 LEU B CA 1
ATOM 5335 C C . LEU B 1 310 ? 12.541 -2.694 -11.414 1.00 15.21 307 LEU B C 1
ATOM 5336 O O . LEU B 1 310 ? 13.297 -3.348 -12.150 1.00 14.93 307 LEU B O 1
ATOM 5341 N N . ALA B 1 311 ? 12.967 -2.166 -10.250 1.00 13.65 308 ALA B N 1
ATOM 5342 C CA . ALA B 1 311 ? 14.320 -2.348 -9.777 1.00 14.21 308 ALA B CA 1
ATOM 5343 C C . ALA B 1 311 ? 14.657 -3.834 -9.447 1.00 14.51 308 ALA B C 1
ATOM 5344 O O . ALA B 1 311 ? 15.702 -4.347 -9.860 1.00 15.55 308 ALA B O 1
ATOM 5346 N N . GLU B 1 312 ? 13.775 -4.491 -8.724 1.00 12.40 309 GLU B N 1
ATOM 5347 C CA . GLU B 1 312 ? 14.014 -5.862 -8.298 1.00 14.11 309 GLU B CA 1
ATOM 5348 C C . GLU B 1 312 ? 14.032 -6.790 -9.534 1.00 14.99 309 GLU B C 1
ATOM 5349 O O . GLU B 1 312 ? 14.890 -7.646 -9.625 1.00 13.50 309 GLU B O 1
ATOM 5355 N N . ASP B 1 313 ? 13.070 -6.630 -10.442 1.00 15.30 310 ASP B N 1
ATOM 5356 C CA . ASP B 1 313 ? 13.124 -7.406 -11.710 1.00 18.71 310 ASP B CA 1
ATOM 5357 C C . ASP B 1 313 ? 14.469 -7.305 -12.455 1.00 18.45 310 ASP B C 1
ATOM 5358 O O . ASP B 1 313 ? 14.971 -8.313 -12.938 1.00 20.77 310 ASP B O 1
ATOM 5363 N N . ALA B 1 314 ? 15.013 -6.104 -12.603 1.00 17.68 311 ALA B N 1
ATOM 5364 C CA . ALA B 1 314 ? 16.291 -5.943 -13.324 1.00 18.47 311 ALA B CA 1
ATOM 5365 C C . ALA B 1 314 ? 17.452 -6.494 -12.500 1.00 17.48 311 ALA B C 1
ATOM 5366 O O . ALA B 1 314 ? 18.346 -7.152 -13.019 1.00 16.72 311 ALA B O 1
ATOM 5368 N N . LEU B 1 315 ? 17.462 -6.176 -11.219 1.00 16.86 312 LEU B N 1
ATOM 5369 C CA . LEU B 1 315 ? 18.543 -6.642 -10.358 1.00 16.80 312 LEU B CA 1
ATOM 5370 C C . LEU B 1 315 ? 18.614 -8.169 -10.286 1.00 16.61 312 LEU B C 1
ATOM 5371 O O . LEU B 1 315 ? 19.674 -8.680 -10.063 1.00 16.86 312 LEU B O 1
ATOM 5376 N N . ALA B 1 316 ? 17.477 -8.860 -10.377 1.00 17.96 313 ALA B N 1
ATOM 5377 C CA . ALA B 1 316 ? 17.431 -10.312 -10.302 1.00 18.51 313 ALA B CA 1
ATOM 5378 C C . ALA B 1 316 ? 18.085 -10.973 -11.524 1.00 20.61 313 ALA B C 1
ATOM 5379 O O . ALA B 1 316 ? 18.350 -12.196 -11.490 1.00 20.54 313 ALA B O 1
ATOM 5381 N N . LYS B 1 317 ? 18.330 -10.195 -12.583 1.00 21.35 314 LYS B N 1
ATOM 5382 C CA . LYS B 1 317 ? 19.081 -10.666 -13.779 1.00 23.72 314 LYS B CA 1
ATOM 5383 C C . LYS B 1 317 ? 20.604 -10.597 -13.576 1.00 23.75 314 LYS B C 1
ATOM 5384 O O . LYS B 1 317 ? 21.362 -11.019 -14.446 1.00 24.96 314 LYS B O 1
ATOM 5390 N N . ARG B 1 318 ? 21.064 -10.019 -12.472 1.00 23.73 315 ARG B N 1
ATOM 5391 C CA . ARG B 1 318 ? 22.506 -9.967 -12.192 1.00 23.40 315 ARG B CA 1
ATOM 5392 C C . ARG B 1 318 ? 22.876 -11.185 -11.370 1.00 24.27 315 ARG B C 1
ATOM 5393 O O . ARG B 1 318 ? 22.153 -11.551 -10.435 1.00 23.56 315 ARG B O 1
ATOM 5401 N N . PRO B 1 319 ? 23.998 -11.845 -11.717 1.00 25.75 316 PRO B N 1
ATOM 5402 C CA . PRO B 1 319 ? 24.293 -13.090 -10.946 1.00 24.34 316 PRO B CA 1
ATOM 5403 C C . PRO B 1 319 ? 24.497 -12.803 -9.459 1.00 22.64 316 PRO B C 1
ATOM 5404 O O . PRO B 1 319 ? 25.045 -11.751 -9.082 1.00 23.55 316 PRO B O 1
ATOM 5408 N N . GLY B 1 320 ? 24.064 -13.734 -8.633 1.00 21.28 317 GLY B N 1
ATOM 5409 C CA . GLY B 1 320 ? 24.334 -13.682 -7.200 1.00 21.30 317 GLY B CA 1
ATOM 5410 C C . GLY B 1 320 ? 23.342 -12.800 -6.453 1.00 20.78 317 GLY B C 1
ATOM 5411 O O . GLY B 1 320 ? 23.461 -12.653 -5.224 1.00 21.25 317 GLY B O 1
ATOM 5412 N N . PHE B 1 321 ? 22.360 -12.232 -7.174 1.00 20.22 318 PHE B N 1
ATOM 5413 C CA . PHE B 1 321 ? 21.329 -11.395 -6.561 1.00 20.01 318 PHE B CA 1
ATOM 5414 C C . PHE B 1 321 ? 20.477 -12.202 -5.596 1.00 19.93 318 PHE B C 1
ATOM 5415 O O . PHE B 1 321 ? 20.043 -13.339 -5.902 1.00 19.12 318 PHE B O 1
ATOM 5423 N N . ARG B 1 322 ? 20.227 -11.621 -4.422 1.00 18.51 319 ARG B N 1
ATOM 5424 C CA . ARG B 1 322 ? 19.173 -12.166 -3.549 1.00 17.71 319 ARG B CA 1
ATOM 5425 C C . ARG B 1 322 ? 18.331 -11.031 -2.917 1.00 17.88 319 ARG B C 1
ATOM 5426 O O . ARG B 1 322 ? 18.903 -10.080 -2.391 1.00 17.32 319 ARG B O 1
ATOM 5434 N N . SER B 1 323 ? 17.009 -11.148 -3.022 1.00 17.32 320 SER B N 1
ATOM 5435 C CA . SER B 1 323 ? 16.074 -10.131 -2.466 1.00 17.48 320 SER B CA 1
ATOM 5436 C C . SER B 1 323 ? 15.425 -10.663 -1.169 1.00 16.36 320 SER B C 1
ATOM 5437 O O . SER B 1 323 ? 15.122 -11.847 -1.098 1.00 14.91 320 SER B O 1
ATOM 5440 N N . PHE B 1 324 ? 15.235 -9.807 -0.177 1.00 15.69 321 PHE B N 1
ATOM 5441 C CA . PHE B 1 324 ? 14.487 -10.131 1.033 1.00 15.33 321 PHE B CA 1
ATOM 5442 C C . PHE B 1 324 ? 13.089 -9.486 1.044 1.00 15.60 321 PHE B C 1
ATOM 5443 O O . PHE B 1 324 ? 12.357 -9.572 1.980 1.00 14.83 321 PHE B O 1
ATOM 5451 N N . ARG B 1 325 ? 12.768 -8.854 -0.059 1.00 14.97 322 ARG B N 1
ATOM 5452 C CA . ARG B 1 325 ? 11.543 -8.137 -0.241 1.00 14.78 322 ARG B CA 1
ATOM 5453 C C . ARG B 1 325 ? 10.325 -9.004 -0.075 1.00 14.77 322 ARG B C 1
ATOM 5454 O O . ARG B 1 325 ? 10.282 -10.050 -0.588 1.00 14.75 322 ARG B O 1
ATOM 5462 N N . CYS B 1 326 ? 9.352 -8.492 0.648 1.00 13.55 323 CYS B N 1
ATOM 5463 C CA . CYS B 1 326 ? 8.066 -9.110 0.817 1.00 14.87 323 CYS B CA 1
ATOM 5464 C C . CYS B 1 326 ? 6.905 -8.326 0.182 1.00 14.76 323 CYS B C 1
ATOM 5465 O O . CYS B 1 326 ? 6.934 -7.150 0.143 1.00 13.59 323 CYS B O 1
ATOM 5468 N N . GLN B 1 327 ? 5.892 -9.051 -0.268 1.00 15.10 324 GLN B N 1
ATOM 5469 C CA . GLN B 1 327 ? 4.634 -8.473 -0.687 1.00 14.06 324 GLN B CA 1
ATOM 5470 C C . GLN B 1 327 ? 4.831 -7.288 -1.663 1.00 15.28 324 GLN B C 1
ATOM 5471 O O . GLN B 1 327 ? 4.077 -6.324 -1.609 1.00 16.89 324 GLN B O 1
ATOM 5477 N N . ASP B 1 328 ? 5.794 -7.388 -2.584 1.00 14.47 325 ASP B N 1
ATOM 5478 C CA . ASP B 1 328 ? 6.033 -6.333 -3.554 1.00 14.01 325 ASP B CA 1
ATOM 5479 C C . ASP B 1 328 ? 6.120 -4.944 -2.872 1.00 13.85 325 ASP B C 1
ATOM 5480 O O . ASP B 1 328 ? 5.556 -3.943 -3.348 1.00 12.72 325 ASP B O 1
ATOM 5485 N N . SER B 1 329 ? 6.844 -4.895 -1.761 1.00 13.22 326 SER B N 1
ATOM 5486 C CA . SER B 1 329 ? 6.937 -3.681 -0.960 1.00 12.17 326 SER B CA 1
ATOM 5487 C C . SER B 1 329 ? 7.714 -2.603 -1.716 1.00 11.89 326 SER B C 1
ATOM 5488 O O . SER B 1 329 ? 8.520 -2.912 -2.595 1.00 10.95 326 SER B O 1
ATOM 5491 N N . SER B 1 330 ? 7.525 -1.349 -1.297 1.00 10.10 327 SER B N 1
ATOM 5492 C CA . SER B 1 330 ? 8.311 -0.233 -1.794 1.00 12.23 327 SER B CA 1
ATOM 5493 C C . SER B 1 330 ? 9.688 -0.311 -1.108 1.00 11.96 327 SER B C 1
ATOM 5494 O O . SER B 1 330 ? 10.559 0.427 -1.485 1.00 12.82 327 SER B O 1
ATOM 5497 N N . LEU B 1 331 ? 9.900 -1.224 -0.137 1.00 11.93 328 LEU B N 1
ATOM 5498 C CA . LEU B 1 331 ? 11.243 -1.408 0.437 1.00 10.74 328 LEU B CA 1
ATOM 5499 C C . LEU B 1 331 ? 11.898 -2.624 -0.216 1.00 12.46 328 LEU B C 1
ATOM 5500 O O . LEU B 1 331 ? 11.373 -3.737 -0.153 1.00 11.80 328 LEU B O 1
ATOM 5505 N N . LEU B 1 332 ? 13.103 -2.424 -0.731 1.00 13.42 329 LEU B N 1
ATOM 5506 C CA . LEU B 1 332 ? 13.874 -3.506 -1.421 1.00 13.91 329 LEU B CA 1
ATOM 5507 C C . LEU B 1 332 ? 15.226 -3.707 -0.772 1.00 12.64 329 LEU B C 1
ATOM 5508 O O . LEU B 1 332 ? 16.185 -2.972 -1.057 1.00 14.50 329 LEU B O 1
ATOM 5513 N N . ALA B 1 333 ? 15.300 -4.713 0.080 1.00 13.09 330 ALA B N 1
ATOM 5514 C CA . ALA B 1 333 ? 16.524 -5.105 0.785 1.00 12.97 330 ALA B CA 1
ATOM 5515 C C . ALA B 1 333 ? 17.125 -6.270 0.015 1.00 14.26 330 ALA B C 1
ATOM 5516 O O . ALA B 1 333 ? 16.393 -7.191 -0.347 1.00 13.12 330 ALA B O 1
ATOM 5518 N N . PHE B 1 334 ? 18.449 -6.271 -0.206 1.00 13.40 331 PHE B N 1
ATOM 5519 C CA . PHE B 1 334 ? 19.015 -7.313 -1.056 1.00 14.83 331 PHE B CA 1
ATOM 5520 C C . PHE B 1 334 ? 20.504 -7.485 -0.792 1.00 16.20 331 PHE B C 1
ATOM 5521 O O . PHE B 1 334 ? 21.136 -6.607 -0.138 1.00 14.28 331 PHE B O 1
ATOM 5529 N N . ASP B 1 335 ? 21.057 -8.537 -1.371 1.00 15.43 332 ASP B N 1
ATOM 5530 C CA . ASP B 1 335 ? 22.527 -8.616 -1.386 1.00 18.48 332 ASP B CA 1
ATOM 5531 C C . ASP B 1 335 ? 23.033 -9.318 -2.654 1.00 18.84 332 ASP B C 1
ATOM 5532 O O . ASP B 1 335 ? 22.241 -9.806 -3.458 1.00 17.58 332 ASP B O 1
ATOM 5537 N N . PHE B 1 336 ? 24.354 -9.325 -2.781 1.00 19.79 333 PHE B N 1
ATOM 5538 C CA . PHE B 1 336 ? 25.027 -10.017 -3.830 1.00 22.58 333 PHE B CA 1
ATOM 5539 C C . PHE B 1 336 ? 26.066 -10.967 -3.252 1.00 22.80 333 PHE B C 1
ATOM 5540 O O . PHE B 1 336 ? 26.924 -10.547 -2.442 1.00 21.15 333 PHE B O 1
ATOM 5548 N N . ALA B 1 337 ? 25.980 -12.227 -3.697 1.00 23.45 334 ALA B N 1
ATOM 5549 C CA . ALA B 1 337 ? 26.887 -13.272 -3.219 1.00 25.37 334 ALA B CA 1
ATOM 5550 C C . ALA B 1 337 ? 28.324 -12.838 -3.440 1.00 25.91 334 ALA B C 1
ATOM 5551 O O . ALA B 1 337 ? 28.706 -12.300 -4.534 1.00 25.73 334 ALA B O 1
ATOM 5553 N N . GLY B 1 338 ? 29.067 -12.926 -2.337 1.00 27.16 335 GLY B N 1
ATOM 5554 C CA . GLY B 1 338 ? 30.486 -12.586 -2.332 1.00 28.68 335 GLY B CA 1
ATOM 5555 C C . GLY B 1 338 ? 30.797 -11.102 -2.458 1.00 29.43 335 GLY B C 1
ATOM 5556 O O . GLY B 1 338 ? 31.911 -10.743 -2.759 1.00 29.93 335 GLY B O 1
ATOM 5557 N N . VAL B 1 339 ? 29.828 -10.218 -2.242 1.00 27.77 336 VAL B N 1
ATOM 5558 C CA . VAL B 1 339 ? 30.149 -8.784 -2.274 1.00 26.49 336 VAL B CA 1
ATOM 5559 C C . VAL B 1 339 ? 29.674 -8.236 -0.932 1.00 25.74 336 VAL B C 1
ATOM 5560 O O . VAL B 1 339 ? 28.567 -8.546 -0.503 1.00 24.11 336 VAL B O 1
ATOM 5564 N N . HIS B 1 340 ? 30.512 -7.450 -0.271 1.00 24.04 337 HIS B N 1
ATOM 5565 C CA . HIS B 1 340 ? 30.149 -6.897 1.002 1.00 24.51 337 HIS B CA 1
ATOM 5566 C C . HIS B 1 340 ? 29.198 -5.716 0.827 1.00 25.16 337 HIS B C 1
ATOM 5567 O O . HIS B 1 340 ? 29.456 -4.835 -0.010 1.00 24.58 337 HIS B O 1
ATOM 5574 N N . HIS B 1 341 ? 28.131 -5.669 1.634 1.00 24.69 338 HIS B N 1
ATOM 5575 C CA . HIS B 1 341 ? 27.155 -4.548 1.491 1.00 25.14 338 HIS B CA 1
ATOM 5576 C C . HIS B 1 341 ? 27.813 -3.191 1.701 1.00 25.87 338 HIS B C 1
ATOM 5577 O O . HIS B 1 341 ? 27.408 -2.213 1.066 1.00 26.00 338 HIS B O 1
ATOM 5584 N N . SER B 1 342 ? 28.835 -3.105 2.557 1.00 26.52 339 SER B N 1
ATOM 5585 C CA . SER B 1 342 ? 29.478 -1.797 2.778 1.00 28.08 339 SER B CA 1
ATOM 5586 C C . SER B 1 342 ? 30.308 -1.316 1.578 1.00 27.08 339 SER B C 1
ATOM 5587 O O . SER B 1 342 ? 30.373 -0.108 1.304 1.00 27.24 339 SER B O 1
ATOM 5590 N N . ASP B 1 343 ? 30.877 -2.243 0.810 1.00 27.13 340 ASP B N 1
ATOM 5591 C CA . ASP B 1 343 ? 31.582 -1.838 -0.399 1.00 24.22 340 ASP B CA 1
ATOM 5592 C C . ASP B 1 343 ? 30.567 -1.316 -1.363 1.00 23.06 340 ASP B C 1
ATOM 5593 O O . ASP B 1 343 ? 30.783 -0.298 -1.976 1.00 22.21 340 ASP B O 1
ATOM 5598 N N . MET B 1 344 ? 29.459 -2.039 -1.528 1.00 22.60 341 MET B N 1
ATOM 5599 C CA . MET B 1 344 ? 28.416 -1.557 -2.459 1.00 23.72 341 MET B CA 1
ATOM 5600 C C . MET B 1 344 ? 27.824 -0.228 -2.123 1.00 21.89 341 MET B C 1
ATOM 5601 O O . MET B 1 344 ? 27.631 0.569 -3.023 1.00 21.56 341 MET B O 1
ATOM 5606 N N . VAL B 1 345 ? 27.469 0.020 -0.868 1.00 23.24 342 VAL B N 1
ATOM 5607 C CA . VAL B 1 345 ? 26.836 1.328 -0.560 1.00 24.60 342 VAL B CA 1
ATOM 5608 C C . VAL B 1 345 ? 27.769 2.535 -0.859 1.00 23.91 342 VAL B C 1
ATOM 5609 O O . VAL B 1 345 ? 27.309 3.615 -1.332 1.00 24.17 342 VAL B O 1
ATOM 5613 N N . THR B 1 346 ? 29.055 2.355 -0.559 1.00 22.45 343 THR B N 1
ATOM 5614 C CA . THR B 1 346 ? 30.070 3.406 -0.760 1.00 23.69 343 THR B CA 1
ATOM 5615 C C . THR B 1 346 ? 30.219 3.743 -2.235 1.00 23.23 343 THR B C 1
ATOM 5616 O O . THR B 1 346 ? 30.205 4.938 -2.627 1.00 24.95 343 THR B O 1
ATOM 5620 N N . LEU B 1 347 ? 30.327 2.696 -3.058 1.00 21.87 344 LEU B N 1
ATOM 5621 C CA . LEU B 1 347 ? 30.481 2.927 -4.486 1.00 21.53 344 LEU B CA 1
ATOM 5622 C C . LEU B 1 347 ? 29.211 3.542 -5.033 1.00 21.51 344 LEU B C 1
ATOM 5623 O O . LEU B 1 347 ? 29.268 4.526 -5.747 1.00 21.94 344 LEU B O 1
ATOM 5628 N N . LEU B 1 348 ? 28.054 2.980 -4.684 1.00 23.45 345 LEU B N 1
ATOM 5629 C CA . LEU B 1 348 ? 26.779 3.597 -5.118 1.00 24.29 345 LEU B CA 1
ATOM 5630 C C . LEU B 1 348 ? 26.735 5.054 -4.730 1.00 23.35 345 LEU B C 1
ATOM 5631 O O . LEU B 1 348 ? 26.337 5.860 -5.542 1.00 24.49 345 LEU B O 1
ATOM 5636 N N . ALA B 1 349 ? 27.150 5.405 -3.501 1.00 24.39 346 ALA B N 1
ATOM 5637 C CA . ALA B 1 349 ? 27.144 6.841 -3.068 1.00 25.16 346 ALA B CA 1
ATOM 5638 C C . ALA B 1 349 ? 28.015 7.639 -4.022 1.00 26.17 346 ALA B C 1
ATOM 5639 O O . ALA B 1 349 ? 27.659 8.712 -4.455 1.00 25.71 346 ALA B O 1
ATOM 5641 N N . GLU B 1 350 ? 29.162 7.082 -4.395 1.00 28.48 347 GLU B N 1
ATOM 5642 C CA . GLU B 1 350 ? 30.061 7.780 -5.346 1.00 29.50 347 GLU B CA 1
ATOM 5643 C C . GLU B 1 350 ? 29.406 7.980 -6.686 1.00 29.88 347 GLU B C 1
ATOM 5644 O O . GLU B 1 350 ? 29.611 9.004 -7.299 1.00 29.63 347 GLU B O 1
ATOM 5650 N N . TYR B 1 351 ? 28.630 6.981 -7.137 1.00 30.50 348 TYR B N 1
ATOM 5651 C CA . TYR B 1 351 ? 27.794 7.098 -8.352 1.00 30.08 348 TYR B CA 1
ATOM 5652 C C . TYR B 1 351 ? 26.569 7.954 -8.203 1.00 29.72 348 TYR B C 1
ATOM 5653 O O . TYR B 1 351 ? 25.809 8.085 -9.151 1.00 30.94 348 TYR B O 1
ATOM 5662 N N . GLY B 1 352 ? 26.334 8.514 -7.017 1.00 28.61 349 GLY B N 1
ATOM 5663 C CA . GLY B 1 352 ? 25.176 9.414 -6.842 1.00 26.72 349 GLY B CA 1
ATOM 5664 C C . GLY B 1 352 ? 23.842 8.762 -6.499 1.00 24.04 349 GLY B C 1
ATOM 5665 O O . GLY B 1 352 ? 22.786 9.377 -6.679 1.00 23.95 349 GLY B O 1
ATOM 5666 N N . ILE B 1 353 ? 23.899 7.558 -5.952 1.00 22.55 350 ILE B N 1
ATOM 5667 C CA . ILE B 1 353 ? 22.719 6.846 -5.418 1.00 21.46 350 ILE B CA 1
ATOM 5668 C C . ILE B 1 353 ? 22.847 6.737 -3.873 1.00 20.70 350 ILE B C 1
ATOM 5669 O O . ILE B 1 353 ? 23.785 6.107 -3.346 1.00 21.78 350 ILE B O 1
ATOM 5674 N N . ALA B 1 354 ? 21.889 7.316 -3.157 1.00 20.56 351 ALA B N 1
ATOM 5675 C CA . ALA B 1 354 ? 21.873 7.217 -1.715 1.00 20.47 351 ALA B CA 1
ATOM 5676 C C . ALA B 1 354 ? 20.976 6.036 -1.264 1.00 20.38 351 ALA B C 1
ATOM 5677 O O . ALA B 1 354 ? 19.733 6.054 -1.442 1.00 20.10 351 ALA B O 1
ATOM 5679 N N . LEU B 1 355 ? 21.624 5.001 -0.738 1.00 19.91 352 LEU B N 1
ATOM 5680 C CA . LEU B 1 355 ? 20.954 3.804 -0.230 1.00 22.01 352 LEU B CA 1
ATOM 5681 C C . LEU B 1 355 ? 21.481 3.598 1.165 1.00 21.86 352 LEU B C 1
ATOM 5682 O O . LEU B 1 355 ? 22.311 4.364 1.635 1.00 21.26 352 LEU B O 1
ATOM 5687 N N . ARG B 1 356 ? 21.085 2.506 1.791 1.00 20.21 353 ARG B N 1
ATOM 5688 C CA . ARG B 1 356 ? 21.546 2.221 3.122 1.00 21.24 353 ARG B CA 1
ATOM 5689 C C . ARG B 1 356 ? 22.079 0.788 3.194 1.00 21.08 353 ARG B C 1
ATOM 5690 O O . ARG B 1 356 ? 21.479 -0.114 2.618 1.00 19.92 353 ARG B O 1
ATOM 5698 N N . ALA B 1 357 ? 23.164 0.561 3.948 1.00 20.38 354 ALA B N 1
ATOM 5699 C CA . ALA B 1 357 ? 23.603 -0.800 4.181 1.00 21.82 354 ALA B CA 1
ATOM 5700 C C . ALA B 1 357 ? 23.660 -1.160 5.694 1.00 22.27 354 ALA B C 1
ATOM 5701 O O . ALA B 1 357 ? 23.436 -0.327 6.522 1.00 26.39 354 ALA B O 1
ATOM 5703 N N . GLY B 1 358 ? 23.928 -2.388 6.083 1.00 22.05 355 GLY B N 1
ATOM 5704 C CA . GLY B 1 358 ? 24.126 -2.662 7.510 1.00 20.79 355 GLY B CA 1
ATOM 5705 C C . GLY B 1 358 ? 22.971 -3.449 8.095 1.00 20.39 355 GLY B C 1
ATOM 5706 O O . GLY B 1 358 ? 22.295 -4.187 7.396 1.00 16.95 355 GLY B O 1
ATOM 5707 N N . GLN B 1 359 ? 22.736 -3.240 9.381 1.00 20.82 356 GLN B N 1
ATOM 5708 C CA . GLN B 1 359 ? 21.867 -4.107 10.165 1.00 21.99 356 GLN B CA 1
ATOM 5709 C C . GLN B 1 359 ? 20.445 -3.570 10.345 1.00 20.26 356 GLN B C 1
ATOM 5710 O O . GLN B 1 359 ? 19.541 -4.334 10.743 1.00 20.42 356 GLN B O 1
ATOM 5716 N N . HIS B 1 360 ? 20.242 -2.284 10.036 1.00 17.57 357 HIS B N 1
ATOM 5717 C CA . HIS B 1 360 ? 18.878 -1.737 9.984 1.00 17.28 357 HIS B CA 1
ATOM 5718 C C . HIS B 1 360 ? 18.159 -1.847 11.340 1.00 15.27 357 HIS B C 1
ATOM 5719 O O . HIS B 1 360 ? 16.945 -1.923 11.388 1.00 14.15 357 HIS B O 1
ATOM 5726 N N . CYS B 1 361 ? 18.922 -1.792 12.430 1.00 15.41 358 CYS B N 1
ATOM 5727 C CA . CYS B 1 361 ? 18.349 -1.952 13.770 1.00 16.84 358 CYS B CA 1
ATOM 5728 C C . CYS B 1 361 ? 17.417 -3.170 13.872 1.00 15.46 358 CYS B C 1
ATOM 5729 O O . CYS B 1 361 ? 16.395 -3.121 14.580 1.00 15.87 358 CYS B O 1
ATOM 5732 N N . ALA B 1 362 ? 17.786 -4.278 13.203 1.00 14.15 359 ALA B N 1
ATOM 5733 C CA . ALA B 1 362 ? 16.982 -5.493 13.248 1.00 15.15 359 ALA B CA 1
ATOM 5734 C C . ALA B 1 362 ? 17.875 -6.724 13.292 1.00 16.49 359 ALA B C 1
ATOM 5735 O O . ALA B 1 362 ? 17.724 -7.604 12.448 1.00 17.21 359 ALA B O 1
ATOM 5737 N N . GLN B 1 363 ? 18.771 -6.775 14.277 1.00 17.55 360 GLN B N 1
ATOM 5738 C CA . GLN B 1 363 ? 19.727 -7.876 14.408 1.00 17.95 360 GLN B CA 1
ATOM 5739 C C . GLN B 1 363 ? 19.056 -9.232 14.440 1.00 17.67 360 GLN B C 1
ATOM 5740 O O . GLN B 1 363 ? 19.505 -10.091 13.701 1.00 18.17 360 GLN B O 1
ATOM 5746 N N . PRO B 1 364 ? 17.984 -9.437 15.293 1.00 16.95 361 PRO B N 1
ATOM 5747 C CA . PRO B 1 364 ? 17.329 -10.737 15.308 1.00 16.44 361 PRO B CA 1
ATOM 5748 C C . PRO B 1 364 ? 16.748 -11.137 13.989 1.00 16.91 361 PRO B C 1
ATOM 5749 O O . PRO B 1 364 ? 16.831 -12.311 13.634 1.00 15.22 361 PRO B O 1
ATOM 5753 N N . LEU B 1 365 ? 16.169 -10.193 13.247 1.00 16.12 362 LEU B N 1
ATOM 5754 C CA . LEU B 1 365 ? 15.635 -10.519 11.928 1.00 16.11 362 LEU B CA 1
ATOM 5755 C C . LEU B 1 365 ? 16.711 -11.027 10.936 1.00 16.99 362 LEU B C 1
ATOM 5756 O O . LEU B 1 365 ? 16.535 -12.066 10.295 1.00 16.27 362 LEU B O 1
ATOM 5761 N N . LEU B 1 366 ? 17.824 -10.300 10.853 1.00 18.24 363 LEU B N 1
ATOM 5762 C CA . LEU B 1 366 ? 18.893 -10.634 9.920 1.00 20.19 363 LEU B CA 1
ATOM 5763 C C . LEU B 1 366 ? 19.560 -11.954 10.352 1.00 21.21 363 LEU B C 1
ATOM 5764 O O . LEU B 1 366 ? 19.948 -12.719 9.498 1.00 22.78 363 LEU B O 1
ATOM 5769 N N . ALA B 1 367 ? 19.638 -12.232 11.649 1.00 21.54 364 ALA B N 1
ATOM 5770 C CA . ALA B 1 367 ? 20.059 -13.563 12.086 1.00 22.57 364 ALA B CA 1
ATOM 5771 C C . ALA B 1 367 ? 19.096 -14.675 11.653 1.00 24.11 364 ALA B C 1
ATOM 5772 O O . ALA B 1 367 ? 19.571 -15.702 11.214 1.00 25.84 364 ALA B O 1
ATOM 5774 N N . GLU B 1 368 ? 17.774 -14.487 11.762 1.00 24.22 365 GLU B N 1
ATOM 5775 C CA . GLU B 1 368 ? 16.809 -15.432 11.233 1.00 26.75 365 GLU B CA 1
ATOM 5776 C C . GLU B 1 368 ? 16.934 -15.582 9.704 1.00 28.12 365 GLU B C 1
ATOM 5777 O O . GLU B 1 368 ? 16.753 -16.695 9.169 1.00 29.45 365 GLU B O 1
ATOM 5783 N N . LEU B 1 369 ? 17.300 -14.497 9.011 1.00 27.42 366 LEU B N 1
ATOM 5784 C CA . LEU B 1 369 ? 17.441 -14.525 7.566 1.00 26.78 366 LEU B CA 1
ATOM 5785 C C . LEU B 1 369 ? 18.742 -15.182 7.137 1.00 27.58 366 LEU B C 1
ATOM 5786 O O . LEU B 1 369 ? 18.867 -15.543 5.988 1.00 27.36 366 LEU B O 1
ATOM 5791 N N . GLY B 1 370 ? 19.705 -15.300 8.053 1.00 26.85 367 GLY B N 1
ATOM 5792 C CA . GLY B 1 370 ? 20.968 -15.928 7.743 1.00 26.65 367 GLY B CA 1
ATOM 5793 C C . GLY B 1 370 ? 22.012 -14.967 7.248 1.00 26.75 367 GLY B C 1
ATOM 5794 O O . GLY B 1 370 ? 22.954 -15.390 6.562 1.00 27.03 367 GLY B O 1
ATOM 5795 N N . VAL B 1 371 ? 21.864 -13.672 7.545 1.00 24.37 368 VAL B N 1
ATOM 5796 C CA . VAL B 1 371 ? 22.857 -12.698 7.086 1.00 24.00 368 VAL B CA 1
ATOM 5797 C C . VAL B 1 371 ? 23.344 -11.756 8.173 1.00 23.97 368 VAL B C 1
ATOM 5798 O O . VAL B 1 371 ? 22.780 -11.633 9.246 1.00 23.51 368 VAL B O 1
ATOM 5802 N N . THR B 1 372 ? 24.385 -11.046 7.848 1.00 24.28 369 THR B N 1
ATOM 5803 C CA . THR B 1 372 ? 24.979 -10.108 8.751 1.00 26.73 369 THR B CA 1
ATOM 5804 C C . THR B 1 372 ? 24.626 -8.629 8.443 1.00 25.87 369 THR B C 1
ATOM 5805 O O . THR B 1 372 ? 24.950 -7.710 9.230 1.00 26.01 369 THR B O 1
ATOM 5809 N N . GLY B 1 373 ? 24.025 -8.401 7.283 1.00 25.25 370 GLY B N 1
ATOM 5810 C CA . GLY B 1 373 ? 23.730 -7.011 6.832 1.00 23.88 370 GLY B CA 1
ATOM 5811 C C . GLY B 1 373 ? 23.136 -7.136 5.463 1.00 23.95 370 GLY B C 1
ATOM 5812 O O . GLY B 1 373 ? 23.228 -8.234 4.875 1.00 22.56 370 GLY B O 1
ATOM 5813 N N . THR B 1 374 ? 22.515 -6.048 4.971 1.00 21.97 371 THR B N 1
ATOM 5814 C CA . THR B 1 374 ? 21.896 -6.037 3.665 1.00 22.47 371 THR B CA 1
ATOM 5815 C C . THR B 1 374 ? 22.057 -4.633 3.073 1.00 20.61 371 THR B C 1
ATOM 5816 O O . THR B 1 374 ? 22.211 -3.674 3.829 1.00 19.58 371 THR B O 1
ATOM 5820 N N . LEU B 1 375 ? 21.978 -4.511 1.745 1.00 18.22 372 LEU B N 1
ATOM 5821 C CA . LEU B 1 375 ? 21.719 -3.227 1.135 1.00 17.60 372 LEU B CA 1
ATOM 5822 C C . LEU B 1 375 ? 20.226 -2.992 1.190 1.00 16.31 372 LEU B C 1
ATOM 5823 O O . LEU B 1 375 ? 19.460 -3.947 1.248 1.00 16.96 372 LEU B O 1
ATOM 5828 N N . ARG B 1 376 ? 19.793 -1.735 1.193 1.00 14.91 373 ARG B N 1
ATOM 5829 C CA . ARG B 1 376 ? 18.333 -1.479 1.163 1.00 15.01 373 ARG B CA 1
ATOM 5830 C C . ARG B 1 376 ? 18.064 -0.252 0.315 1.00 13.66 373 ARG B C 1
ATOM 5831 O O . ARG B 1 376 ? 18.589 0.837 0.580 1.00 13.66 373 ARG B O 1
ATOM 5839 N N . ALA B 1 377 ? 17.207 -0.432 -0.682 1.00 13.02 374 ALA B N 1
ATOM 5840 C CA . ALA B 1 377 ? 16.774 0.683 -1.503 1.00 12.45 374 ALA B CA 1
ATOM 5841 C C . ALA B 1 377 ? 15.334 0.848 -1.165 1.00 12.85 374 ALA B C 1
ATOM 5842 O O . ALA B 1 377 ? 14.561 -0.111 -1.293 1.00 12.39 374 ALA B O 1
ATOM 5844 N N . SER B 1 378 ? 14.921 2.051 -0.813 1.00 11.70 375 SER B N 1
ATOM 5845 C CA . SER B 1 378 ? 13.521 2.203 -0.482 1.00 13.71 375 SER B CA 1
ATOM 5846 C C . SER B 1 378 ? 12.986 3.329 -1.325 1.00 14.53 375 SER B C 1
ATOM 5847 O O . SER B 1 378 ? 13.666 4.369 -1.505 1.00 15.84 375 SER B O 1
ATOM 5850 N N . PHE B 1 379 ? 11.801 3.119 -1.852 1.00 13.51 376 PHE B N 1
ATOM 5851 C CA . PHE B 1 379 ? 11.245 3.999 -2.835 1.00 14.46 376 PHE B CA 1
ATOM 5852 C C . PHE B 1 379 ? 10.133 4.792 -2.203 1.00 13.52 376 PHE B C 1
ATOM 5853 O O . PHE B 1 379 ? 9.490 4.304 -1.285 1.00 15.41 376 PHE B O 1
ATOM 5861 N N . ALA B 1 380 ? 9.838 5.948 -2.793 1.00 13.21 377 ALA B N 1
ATOM 5862 C CA . ALA B 1 380 ? 8.833 6.840 -2.297 1.00 11.77 377 ALA B CA 1
ATOM 5863 C C . ALA B 1 380 ? 8.176 7.542 -3.517 1.00 11.63 377 ALA B C 1
ATOM 5864 O O . ALA B 1 380 ? 8.668 7.411 -4.644 1.00 13.85 377 ALA B O 1
ATOM 5866 N N . PRO B 1 381 ? 7.076 8.285 -3.298 1.00 10.40 378 PRO B N 1
ATOM 5867 C CA . PRO B 1 381 ? 6.302 8.764 -4.457 1.00 10.92 378 PRO B CA 1
ATOM 5868 C C . PRO B 1 381 ? 7.002 9.890 -5.185 1.00 10.50 378 PRO B C 1
ATOM 5869 O O . PRO B 1 381 ? 6.548 10.203 -6.249 1.00 12.29 378 PRO B O 1
ATOM 5873 N N . TYR B 1 382 ? 8.105 10.459 -4.628 1.00 11.13 379 TYR B N 1
ATOM 5874 C CA . TYR B 1 382 ? 8.968 11.403 -5.387 1.00 12.00 379 TYR B CA 1
ATOM 5875 C C . TYR B 1 382 ? 10.043 10.741 -6.269 1.00 11.38 379 TYR B C 1
ATOM 5876 O O . TYR B 1 382 ? 10.853 11.436 -6.875 1.00 13.21 379 TYR B O 1
ATOM 5885 N N . ASN B 1 383 ? 10.121 9.419 -6.239 1.00 10.88 380 ASN B N 1
ATOM 5886 C CA . ASN B 1 383 ? 11.046 8.664 -7.066 1.00 11.97 380 ASN B CA 1
ATOM 5887 C C . ASN B 1 383 ? 10.477 8.434 -8.440 1.00 10.93 380 ASN B C 1
ATOM 5888 O O . ASN B 1 383 ? 9.266 8.569 -8.693 1.00 9.68 380 ASN B O 1
ATOM 5893 N N . THR B 1 384 ? 11.367 8.106 -9.356 1.00 11.48 381 THR B N 1
ATOM 5894 C CA . THR B 1 384 ? 10.985 8.024 -10.765 1.00 12.93 381 THR B CA 1
ATOM 5895 C C . THR B 1 384 ? 11.546 6.738 -11.406 1.00 13.80 381 THR B C 1
ATOM 5896 O O . THR B 1 384 ? 12.401 6.051 -10.824 1.00 13.42 381 THR B O 1
ATOM 5900 N N . LYS B 1 385 ? 11.109 6.462 -12.632 1.00 15.40 382 LYS B N 1
ATOM 5901 C CA . LYS B 1 385 ? 11.675 5.393 -13.473 1.00 14.93 382 LYS B CA 1
ATOM 5902 C C . LYS B 1 385 ? 13.160 5.677 -13.706 1.00 16.17 382 LYS B C 1
ATOM 5903 O O . LYS B 1 385 ? 14.023 4.781 -13.650 1.00 15.57 382 LYS B O 1
ATOM 5909 N N . SER B 1 386 ? 13.491 6.948 -13.895 1.00 16.44 383 SER B N 1
ATOM 5910 C CA . SER B 1 386 ? 14.898 7.318 -14.093 1.00 18.15 383 SER B CA 1
ATOM 5911 C C . SER B 1 386 ? 15.773 6.879 -12.932 1.00 16.52 383 SER B C 1
ATOM 5912 O O . SER B 1 386 ? 16.868 6.336 -13.138 1.00 17.90 383 SER B O 1
ATOM 5915 N N . ASP B 1 387 ? 15.278 7.090 -11.706 1.00 16.24 384 ASP B N 1
ATOM 5916 C CA . ASP B 1 387 ? 15.906 6.553 -10.478 1.00 14.08 384 ASP B CA 1
ATOM 5917 C C . ASP B 1 387 ? 16.209 5.057 -10.559 1.00 13.12 384 ASP B C 1
ATOM 5918 O O . ASP B 1 387 ? 17.288 4.608 -10.150 1.00 12.97 384 ASP B O 1
ATOM 5923 N N . VAL B 1 388 ? 15.248 4.283 -11.053 1.00 12.60 385 VAL B N 1
ATOM 5924 C CA . VAL B 1 388 ? 15.439 2.855 -11.191 1.00 12.99 385 VAL B CA 1
ATOM 5925 C C . VAL B 1 388 ? 16.607 2.566 -12.167 1.00 14.91 385 VAL B C 1
ATOM 5926 O O . VAL B 1 388 ? 17.485 1.775 -11.821 1.00 15.03 385 VAL B O 1
ATOM 5930 N N . ASP B 1 389 ? 16.635 3.225 -13.341 1.00 14.52 386 ASP B N 1
ATOM 5931 C CA . ASP B 1 389 ? 17.713 2.929 -14.327 1.00 15.94 386 ASP B CA 1
ATOM 5932 C C . ASP B 1 389 ? 19.046 3.375 -13.689 1.00 16.55 386 ASP B C 1
ATOM 5933 O O . ASP B 1 389 ? 20.046 2.654 -13.773 1.00 16.85 386 ASP B O 1
ATOM 5938 N N . ALA B 1 390 ? 19.029 4.513 -12.989 1.00 16.84 387 ALA B N 1
ATOM 5939 C CA . ALA B 1 390 ? 20.269 4.909 -12.333 1.00 17.11 387 ALA B CA 1
ATOM 5940 C C . ALA B 1 390 ? 20.814 3.898 -11.297 1.00 16.41 387 ALA B C 1
ATOM 5941 O O . ALA B 1 390 ? 22.039 3.651 -11.247 1.00 15.11 387 ALA B O 1
ATOM 5943 N N . LEU B 1 391 ? 19.933 3.361 -10.451 1.00 16.02 388 LEU B N 1
ATOM 5944 C CA . LEU B 1 391 ? 20.306 2.383 -9.400 1.00 15.70 388 LEU B CA 1
ATOM 5945 C C . LEU B 1 391 ? 20.925 1.127 -10.058 1.00 17.75 388 LEU B C 1
ATOM 5946 O O . LEU B 1 391 ? 22.021 0.620 -9.656 1.00 16.58 388 LEU B O 1
ATOM 5951 N N . VAL B 1 392 ? 20.215 0.643 -11.059 1.00 15.27 389 VAL B N 1
ATOM 5952 C CA . VAL B 1 392 ? 20.636 -0.596 -11.717 1.00 17.48 389 VAL B CA 1
ATOM 5953 C C . VAL B 1 392 ? 21.991 -0.399 -12.395 1.00 17.88 389 VAL B C 1
ATOM 5954 O O . VAL B 1 392 ? 22.922 -1.149 -12.149 1.00 18.30 389 VAL B O 1
ATOM 5958 N N . ASN B 1 393 ? 22.129 0.636 -13.196 1.00 19.13 390 ASN B N 1
ATOM 5959 C CA . ASN B 1 393 ? 23.443 0.958 -13.730 1.00 19.64 390 ASN B CA 1
ATOM 5960 C C . ASN B 1 393 ? 24.547 1.113 -12.670 1.00 19.92 390 ASN B C 1
ATOM 5961 O O . ASN B 1 393 ? 25.673 0.605 -12.870 1.00 19.57 390 ASN B O 1
ATOM 5966 N N . ALA B 1 394 ? 24.244 1.802 -11.555 1.00 18.88 391 ALA B N 1
ATOM 5967 C CA . ALA B 1 394 ? 25.256 1.998 -10.518 1.00 19.11 391 ALA B CA 1
ATOM 5968 C C . ALA B 1 394 ? 25.639 0.686 -9.868 1.00 18.60 391 ALA B C 1
ATOM 5969 O O . ALA B 1 394 ? 26.799 0.457 -9.596 1.00 18.73 391 ALA B O 1
ATOM 5971 N N . VAL B 1 395 ? 24.678 -0.202 -9.673 1.00 17.94 392 VAL B N 1
ATOM 5972 C CA . VAL B 1 395 ? 24.985 -1.560 -9.216 1.00 17.68 392 VAL B CA 1
ATOM 5973 C C . VAL B 1 395 ? 25.913 -2.279 -10.230 1.00 19.57 392 VAL B C 1
ATOM 5974 O O . VAL B 1 395 ? 26.903 -2.931 -9.850 1.00 17.24 392 VAL B O 1
ATOM 5978 N N . ASP B 1 396 ? 25.601 -2.166 -11.512 1.00 18.19 393 ASP B N 1
ATOM 5979 C CA . ASP B 1 396 ? 26.497 -2.777 -12.495 1.00 21.30 393 ASP B CA 1
ATOM 5980 C C . ASP B 1 396 ? 27.908 -2.240 -12.398 1.00 21.51 393 ASP B C 1
ATOM 5981 O O . ASP B 1 396 ? 28.847 -3.009 -12.514 1.00 22.70 393 ASP B O 1
ATOM 5986 N N . ARG B 1 397 ? 28.077 -0.937 -12.247 1.00 22.38 394 ARG B N 1
ATOM 5987 C CA . ARG B 1 397 ? 29.438 -0.423 -12.220 1.00 24.91 394 ARG B CA 1
ATOM 5988 C C . ARG B 1 397 ? 30.155 -0.831 -10.945 1.00 25.19 394 ARG B C 1
ATOM 5989 O O . ARG B 1 397 ? 31.361 -1.042 -10.955 1.00 25.76 394 ARG B O 1
ATOM 5997 N N . ALA B 1 398 ? 29.419 -0.901 -9.842 1.00 24.43 395 ALA B N 1
ATOM 5998 C CA . ALA B 1 398 ? 29.994 -1.303 -8.581 1.00 24.67 395 ALA B CA 1
ATOM 5999 C C . ALA B 1 398 ? 30.427 -2.765 -8.638 1.00 25.10 395 ALA B C 1
ATOM 6000 O O . ALA B 1 398 ? 31.509 -3.138 -8.131 1.00 25.38 395 ALA B O 1
ATOM 6002 N N . LEU B 1 399 ? 29.577 -3.599 -9.218 1.00 25.18 396 LEU B N 1
ATOM 6003 C CA . LEU B 1 399 ? 29.901 -4.998 -9.382 1.00 27.34 396 LEU B CA 1
ATOM 6004 C C . LEU B 1 399 ? 31.195 -5.204 -10.230 1.00 29.68 396 LEU B C 1
ATOM 6005 O O . LEU B 1 399 ? 32.091 -6.005 -9.821 1.00 30.45 396 LEU B O 1
ATOM 6010 N N . GLU B 1 400 ? 31.342 -4.455 -11.335 1.00 30.55 397 GLU B N 1
ATOM 6011 C CA . GLU B 1 400 ? 32.593 -4.546 -12.137 1.00 33.64 397 GLU B CA 1
ATOM 6012 C C . GLU B 1 400 ? 33.837 -4.207 -11.335 1.00 34.56 397 GLU B C 1
ATOM 6013 O O . GLU B 1 400 ? 34.901 -4.785 -11.565 1.00 33.12 397 GLU B O 1
ATOM 6019 N N . LEU B 1 401 ? 33.701 -3.255 -10.416 1.00 35.30 398 LEU B N 1
ATOM 6020 C CA . LEU B 1 401 ? 34.783 -2.891 -9.508 1.00 37.42 398 LEU B CA 1
ATOM 6021 C C . LEU B 1 401 ? 35.046 -3.890 -8.396 1.00 37.78 398 LEU B C 1
ATOM 6022 O O . LEU B 1 401 ? 36.170 -3.982 -7.934 1.00 39.07 398 LEU B O 1
ATOM 6027 N N . LEU B 1 402 ? 34.027 -4.613 -7.943 1.00 38.75 399 LEU B N 1
ATOM 6028 C CA . LEU B 1 402 ? 34.183 -5.529 -6.795 1.00 39.65 399 LEU B CA 1
ATOM 6029 C C . LEU B 1 402 ? 34.362 -7.003 -7.221 1.00 41.85 399 LEU B C 1
ATOM 6030 O O . LEU B 1 402 ? 34.498 -7.890 -6.376 1.00 42.80 399 LEU B O 1
ATOM 6035 N N . VAL B 1 403 ? 34.388 -7.212 -8.542 1.00 43.92 400 VAL B N 1
ATOM 6036 C CA . VAL B 1 403 ? 34.693 -8.474 -9.258 1.00 45.57 400 VAL B CA 1
ATOM 6037 C C . VAL B 1 403 ? 35.974 -9.160 -8.755 1.00 46.18 400 VAL B C 1
ATOM 6038 O O . VAL B 1 403 ? 36.083 -10.395 -8.729 1.00 46.97 400 VAL B O 1
ATOM 6042 N N . ASN C 2 6 ? -36.683 28.288 44.031 1.00 38.73 3 ASN C N 1
ATOM 6043 C CA . ASN C 2 6 ? -35.951 28.812 42.852 1.00 38.17 3 ASN C CA 1
ATOM 6044 C C . ASN C 2 6 ? -34.587 29.499 43.118 1.00 36.60 3 ASN C C 1
ATOM 6045 O O . ASN C 2 6 ? -33.884 29.769 42.164 1.00 36.26 3 ASN C O 1
ATOM 6050 N N . PRO C 2 7 ? -34.197 29.757 44.399 1.00 34.57 4 PRO C N 1
ATOM 6051 C CA . PRO C 2 7 ? -32.759 30.135 44.537 1.00 32.83 4 PRO C CA 1
ATOM 6052 C C . PRO C 2 7 ? -31.818 29.034 44.014 1.00 30.69 4 PRO C C 1
ATOM 6053 O O . PRO C 2 7 ? -32.145 27.834 44.080 1.00 29.77 4 PRO C O 1
ATOM 6057 N N . GLN C 2 8 ? -30.666 29.452 43.503 1.00 28.51 5 GLN C N 1
ATOM 6058 C CA . GLN C 2 8 ? -29.719 28.545 42.829 1.00 27.46 5 GLN C CA 1
ATOM 6059 C C . GLN C 2 8 ? -28.339 28.627 43.515 1.00 25.62 5 GLN C C 1
ATOM 6060 O O . GLN C 2 8 ? -28.020 29.591 44.199 1.00 23.43 5 GLN C O 1
ATOM 6066 N N . PHE C 2 9 ? -27.535 27.594 43.314 1.00 24.41 6 PHE C N 1
ATOM 6067 C CA . PHE C 2 9 ? -26.220 27.527 43.883 1.00 25.43 6 PHE C CA 1
ATOM 6068 C C . PHE C 2 9 ? -25.349 28.567 43.154 1.00 25.01 6 PHE C C 1
ATOM 6069 O O . PHE C 2 9 ? -25.414 28.690 41.935 1.00 24.88 6 PHE C O 1
ATOM 6077 N N . ALA C 2 10 ? -24.571 29.320 43.913 1.00 24.86 7 ALA C N 1
ATOM 6078 C CA . ALA C 2 10 ? -23.704 30.373 43.349 1.00 25.27 7 ALA C CA 1
ATOM 6079 C C . ALA C 2 10 ? -24.477 31.308 42.396 1.00 25.18 7 ALA C C 1
ATOM 6080 O O . ALA C 2 10 ? -24.095 31.442 41.207 1.00 25.19 7 ALA C O 1
ATOM 6082 N N . GLY C 2 11 ? -25.561 31.930 42.915 1.00 23.68 8 GLY C N 1
ATOM 6083 C CA . GLY C 2 11 ? -26.480 32.751 42.116 1.00 21.55 8 GLY C CA 1
ATOM 6084 C C . GLY C 2 11 ? -25.781 33.916 41.434 1.00 20.43 8 GLY C C 1
ATOM 6085 O O . GLY C 2 11 ? -24.771 34.453 41.938 1.00 21.08 8 GLY C O 1
ATOM 6086 N N . HIS C 2 12 ? -26.283 34.305 40.271 1.00 18.79 9 HIS C N 1
ATOM 6087 C CA . HIS C 2 12 ? -25.673 35.463 39.575 1.00 17.39 9 HIS C CA 1
ATOM 6088 C C . HIS C 2 12 ? -26.823 36.085 38.816 1.00 15.93 9 HIS C C 1
ATOM 6089 O O . HIS C 2 12 ? -27.818 35.430 38.639 1.00 18.99 9 HIS C O 1
ATOM 6096 N N . PRO C 2 13 ? -26.683 37.331 38.348 1.00 15.84 10 PRO C N 1
ATOM 6097 C CA . PRO C 2 13 ? -27.773 38.033 37.647 1.00 15.55 10 PRO C CA 1
ATOM 6098 C C . PRO C 2 13 ? -27.874 37.796 36.136 1.00 15.49 10 PRO C C 1
ATOM 6099 O O . PRO C 2 13 ? -28.840 38.252 35.497 1.00 15.72 10 PRO C O 1
ATOM 6103 N N . PHE C 2 14 ? -26.897 37.085 35.558 1.00 15.75 11 PHE C N 1
ATOM 6104 C CA . PHE C 2 14 ? -26.795 37.047 34.102 1.00 16.31 11 PHE C CA 1
ATOM 6105 C C . PHE C 2 14 ? -27.818 36.135 33.472 1.00 16.70 11 PHE C C 1
ATOM 6106 O O . PHE C 2 14 ? -27.959 34.983 33.847 1.00 19.29 11 PHE C O 1
ATOM 6114 N N . GLY C 2 15 ? -28.534 36.661 32.523 1.00 17.50 12 GLY C N 1
ATOM 6115 C CA . GLY C 2 15 ? -29.691 35.962 31.935 1.00 20.52 12 GLY C CA 1
ATOM 6116 C C . GLY C 2 15 ? -31.027 36.169 32.628 1.00 21.85 12 GLY C C 1
ATOM 6117 O O . GLY C 2 15 ? -32.059 35.703 32.130 1.00 20.15 12 GLY C O 1
ATOM 6118 N N . THR C 2 16 ? -31.037 36.902 33.756 1.00 21.00 13 THR C N 1
ATOM 6119 C CA . THR C 2 16 ? -32.290 37.131 34.478 1.00 20.68 13 THR C CA 1
ATOM 6120 C C . THR C 2 16 ? -32.477 38.650 34.602 1.00 20.89 13 THR C C 1
ATOM 6121 O O . THR C 2 16 ? -33.266 39.242 33.867 1.00 20.58 13 THR C O 1
ATOM 6125 N N . THR C 2 17 ? -31.722 39.287 35.503 1.00 20.91 14 THR C N 1
ATOM 6126 C CA . THR C 2 17 ? -31.782 40.736 35.676 1.00 21.53 14 THR C CA 1
ATOM 6127 C C . THR C 2 17 ? -30.814 41.475 34.730 1.00 22.48 14 THR C C 1
ATOM 6128 O O . THR C 2 17 ? -31.137 42.589 34.270 1.00 22.33 14 THR C O 1
ATOM 6132 N N . VAL C 2 18 ? -29.667 40.866 34.416 1.00 21.48 15 VAL C N 1
ATOM 6133 C CA . VAL C 2 18 ? -28.809 41.365 33.309 1.00 22.21 15 VAL C CA 1
ATOM 6134 C C . VAL C 2 18 ? -29.062 40.521 32.032 1.00 23.61 15 VAL C C 1
ATOM 6135 O O . VAL C 2 18 ? -28.795 39.311 32.012 1.00 22.26 15 VAL C O 1
ATOM 6139 N N . THR C 2 19 ? -29.608 41.156 30.983 1.00 22.47 16 THR C N 1
ATOM 6140 C CA . THR C 2 19 ? -30.087 40.411 29.798 1.00 23.77 16 THR C CA 1
ATOM 6141 C C . THR C 2 19 ? -29.214 40.763 28.630 1.00 23.66 16 THR C C 1
ATOM 6142 O O . THR C 2 19 ? -28.420 41.732 28.711 1.00 21.96 16 THR C O 1
ATOM 6146 N N . ALA C 2 20 ? -29.360 39.992 27.556 1.00 23.08 17 ALA C N 1
ATOM 6147 C CA . ALA C 2 20 ? -28.738 40.345 26.277 1.00 25.02 17 ALA C CA 1
ATOM 6148 C C . ALA C 2 20 ? -29.105 41.797 25.904 1.00 26.05 17 ALA C C 1
ATOM 6149 O O . ALA C 2 20 ? -28.230 42.547 25.412 1.00 26.15 17 ALA C O 1
ATOM 6151 N N . GLU C 2 21 ? -30.370 42.167 26.146 1.00 26.37 18 GLU C N 1
ATOM 6152 C CA A GLU C 2 21 ? -30.867 43.549 25.940 0.50 27.88 18 GLU C CA 1
ATOM 6153 C CA B GLU C 2 21 ? -30.831 43.533 25.914 0.50 27.85 18 GLU C CA 1
ATOM 6154 C C . GLU C 2 21 ? -30.099 44.568 26.782 1.00 27.53 18 GLU C C 1
ATOM 6155 O O . GLU C 2 21 ? -29.672 45.600 26.279 1.00 28.65 18 GLU C O 1
ATOM 6166 N N . THR C 2 22 ? -29.940 44.292 28.068 1.00 27.01 19 THR C N 1
ATOM 6167 C CA . THR C 2 22 ? -29.112 45.134 28.973 1.00 27.11 19 THR C CA 1
ATOM 6168 C C . THR C 2 22 ? -27.730 45.362 28.342 1.00 25.47 19 THR C C 1
ATOM 6169 O O . THR C 2 22 ? -27.242 46.502 28.273 1.00 25.97 19 THR C O 1
ATOM 6173 N N . LEU C 2 23 ? -27.114 44.260 27.892 1.00 23.66 20 LEU C N 1
ATOM 6174 C CA . LEU C 2 23 ? -25.744 44.261 27.358 1.00 22.38 20 LEU C CA 1
ATOM 6175 C C . LEU C 2 23 ? -25.609 45.013 26.042 1.00 22.48 20 LEU C C 1
ATOM 6176 O O . LEU C 2 23 ? -24.678 45.814 25.868 1.00 23.07 20 LEU C O 1
ATOM 6181 N N . ARG C 2 24 ? -26.531 44.787 25.130 1.00 23.97 21 ARG C N 1
ATOM 6182 C CA . ARG C 2 24 ? -26.592 45.533 23.877 1.00 26.34 21 ARG C CA 1
ATOM 6183 C C . ARG C 2 24 ? -26.650 47.028 24.116 1.00 27.23 21 ARG C C 1
ATOM 6184 O O . ARG C 2 24 ? -25.944 47.769 23.472 1.00 27.82 21 ARG C O 1
ATOM 6192 N N . ASN C 2 25 ? -27.489 47.467 25.060 1.00 29.40 22 ASN C N 1
ATOM 6193 C CA . ASN C 2 25 ? -27.562 48.879 25.447 1.00 30.15 22 ASN C CA 1
ATOM 6194 C C . ASN C 2 25 ? -26.236 49.425 25.967 1.00 29.98 22 ASN C C 1
ATOM 6195 O O . ASN C 2 25 ? -25.769 50.495 25.509 1.00 29.06 22 ASN C O 1
ATOM 6200 N N . THR C 2 26 ? -25.611 48.699 26.909 1.00 29.24 23 THR C N 1
ATOM 6201 C CA . THR C 2 26 ? -24.271 49.064 27.394 1.00 29.29 23 THR C CA 1
ATOM 6202 C C . THR C 2 26 ? -23.196 49.096 26.290 1.00 28.29 23 THR C C 1
ATOM 6203 O O . THR C 2 26 ? -22.441 50.079 26.174 1.00 28.02 23 THR C O 1
ATOM 6207 N N . PHE C 2 27 ? -23.119 48.020 25.498 1.00 26.25 24 PHE C N 1
ATOM 6208 C CA . PHE C 2 27 ? -21.979 47.764 24.627 1.00 25.37 24 PHE C CA 1
ATOM 6209 C C . PHE C 2 27 ? -22.106 48.373 23.193 1.00 26.99 24 PHE C C 1
ATOM 6210 O O . PHE C 2 27 ? -21.068 48.729 22.571 1.00 24.22 24 PHE C O 1
ATOM 6218 N N . ALA C 2 28 ? -23.347 48.482 22.672 1.00 27.39 25 ALA C N 1
ATOM 6219 C CA . ALA C 2 28 ? -23.529 48.912 21.268 1.00 29.35 25 ALA C CA 1
ATOM 6220 C C . ALA C 2 28 ? -22.875 50.278 20.935 1.00 29.91 25 ALA C C 1
ATOM 6221 O O . ALA C 2 28 ? -22.283 50.379 19.902 1.00 29.74 25 ALA C O 1
ATOM 6223 N N . PRO C 2 29 ? -22.954 51.291 21.832 1.00 30.70 26 PRO C N 1
ATOM 6224 C CA . PRO C 2 29 ? -22.310 52.619 21.694 1.00 30.83 26 PRO C CA 1
ATOM 6225 C C . PRO C 2 29 ? -20.786 52.604 21.773 1.00 31.20 26 PRO C C 1
ATOM 6226 O O . PRO C 2 29 ? -20.133 53.632 21.535 1.00 32.50 26 PRO C O 1
ATOM 6230 N N . LEU C 2 30 ? -20.198 51.494 22.197 1.00 30.00 27 LEU C N 1
ATOM 6231 C CA . LEU C 2 30 ? -18.758 51.475 22.436 1.00 29.54 27 LEU C CA 1
ATOM 6232 C C . LEU C 2 30 ? -18.030 51.115 21.155 1.00 29.95 27 LEU C C 1
ATOM 6233 O O . LEU C 2 30 ? -18.232 50.038 20.589 1.00 32.88 27 LEU C O 1
ATOM 6238 N N . THR C 2 31 ? -17.185 52.006 20.680 1.00 28.03 28 THR C N 1
ATOM 6239 C CA . THR C 2 31 ? -16.479 51.723 19.436 1.00 26.53 28 THR C CA 1
ATOM 6240 C C . THR C 2 31 ? -14.978 51.590 19.707 1.00 25.20 28 THR C C 1
ATOM 6241 O O . THR C 2 31 ? -14.295 50.958 18.944 1.00 24.80 28 THR C O 1
ATOM 6245 N N . GLN C 2 32 ? -14.489 52.158 20.807 1.00 24.73 29 GLN C N 1
ATOM 6246 C CA . GLN C 2 32 ? -13.041 52.112 21.172 1.00 25.05 29 GLN C CA 1
ATOM 6247 C C . GLN C 2 32 ? -12.735 50.834 21.934 1.00 22.35 29 GLN C C 1
ATOM 6248 O O . GLN C 2 32 ? -13.392 50.539 22.925 1.00 21.28 29 GLN C O 1
ATOM 6254 N N . TRP C 2 33 ? -11.732 50.087 21.515 1.00 19.92 30 TRP C N 1
ATOM 6255 C CA . TRP C 2 33 ? -11.423 48.848 22.210 1.00 18.36 30 TRP C CA 1
ATOM 6256 C C . TRP C 2 33 ? -11.185 48.981 23.725 1.00 17.50 30 TRP C C 1
ATOM 6257 O O . TRP C 2 33 ? -11.626 48.121 24.530 1.00 15.46 30 TRP C O 1
ATOM 6268 N N . GLU C 2 34 ? -10.498 50.054 24.123 1.00 16.93 31 GLU C N 1
ATOM 6269 C CA . GLU C 2 34 ? -10.220 50.276 25.543 1.00 17.63 31 GLU C CA 1
ATOM 6270 C C . GLU C 2 34 ? -11.486 50.412 26.362 1.00 17.32 31 GLU C C 1
ATOM 6271 O O . GLU C 2 34 ? -11.602 49.822 27.464 1.00 18.27 31 GLU C O 1
ATOM 6277 N N . ASP C 2 35 ? -12.472 51.145 25.848 1.00 17.23 32 ASP C N 1
ATOM 6278 C CA . ASP C 2 35 ? -13.752 51.283 26.566 1.00 16.91 32 ASP C CA 1
ATOM 6279 C C . ASP C 2 35 ? -14.488 49.925 26.660 1.00 16.59 32 ASP C C 1
ATOM 6280 O O . ASP C 2 35 ? -15.243 49.683 27.606 1.00 14.01 32 ASP C O 1
ATOM 6285 N N . LYS C 2 36 ? -14.300 49.062 25.658 1.00 13.70 33 LYS C N 1
ATOM 6286 C CA . LYS C 2 36 ? -14.901 47.720 25.751 1.00 15.00 33 LYS C CA 1
ATOM 6287 C C . LYS C 2 36 ? -14.333 46.913 26.912 1.00 14.93 33 LYS C C 1
ATOM 6288 O O . LYS C 2 36 ? -15.121 46.329 27.680 1.00 14.98 33 LYS C O 1
ATOM 6294 N N . TYR C 2 37 ? -12.992 46.931 27.070 1.00 15.29 34 TYR C N 1
ATOM 6295 C CA . TYR C 2 37 ? -12.362 46.303 28.243 1.00 14.75 34 TYR C CA 1
ATOM 6296 C C . TYR C 2 37 ? -12.849 46.983 29.544 1.00 15.73 34 TYR C C 1
ATOM 6297 O O . TYR C 2 37 ? -13.205 46.309 30.495 1.00 14.86 34 TYR C O 1
ATOM 6306 N N . ARG C 2 38 ? -12.891 48.312 29.583 1.00 15.59 35 ARG C N 1
ATOM 6307 C CA . ARG C 2 38 ? -13.373 48.991 30.765 1.00 18.25 35 ARG C CA 1
ATOM 6308 C C . ARG C 2 38 ? -14.790 48.543 31.194 1.00 18.94 35 ARG C C 1
ATOM 6309 O O . ARG C 2 38 ? -15.048 48.282 32.384 1.00 17.08 35 ARG C O 1
ATOM 6317 N N . GLN C 2 39 ? -15.696 48.428 30.222 1.00 18.77 36 GLN C N 1
ATOM 6318 C CA . GLN C 2 39 ? -17.068 47.975 30.514 1.00 19.32 36 GLN C CA 1
ATOM 6319 C C . GLN C 2 39 ? -17.125 46.473 30.869 1.00 17.15 36 GLN C C 1
ATOM 6320 O O . GLN C 2 39 ? -17.946 46.093 31.701 1.00 17.53 36 GLN C O 1
ATOM 6326 N N . LEU C 2 40 ? -16.280 45.637 30.266 1.00 16.12 37 LEU C N 1
ATOM 6327 C CA . LEU C 2 40 ? -16.166 44.199 30.703 1.00 16.24 37 LEU C CA 1
ATOM 6328 C C . LEU C 2 40 ? -15.774 44.127 32.195 1.00 15.76 37 LEU C C 1
ATOM 6329 O O . LEU C 2 40 ? -16.350 43.385 33.013 1.00 15.03 37 LEU C O 1
ATOM 6334 N N . ILE C 2 41 ? -14.792 44.916 32.545 1.00 17.10 38 ILE C N 1
ATOM 6335 C CA . ILE C 2 41 ? -14.340 44.978 33.931 1.00 19.25 38 ILE C CA 1
ATOM 6336 C C . ILE C 2 41 ? -15.489 45.374 34.864 1.00 19.16 38 ILE C C 1
ATOM 6337 O O . ILE C 2 41 ? -15.744 44.689 35.877 1.00 19.53 38 ILE C O 1
ATOM 6342 N N . MET C 2 42 ? -16.215 46.437 34.505 1.00 18.45 39 MET C N 1
ATOM 6343 C CA . MET C 2 42 ? -17.429 46.840 35.264 1.00 19.91 39 MET C CA 1
ATOM 6344 C C . MET C 2 42 ? -18.462 45.770 35.335 1.00 18.49 39 MET C C 1
ATOM 6345 O O . MET C 2 42 ? -19.038 45.508 36.403 1.00 18.48 39 MET C O 1
ATOM 6350 N N . LEU C 2 43 ? -18.699 45.105 34.214 1.00 17.56 40 LEU C N 1
ATOM 6351 C CA . LEU C 2 43 ? -19.795 44.137 34.182 1.00 17.34 40 LEU C CA 1
ATOM 6352 C C . LEU C 2 43 ? -19.459 42.974 35.134 1.00 17.53 40 LEU C C 1
ATOM 6353 O O . LEU C 2 43 ? -20.339 42.462 35.858 1.00 19.31 40 LEU C O 1
ATOM 6358 N N . GLY C 2 44 ? -18.188 42.551 35.147 1.00 17.75 41 GLY C N 1
ATOM 6359 C CA . GLY C 2 44 ? -17.777 41.393 35.944 1.00 16.84 41 GLY C CA 1
ATOM 6360 C C . GLY C 2 44 ? -17.929 41.665 37.446 1.00 19.06 41 GLY C C 1
ATOM 6361 O O . GLY C 2 44 ? -18.016 40.739 38.246 1.00 16.95 41 GLY C O 1
ATOM 6362 N N . LYS C 2 45 ? -18.035 42.941 37.838 1.00 19.65 42 LYS C N 1
ATOM 6363 C CA . LYS C 2 45 ? -18.246 43.265 39.244 1.00 20.51 42 LYS C CA 1
ATOM 6364 C C . LYS C 2 45 ? -19.606 42.725 39.735 1.00 19.81 42 LYS C C 1
ATOM 6365 O O . LYS C 2 45 ? -19.818 42.611 40.932 1.00 19.71 42 LYS C O 1
ATOM 6371 N N . GLN C 2 46 ? -20.555 42.494 38.827 1.00 19.92 43 GLN C N 1
ATOM 6372 C CA . GLN C 2 46 ? -21.866 41.893 39.218 1.00 17.85 43 GLN C CA 1
ATOM 6373 C C . GLN C 2 46 ? -21.830 40.363 39.349 1.00 18.17 43 GLN C C 1
ATOM 6374 O O . GLN C 2 46 ? -22.836 39.711 39.690 1.00 16.64 43 GLN C O 1
ATOM 6380 N N . LEU C 2 47 ? -20.709 39.743 38.994 1.00 17.29 44 LEU C N 1
ATOM 6381 C CA . LEU C 2 47 ? -20.609 38.290 39.269 1.00 17.49 44 LEU C CA 1
ATOM 6382 C C . LEU C 2 47 ? -20.075 38.108 40.691 1.00 18.36 44 LEU C C 1
ATOM 6383 O O . LEU C 2 47 ? -18.947 38.528 40.974 1.00 18.33 44 LEU C O 1
ATOM 6388 N N . PRO C 2 48 ? -20.860 37.501 41.587 1.00 19.38 45 PRO C N 1
ATOM 6389 C CA . PRO C 2 48 ? -20.321 37.369 42.944 1.00 21.21 45 PRO C CA 1
ATOM 6390 C C . PRO C 2 48 ? -19.033 36.512 43.023 1.00 22.03 45 PRO C C 1
ATOM 6391 O O . PRO C 2 48 ? -18.873 35.557 42.268 1.00 20.95 45 PRO C O 1
ATOM 6395 N N . ALA C 2 49 ? -18.133 36.891 43.927 1.00 23.94 46 ALA C N 1
ATOM 6396 C CA . ALA C 2 49 ? -16.956 36.089 44.237 1.00 27.21 46 ALA C CA 1
ATOM 6397 C C . ALA C 2 49 ? -17.423 34.734 44.734 1.00 28.46 46 ALA C C 1
ATOM 6398 O O . ALA C 2 49 ? -18.434 34.630 45.398 1.00 28.99 46 ALA C O 1
ATOM 6400 N N . LEU C 2 50 ? -16.689 33.708 44.365 1.00 29.75 47 LEU C N 1
ATOM 6401 C CA . LEU C 2 50 ? -16.987 32.323 44.700 1.00 32.70 47 LEU C CA 1
ATOM 6402 C C . LEU C 2 50 ? -15.895 31.863 45.723 1.00 32.93 47 LEU C C 1
ATOM 6403 O O . LEU C 2 50 ? -14.719 31.724 45.370 1.00 30.44 47 LEU C O 1
ATOM 6408 N N . PRO C 2 51 ? -16.277 31.694 47.014 1.00 34.51 48 PRO C N 1
ATOM 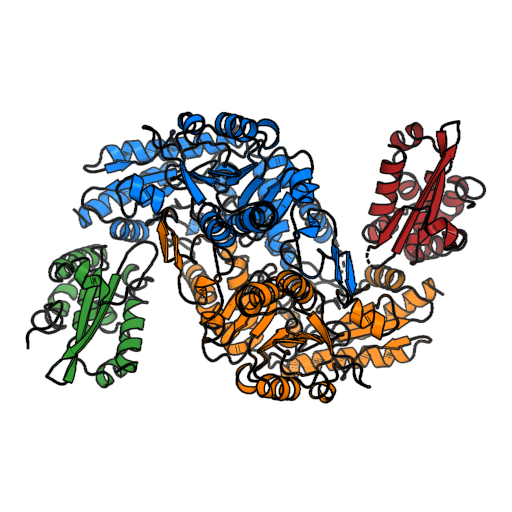6409 C CA . PRO C 2 51 ? -15.324 31.219 48.059 1.00 36.02 48 PRO C CA 1
ATOM 6410 C C . PRO C 2 51 ? -14.666 29.881 47.706 1.00 37.59 48 PRO C C 1
ATOM 6411 O O . PRO C 2 51 ? -15.287 29.072 46.977 1.00 35.98 48 PRO C O 1
ATOM 6415 N N . ASP C 2 52 ? -13.430 29.667 48.193 1.00 39.87 49 ASP C N 1
ATOM 6416 C CA . ASP C 2 52 ? -12.648 28.435 47.894 1.00 43.54 49 ASP C CA 1
ATOM 6417 C C . ASP C 2 52 ? -13.526 27.181 47.952 1.00 44.43 49 ASP C C 1
ATOM 6418 O O . ASP C 2 52 ? -13.558 26.362 47.017 1.00 44.45 49 ASP C O 1
ATOM 6423 N N . GLU C 2 53 ? -14.261 27.060 49.045 1.00 45.88 50 GLU C N 1
ATOM 6424 C CA . GLU C 2 53 ? -15.161 25.940 49.264 1.00 47.76 50 GLU C CA 1
ATOM 6425 C C . GLU C 2 53 ? -16.245 25.735 48.192 1.00 47.16 50 GLU C C 1
ATOM 6426 O O . GLU C 2 53 ? -16.808 24.633 48.032 1.00 47.26 50 GLU C O 1
ATOM 6432 N N . LEU C 2 54 ? -16.580 26.800 47.484 1.00 45.77 51 LEU C N 1
ATOM 6433 C CA . LEU C 2 54 ? -17.612 26.693 46.461 1.00 44.28 51 LEU C CA 1
ATOM 6434 C C . LEU C 2 54 ? -17.003 26.348 45.078 1.00 43.73 51 LEU C C 1
ATOM 6435 O O . LEU C 2 54 ? -17.658 25.727 44.222 1.00 41.89 51 LEU C O 1
ATOM 6440 N N . LYS C 2 55 ? -15.734 26.730 44.893 1.00 43.26 52 LYS C N 1
ATOM 6441 C CA . LYS C 2 55 ? -15.006 26.471 43.639 1.00 43.37 52 LYS C CA 1
ATOM 6442 C C . LYS C 2 55 ? -14.917 24.976 43.372 1.00 43.14 52 LYS C C 1
ATOM 6443 O O . LYS C 2 55 ? -15.063 24.545 42.228 1.00 43.77 52 LYS C O 1
ATOM 6449 N N . ALA C 2 56 ? -14.742 24.178 44.431 1.00 43.43 53 ALA C N 1
ATOM 6450 C CA . ALA C 2 56 ? -14.495 22.736 44.287 1.00 42.99 53 ALA C CA 1
ATOM 6451 C C . ALA C 2 56 ? -15.696 21.912 43.805 1.00 43.24 53 ALA C C 1
ATOM 6452 O O . ALA C 2 56 ? -15.592 20.717 43.604 1.00 44.31 53 ALA C O 1
ATOM 6454 N N . GLN C 2 57 ? -16.831 22.566 43.587 1.00 43.21 54 GLN C N 1
ATOM 6455 C CA . GLN C 2 57 ? -18.010 21.944 42.973 1.00 43.72 54 GLN C CA 1
ATOM 6456 C C . GLN C 2 57 ? -18.206 22.442 41.517 1.00 43.25 54 GLN C C 1
ATOM 6457 O O . GLN C 2 57 ? -19.193 22.110 40.862 1.00 42.83 54 GLN C O 1
ATOM 6463 N N . ALA C 2 58 ? -17.273 23.257 41.032 1.00 42.69 55 ALA C N 1
ATOM 6464 C CA . ALA C 2 58 ? -17.229 23.625 39.625 1.00 42.64 55 ALA C CA 1
ATOM 6465 C C . ALA C 2 58 ? -16.002 22.982 38.970 1.00 42.89 55 ALA C C 1
ATOM 6466 O O . ALA C 2 58 ? -15.091 22.542 39.657 1.00 43.12 55 ALA C O 1
ATOM 6468 N N . LYS C 2 59 ? -15.982 22.926 37.646 1.00 43.31 56 LYS C N 1
ATOM 6469 C CA . LYS C 2 59 ? -14.805 22.466 36.920 1.00 44.13 56 LYS C CA 1
ATOM 6470 C C . LYS C 2 59 ? -13.777 23.606 36.816 1.00 43.92 56 LYS C C 1
ATOM 6471 O O . LYS C 2 59 ? -14.111 24.703 36.380 1.00 42.28 56 LYS C O 1
ATOM 6477 N N . GLU C 2 60 ? -12.544 23.353 37.256 1.00 44.53 57 GLU C N 1
ATOM 6478 C CA . GLU C 2 60 ? -11.442 24.276 37.008 1.00 45.74 57 GLU C CA 1
ATOM 6479 C C . GLU C 2 60 ? -11.013 24.165 35.538 1.00 46.02 57 GLU C C 1
ATOM 6480 O O . GLU C 2 60 ? -10.596 23.115 35.066 1.00 45.14 57 GLU C O 1
ATOM 6486 N N . ILE C 2 61 ? -11.189 25.258 34.819 1.00 47.32 58 ILE C N 1
ATOM 6487 C CA . ILE C 2 61 ? -10.863 25.364 33.408 1.00 49.58 58 ILE C CA 1
ATOM 6488 C C . ILE C 2 61 ? -9.521 26.087 33.338 1.00 51.15 58 ILE C C 1
ATOM 6489 O O . ILE C 2 61 ? -9.435 27.267 32.962 1.00 52.88 58 ILE C O 1
ATOM 6494 N N . ALA C 2 62 ? -8.465 25.395 33.747 1.00 52.75 59 ALA C N 1
ATOM 6495 C CA . ALA C 2 62 ? -7.193 26.067 34.015 1.00 53.43 59 ALA C CA 1
ATOM 6496 C C . ALA C 2 62 ? -6.534 26.644 32.760 1.00 53.99 59 ALA C C 1
ATOM 6497 O O . ALA C 2 62 ? -7.001 26.469 31.618 1.00 54.24 59 ALA C O 1
ATOM 6499 N N . GLY C 2 63 ? -5.449 27.360 33.007 1.00 53.52 60 GLY C N 1
ATOM 6500 C CA . GLY C 2 63 ? -4.694 28.014 31.978 1.00 52.44 60 GLY C CA 1
ATOM 6501 C C . GLY C 2 63 ? -3.484 28.499 32.721 1.00 52.02 60 GLY C C 1
ATOM 6502 O O . GLY C 2 63 ? -3.396 28.369 33.949 1.00 51.01 60 GLY C O 1
ATOM 6503 N N . CYS C 2 64 ? -2.545 29.051 31.978 1.00 52.10 61 CYS C N 1
ATOM 6504 C CA . CYS C 2 64 ? -1.301 29.508 32.591 1.00 52.67 61 CYS C CA 1
ATOM 6505 C C . CYS C 2 64 ? -1.565 30.749 33.494 1.00 50.85 61 CYS C C 1
ATOM 6506 O O . CYS C 2 64 ? -1.497 30.676 34.726 1.00 51.25 61 CYS C O 1
ATOM 6509 N N . GLU C 2 65 ? -1.958 31.840 32.854 1.00 48.93 62 GLU C N 1
ATOM 6510 C CA . GLU C 2 65 ? -2.123 33.134 33.489 1.00 47.13 62 GLU C CA 1
ATOM 6511 C C . GLU C 2 65 ? -3.261 33.304 34.523 1.00 44.91 62 GLU C C 1
ATOM 6512 O O . GLU C 2 65 ? -3.113 34.108 35.444 1.00 45.38 62 GLU C O 1
ATOM 6518 N N . ASN C 2 66 ? -4.378 32.582 34.371 1.00 41.56 63 ASN C N 1
ATOM 6519 C CA . ASN C 2 66 ? -5.646 32.939 35.040 1.00 38.19 63 ASN C CA 1
ATOM 6520 C C . ASN C 2 66 ? -6.481 31.715 35.355 1.00 37.89 63 ASN C C 1
ATOM 6521 O O . ASN C 2 66 ? -6.673 30.864 34.492 1.00 38.45 63 ASN C O 1
ATOM 6526 N N . ARG C 2 67 ? -7.000 31.626 36.572 1.00 36.88 64 ARG C N 1
ATOM 6527 C CA . ARG C 2 67 ? -7.904 30.510 36.897 1.00 36.67 64 ARG C CA 1
ATOM 6528 C C . ARG C 2 67 ? -9.357 30.926 36.656 1.00 35.34 64 ARG C C 1
ATOM 6529 O O . ARG C 2 67 ? -9.770 32.020 37.062 1.00 33.73 64 ARG C O 1
ATOM 6537 N N . VAL C 2 68 ? -10.103 30.046 35.989 1.00 33.13 65 VAL C N 1
ATOM 6538 C CA . VAL C 2 68 ? -11.512 30.242 35.737 1.00 31.75 65 VAL C CA 1
ATOM 6539 C C . VAL C 2 68 ? -12.196 28.961 36.198 1.00 30.47 65 VAL C C 1
ATOM 6540 O O . VAL C 2 68 ? -11.644 27.862 36.012 1.00 30.34 65 VAL C O 1
ATOM 6544 N N . TRP C 2 69 ? -13.369 29.120 36.812 1.00 27.74 66 TRP C N 1
ATOM 6545 C CA . TRP C 2 69 ? -14.227 27.999 37.182 1.00 26.13 66 TRP C CA 1
ATOM 6546 C C . TRP C 2 69 ? -15.576 28.067 36.479 1.00 26.50 66 TRP C C 1
ATOM 6547 O O . TRP C 2 69 ? -16.175 29.168 36.320 1.00 25.62 66 TRP C O 1
ATOM 6558 N N . LEU C 2 70 ? -16.052 26.905 36.022 1.00 24.88 67 LEU C N 1
ATOM 6559 C CA . LEU C 2 70 ? -17.384 26.803 35.475 1.00 25.60 67 LEU C CA 1
ATOM 6560 C C . LEU C 2 70 ? -18.040 25.494 35.964 1.00 27.26 67 LEU C C 1
ATOM 6561 O O . LEU C 2 70 ? -17.421 24.416 35.901 1.00 25.76 67 LEU C O 1
ATOM 6566 N N . GLY C 2 71 ? -19.273 25.617 36.482 1.00 27.61 68 GLY C N 1
ATOM 6567 C CA . GLY C 2 71 ? -20.059 24.470 36.893 1.00 27.64 68 GLY C CA 1
ATOM 6568 C C . GLY C 2 71 ? -21.485 24.658 36.444 1.00 28.87 68 GLY C C 1
ATOM 6569 O O . GLY C 2 71 ? -21.892 25.760 36.003 1.00 25.87 68 GLY C O 1
ATOM 6570 N N . TYR C 2 72 ? -22.281 23.598 36.572 1.00 29.58 69 TYR C N 1
ATOM 6571 C CA . TYR C 2 72 ? -23.656 23.698 36.100 1.00 31.19 69 TYR C CA 1
ATOM 6572 C C . TYR C 2 72 ? -24.575 22.749 36.834 1.00 31.18 69 TYR C C 1
ATOM 6573 O O . TYR C 2 72 ? -24.131 21.768 37.395 1.00 29.17 69 TYR C O 1
ATOM 6582 N N . THR C 2 73 ? -25.865 23.041 36.796 1.00 32.67 70 THR C N 1
ATOM 6583 C CA . THR C 2 73 ? -26.866 22.030 37.142 1.00 34.17 70 THR C CA 1
ATOM 6584 C C . THR C 2 73 ? -28.188 22.258 36.408 1.00 34.36 70 THR C C 1
ATOM 6585 O O . THR C 2 73 ? -28.327 23.267 35.707 1.00 33.66 70 THR C O 1
ATOM 6589 N N . VAL C 2 74 ? -29.146 21.327 36.509 1.00 34.49 71 VAL C N 1
ATOM 6590 C CA . VAL C 2 74 ? -30.508 21.638 35.992 1.00 34.01 71 VAL C CA 1
ATOM 6591 C C . VAL C 2 74 ? -31.490 22.115 37.073 1.00 33.05 71 VAL C C 1
ATOM 6592 O O . VAL C 2 74 ? -31.601 21.492 38.110 1.00 31.20 71 VAL C O 1
ATOM 6596 N N . ALA C 2 75 ? -32.138 23.260 36.832 1.00 31.56 72 ALA C N 1
ATOM 6597 C CA . ALA C 2 75 ? -33.051 23.862 37.809 1.00 31.79 72 ALA C CA 1
ATOM 6598 C C . ALA C 2 75 ? -34.398 23.120 37.899 1.00 31.38 72 ALA C C 1
ATOM 6599 O O . ALA C 2 75 ? -34.656 22.224 37.118 1.00 30.91 72 ALA C O 1
ATOM 6601 N N . GLU C 2 76 ? -35.254 23.502 38.855 1.00 32.08 73 GLU C N 1
ATOM 6602 C CA . GLU C 2 76 ? -36.573 22.870 39.025 1.00 32.84 73 GLU C CA 1
ATOM 6603 C C . GLU C 2 76 ? -37.484 23.117 37.779 1.00 31.44 73 GLU C C 1
ATOM 6604 O O . GLU C 2 76 ? -38.428 22.360 37.535 1.00 31.36 73 GLU C O 1
ATOM 6610 N N . ASN C 2 77 ? -37.171 24.148 36.981 1.00 29.75 74 ASN C N 1
ATOM 6611 C CA . ASN C 2 77 ? -37.934 24.466 35.778 1.00 29.08 74 ASN C CA 1
ATOM 6612 C C . ASN C 2 77 ? -37.414 23.699 34.563 1.00 28.48 74 ASN C C 1
ATOM 6613 O O . ASN C 2 77 ? -37.833 23.971 33.443 1.00 26.55 74 ASN C O 1
ATOM 6618 N N . GLY C 2 78 ? -36.451 22.785 34.781 1.00 28.68 75 GLY C N 1
ATOM 6619 C CA . GLY C 2 78 ? -35.909 21.959 33.688 1.00 27.88 75 GLY C CA 1
ATOM 6620 C C . GLY C 2 78 ? -34.894 22.643 32.784 1.00 29.81 75 GLY C C 1
ATOM 6621 O O . GLY C 2 78 ? -34.481 22.048 31.742 1.00 29.69 75 GLY C O 1
ATOM 6622 N N . LYS C 2 79 ? -34.441 23.829 33.187 1.00 28.85 76 LYS C N 1
ATOM 6623 C CA . LYS C 2 79 ? -33.473 24.651 32.477 1.00 28.47 76 LYS C CA 1
ATOM 6624 C C . LYS C 2 79 ? -32.079 24.601 33.147 1.00 27.17 76 LYS C C 1
ATOM 6625 O O . LYS C 2 79 ? -31.981 24.461 34.315 1.00 27.31 76 LYS C O 1
ATOM 6631 N N . MET C 2 80 ? -31.023 24.694 32.376 1.00 25.40 77 MET C N 1
ATOM 6632 C CA . MET C 2 80 ? -29.691 24.643 32.908 1.00 24.68 77 MET C CA 1
ATOM 6633 C C . MET C 2 80 ? -29.256 25.881 33.662 1.00 23.57 77 MET C C 1
ATOM 6634 O O . MET C 2 80 ? -29.469 26.968 33.255 1.00 24.36 77 MET C O 1
ATOM 6639 N N . HIS C 2 81 ? -28.619 25.672 34.771 1.00 21.72 78 HIS C N 1
ATOM 6640 C CA . HIS C 2 81 ? -28.105 26.773 35.529 1.00 21.57 78 HIS C CA 1
ATOM 6641 C C . HIS C 2 81 ? -26.607 26.700 35.534 1.00 21.50 78 HIS C C 1
ATOM 6642 O O . HIS C 2 81 ? -26.072 25.692 35.852 1.00 21.50 78 HIS C O 1
ATOM 6649 N N . PHE C 2 82 ? -25.954 27.808 35.192 1.00 21.39 79 PHE C N 1
ATOM 6650 C CA . PHE C 2 82 ? -24.446 27.842 35.131 1.00 20.84 79 PHE C CA 1
ATOM 6651 C C . PHE C 2 82 ? -23.926 28.821 36.160 1.00 20.19 79 PHE C C 1
ATOM 6652 O O . PHE C 2 82 ? -24.631 29.801 36.490 1.00 20.72 79 PHE C O 1
ATOM 6660 N N . PHE C 2 83 ? -22.735 28.558 36.682 1.00 19.44 80 PHE C N 1
ATOM 6661 C CA . PHE C 2 83 ? -22.138 29.400 37.727 1.00 20.91 80 PHE C CA 1
ATOM 6662 C C . PHE C 2 83 ? -20.618 29.268 37.610 1.00 20.98 80 PHE C C 1
ATOM 6663 O O . PHE C 2 83 ? -20.117 28.332 36.989 1.00 21.94 80 PHE C O 1
ATOM 6671 N N . GLY C 2 84 ? -19.875 30.220 38.177 1.00 21.69 81 GLY C N 1
ATOM 6672 C CA . GLY C 2 84 ? -18.436 30.240 37.979 1.00 21.98 81 GLY C CA 1
ATOM 6673 C C . GLY C 2 84 ? -17.778 31.498 38.527 1.00 23.13 81 GLY C C 1
ATOM 6674 O O . GLY C 2 84 ? -18.439 32.321 39.202 1.00 21.01 81 GLY C O 1
ATOM 6675 N N . ASP C 2 85 ? -16.472 31.621 38.248 1.00 22.38 82 ASP C N 1
ATOM 6676 C CA . ASP C 2 85 ? -15.666 32.736 38.744 1.00 23.84 82 ASP C CA 1
ATOM 6677 C C . ASP C 2 85 ? -14.406 32.800 37.927 1.00 21.96 82 ASP C C 1
ATOM 6678 O O . ASP C 2 85 ? -14.133 31.893 37.195 1.00 21.71 82 ASP C O 1
ATOM 6683 N N . SER C 2 86 ? -13.654 33.882 38.071 1.00 22.52 83 SER C N 1
ATOM 6684 C CA . SER C 2 86 ? -12.369 34.082 37.366 1.00 23.51 83 SER C CA 1
ATOM 6685 C C . SER C 2 86 ? -11.552 34.920 38.268 1.00 22.21 83 SER C C 1
ATOM 6686 O O . SER C 2 86 ? -12.078 35.802 38.859 1.00 23.37 83 SER C O 1
ATOM 6689 N N . GLU C 2 87 ? -10.250 34.734 38.347 1.00 22.67 84 GLU C N 1
ATOM 6690 C CA . GLU C 2 87 ? -9.477 35.706 39.130 1.00 22.47 84 GLU C CA 1
ATOM 6691 C C . GLU C 2 87 ? -9.282 37.047 38.398 1.00 21.09 84 GLU C C 1
ATOM 6692 O O . GLU C 2 87 ? -9.443 38.132 38.973 1.00 20.53 84 GLU C O 1
ATOM 6698 N N . GLY C 2 88 ? -8.949 36.975 37.111 1.00 19.05 85 GLY C N 1
ATOM 6699 C CA . GLY C 2 88 ? -8.673 38.225 36.311 1.00 17.03 85 GLY C CA 1
ATOM 6700 C C . GLY C 2 88 ? -10.006 38.910 36.101 1.00 15.78 85 GLY C C 1
ATOM 6701 O O . GLY C 2 88 ? -11.016 38.220 35.859 1.00 14.95 85 GLY C O 1
ATOM 6702 N N . ARG C 2 89 ? -10.021 40.249 36.120 1.00 15.29 86 ARG C N 1
ATOM 6703 C CA . ARG C 2 89 ? -11.270 41.019 36.014 1.00 14.54 86 ARG C CA 1
ATOM 6704 C C . ARG C 2 89 ? -11.787 41.102 34.607 1.00 14.16 86 ARG C C 1
ATOM 6705 O O . ARG C 2 89 ? -13.013 41.215 34.410 1.00 14.20 86 ARG C O 1
ATOM 6713 N N . ILE C 2 90 ? -10.863 41.080 33.640 1.00 13.45 87 ILE C N 1
ATOM 6714 C CA . ILE C 2 90 ? -11.283 41.082 32.237 1.00 13.45 87 ILE C CA 1
ATOM 6715 C C . ILE C 2 90 ? -12.026 39.784 31.896 1.00 14.79 87 ILE C C 1
ATOM 6716 O O . ILE C 2 90 ? -13.150 39.797 31.330 1.00 15.95 87 ILE C O 1
ATOM 6721 N N . VAL C 2 91 ? -11.406 38.664 32.237 1.00 14.57 88 VAL C N 1
ATOM 6722 C CA . VAL C 2 91 ? -12.023 37.355 31.945 1.00 16.50 88 VAL C CA 1
ATOM 6723 C C . VAL C 2 91 ? -13.351 37.150 32.757 1.00 15.46 88 VAL C C 1
ATOM 6724 O O . VAL C 2 91 ? -14.298 36.491 32.243 1.00 15.09 88 VAL C O 1
ATOM 6728 N N . ARG C 2 92 ? -13.436 37.738 33.972 1.00 14.43 89 ARG C N 1
ATOM 6729 C CA A ARG C 2 92 ? -14.694 37.766 34.761 0.50 14.42 89 ARG C CA 1
ATOM 6730 C CA B ARG C 2 92 ? -14.691 37.737 34.740 0.50 14.90 89 ARG C CA 1
ATOM 6731 C C . ARG C 2 92 ? -15.819 38.456 33.979 1.00 13.93 89 ARG C C 1
ATOM 6732 O O . ARG C 2 92 ? -16.979 38.001 33.986 1.00 14.23 89 ARG C O 1
ATOM 6747 N N . GLY C 2 93 ? -15.492 39.549 33.288 1.00 14.22 90 GLY C N 1
ATOM 6748 C CA . GLY C 2 93 ? -16.489 40.257 32.439 1.00 12.56 90 GLY C CA 1
ATOM 6749 C C . GLY C 2 93 ? -16.880 39.349 31.249 1.00 12.88 90 GLY C C 1
ATOM 6750 O O . GLY C 2 93 ? -18.082 39.263 30.857 1.00 11.77 90 GLY C O 1
ATOM 6751 N N . LEU C 2 94 ? -15.881 38.697 30.637 1.00 12.46 91 LEU C N 1
ATOM 6752 C CA . LEU C 2 94 ? -16.192 37.783 29.501 1.00 12.80 91 LEU C CA 1
ATOM 6753 C C . LEU C 2 94 ? -17.067 36.626 30.000 1.00 12.78 91 LEU C C 1
ATOM 6754 O O . LEU C 2 94 ? -18.034 36.219 29.354 1.00 11.60 91 LEU C O 1
ATOM 6759 N N . LEU C 2 95 ? -16.745 36.141 31.185 1.00 13.44 92 LEU C N 1
ATOM 6760 C CA . LEU C 2 95 ? -17.565 35.093 31.795 1.00 13.93 92 LEU C CA 1
ATOM 6761 C C . LEU C 2 95 ? -19.017 35.564 31.991 1.00 14.04 92 LEU C C 1
ATOM 6762 O O . LEU C 2 95 ? -19.998 34.835 31.665 1.00 13.36 92 LEU C O 1
ATOM 6767 N N . ALA C 2 96 ? -19.184 36.797 32.444 1.00 14.58 93 ALA C N 1
ATOM 6768 C CA . ALA C 2 96 ? -20.554 37.344 32.628 1.00 14.21 93 ALA C 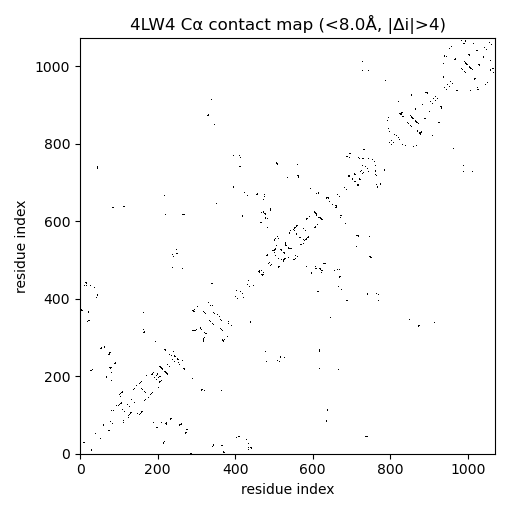CA 1
ATOM 6769 C C . ALA C 2 96 ? -21.310 37.397 31.322 1.00 14.57 93 ALA C C 1
ATOM 6770 O O . ALA C 2 96 ? -22.517 37.167 31.294 1.00 15.48 93 ALA C O 1
ATOM 6772 N N . VAL C 2 97 ? -20.614 37.743 30.216 1.00 14.25 94 VAL C N 1
ATOM 6773 C CA . VAL C 2 97 ? -21.249 37.781 28.935 1.00 15.25 94 VAL C CA 1
ATOM 6774 C C . VAL C 2 97 ? -21.718 36.404 28.555 1.00 16.53 94 VAL C C 1
ATOM 6775 O O . VAL C 2 97 ? -22.855 36.212 28.072 1.00 14.89 94 VAL C O 1
ATOM 6779 N N . LEU C 2 98 ? -20.838 35.444 28.789 1.00 16.00 95 LEU C N 1
ATOM 6780 C CA . LEU C 2 98 ? -21.139 34.053 28.444 1.00 16.75 95 LEU C CA 1
ATOM 6781 C C . LEU C 2 98 ? -22.334 33.553 29.277 1.00 15.68 95 LEU C C 1
ATOM 6782 O O . LEU C 2 98 ? -23.236 32.989 28.720 1.00 17.10 95 LEU C O 1
ATOM 6787 N N . LEU C 2 99 ? -22.362 33.845 30.590 1.00 16.32 96 LEU C N 1
ATOM 6788 C CA . LEU C 2 99 ? -23.460 33.426 31.503 1.00 16.67 96 LEU C CA 1
ATOM 6789 C C . LEU C 2 99 ? -24.752 34.031 31.021 1.00 16.41 96 LEU C C 1
ATOM 6790 O O . LEU C 2 99 ? -25.808 33.363 30.976 1.00 16.41 96 LEU C O 1
ATOM 6795 N N . THR C 2 100 ? -24.668 35.286 30.576 1.00 16.68 97 THR C N 1
ATOM 6796 C CA . THR C 2 100 ? -25.848 35.961 29.959 1.00 16.06 97 THR C CA 1
ATOM 6797 C C . THR C 2 100 ? -26.404 35.159 28.763 1.00 17.42 97 THR C C 1
ATOM 6798 O O . THR C 2 100 ? -27.663 35.022 28.631 1.00 15.77 97 THR C O 1
ATOM 6802 N N . ALA C 2 101 ? -25.490 34.643 27.900 1.00 17.45 98 ALA C N 1
ATOM 6803 C CA . ALA C 2 101 ? -25.907 33.841 26.710 1.00 17.96 98 ALA C CA 1
ATOM 6804 C C . ALA C 2 101 ? -26.546 32.460 27.047 1.00 18.32 98 ALA C C 1
ATOM 6805 O O . ALA C 2 101 ? -27.496 32.000 26.373 1.00 18.89 98 ALA C O 1
ATOM 6807 N N . VAL C 2 102 ? -26.019 31.783 28.059 1.00 17.98 99 VAL C N 1
ATOM 6808 C CA . VAL C 2 102 ? -26.424 30.389 28.271 1.00 19.77 99 VAL C CA 1
ATOM 6809 C C . VAL C 2 102 ? -27.325 30.097 29.512 1.00 20.05 99 VAL C C 1
ATOM 6810 O O . VAL C 2 102 ? -27.900 29.012 29.623 1.00 20.10 99 VAL C O 1
ATOM 6814 N N . GLU C 2 103 ? -27.438 31.033 30.453 1.00 21.38 100 GLU C N 1
ATOM 6815 C CA . GLU C 2 103 ? -28.238 30.795 31.673 1.00 21.07 100 GLU C CA 1
ATOM 6816 C C . GLU C 2 103 ? -29.699 30.508 31.374 1.00 22.50 100 GLU C C 1
ATOM 6817 O O . GLU C 2 103 ? -30.306 31.267 30.616 1.00 22.81 100 GLU C O 1
ATOM 6823 N N . GLY C 2 104 ? -30.299 29.463 31.983 1.00 23.97 101 GLY C N 1
ATOM 6824 C CA . GLY C 2 104 ? -31.773 29.204 31.745 1.00 26.36 101 GLY C CA 1
ATOM 6825 C C . GLY C 2 104 ? -32.114 28.667 30.332 1.00 28.01 101 GLY C C 1
ATOM 6826 O O . GLY C 2 104 ? -33.269 28.756 29.848 1.00 28.59 101 GLY C O 1
ATOM 6827 N N . LYS C 2 105 ? -31.107 28.109 29.662 1.00 27.73 102 LYS C N 1
ATOM 6828 C CA . LYS C 2 105 ? -31.327 27.440 28.380 1.00 29.10 102 LYS C CA 1
ATOM 6829 C C . LYS C 2 105 ? -31.425 25.931 28.654 1.00 28.45 102 LYS C C 1
ATOM 6830 O O . LYS C 2 105 ? -30.855 25.437 29.618 1.00 27.36 102 LYS C O 1
ATOM 6836 N N . THR C 2 106 ? -32.164 25.209 27.823 1.00 29.00 103 THR C N 1
ATOM 6837 C CA . THR C 2 106 ? -32.105 23.741 27.861 1.00 29.94 103 THR C CA 1
ATOM 6838 C C . THR C 2 106 ? -30.883 23.249 27.072 1.00 30.72 103 THR C C 1
ATOM 6839 O O . THR C 2 106 ? -30.373 23.968 26.209 1.00 29.26 103 THR C O 1
ATOM 6843 N N . ALA C 2 107 ? -30.423 22.037 27.383 1.00 32.07 104 ALA C N 1
ATOM 6844 C CA . ALA C 2 107 ? -29.408 21.321 26.600 1.00 34.03 104 ALA C CA 1
ATOM 6845 C C . ALA C 2 107 ? -29.622 21.484 25.086 1.00 35.63 104 ALA C C 1
ATOM 6846 O O . ALA C 2 107 ? -28.680 21.832 24.337 1.00 35.67 104 ALA C O 1
ATOM 6848 N N . ALA C 2 108 ? -30.863 21.243 24.650 1.00 35.94 105 ALA C N 1
ATOM 6849 C CA . ALA C 2 108 ? -31.249 21.388 23.237 1.00 37.08 105 ALA C CA 1
ATOM 6850 C C . ALA C 2 108 ? -31.012 22.808 22.703 1.00 37.16 105 ALA C C 1
ATOM 6851 O O . ALA C 2 108 ? -30.404 22.984 21.640 1.00 36.99 105 ALA C O 1
ATOM 6853 N N . GLU C 2 109 ? -31.502 23.812 23.427 1.00 37.04 106 GLU C N 1
ATOM 6854 C CA . GLU C 2 109 ? -31.287 25.185 22.991 1.00 38.01 106 GLU C CA 1
ATOM 6855 C C . GLU C 2 109 ? -29.773 25.477 22.930 1.00 38.18 106 GLU C C 1
ATOM 6856 O O . GLU C 2 109 ? -29.315 26.154 22.020 1.00 37.87 106 GLU C O 1
ATOM 6862 N N . LEU C 2 110 ? -28.989 24.934 23.862 1.00 38.43 107 LEU C N 1
ATOM 6863 C CA . LEU C 2 110 ? -27.531 25.194 23.833 1.00 40.06 107 LEU C CA 1
ATOM 6864 C C . LEU C 2 110 ? -26.780 24.526 22.667 1.00 41.47 107 LEU C C 1
ATOM 6865 O O . LEU C 2 110 ? -25.696 24.966 22.252 1.00 41.10 107 LEU C O 1
ATOM 6870 N N . GLN C 2 111 ? -27.336 23.433 22.170 1.00 43.50 108 GLN C N 1
ATOM 6871 C CA . GLN C 2 111 ? -26.743 22.777 21.025 1.00 45.00 108 GLN C CA 1
ATOM 6872 C C . GLN C 2 111 ? -27.143 23.520 19.751 1.00 45.97 108 GLN C C 1
ATOM 6873 O O . GLN C 2 111 ? -26.381 23.517 18.772 1.00 47.34 108 GLN C O 1
ATOM 6879 N N . ALA C 2 112 ? -28.301 24.195 19.787 1.00 46.15 109 ALA C N 1
ATOM 6880 C CA . ALA C 2 112 ? -28.769 25.027 18.671 1.00 46.12 109 ALA C CA 1
ATOM 6881 C C . ALA C 2 112 ? -27.986 26.317 18.483 1.00 46.14 109 ALA C C 1
ATOM 6882 O O . ALA C 2 112 ? -27.911 26.796 17.361 1.00 46.67 109 ALA C O 1
ATOM 6884 N N . GLN C 2 113 ? -27.439 26.888 19.571 1.00 45.57 110 GLN C N 1
ATOM 6885 C CA . GLN C 2 113 ? -26.726 28.190 19.558 1.00 44.88 110 GLN C CA 1
ATOM 6886 C C . GLN C 2 113 ? -25.277 28.127 19.052 1.00 43.80 110 GLN C C 1
ATOM 6887 O O . GLN C 2 113 ? -24.485 27.320 19.547 1.00 43.70 110 GLN C O 1
ATOM 6893 N N . SER C 2 114 ? -24.900 29.022 18.135 1.00 42.13 111 SER C N 1
ATOM 6894 C CA . SER C 2 114 ? -23.491 29.058 17.673 1.00 41.34 111 SER C CA 1
ATOM 6895 C C . SER C 2 114 ? -22.583 29.581 18.785 1.00 40.08 111 SER C C 1
ATOM 6896 O O . SER C 2 114 ? -22.943 30.566 19.462 1.00 39.71 111 SER C O 1
ATOM 6899 N N . PRO C 2 115 ? -21.416 28.928 18.979 1.00 38.68 112 PRO C N 1
ATOM 6900 C CA . PRO C 2 115 ? -20.468 29.327 20.012 1.00 36.89 112 PRO C CA 1
ATOM 6901 C C . PRO C 2 115 ? -20.208 30.864 19.983 1.00 35.74 112 PRO C C 1
ATOM 6902 O O . PRO C 2 115 ? -19.980 31.441 18.898 1.00 33.90 112 PRO C O 1
ATOM 6906 N N . LEU C 2 116 ? -20.326 31.491 21.170 1.00 32.70 113 LEU C N 1
ATOM 6907 C CA . LEU C 2 116 ? -19.919 32.863 21.392 1.00 30.70 113 LEU C CA 1
ATOM 6908 C C . LEU C 2 116 ? -20.675 33.901 20.558 1.00 28.64 113 LEU C C 1
ATOM 6909 O O . LEU C 2 116 ? -20.163 34.991 20.360 1.00 29.38 113 LEU C O 1
ATOM 6914 N N . ALA C 2 117 ? -21.884 33.581 20.089 1.00 25.71 114 ALA C N 1
ATOM 6915 C CA . ALA C 2 117 ? -22.580 34.469 19.159 1.00 24.34 114 ALA C CA 1
ATOM 6916 C C . ALA C 2 117 ? -22.826 35.864 19.770 1.00 22.63 114 ALA C C 1
ATOM 6917 O O . ALA C 2 117 ? -22.798 36.878 19.071 1.00 21.69 114 ALA C O 1
ATOM 6919 N N . LEU C 2 118 ? -23.122 35.904 21.077 1.00 20.59 115 LEU C N 1
ATOM 6920 C CA . LEU C 2 118 ? -23.378 37.181 21.751 1.00 18.65 115 LEU C CA 1
ATOM 6921 C C . LEU C 2 118 ? -22.105 38.040 21.718 1.00 16.53 115 LEU C C 1
ATOM 6922 O O . LEU C 2 118 ? -22.193 39.292 21.641 1.00 15.29 115 LEU C O 1
ATOM 6927 N N . PHE C 2 119 ? -20.936 37.402 21.779 1.00 14.68 116 PHE C N 1
ATOM 6928 C CA . PHE C 2 119 ? -19.692 38.179 21.721 1.00 15.32 116 PHE C CA 1
ATOM 6929 C C . PHE C 2 119 ? -19.548 38.902 20.363 1.00 15.90 116 PHE C C 1
ATOM 6930 O O . PHE C 2 119 ? -19.061 40.038 20.337 1.00 17.44 116 PHE C O 1
ATOM 6938 N N . ASP C 2 120 ? -19.989 38.278 19.261 1.00 14.71 117 ASP C N 1
ATOM 6939 C CA . ASP C 2 120 ? -19.941 38.937 17.944 1.00 16.21 117 ASP C CA 1
ATOM 6940 C C . ASP C 2 120 ? -20.993 40.041 17.992 1.00 15.76 117 ASP C C 1
ATOM 6941 O O . ASP C 2 120 ? -20.722 41.189 17.580 1.00 15.94 117 ASP C O 1
ATOM 6946 N N . GLU C 2 121 ? -22.169 39.741 18.568 1.00 16.84 118 GLU C N 1
ATOM 6947 C CA . GLU C 2 121 ? -23.230 40.762 18.653 1.00 17.34 118 GLU C CA 1
ATOM 6948 C C . GLU C 2 121 ? -22.773 42.068 19.364 1.00 17.09 118 GLU C C 1
ATOM 6949 O O . GLU C 2 121 ? -22.993 43.192 18.896 1.00 16.61 118 GLU C O 1
ATOM 6955 N N . LEU C 2 122 ? -22.111 41.903 20.492 1.00 16.45 119 LEU C N 1
ATOM 6956 C CA . LEU C 2 122 ? -21.629 43.038 21.293 1.00 18.01 119 LEU C CA 1
ATOM 6957 C C . LEU C 2 122 ? -20.313 43.682 20.812 1.00 18.36 119 LEU C C 1
ATOM 6958 O O . LEU C 2 122 ? -19.774 44.561 21.499 1.00 17.29 119 LEU C O 1
ATOM 6963 N N . GLY C 2 123 ? -19.765 43.201 19.684 1.00 18.25 120 GLY C N 1
ATOM 6964 C CA . GLY C 2 123 ? -18.493 43.766 19.147 1.00 18.44 120 GLY C CA 1
ATOM 6965 C C . GLY C 2 123 ? -17.327 43.469 20.058 1.00 18.53 120 GLY C C 1
ATOM 6966 O O . GLY C 2 123 ? -16.517 44.336 20.317 1.00 18.41 120 GLY C O 1
ATOM 6967 N N . LEU C 2 124 ? -17.244 42.242 20.542 1.00 18.77 121 LEU C N 1
ATOM 6968 C CA . LEU C 2 124 ? -16.233 41.847 21.516 1.00 21.17 121 LEU C CA 1
ATOM 6969 C C . LEU C 2 124 ? -15.236 40.797 21.024 1.00 22.66 121 LEU C C 1
ATOM 6970 O O . LEU C 2 124 ? -14.036 40.773 21.453 1.00 25.30 121 LEU C O 1
ATOM 6975 N N . ARG C 2 125 ? -15.702 39.949 20.098 1.00 21.62 122 ARG C N 1
ATOM 6976 C CA . ARG C 2 125 ? -14.994 38.757 19.708 1.00 21.55 122 ARG C CA 1
ATOM 6977 C C . ARG C 2 125 ? -13.766 39.049 18.824 1.00 20.30 122 ARG C C 1
ATOM 6978 O O . ARG C 2 125 ? -12.654 38.780 19.254 1.00 18.81 122 ARG C O 1
ATOM 6986 N N . ALA C 2 126 ? -13.942 39.618 17.630 1.00 18.86 123 ALA C N 1
ATOM 6987 C CA . ALA C 2 126 ? -12.749 39.893 16.772 1.00 18.92 123 ALA C CA 1
ATOM 6988 C C . ALA C 2 126 ? -11.951 41.051 17.379 1.00 19.19 123 ALA C C 1
ATOM 6989 O O . ALA C 2 126 ? -10.718 41.052 17.349 1.00 20.08 123 ALA C O 1
ATOM 6991 N N . GLN C 2 127 ? -12.666 42.042 17.932 1.00 18.94 124 GLN C N 1
ATOM 6992 C CA . GLN C 2 127 ? -12.038 43.255 18.396 1.00 19.50 124 GLN C CA 1
ATOM 6993 C C . GLN C 2 127 ? -11.148 43.130 19.630 1.00 20.11 124 GLN C C 1
ATOM 6994 O O . GLN C 2 127 ? -10.216 43.914 19.768 1.00 19.63 124 GLN C O 1
ATOM 7000 N N . LEU C 2 128 ? -11.402 42.160 20.509 1.00 18.72 125 LEU C N 1
ATOM 7001 C CA . LEU C 2 128 ? -10.571 42.007 21.715 1.00 18.68 125 LEU C CA 1
ATOM 7002 C C . LEU C 2 128 ? -9.802 40.695 21.734 1.00 19.54 125 LEU C C 1
ATOM 7003 O O . LEU C 2 128 ? -10.393 39.605 21.619 1.00 19.96 125 LEU C O 1
ATOM 7008 N N . SER C 2 129 ? -8.493 40.740 21.913 1.00 19.64 126 SER C N 1
ATOM 7009 C CA . SER C 2 129 ? -7.756 39.487 21.827 1.00 21.84 126 SER C CA 1
ATOM 7010 C C . SER C 2 129 ? -8.172 38.532 23.000 1.00 22.59 126 SER C C 1
ATOM 7011 O O . SER C 2 129 ? -8.158 37.315 22.867 1.00 22.37 126 SER C O 1
ATOM 7014 N N . ALA C 2 130 ? -8.579 39.116 24.123 1.00 22.29 127 ALA C N 1
ATOM 7015 C CA . ALA C 2 130 ? -9.023 38.327 25.294 1.00 22.45 127 ALA C CA 1
ATOM 7016 C C . ALA C 2 130 ? -10.198 37.454 24.898 1.00 22.35 127 ALA C C 1
ATOM 7017 O O . ALA C 2 130 ? -10.300 36.328 25.374 1.00 21.46 127 ALA C O 1
ATOM 7019 N N . SER C 2 131 ? -11.048 37.931 24.009 1.00 22.30 128 SER C N 1
ATOM 7020 C CA . SER C 2 131 ? -12.168 37.172 23.501 1.00 24.85 128 SER C CA 1
ATOM 7021 C C . SER C 2 131 ? -11.787 35.939 22.721 1.00 26.43 128 SER C C 1
ATOM 7022 O O . SER C 2 131 ? -12.578 35.063 22.556 1.00 27.24 128 SER C O 1
ATOM 7025 N N . ARG C 2 132 ? -10.606 35.942 22.162 1.00 28.14 129 ARG C N 1
ATOM 7026 C CA . ARG C 2 132 ? -10.114 34.828 21.382 1.00 30.68 129 ARG C CA 1
ATOM 7027 C C . ARG C 2 132 ? -9.047 34.011 22.082 1.00 31.87 129 ARG C C 1
ATOM 7028 O O . ARG C 2 132 ? -8.381 33.260 21.492 1.00 31.70 129 ARG C O 1
ATOM 7036 N N . SER C 2 133 ? -8.893 34.224 23.367 1.00 34.32 130 SER C N 1
ATOM 7037 C CA . SER C 2 133 ? -7.898 33.554 24.147 1.00 36.44 130 SER C CA 1
ATOM 7038 C C . SER C 2 133 ? -8.281 32.207 24.700 1.00 37.66 130 SER C C 1
ATOM 7039 O O . SER C 2 133 ? -9.410 31.794 24.612 1.00 36.33 130 SER C O 1
ATOM 7042 N N . GLN C 2 134 ? -7.287 31.538 25.262 1.00 39.37 131 GLN C N 1
ATOM 7043 C CA . GLN C 2 134 ? -7.449 30.184 25.760 1.00 41.50 131 GLN C CA 1
ATOM 7044 C C . GLN C 2 134 ? -8.608 30.114 26.753 1.00 41.32 131 GLN C C 1
ATOM 7045 O O . GLN C 2 134 ? -9.452 29.223 26.642 1.00 41.69 131 GLN C O 1
ATOM 7051 N N . GLY C 2 135 ? -8.628 31.056 27.709 1.00 40.53 132 GLY C N 1
ATOM 7052 C CA . GLY C 2 135 ? -9.614 31.077 28.801 1.00 39.70 132 GLY C CA 1
ATOM 7053 C C . GLY C 2 135 ? -11.062 31.002 28.311 1.00 39.14 132 GLY C C 1
ATOM 7054 O O . GLY C 2 135 ? -11.849 30.167 28.778 1.00 37.45 132 GLY C O 1
ATOM 7055 N N . LEU C 2 136 ? -11.402 31.891 27.376 1.00 37.59 133 LEU C N 1
ATOM 7056 C CA . LEU C 2 136 ? -12.746 31.941 26.844 1.00 37.30 133 LEU C CA 1
ATOM 7057 C C . LEU C 2 136 ? -13.093 30.769 25.888 1.00 37.69 133 LEU C C 1
ATOM 7058 O O . LEU C 2 136 ? -14.268 30.323 25.866 1.00 37.93 133 LEU C O 1
ATOM 7063 N N . ASN C 2 137 ? -12.123 30.261 25.124 1.00 37.44 134 ASN C N 1
ATOM 7064 C CA A ASN C 2 137 ? -12.397 29.115 24.239 0.50 37.98 134 ASN C CA 1
ATOM 7065 C CA B ASN C 2 137 ? -12.386 29.106 24.243 0.50 38.25 134 ASN C CA 1
ATOM 7066 C C . ASN C 2 137 ? -12.683 27.812 25.025 1.00 38.17 134 ASN C C 1
ATOM 7067 O O . ASN C 2 137 ? -13.527 26.998 24.622 1.00 38.77 134 ASN C O 1
ATOM 7076 N N . ALA C 2 138 ? -11.979 27.639 26.143 1.00 38.31 135 ALA C N 1
ATOM 7077 C CA . ALA C 2 138 ? -12.163 26.520 27.061 1.00 37.58 135 ALA C CA 1
ATOM 7078 C C . ALA C 2 138 ? -13.562 26.637 27.668 1.00 37.97 135 ALA C C 1
ATOM 7079 O O . ALA C 2 138 ? -14.345 25.675 27.630 1.00 37.79 135 ALA C O 1
ATOM 7081 N N . LEU C 2 139 ? -13.898 27.831 28.171 1.00 37.30 136 LEU C N 1
ATOM 7082 C CA . LEU C 2 139 ? -15.215 28.079 28.723 1.00 36.98 136 LEU C CA 1
ATOM 7083 C C . LEU C 2 139 ? -16.307 27.709 27.749 1.00 38.17 136 LEU C C 1
ATOM 7084 O O . LEU C 2 139 ? -17.300 27.076 28.116 1.00 38.54 136 LEU C O 1
ATOM 7089 N N . SER C 2 140 ? -16.138 28.127 26.507 1.00 39.27 137 SER C N 1
ATOM 7090 C CA . SER C 2 140 ? -17.087 27.807 25.467 1.00 40.78 137 SER C CA 1
ATOM 7091 C C . SER C 2 140 ? -17.236 26.300 25.272 1.00 41.07 137 SER C C 1
ATOM 7092 O O . SER C 2 140 ? -18.363 25.799 25.134 1.00 41.23 137 SER C O 1
ATOM 7095 N N . GLU C 2 141 ? -16.101 25.595 25.240 1.00 41.31 138 GLU C N 1
ATOM 7096 C CA . GLU C 2 141 ? -16.088 24.120 25.106 1.00 41.97 138 GLU C CA 1
ATOM 7097 C C . GLU C 2 141 ? -16.772 23.371 26.259 1.00 41.18 138 GLU C C 1
ATOM 7098 O O . GLU C 2 141 ? -17.466 22.360 26.027 1.00 40.75 138 GLU C O 1
ATOM 7104 N N . ALA C 2 142 ? -16.557 23.871 27.486 1.00 39.85 139 ALA C N 1
ATOM 7105 C CA . ALA C 2 142 ? -17.169 23.322 28.689 1.00 39.56 139 ALA C CA 1
ATOM 7106 C C . ALA C 2 142 ? -18.703 23.463 28.692 1.00 40.40 139 ALA C C 1
ATOM 7107 O O . ALA C 2 142 ? -19.406 22.602 29.246 1.00 40.48 139 ALA C O 1
ATOM 7109 N N . ILE C 2 143 ? -19.222 24.516 28.065 1.00 40.09 140 ILE C N 1
ATOM 7110 C CA . ILE C 2 143 ? -20.659 24.676 27.959 1.00 41.18 140 ILE C CA 1
ATOM 7111 C C . ILE C 2 143 ? -21.208 23.581 27.063 1.00 42.34 140 ILE C C 1
ATOM 7112 O O . ILE C 2 143 ? -22.183 22.916 27.421 1.00 41.95 140 ILE C O 1
ATOM 7117 N N . ILE C 2 144 ? -20.588 23.433 25.894 1.00 43.56 141 ILE C N 1
ATOM 7118 C CA . ILE C 2 144 ? -20.905 22.362 24.943 1.00 45.75 141 ILE C CA 1
ATOM 7119 C C . ILE C 2 144 ? -20.865 20.969 25.593 1.00 45.88 141 ILE C C 1
ATOM 7120 O O . ILE C 2 144 ? -21.840 20.199 25.509 1.00 47.08 141 ILE C O 1
ATOM 7125 N N . ALA C 2 145 ? -19.738 20.657 26.226 1.00 46.33 142 ALA C N 1
ATOM 7126 C CA . ALA C 2 145 ? -19.563 19.406 26.956 1.00 46.71 142 ALA C CA 1
ATOM 7127 C C . ALA C 2 145 ? -20.742 19.198 27.910 1.00 47.23 142 ALA C C 1
ATOM 7128 O O . ALA C 2 145 ? -21.396 18.153 27.868 1.00 47.03 142 ALA C O 1
ATOM 7130 N N . ALA C 2 146 ? -21.018 20.212 28.741 1.00 47.65 143 ALA C N 1
ATOM 7131 C CA . ALA C 2 146 ? -22.098 20.180 29.736 1.00 48.41 143 ALA C CA 1
ATOM 7132 C C . ALA C 2 146 ? -23.487 19.961 29.132 1.00 48.87 143 ALA C C 1
ATOM 7133 O O . ALA C 2 146 ? -24.243 19.134 29.634 1.00 49.08 143 ALA C O 1
ATOM 7135 N N . ALA C 2 147 ? -23.816 20.708 28.077 1.00 49.79 144 ALA C N 1
ATOM 7136 C CA . ALA C 2 147 ? -25.080 20.532 27.354 1.00 51.19 144 ALA C CA 1
ATOM 7137 C C . ALA C 2 147 ? -25.257 19.085 26.825 1.00 52.94 144 ALA C C 1
ATOM 7138 O O . ALA C 2 147 ? -26.360 18.513 26.935 1.00 53.06 144 ALA C O 1
ATOM 7140 N N . LYS C 2 148 ? -24.173 18.500 26.286 1.00 54.14 145 LYS C N 1
ATOM 7141 C CA . LYS C 2 148 ? -24.158 17.079 25.870 1.00 55.72 145 LYS C CA 1
ATOM 7142 C C . LYS C 2 148 ? -24.413 16.103 27.023 1.00 56.68 145 LYS C C 1
ATOM 7143 O O . LYS C 2 148 ? -25.189 15.156 26.871 1.00 56.98 145 LYS C O 1
ATOM 7149 N N . GLN C 2 149 ? -23.781 16.363 28.169 1.00 57.93 146 GLN C N 1
ATOM 7150 C CA . GLN C 2 149 ? -23.764 15.451 29.319 1.00 59.58 146 GLN C CA 1
ATOM 7151 C C . GLN C 2 149 ? -25.114 15.325 30.027 1.00 59.67 146 GLN C C 1
ATOM 7152 O O . GLN C 2 149 ? -25.279 14.475 30.895 1.00 59.60 146 GLN C O 1
ATOM 7158 N N . VAL C 2 150 ? -26.065 16.178 29.660 1.00 60.28 147 VAL C N 1
ATOM 7159 C CA . VAL C 2 150 ? -27.348 16.233 30.352 1.00 60.86 147 VAL C CA 1
ATOM 7160 C C . VAL C 2 150 ? -28.285 15.100 29.934 1.00 60.81 147 VAL C C 1
ATOM 7161 O O . VAL C 2 150 ? -28.716 14.317 30.775 1.00 60.75 147 VAL C O 1
ATOM 7165 N N . GLY D 2 11 ? 51.635 -10.862 10.418 1.00 57.41 8 GLY D N 1
ATOM 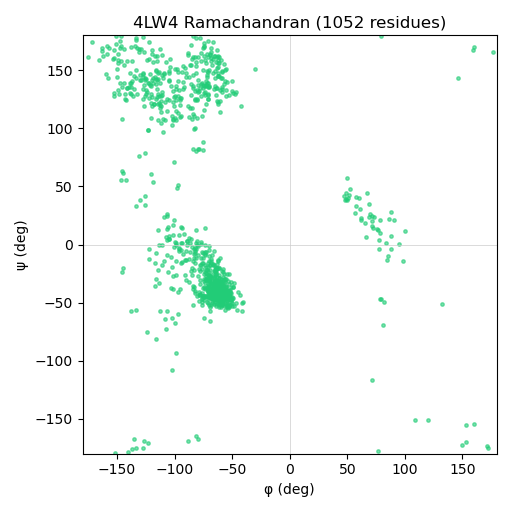7166 C CA . GLY D 2 11 ? 52.574 -10.561 9.303 1.00 57.72 8 GLY D CA 1
ATOM 7167 C C . GLY D 2 11 ? 51.880 -10.042 8.050 1.00 57.39 8 GLY D C 1
ATOM 7168 O O . GLY D 2 11 ? 50.961 -10.672 7.536 1.00 58.22 8 GLY D O 1
ATOM 7169 N N . HIS D 2 12 ? 52.333 -8.894 7.560 1.00 56.92 9 HIS D N 1
ATOM 7170 C CA . HIS D 2 12 ? 51.779 -8.261 6.363 1.00 56.62 9 HIS D CA 1
ATOM 7171 C C . HIS D 2 12 ? 52.878 -7.455 5.623 1.00 56.31 9 HIS D C 1
ATOM 7172 O O . HIS D 2 12 ? 53.820 -6.937 6.259 1.00 56.14 9 HIS D O 1
ATOM 7179 N N . PRO D 2 13 ? 52.764 -7.324 4.285 1.00 55.72 10 PRO D N 1
ATOM 7180 C CA . PRO D 2 13 ? 53.869 -6.679 3.564 1.00 55.34 10 PRO D CA 1
ATOM 7181 C C . PRO D 2 13 ? 54.055 -5.198 3.893 1.00 55.41 10 PRO D C 1
ATOM 7182 O O . PRO D 2 13 ? 55.122 -4.635 3.620 1.00 55.33 10 PRO D O 1
ATOM 7186 N N . PHE D 2 14 ? 53.032 -4.584 4.484 1.00 55.12 11 PHE D N 1
ATOM 7187 C CA . PHE D 2 14 ? 52.923 -3.120 4.491 1.00 55.33 11 PHE D CA 1
ATOM 7188 C C . PHE D 2 14 ? 53.915 -2.466 5.420 1.00 55.81 11 PHE D C 1
ATOM 7189 O O . PHE D 2 14 ? 53.928 -2.728 6.622 1.00 55.33 11 PHE D O 1
ATOM 7197 N N . GLY D 2 15 ? 54.734 -1.610 4.820 1.00 56.53 12 GLY D N 1
ATOM 7198 C CA . GLY D 2 15 ? 55.822 -0.947 5.509 1.00 58.38 12 GLY D CA 1
ATOM 7199 C C . GLY D 2 15 ? 57.151 -1.638 5.262 1.00 59.42 12 GLY D C 1
ATOM 7200 O O . GLY D 2 15 ? 58.207 -1.073 5.542 1.00 59.70 12 GLY D O 1
ATOM 7201 N N . THR D 2 16 ? 57.090 -2.861 4.736 1.00 60.07 13 THR D N 1
ATOM 7202 C CA . THR D 2 16 ? 58.283 -3.646 4.450 1.00 60.37 13 THR D CA 1
ATOM 7203 C C . THR D 2 16 ? 58.391 -3.894 2.936 1.00 60.67 13 THR D C 1
ATOM 7204 O O . THR D 2 16 ? 59.113 -3.159 2.254 1.00 60.87 13 THR D O 1
ATOM 7208 N N . THR D 2 17 ? 57.668 -4.888 2.415 1.00 61.13 14 THR D N 1
ATOM 7209 C CA . THR D 2 17 ? 57.627 -5.172 0.966 1.00 61.58 14 THR D CA 1
ATOM 7210 C C . THR D 2 17 ? 56.878 -4.085 0.185 1.00 61.38 14 THR D C 1
ATOM 7211 O O . THR D 2 17 ? 57.287 -3.706 -0.918 1.00 61.40 14 THR D O 1
ATOM 7215 N N . VAL D 2 18 ? 55.771 -3.608 0.760 1.00 60.80 15 VAL D N 1
ATOM 7216 C CA . VAL D 2 18 ? 54.985 -2.508 0.198 1.00 59.96 15 VAL D CA 1
ATOM 7217 C C . VAL D 2 18 ? 55.272 -1.244 1.022 1.00 59.53 15 VAL D C 1
ATOM 7218 O O . VAL D 2 18 ? 55.102 -1.238 2.238 1.00 59.28 15 VAL D O 1
ATOM 7222 N N . THR D 2 19 ? 55.712 -0.182 0.354 1.00 59.22 16 THR D N 1
ATOM 7223 C CA . THR D 2 19 ? 56.175 1.031 1.030 1.00 59.03 16 THR D CA 1
ATOM 7224 C C . THR D 2 19 ? 55.491 2.274 0.440 1.00 58.97 16 THR D C 1
ATOM 7225 O O . THR D 2 19 ? 54.862 2.189 -0.619 1.00 58.19 16 THR D O 1
ATOM 7229 N N . ALA D 2 20 ? 55.630 3.418 1.126 1.00 59.28 17 ALA D N 1
ATOM 7230 C CA . ALA D 2 20 ? 55.113 4.717 0.645 1.00 59.46 17 ALA D CA 1
ATOM 7231 C C . ALA D 2 20 ? 55.501 4.995 -0.812 1.00 59.77 17 ALA D C 1
ATOM 7232 O O . ALA D 2 20 ? 54.738 5.632 -1.563 1.00 60.19 17 ALA D O 1
ATOM 7234 N N . GLU D 2 21 ? 56.687 4.507 -1.194 1.00 59.90 18 GLU D N 1
ATOM 7235 C CA . GLU D 2 21 ? 57.262 4.736 -2.526 1.00 60.28 18 GLU D CA 1
ATOM 7236 C C . GLU D 2 21 ? 56.589 3.851 -3.572 1.00 59.37 18 GLU D C 1
ATOM 7237 O O . GLU D 2 21 ? 56.229 4.321 -4.658 1.00 59.37 18 GLU D O 1
ATOM 7243 N N . THR D 2 22 ? 56.427 2.572 -3.228 1.00 58.39 19 THR D N 1
ATOM 7244 C CA . THR D 2 22 ? 55.780 1.593 -4.099 1.00 57.70 19 THR D CA 1
ATOM 7245 C C . THR D 2 22 ? 54.315 2.004 -4.319 1.00 56.49 19 THR D C 1
ATOM 7246 O O . THR D 2 22 ? 53.805 1.907 -5.435 1.00 56.70 19 THR D O 1
ATOM 7250 N N . LEU D 2 23 ? 53.666 2.503 -3.265 1.00 54.71 20 LEU D N 1
ATOM 7251 C CA . LEU D 2 23 ? 52.298 3.023 -3.378 1.00 52.71 20 LEU D CA 1
ATOM 7252 C C . LEU D 2 23 ? 52.244 4.252 -4.276 1.00 51.58 20 LEU D C 1
ATOM 7253 O O . LEU D 2 23 ? 51.338 4.358 -5.119 1.00 50.57 20 LEU D O 1
ATOM 7258 N N . ARG D 2 24 ? 53.200 5.167 -4.105 1.00 50.38 21 ARG D N 1
ATOM 7259 C CA . ARG D 2 24 ? 53.250 6.382 -4.936 1.00 50.09 21 ARG D CA 1
ATOM 7260 C C . ARG D 2 24 ? 53.325 6.048 -6.430 1.00 48.79 21 ARG D C 1
ATOM 7261 O O . ARG D 2 24 ? 52.646 6.678 -7.236 1.00 48.31 21 ARG D O 1
ATOM 7269 N N . ASN D 2 25 ? 54.139 5.058 -6.794 1.00 47.22 22 ASN D N 1
ATOM 7270 C CA . ASN D 2 25 ? 54.236 4.633 -8.205 1.00 46.48 22 ASN D CA 1
ATOM 7271 C C . ASN D 2 25 ? 52.907 4.104 -8.738 1.00 46.17 22 ASN D C 1
ATOM 7272 O O . ASN D 2 25 ? 52.564 4.292 -9.909 1.00 46.14 22 ASN D O 1
ATOM 7277 N N . THR D 2 26 ? 52.178 3.420 -7.866 1.00 45.36 23 THR D N 1
ATOM 7278 C CA . THR D 2 26 ? 50.837 2.957 -8.186 1.00 44.86 23 THR D CA 1
ATOM 7279 C C . THR D 2 26 ? 49.810 4.116 -8.233 1.00 43.44 23 THR D C 1
ATOM 7280 O O . THR D 2 26 ? 49.090 4.260 -9.216 1.00 42.63 23 THR D O 1
ATOM 7284 N N . PHE D 2 27 ? 49.789 4.961 -7.204 1.00 42.96 24 PHE D N 1
ATOM 7285 C CA . PHE D 2 27 ? 48.662 5.861 -6.970 1.00 42.00 24 PHE D CA 1
ATOM 7286 C C . PHE D 2 27 ? 48.844 7.273 -7.501 1.00 42.92 24 PHE D C 1
ATOM 7287 O O . PHE D 2 27 ? 47.878 7.874 -8.042 1.00 41.70 24 PHE D O 1
ATOM 7295 N N . ALA D 2 28 ? 50.057 7.825 -7.328 1.00 43.89 25 ALA D N 1
ATOM 7296 C CA . ALA D 2 28 ? 50.286 9.217 -7.733 1.00 45.08 25 ALA D CA 1
ATOM 7297 C C . ALA D 2 28 ? 49.846 9.439 -9.181 1.00 46.29 25 ALA D C 1
ATOM 7298 O O . ALA D 2 28 ? 49.186 10.440 -9.455 1.00 46.67 25 ALA D O 1
ATOM 7300 N N . PRO D 2 29 ? 50.147 8.478 -10.101 1.00 47.72 26 PRO D N 1
ATOM 7301 C CA . PRO D 2 29 ? 49.717 8.769 -11.475 1.00 48.84 26 PRO D CA 1
ATOM 7302 C C . PRO D 2 29 ? 48.210 8.763 -11.715 1.00 50.17 26 PRO D C 1
ATOM 7303 O O . PRO D 2 29 ? 47.786 9.264 -12.745 1.00 50.62 26 PRO D O 1
ATOM 7307 N N . LEU D 2 30 ? 47.415 8.194 -10.805 1.00 51.38 27 LEU D N 1
ATOM 7308 C CA . LEU D 2 30 ? 45.959 8.075 -11.027 1.00 52.39 27 LEU D CA 1
ATOM 7309 C C . LEU D 2 30 ? 45.259 9.423 -10.827 1.00 53.61 27 LEU D C 1
ATOM 7310 O O . LEU D 2 30 ? 45.542 10.132 -9.852 1.00 54.83 27 LEU D O 1
ATOM 7315 N N . THR D 2 31 ? 44.366 9.772 -11.752 1.00 54.18 28 THR D N 1
ATOM 7316 C CA . THR D 2 31 ? 43.537 10.973 -11.634 1.00 55.14 28 THR D CA 1
ATOM 7317 C C . THR D 2 31 ? 42.028 10.679 -11.682 1.00 55.54 28 THR D C 1
ATOM 7318 O O . THR D 2 31 ? 41.219 11.568 -11.388 1.00 55.42 28 THR D O 1
ATOM 7322 N N . GLN D 2 32 ? 41.651 9.453 -12.068 1.00 55.57 29 GLN D N 1
ATOM 7323 C CA . GLN D 2 32 ? 40.233 9.056 -12.126 1.00 55.74 29 GLN D CA 1
ATOM 7324 C C . GLN D 2 32 ? 39.821 8.335 -10.841 1.00 54.83 29 GLN D C 1
ATOM 7325 O O . GLN D 2 32 ? 40.469 7.368 -10.456 1.00 55.00 29 GLN D O 1
ATOM 7331 N N . TRP D 2 33 ? 38.757 8.801 -10.181 1.00 53.75 30 TRP D N 1
ATOM 7332 C CA . TRP D 2 33 ? 38.368 8.264 -8.860 1.00 52.84 30 TRP D CA 1
ATOM 7333 C C . TRP D 2 33 ? 38.090 6.749 -8.881 1.00 51.86 30 TRP D C 1
ATOM 7334 O O . TRP D 2 33 ? 38.315 6.057 -7.886 1.00 51.69 30 TRP D O 1
ATOM 7345 N N . GLU D 2 34 ? 37.595 6.251 -10.011 1.00 50.56 31 GLU D N 1
ATOM 7346 C CA . GLU D 2 34 ? 37.285 4.842 -10.165 1.00 50.05 31 GLU D CA 1
ATOM 7347 C C . GLU D 2 34 ? 38.554 3.976 -10.172 1.00 48.79 31 GLU D C 1
ATOM 7348 O O . GLU D 2 34 ? 38.578 2.917 -9.542 1.00 47.99 31 GLU D O 1
ATOM 7354 N N . ASP D 2 35 ? 39.590 4.448 -10.880 1.00 47.46 32 ASP D N 1
ATOM 7355 C CA . ASP D 2 35 ? 40.928 3.834 -10.868 1.00 46.97 32 ASP D CA 1
ATOM 7356 C C . ASP D 2 35 ? 41.492 3.771 -9.450 1.00 45.10 32 ASP D C 1
ATOM 7357 O O . ASP D 2 35 ? 42.115 2.787 -9.078 1.00 44.82 32 ASP D O 1
ATOM 7362 N N . LYS D 2 36 ? 41.282 4.836 -8.679 1.00 43.58 33 LYS D N 1
ATOM 7363 C CA . LYS D 2 36 ? 41.751 4.901 -7.292 1.00 42.69 33 LYS D CA 1
ATOM 7364 C C . LYS D 2 36 ? 41.108 3.813 -6.458 1.00 41.11 33 LYS D C 1
ATOM 7365 O O . LYS D 2 36 ? 41.807 3.030 -5.828 1.00 39.84 33 LYS D O 1
ATOM 7371 N N . TYR D 2 37 ? 39.776 3.733 -6.514 1.00 40.01 34 TYR D N 1
ATOM 7372 C CA . TYR D 2 37 ? 39.033 2.646 -5.848 1.00 39.23 34 TYR D CA 1
ATOM 7373 C C . TYR D 2 37 ? 39.471 1.266 -6.336 1.00 39.81 34 TYR D C 1
ATOM 7374 O O . TYR D 2 37 ? 39.720 0.380 -5.516 1.00 39.50 34 TYR D O 1
ATOM 7383 N N . ARG D 2 38 ? 39.593 1.116 -7.666 1.00 41.14 35 ARG D N 1
ATOM 7384 C CA . ARG D 2 38 ? 40.028 -0.151 -8.292 1.00 42.38 35 ARG D CA 1
ATOM 7385 C C . ARG D 2 38 ? 41.345 -0.573 -7.691 1.00 41.73 35 ARG D C 1
ATOM 7386 O O . ARG D 2 38 ? 41.540 -1.740 -7.357 1.00 42.07 35 ARG D O 1
ATOM 7394 N N . GLN D 2 39 ? 42.223 0.408 -7.519 1.00 40.31 36 GLN D N 1
ATOM 7395 C CA . GLN D 2 39 ? 43.558 0.171 -7.059 1.00 39.93 36 GLN D CA 1
ATOM 7396 C C . GLN D 2 39 ? 43.598 -0.061 -5.519 1.00 38.97 36 GLN D C 1
ATOM 7397 O O . GLN D 2 39 ? 44.383 -0.886 -5.029 1.00 38.79 36 GLN D O 1
ATOM 7403 N N . LEU D 2 40 ? 42.725 0.610 -4.771 1.00 37.11 37 LEU D N 1
ATOM 7404 C CA . LEU D 2 40 ? 42.572 0.312 -3.341 1.00 36.07 37 LEU D CA 1
ATOM 7405 C C . LEU D 2 40 ? 42.140 -1.127 -3.117 1.00 35.71 37 LEU D C 1
ATOM 7406 O O . LEU D 2 40 ? 42.644 -1.826 -2.217 1.00 34.54 37 LEU D O 1
ATOM 7411 N N . ILE D 2 41 ? 41.177 -1.560 -3.926 1.00 35.16 38 ILE D N 1
ATOM 7412 C CA . ILE D 2 41 ? 40.582 -2.880 -3.765 1.00 35.88 38 ILE D CA 1
ATOM 7413 C C . ILE D 2 41 ? 41.643 -3.946 -4.111 1.00 36.85 38 ILE D C 1
ATOM 7414 O O . ILE D 2 41 ? 41.812 -4.932 -3.364 1.00 36.24 38 ILE D O 1
ATOM 7419 N N . MET D 2 42 ? 42.382 -3.709 -5.205 1.00 37.60 39 MET D N 1
ATOM 7420 C CA A MET D 2 42 ? 43.572 -4.512 -5.586 0.50 38.78 39 MET D CA 1
ATOM 7421 C CA B MET D 2 42 ? 43.472 -4.610 -5.524 0.50 38.95 39 MET D CA 1
ATOM 7422 C C . MET D 2 42 ? 44.482 -4.645 -4.376 1.00 39.16 39 MET D C 1
ATOM 7423 O O . MET D 2 42 ? 44.848 -5.736 -3.947 1.00 38.75 39 MET D O 1
ATOM 7432 N N . LEU D 2 43 ? 44.846 -3.480 -3.828 1.00 40.07 40 LEU D N 1
ATOM 7433 C CA . LEU D 2 43 ? 45.812 -3.396 -2.730 1.00 40.81 40 LEU D CA 1
ATOM 7434 C C . LEU D 2 43 ? 45.482 -4.305 -1.558 1.00 41.34 40 LEU D C 1
ATOM 7435 O O . LEU D 2 43 ? 46.326 -5.090 -1.129 1.00 41.74 40 LEU D O 1
ATOM 7440 N N . GLY D 2 44 ? 44.254 -4.218 -1.051 1.00 42.00 41 GLY D N 1
ATOM 7441 C CA . GLY D 2 44 ? 43.827 -4.970 0.132 1.00 41.47 41 GLY D CA 1
ATOM 7442 C C . GLY D 2 44 ? 43.844 -6.477 -0.050 1.00 42.38 41 GLY D C 1
ATOM 7443 O O . GLY D 2 44 ? 43.830 -7.202 0.940 1.00 41.86 41 GLY D O 1
ATOM 7444 N N . LYS D 2 45 ? 43.888 -6.951 -1.301 1.00 43.27 42 LYS D N 1
ATOM 7445 C CA . LYS D 2 45 ? 44.009 -8.383 -1.579 1.00 45.69 42 LYS D CA 1
ATOM 7446 C C . LYS D 2 45 ? 45.232 -8.935 -0.854 1.00 46.64 42 LYS D C 1
ATOM 7447 O O . LYS D 2 45 ? 45.305 -10.135 -0.541 1.00 46.47 42 LYS D O 1
ATOM 7453 N N . GLN D 2 46 ? 46.176 -8.027 -0.606 1.00 47.91 43 GLN D N 1
ATOM 7454 C CA . GLN D 2 46 ? 47.518 -8.333 -0.114 1.00 49.45 43 GLN D CA 1
ATOM 7455 C C . GLN D 2 46 ? 47.647 -8.192 1.390 1.00 49.85 43 GLN D C 1
ATOM 7456 O O . GLN D 2 46 ? 48.720 -8.434 1.938 1.00 49.54 43 GLN D O 1
ATOM 7462 N N . LEU D 2 47 ? 46.564 -7.759 2.040 1.00 51.06 44 LEU D N 1
ATOM 7463 C CA . LEU D 2 47 ? 46.407 -7.926 3.483 1.00 52.19 44 LEU D CA 1
ATOM 7464 C C . LEU D 2 47 ? 45.851 -9.321 3.770 1.00 53.70 44 LEU D C 1
ATOM 7465 O O . LEU D 2 47 ? 44.695 -9.618 3.429 1.00 53.95 44 LEU D O 1
ATOM 7470 N N . PRO D 2 48 ? 46.671 -10.191 4.394 1.00 55.63 45 PRO D N 1
ATOM 7471 C CA . PRO D 2 48 ? 46.202 -11.550 4.768 1.00 56.35 45 PRO D CA 1
ATOM 7472 C C . PRO D 2 48 ? 44.930 -11.542 5.631 1.00 57.17 45 PRO D C 1
ATOM 7473 O O . PRO D 2 48 ? 44.684 -10.587 6.392 1.00 56.82 45 PRO D O 1
ATOM 7477 N N . ALA D 2 49 ? 44.144 -12.606 5.504 1.00 58.17 46 ALA D N 1
ATOM 7478 C CA . ALA D 2 49 ? 42.917 -12.764 6.268 1.00 59.70 46 ALA D CA 1
ATOM 7479 C C . ALA D 2 49 ? 43.232 -13.157 7.711 1.00 60.89 46 ALA D C 1
ATOM 7480 O O . ALA D 2 49 ? 43.695 -14.267 7.977 1.00 61.24 46 ALA D O 1
ATOM 7482 N N . LEU D 2 50 ? 42.973 -12.236 8.633 1.00 62.31 47 LEU D N 1
ATOM 7483 C CA . LEU D 2 50 ? 43.228 -12.444 10.060 1.00 63.91 47 LEU D CA 1
ATOM 7484 C C . LEU D 2 50 ? 42.413 -13.625 10.597 1.00 64.97 47 LEU D C 1
ATOM 7485 O O . LEU D 2 50 ? 41.187 -13.562 10.636 1.00 64.79 47 LEU D O 1
ATOM 7490 N N . PRO D 2 51 ? 43.091 -14.707 11.012 1.00 66.58 48 PRO D N 1
ATOM 7491 C CA . PRO D 2 51 ? 42.339 -15.852 11.531 1.00 67.97 48 PRO D CA 1
ATOM 7492 C C . PRO D 2 51 ? 41.743 -15.557 12.919 1.00 69.24 48 PRO D C 1
ATOM 7493 O O . PRO D 2 51 ? 42.155 -14.594 13.596 1.00 69.07 48 PRO D O 1
ATOM 7497 N N . ASP D 2 52 ? 40.787 -16.393 13.325 1.00 70.54 49 ASP D N 1
ATOM 7498 C CA . ASP D 2 52 ? 40.021 -16.199 14.562 1.00 71.85 49 ASP D CA 1
ATOM 7499 C C . ASP D 2 52 ? 40.908 -16.076 15.793 1.00 72.60 49 ASP D C 1
ATOM 7500 O O . ASP D 2 52 ? 40.607 -15.306 16.718 1.00 72.76 49 ASP D O 1
ATOM 7505 N N . GLU D 2 53 ? 42.004 -16.835 15.784 1.00 73.48 50 GLU D N 1
ATOM 7506 C CA . GLU D 2 53 ? 42.897 -16.941 16.937 1.00 74.30 50 GLU D CA 1
ATOM 7507 C C . GLU D 2 53 ? 43.507 -15.592 17.355 1.00 74.18 50 GLU D C 1
ATOM 7508 O O . GLU D 2 53 ? 43.614 -15.308 18.555 1.00 74.71 50 GLU D O 1
ATOM 7514 N N . LEU D 2 54 ? 43.870 -14.749 16.386 1.00 73.74 51 LEU D N 1
ATOM 7515 C CA . LEU D 2 54 ? 44.455 -13.435 16.716 1.00 73.22 51 LEU D CA 1
ATOM 7516 C C . LEU D 2 54 ? 43.597 -12.184 16.412 1.00 72.70 51 LEU D C 1
ATOM 7517 O O . LEU D 2 54 ? 44.014 -11.048 16.689 1.00 72.47 51 LEU D O 1
ATOM 7522 N N . LYS D 2 55 ? 42.398 -12.393 15.864 1.00 72.03 52 LYS D N 1
ATOM 7523 C CA . LYS D 2 55 ? 41.339 -11.371 15.932 1.00 71.14 52 LYS D CA 1
ATOM 7524 C C . LYS D 2 55 ? 40.925 -11.170 17.395 1.00 70.68 52 LYS D C 1
ATOM 7525 O O . LYS D 2 55 ? 40.532 -10.070 17.798 1.00 70.25 52 LYS D O 1
ATOM 7531 N N . ALA D 2 56 ? 41.030 -12.259 18.166 1.00 70.28 53 ALA D N 1
ATOM 7532 C CA . ALA D 2 56 ? 40.900 -12.254 19.619 1.00 70.06 53 ALA D CA 1
ATOM 7533 C C . ALA D 2 56 ? 41.932 -11.313 20.260 1.00 69.77 53 ALA D C 1
ATOM 7534 O O . ALA D 2 56 ? 41.609 -10.555 21.177 1.00 69.57 53 ALA D O 1
ATOM 7536 N N . GLN D 2 57 ? 43.166 -11.344 19.758 1.00 69.62 54 GLN D N 1
ATOM 7537 C CA . GLN D 2 57 ? 44.226 -10.483 20.304 1.00 69.34 54 GLN D CA 1
ATOM 7538 C C . GLN D 2 57 ? 44.202 -9.043 19.764 1.00 68.99 54 GLN D C 1
ATOM 7539 O O . GLN D 2 57 ? 45.156 -8.281 19.974 1.00 69.08 54 GLN D O 1
ATOM 7545 N N . ALA D 2 58 ? 43.113 -8.669 19.086 1.00 68.34 55 ALA D N 1
ATOM 7546 C CA . ALA D 2 58 ? 42.918 -7.285 18.620 1.00 67.67 55 ALA D CA 1
ATOM 7547 C C . ALA D 2 58 ? 41.669 -6.566 19.188 1.00 67.19 55 ALA D C 1
ATOM 7548 O O . ALA D 2 58 ? 40.764 -7.185 19.755 1.00 66.43 55 ALA D O 1
ATOM 7550 N N . LYS D 2 59 ? 41.680 -5.245 19.034 1.00 66.90 56 LYS D N 1
ATOM 7551 C CA . LYS D 2 59 ? 40.597 -4.349 19.393 1.00 67.10 56 LYS D CA 1
ATOM 7552 C C . LYS D 2 59 ? 39.568 -4.418 18.260 1.00 67.17 56 LYS D C 1
ATOM 7553 O O . LYS D 2 59 ? 39.826 -3.929 17.153 1.00 66.64 56 LYS D O 1
ATOM 7559 N N . GLU D 2 60 ? 38.421 -5.041 18.528 1.00 67.30 57 GLU D N 1
ATOM 7560 C CA . GLU D 2 60 ? 37.321 -5.161 17.551 1.00 67.50 57 GLU D CA 1
ATOM 7561 C C . GLU D 2 60 ? 36.480 -3.886 17.450 1.00 67.28 57 GLU D C 1
ATOM 7562 O O . GLU D 2 60 ? 36.169 -3.271 18.467 1.00 67.48 57 GLU D O 1
ATOM 7568 N N . ILE D 2 61 ? 36.123 -3.494 16.226 1.00 67.10 58 ILE D N 1
ATOM 7569 C CA . ILE D 2 61 ? 35.236 -2.346 15.981 1.00 66.92 58 ILE D CA 1
ATOM 7570 C C . ILE D 2 61 ? 34.067 -2.775 15.082 1.00 66.95 58 ILE D C 1
ATOM 7571 O O . ILE D 2 61 ? 34.288 -3.228 13.947 1.00 66.90 58 ILE D O 1
ATOM 7576 N N . ALA D 2 62 ? 32.838 -2.650 15.588 1.00 66.57 59 ALA D N 1
ATOM 7577 C CA . ALA D 2 62 ? 31.623 -2.762 14.752 1.00 66.33 59 ALA D CA 1
ATOM 7578 C C . ALA D 2 62 ? 31.104 -1.354 14.428 1.00 66.13 59 ALA D C 1
ATOM 7579 O O . ALA D 2 62 ? 30.919 -0.523 15.327 1.00 66.51 59 ALA D O 1
ATOM 7581 N N . GLY D 2 63 ? 30.901 -1.077 13.145 1.00 65.46 60 GLY D N 1
ATOM 7582 C CA . GLY D 2 63 ? 30.475 0.248 12.703 1.00 64.67 60 GLY D CA 1
ATOM 7583 C C . GLY D 2 63 ? 29.029 0.253 12.240 1.00 64.20 60 GLY D C 1
ATOM 7584 O O . GLY D 2 63 ? 28.553 1.258 11.691 1.00 64.65 60 GLY D O 1
ATOM 7585 N N . GLU D 2 65 ? 27.888 -1.305 9.817 1.00 57.29 62 GLU D N 1
ATOM 7586 C CA . GLU D 2 65 ? 27.913 -1.455 8.383 1.00 54.64 62 GLU D CA 1
ATOM 7587 C C . GLU D 2 65 ? 29.101 -2.314 7.961 1.00 53.02 62 GLU D C 1
ATOM 7588 O O . GLU D 2 65 ? 28.960 -3.255 7.168 1.00 51.99 62 GLU D O 1
ATOM 7594 N N . ASN D 2 66 ? 30.276 -1.963 8.477 1.00 50.65 63 ASN D N 1
ATOM 7595 C CA . ASN D 2 66 ? 31.476 -2.743 8.258 1.00 48.89 63 ASN D CA 1
ATOM 7596 C C . ASN D 2 66 ? 32.087 -3.106 9.587 1.00 48.77 63 ASN D C 1
ATOM 7597 O O . ASN D 2 66 ? 32.061 -2.288 10.509 1.00 48.93 63 ASN D O 1
ATOM 7602 N N . ARG D 2 67 ? 32.628 -4.318 9.683 1.00 48.10 64 ARG D N 1
ATOM 7603 C CA . ARG D 2 67 ? 33.390 -4.730 10.848 1.00 48.56 64 ARG D CA 1
ATOM 7604 C C . ARG D 2 67 ? 34.905 -4.597 10.553 1.00 48.71 64 ARG D C 1
ATOM 7605 O O . ARG D 2 67 ? 35.388 -5.038 9.496 1.00 48.11 64 ARG D O 1
ATOM 7613 N N . VAL D 2 68 ? 35.645 -4.003 11.493 1.00 49.04 65 VAL D N 1
ATOM 7614 C CA . VAL D 2 68 ? 37.099 -3.877 11.371 1.00 49.69 65 VAL D CA 1
ATOM 7615 C C . VAL D 2 68 ? 37.814 -4.271 12.665 1.00 50.26 65 VAL D C 1
ATOM 7616 O O . VAL D 2 68 ? 37.248 -4.121 13.751 1.00 50.07 65 VAL D O 1
ATOM 7620 N N . TRP D 2 69 ? 39.049 -4.780 12.530 1.00 50.98 66 TRP D N 1
ATOM 7621 C CA . TRP D 2 69 ? 39.951 -5.111 13.658 1.00 52.20 66 TRP D CA 1
ATOM 7622 C C . TRP D 2 69 ? 41.315 -4.369 13.623 1.00 52.82 66 TRP D C 1
ATOM 7623 O O . TRP D 2 69 ? 41.862 -4.094 12.539 1.00 52.94 66 TRP D O 1
ATOM 7634 N N . LEU D 2 70 ? 41.863 -4.044 14.798 1.00 53.42 67 LEU D N 1
ATOM 7635 C CA . LEU D 2 70 ? 43.203 -3.398 14.913 1.00 54.00 67 LEU D CA 1
ATOM 7636 C C . LEU D 2 70 ? 43.961 -3.854 16.172 1.00 54.21 67 LEU D C 1
ATOM 7637 O O . LEU D 2 70 ? 43.594 -3.478 17.282 1.00 54.15 67 LEU D O 1
ATOM 7642 N N . GLY D 2 71 ? 45.008 -4.662 15.981 1.00 54.62 68 GLY D N 1
ATOM 7643 C CA . GLY D 2 71 ? 45.913 -5.060 17.068 1.00 54.89 68 GLY D CA 1
ATOM 7644 C C . GLY D 2 71 ? 47.351 -4.574 16.875 1.00 55.44 68 GLY D C 1
ATOM 7645 O O . GLY D 2 71 ? 47.762 -4.219 15.768 1.00 54.58 68 GLY D O 1
ATOM 7646 N N . TYR D 2 72 ? 48.120 -4.570 17.964 1.00 56.05 69 TYR D N 1
ATOM 7647 C CA . TYR D 2 72 ? 49.536 -4.196 17.914 1.00 56.61 69 TYR D CA 1
ATOM 7648 C C . TYR D 2 72 ? 50.438 -5.059 18.834 1.00 56.18 69 TYR D C 1
ATOM 7649 O O . TYR D 2 72 ? 49.968 -5.696 19.792 1.00 55.79 69 TYR D O 1
ATOM 7658 N N . THR D 2 73 ? 51.732 -5.090 18.509 1.00 55.82 70 THR D N 1
ATOM 7659 C CA . THR D 2 73 ? 52.781 -5.533 19.437 1.00 55.02 70 THR D CA 1
ATOM 7660 C C . THR D 2 73 ? 53.849 -4.433 19.486 1.00 55.09 70 THR D C 1
ATOM 7661 O O . THR D 2 73 ? 54.087 -3.754 18.475 1.00 54.33 70 THR D O 1
ATOM 7665 N N . VAL D 2 74 ? 54.487 -4.257 20.648 1.00 55.09 71 VAL D N 1
ATOM 7666 C CA . VAL D 2 74 ? 55.621 -3.306 20.764 1.00 55.07 71 VAL D CA 1
ATOM 7667 C C . VAL D 2 74 ? 56.946 -4.060 21.019 1.00 55.06 71 VAL D C 1
ATOM 7668 O O . VAL D 2 74 ? 57.059 -4.800 22.006 1.00 54.75 71 VAL D O 1
ATOM 7672 N N . ALA D 2 75 ? 57.921 -3.904 20.110 1.00 55.03 72 ALA D N 1
ATOM 7673 C CA . ALA D 2 75 ? 59.290 -4.449 20.322 1.00 54.80 72 ALA D CA 1
ATOM 7674 C C . ALA D 2 75 ? 59.952 -3.765 21.557 1.00 54.81 72 ALA D C 1
ATOM 7675 O O . ALA D 2 75 ? 59.479 -2.701 22.019 1.00 53.77 72 ALA D O 1
ATOM 7677 N N . GLU D 2 76 ? 60.994 -4.398 22.113 1.00 55.01 73 GLU D N 1
ATOM 7678 C CA . GLU D 2 76 ? 61.746 -3.855 23.264 1.00 55.17 73 GLU D CA 1
ATOM 7679 C C . GLU D 2 76 ? 62.182 -2.405 22.986 1.00 54.57 73 GLU D C 1
ATOM 7680 O O . GLU D 2 76 ? 62.110 -1.535 23.849 1.00 53.25 73 GLU D O 1
ATOM 7686 N N . ASN D 2 77 ? 62.631 -2.221 21.743 1.00 54.65 74 ASN D N 1
ATOM 7687 C CA . ASN D 2 77 ? 62.987 -0.980 21.067 1.00 55.29 74 ASN D CA 1
ATOM 7688 C C . ASN D 2 77 ? 61.829 0.052 21.063 1.00 55.11 74 ASN D C 1
ATOM 7689 O O . ASN D 2 77 ? 62.055 1.260 21.052 1.00 54.88 74 ASN D O 1
ATOM 7694 N N . GLY D 2 78 ? 60.588 -0.427 21.067 1.00 55.45 75 GLY D N 1
ATOM 7695 C CA . GLY D 2 78 ? 59.421 0.456 20.969 1.00 55.55 75 GLY D CA 1
ATOM 7696 C C . GLY D 2 78 ? 58.921 0.596 19.539 1.00 55.75 75 GLY D C 1
ATOM 7697 O O . GLY D 2 78 ? 57.966 1.350 19.287 1.00 55.44 75 GLY D O 1
ATOM 7698 N N . LYS D 2 79 ? 59.592 -0.095 18.604 1.00 55.75 76 LYS D N 1
ATOM 7699 C CA . LYS D 2 79 ? 59.067 -0.303 17.230 1.00 55.83 76 LYS D CA 1
ATOM 7700 C C . LYS D 2 79 ? 57.725 -1.080 17.323 1.00 55.60 76 LYS D C 1
ATOM 7701 O O . LYS D 2 79 ? 57.659 -2.170 17.927 1.00 55.85 76 LYS D O 1
ATOM 7707 N N . MET D 2 80 ? 56.659 -0.504 16.756 1.00 55.09 77 MET D N 1
ATOM 7708 C CA . MET D 2 80 ? 55.313 -1.113 16.833 1.00 54.87 77 MET D CA 1
ATOM 7709 C C . MET D 2 80 ? 54.927 -1.903 15.589 1.00 53.94 77 MET D C 1
ATOM 7710 O O . MET D 2 80 ? 54.961 -1.375 14.481 1.00 53.24 77 MET D O 1
ATOM 7715 N N . HIS D 2 81 ? 54.581 -3.172 15.784 1.00 53.75 78 HIS D N 1
ATOM 7716 C CA . HIS D 2 81 ? 53.976 -3.986 14.725 1.00 53.91 78 HIS D CA 1
ATOM 7717 C C . HIS D 2 81 ? 52.449 -3.943 14.881 1.00 53.60 78 HIS D C 1
ATOM 7718 O O . HIS D 2 81 ? 51.936 -4.245 15.951 1.00 53.49 78 HIS D O 1
ATOM 7725 N N . PHE D 2 82 ? 51.745 -3.534 13.827 1.00 53.35 79 PHE D N 1
ATOM 7726 C CA . PHE D 2 82 ? 50.273 -3.487 13.829 1.00 53.02 79 PHE D CA 1
ATOM 7727 C C . PHE D 2 82 ? 49.693 -4.636 13.003 1.00 52.54 79 PHE D C 1
ATOM 7728 O O . PHE D 2 82 ? 50.240 -4.990 11.953 1.00 52.66 79 PHE D O 1
ATOM 7736 N N . PHE D 2 83 ? 48.604 -5.234 13.485 1.00 51.64 80 PHE D N 1
ATOM 7737 C CA . PHE D 2 83 ? 47.798 -6.166 12.664 1.00 50.92 80 PHE D CA 1
ATOM 7738 C C . PHE D 2 83 ? 46.312 -5.755 12.633 1.00 49.28 80 PHE D C 1
ATOM 7739 O O . PHE D 2 83 ? 45.873 -4.921 13.429 1.00 49.53 80 PHE D O 1
ATOM 7747 N N . GLY D 2 84 ? 45.545 -6.323 11.709 1.00 47.81 81 GLY D N 1
ATOM 7748 C CA . GLY D 2 84 ? 44.102 -6.024 11.644 1.00 45.15 81 GLY D CA 1
ATOM 7749 C C . GLY D 2 84 ? 43.419 -6.610 10.426 1.00 43.68 81 GLY D C 1
ATOM 7750 O O . GLY D 2 84 ? 44.046 -7.348 9.649 1.00 43.09 81 GLY D O 1
ATOM 7751 N N . ASP D 2 85 ? 42.132 -6.290 10.251 1.00 41.52 82 ASP D N 1
ATOM 7752 C CA . ASP D 2 85 ? 41.350 -6.837 9.129 1.00 40.08 82 ASP D CA 1
ATOM 7753 C C . ASP D 2 85 ? 40.090 -6.019 8.889 1.00 39.26 82 ASP D C 1
ATOM 7754 O O . ASP D 2 85 ? 39.673 -5.263 9.765 1.00 38.53 82 ASP D O 1
ATOM 7759 N N . SER D 2 86 ? 39.495 -6.177 7.710 1.00 38.32 83 SER D N 1
ATOM 7760 C CA . SER D 2 86 ? 38.221 -5.525 7.399 1.00 38.54 83 SER D CA 1
ATOM 7761 C C . SER D 2 86 ? 37.324 -6.448 6.597 1.00 38.13 83 SER D C 1
ATOM 7762 O O . SER D 2 86 ? 37.779 -7.075 5.644 1.00 37.63 83 SER D O 1
ATOM 7765 N N . GLU D 2 87 ? 36.050 -6.535 6.972 1.00 37.37 84 GLU D N 1
ATOM 7766 C CA . GLU D 2 87 ? 35.079 -7.247 6.118 1.00 37.19 84 GLU D CA 1
ATOM 7767 C C . GLU D 2 87 ? 35.015 -6.613 4.732 1.00 36.19 84 GLU D C 1
ATOM 7768 O O . GLU D 2 87 ? 35.134 -7.299 3.712 1.00 35.81 84 GLU D O 1
ATOM 7774 N N . GLY D 2 88 ? 34.820 -5.297 4.707 1.00 35.26 85 GLY D N 1
ATOM 7775 C CA . GLY D 2 88 ? 34.660 -4.588 3.451 1.00 34.76 85 GLY D CA 1
ATOM 7776 C C . GLY D 2 88 ? 36.032 -4.460 2.815 1.00 35.69 85 GLY D C 1
ATOM 7777 O O . GLY D 2 88 ? 37.030 -4.194 3.499 1.00 33.84 85 GLY D O 1
ATOM 7778 N N . ARG D 2 89 ? 36.062 -4.661 1.505 1.00 35.78 86 ARG D N 1
ATOM 7779 C CA . ARG D 2 89 ? 37.293 -4.659 0.725 1.00 35.93 86 ARG D CA 1
ATOM 7780 C C . ARG D 2 89 ? 37.910 -3.270 0.474 1.00 35.22 86 ARG D C 1
ATOM 7781 O O . ARG D 2 89 ? 39.125 -3.163 0.238 1.00 34.54 86 ARG D O 1
ATOM 7789 N N . ILE D 2 90 ? 37.083 -2.223 0.506 1.00 34.08 87 ILE D N 1
ATOM 7790 C CA . ILE D 2 90 ? 37.568 -0.881 0.222 1.00 35.02 87 ILE D CA 1
ATOM 7791 C C . ILE D 2 90 ? 38.249 -0.320 1.473 1.00 35.87 87 ILE D C 1
ATOM 7792 O O . ILE D 2 90 ? 39.352 0.257 1.385 1.00 35.05 87 ILE D O 1
ATOM 7797 N N . VAL D 2 91 ? 37.602 -0.520 2.620 1.00 36.11 88 VAL D N 1
ATOM 7798 C CA . VAL D 2 91 ? 38.246 -0.279 3.910 1.00 37.06 88 VAL D CA 1
ATOM 7799 C C . VAL D 2 91 ? 39.493 -1.156 4.104 1.00 37.87 88 VAL D C 1
ATOM 7800 O O . VAL D 2 91 ? 40.480 -0.686 4.690 1.00 38.14 88 VAL D O 1
ATOM 7804 N N . ARG D 2 92 ? 39.426 -2.418 3.647 1.00 38.21 89 ARG D N 1
ATOM 7805 C CA . ARG D 2 92 ? 40.582 -3.345 3.631 1.00 39.12 89 ARG D CA 1
ATOM 7806 C C . ARG D 2 92 ? 41.768 -2.689 2.921 1.00 38.50 89 ARG D C 1
ATOM 7807 O O . ARG D 2 92 ? 42.896 -2.721 3.421 1.00 38.98 89 ARG D O 1
ATOM 7815 N N . GLY D 2 93 ? 41.494 -2.100 1.755 1.00 38.74 90 GLY D N 1
ATOM 7816 C CA . GLY D 2 93 ? 42.460 -1.343 0.964 1.00 38.17 90 GLY D CA 1
ATOM 7817 C C . GLY D 2 93 ? 43.019 -0.145 1.721 1.00 38.75 90 GLY D C 1
ATOM 7818 O O . GLY D 2 93 ? 44.251 0.028 1.817 1.00 38.05 90 GLY D O 1
ATOM 7819 N N . LEU D 2 94 ? 42.124 0.674 2.270 1.00 37.95 91 LEU D N 1
ATOM 7820 C CA . LEU D 2 94 ? 42.507 1.875 3.030 1.00 38.16 91 LEU D CA 1
ATOM 7821 C C . LEU D 2 94 ? 43.340 1.474 4.244 1.00 38.24 91 LEU D C 1
ATOM 7822 O O . LEU D 2 94 ? 44.326 2.149 4.579 1.00 37.19 91 LEU D O 1
ATOM 7827 N N . LEU D 2 95 ? 42.939 0.369 4.884 1.00 38.41 92 LEU D N 1
ATOM 7828 C CA . LEU D 2 95 ? 43.704 -0.215 5.989 1.00 39.07 92 LEU D CA 1
ATOM 7829 C C . LEU D 2 95 ? 45.160 -0.577 5.558 1.00 40.26 92 LEU D C 1
ATOM 7830 O O . LEU D 2 95 ? 46.119 -0.443 6.337 1.00 40.60 92 LEU D O 1
ATOM 7835 N N . ALA D 2 96 ? 45.309 -1.039 4.322 1.00 41.02 93 ALA D N 1
ATOM 7836 C CA . ALA D 2 96 ? 46.636 -1.334 3.756 1.00 41.52 93 ALA D CA 1
ATOM 7837 C C . ALA D 2 96 ? 47.502 -0.061 3.655 1.00 42.06 93 ALA D C 1
ATOM 7838 O O . ALA D 2 96 ? 48.680 -0.071 4.058 1.00 41.85 93 ALA D O 1
ATOM 7840 N N . VAL D 2 97 ? 46.918 1.029 3.156 1.00 41.97 94 VAL D N 1
ATOM 7841 C CA . VAL D 2 97 ? 47.628 2.302 3.113 1.00 42.74 94 VAL D CA 1
ATOM 7842 C C . VAL D 2 97 ? 48.054 2.703 4.519 1.00 43.29 94 VAL D C 1
ATOM 7843 O O . VAL D 2 97 ? 49.231 3.032 4.760 1.00 43.18 94 VAL D O 1
ATOM 7847 N N . LEU D 2 98 ? 47.085 2.659 5.439 1.00 43.69 95 LEU D N 1
ATOM 7848 C CA . LEU D 2 98 ? 47.287 3.065 6.818 1.00 43.72 95 LEU D CA 1
ATOM 7849 C C . LEU D 2 98 ? 48.398 2.261 7.435 1.00 44.01 95 LEU D C 1
ATOM 7850 O O . LEU D 2 98 ? 49.291 2.834 8.055 1.00 44.52 95 LEU D O 1
ATOM 7855 N N . LEU D 2 99 ? 48.341 0.941 7.271 1.00 44.17 96 LEU D N 1
ATOM 7856 C CA . LEU D 2 99 ? 49.411 0.072 7.756 1.00 44.95 96 LEU D CA 1
ATOM 7857 C C . LEU D 2 99 ? 50.777 0.375 7.094 1.00 45.48 96 LEU D C 1
ATOM 7858 O O . LEU D 2 99 ? 51.807 0.259 7.746 1.00 45.52 96 LEU D O 1
ATOM 7863 N N . THR D 2 100 ? 50.777 0.805 5.832 1.00 45.73 97 THR D N 1
ATOM 7864 C CA . THR D 2 100 ? 52.028 1.190 5.185 1.00 46.29 97 THR D CA 1
ATOM 7865 C C . THR D 2 100 ? 52.613 2.465 5.815 1.00 46.94 97 THR D C 1
ATOM 7866 O O . THR D 2 100 ? 53.830 2.555 5.964 1.00 46.89 97 THR D O 1
ATOM 7870 N N . ALA D 2 101 ? 51.749 3.422 6.189 1.00 47.36 98 ALA D N 1
ATOM 7871 C CA . ALA D 2 101 ? 52.159 4.629 6.946 1.00 47.70 98 ALA D CA 1
ATOM 7872 C C . ALA D 2 101 ? 52.715 4.353 8.361 1.00 47.92 98 ALA D C 1
ATOM 7873 O O . ALA D 2 101 ? 53.639 5.050 8.795 1.00 48.06 98 ALA D O 1
ATOM 7875 N N . VAL D 2 102 ? 52.172 3.354 9.065 1.00 47.52 99 VAL D N 1
ATOM 7876 C CA . VAL D 2 102 ? 52.451 3.197 10.516 1.00 48.46 99 VAL D CA 1
ATOM 7877 C C . VAL D 2 102 ? 53.291 1.989 10.955 1.00 48.57 99 VAL D C 1
ATOM 7878 O O . VAL D 2 102 ? 53.793 1.938 12.080 1.00 48.82 99 VAL D O 1
ATOM 7882 N N . GLU D 2 103 ? 53.406 0.997 10.093 1.00 49.19 100 GLU D N 1
ATOM 7883 C CA . GLU D 2 103 ? 54.099 -0.224 10.473 1.00 50.03 100 GLU D CA 1
ATOM 7884 C C . GLU D 2 103 ? 55.546 0.092 10.878 1.00 50.39 100 GLU D C 1
ATOM 7885 O O . GLU D 2 103 ? 56.235 0.870 10.196 1.00 49.88 100 GLU D O 1
ATOM 7891 N N . GLY D 2 104 ? 55.972 -0.481 12.006 1.00 50.99 101 GLY D N 1
ATOM 7892 C CA . GLY D 2 104 ? 57.375 -0.370 12.493 1.00 52.39 101 GLY D CA 1
ATOM 7893 C C . GLY D 2 104 ? 57.735 0.956 13.157 1.00 52.99 101 GLY D C 1
ATOM 7894 O O . GLY D 2 104 ? 58.849 1.112 13.661 1.00 53.20 101 GLY D O 1
ATOM 7895 N N . LYS D 2 105 ? 56.791 1.907 13.157 1.00 53.67 102 LYS D N 1
ATOM 7896 C CA . LYS D 2 105 ? 56.958 3.214 13.820 1.00 54.20 102 LYS D CA 1
ATOM 7897 C C . LYS D 2 105 ? 56.966 3.105 15.359 1.00 54.31 102 LYS D C 1
ATOM 7898 O O . LYS D 2 105 ? 56.352 2.190 15.933 1.00 53.62 102 LYS D O 1
ATOM 7904 N N . THR D 2 106 ? 57.682 4.025 16.014 1.00 54.54 103 THR D N 1
ATOM 7905 C CA . THR D 2 106 ? 57.649 4.145 17.477 1.00 54.99 103 THR D CA 1
ATOM 7906 C C . THR D 2 106 ? 56.506 5.083 17.897 1.00 55.57 103 THR D C 1
ATOM 7907 O O . THR D 2 106 ? 55.996 5.853 17.070 1.00 55.18 103 THR D O 1
ATOM 7911 N N . ALA D 2 107 ? 56.123 5.034 19.176 1.00 56.58 104 ALA D N 1
ATOM 7912 C CA . ALA D 2 107 ? 55.063 5.922 19.715 1.00 57.51 104 ALA D CA 1
ATOM 7913 C C . ALA D 2 107 ? 55.363 7.401 19.463 1.00 58.49 104 ALA D C 1
ATOM 7914 O O . ALA D 2 107 ? 54.444 8.179 19.177 1.00 59.07 104 ALA D O 1
ATOM 7916 N N . ALA D 2 108 ? 56.653 7.766 19.551 1.00 59.32 105 ALA D N 1
ATOM 7917 C CA . ALA D 2 108 ? 57.131 9.133 19.294 1.00 60.03 105 ALA D CA 1
ATOM 7918 C C . ALA D 2 108 ? 56.997 9.528 17.818 1.00 60.38 105 ALA D C 1
ATOM 7919 O O . ALA D 2 108 ? 56.404 10.566 17.501 1.00 60.70 105 ALA D O 1
ATOM 7921 N N . GLU D 2 109 ? 57.534 8.689 16.929 1.00 60.86 106 GLU D N 1
ATOM 7922 C CA . GLU D 2 109 ? 57.387 8.862 15.480 1.00 61.49 106 GLU D CA 1
ATOM 7923 C C . GLU D 2 109 ? 55.919 8.901 15.028 1.00 62.52 106 GLU D C 1
ATOM 7924 O O . GLU D 2 109 ? 55.587 9.545 14.024 1.00 62.38 106 GLU D O 1
ATOM 7930 N N . LEU D 2 110 ? 55.060 8.197 15.769 1.00 64.04 107 LEU D N 1
ATOM 7931 C CA . LEU D 2 110 ? 53.615 8.162 15.501 1.00 65.61 107 LEU D CA 1
ATOM 7932 C C . LEU D 2 110 ? 52.921 9.456 15.939 1.00 66.92 107 LEU D C 1
ATOM 7933 O O . LEU D 2 110 ? 52.091 9.997 15.207 1.00 67.19 107 LEU D O 1
ATOM 7938 N N . GLN D 2 111 ? 53.271 9.948 17.124 1.00 68.49 108 GLN D N 1
ATOM 7939 C CA . GLN D 2 111 ? 52.771 11.241 17.588 1.00 70.17 108 GLN D CA 1
ATOM 7940 C C . GLN D 2 111 ? 53.398 12.409 16.812 1.00 71.15 108 GLN D C 1
ATOM 7941 O O . GLN D 2 111 ? 52.775 13.462 16.663 1.00 71.05 108 GLN D O 1
ATOM 7947 N N . ALA D 2 112 ? 54.605 12.193 16.283 1.00 72.51 109 ALA D N 1
ATOM 7948 C CA . ALA D 2 112 ? 55.296 13.190 15.456 1.00 74.21 109 ALA D CA 1
ATOM 7949 C C . ALA D 2 112 ? 54.631 13.424 14.084 1.00 75.37 109 ALA D C 1
ATOM 7950 O O . ALA D 2 112 ? 54.320 14.566 13.731 1.00 75.59 109 ALA D O 1
ATOM 7952 N N . GLN D 2 113 ? 54.418 12.350 13.318 1.00 76.55 110 GLN D N 1
ATOM 7953 C CA . GLN D 2 113 ? 53.827 12.454 11.970 1.00 77.72 110 GLN D CA 1
ATOM 7954 C C . GLN D 2 113 ? 52.346 12.887 12.009 1.00 78.00 110 GLN D C 1
ATOM 7955 O O . GLN D 2 113 ? 51.705 12.872 13.070 1.00 78.04 110 GLN D O 1
ATOM 7961 N N . SER D 2 114 ? 51.816 13.286 10.852 1.00 78.40 111 SER D N 1
ATOM 7962 C CA . SER D 2 114 ? 50.364 13.269 10.637 1.00 78.81 111 SER D CA 1
ATOM 7963 C C . SER D 2 114 ? 50.051 11.952 9.895 1.00 78.57 111 SER D C 1
ATOM 7964 O O . SER D 2 114 ? 50.489 11.767 8.741 1.00 78.90 111 SER D O 1
ATOM 7967 N N . PRO D 2 115 ? 49.320 11.021 10.558 1.00 78.07 112 PRO D N 1
ATOM 7968 C CA . PRO D 2 115 ? 49.219 9.619 10.059 1.00 77.53 112 PRO D CA 1
ATOM 7969 C C . PRO D 2 115 ? 48.581 9.505 8.662 1.00 76.88 112 PRO D C 1
ATOM 7970 O O . PRO D 2 115 ? 48.785 8.512 7.942 1.00 76.81 112 PRO D O 1
ATOM 7974 N N . LEU D 2 116 ? 47.858 10.560 8.294 1.00 75.92 113 LEU D N 1
ATOM 7975 C CA . LEU D 2 116 ? 47.070 10.633 7.081 1.00 74.97 113 LEU D CA 1
ATOM 7976 C C . LEU D 2 116 ? 47.737 11.529 6.027 1.00 73.88 113 LEU D C 1
ATOM 7977 O O . LEU D 2 116 ? 47.104 11.926 5.044 1.00 73.93 113 LEU D O 1
ATOM 7982 N N . ALA D 2 117 ? 49.017 11.840 6.236 1.00 72.33 114 ALA D N 1
ATOM 7983 C CA . ALA D 2 117 ? 49.817 12.512 5.209 1.00 70.83 114 ALA D CA 1
ATOM 7984 C C . ALA D 2 117 ? 49.844 11.595 4.003 1.00 69.57 114 ALA D C 1
ATOM 7985 O O . ALA D 2 117 ? 49.651 12.048 2.872 1.00 69.38 114 ALA D O 1
ATOM 7987 N N . LEU D 2 118 ? 50.034 10.298 4.270 1.00 67.90 115 LEU D N 1
ATOM 7988 C CA . LEU D 2 118 ? 50.199 9.290 3.221 1.00 66.39 115 LEU D CA 1
ATOM 7989 C C . LEU D 2 118 ? 49.032 9.283 2.220 1.00 65.39 115 LEU D C 1
ATOM 7990 O O . LEU D 2 118 ? 49.253 9.144 0.999 1.00 65.00 115 LEU D O 1
ATOM 7995 N N . PHE D 2 119 ? 47.814 9.444 2.749 1.00 63.86 116 PHE D N 1
ATOM 7996 C CA . PHE D 2 119 ? 46.596 9.526 1.934 1.00 62.24 116 PHE D CA 1
ATOM 7997 C C . PHE D 2 119 ? 46.598 10.777 1.080 1.00 62.00 116 PHE D C 1
ATOM 7998 O O . PHE D 2 119 ? 46.277 10.707 -0.112 1.00 61.89 116 PHE D O 1
ATOM 8006 N N . ASP D 2 120 ? 46.971 11.911 1.687 1.00 61.69 117 ASP D N 1
ATOM 8007 C CA . ASP D 2 120 ? 47.141 13.166 0.945 1.00 61.32 117 ASP D CA 1
ATOM 8008 C C . ASP D 2 120 ? 48.146 12.956 -0.177 1.00 60.40 117 ASP D C 1
ATOM 8009 O O . ASP D 2 120 ? 47.916 13.362 -1.302 1.00 60.09 117 ASP D O 1
ATOM 8014 N N . GLU D 2 121 ? 49.238 12.270 0.142 1.00 59.83 118 GLU D N 1
ATOM 8015 C CA . GLU D 2 121 ? 50.341 12.049 -0.796 1.00 59.68 118 GLU D CA 1
ATOM 8016 C C . GLU D 2 121 ? 49.996 11.211 -2.032 1.00 58.50 118 GLU D C 1
ATOM 8017 O O . GLU D 2 121 ? 50.572 11.414 -3.105 1.00 58.18 118 GLU D O 1
ATOM 8023 N N . LEU D 2 122 ? 49.065 10.269 -1.862 1.00 57.17 119 LEU D N 1
ATOM 8024 C CA . LEU D 2 122 ? 48.678 9.327 -2.916 1.00 54.95 119 LEU D CA 1
ATOM 8025 C C . LEU D 2 122 ? 47.461 9.799 -3.725 1.00 53.90 119 LEU D C 1
ATOM 8026 O O . LEU D 2 122 ? 47.034 9.105 -4.647 1.00 53.07 119 LEU D O 1
ATOM 8031 N N . GLY D 2 123 ? 46.943 10.986 -3.387 1.00 52.73 120 GLY D N 1
ATOM 8032 C CA . GLY D 2 123 ? 45.706 11.539 -3.974 1.00 51.50 120 GLY D CA 1
ATOM 8033 C C . GLY D 2 123 ? 44.456 10.765 -3.545 1.00 50.54 120 GLY D C 1
ATOM 8034 O O . GLY D 2 123 ? 43.502 10.610 -4.329 1.00 49.99 120 GLY D O 1
ATOM 8035 N N . LEU D 2 124 ? 44.469 10.280 -2.304 1.00 49.13 121 LEU D N 1
ATOM 8036 C CA . LEU D 2 124 ? 43.429 9.386 -1.808 1.00 48.61 121 LEU D CA 1
ATOM 8037 C C . LEU D 2 124 ? 42.459 10.006 -0.806 1.00 48.88 121 LEU D C 1
ATOM 8038 O O . LEU D 2 124 ? 41.608 9.304 -0.267 1.00 48.32 121 LEU D O 1
ATOM 8043 N N . ARG D 2 125 ? 42.558 11.313 -0.580 1.00 49.64 122 ARG D N 1
ATOM 8044 C CA . ARG D 2 125 ? 41.711 11.964 0.434 1.00 50.92 122 ARG D CA 1
ATOM 8045 C C . ARG D 2 125 ? 40.173 11.780 0.264 1.00 49.92 122 ARG D C 1
ATOM 8046 O O . ARG D 2 125 ? 39.452 11.591 1.244 1.00 49.66 122 ARG D O 1
ATOM 8054 N N . ALA D 2 126 ? 39.681 11.811 -0.971 1.00 49.66 123 ALA D N 1
ATOM 8055 C CA . ALA D 2 126 ? 38.237 11.648 -1.211 1.00 48.91 123 ALA D CA 1
ATOM 8056 C C . ALA D 2 126 ? 37.741 10.229 -0.878 1.00 48.34 123 ALA D C 1
ATOM 8057 O O . ALA D 2 126 ? 36.654 10.073 -0.306 1.00 47.59 123 ALA D O 1
ATOM 8059 N N . GLN D 2 127 ? 38.559 9.220 -1.206 1.00 47.50 124 GLN D N 1
ATOM 8060 C CA . GLN D 2 127 ? 38.267 7.800 -0.890 1.00 47.06 124 GLN D CA 1
ATOM 8061 C C . GLN D 2 127 ? 38.350 7.545 0.611 1.00 47.32 124 GLN D C 1
ATOM 8062 O O . GLN D 2 127 ? 37.547 6.785 1.196 1.00 46.70 124 GLN D O 1
ATOM 8068 N N . LEU D 2 128 ? 39.340 8.176 1.234 1.00 47.10 125 LEU D N 1
ATOM 8069 C CA . LEU D 2 128 ? 39.494 8.120 2.678 1.00 47.67 125 LEU D CA 1
ATOM 8070 C C . LEU D 2 128 ? 38.275 8.767 3.310 1.00 48.06 125 LEU D C 1
ATOM 8071 O O . LEU D 2 128 ? 37.695 8.226 4.263 1.00 47.96 125 LEU D O 1
ATOM 8076 N N . SER D 2 129 ? 37.913 9.931 2.760 1.00 48.98 126 SER D N 1
ATOM 8077 C CA . SER D 2 129 ? 36.751 10.714 3.198 1.00 49.47 126 SER D CA 1
ATOM 8078 C C . SER D 2 129 ? 35.483 9.867 3.128 1.00 49.10 126 SER D C 1
ATOM 8079 O O . SER D 2 129 ? 34.823 9.685 4.139 1.00 49.03 126 SER D O 1
ATOM 8082 N N . ALA D 2 130 ? 35.184 9.324 1.950 1.00 48.46 127 ALA D N 1
ATOM 8083 C CA . ALA D 2 130 ? 34.005 8.489 1.731 1.00 48.47 127 ALA D CA 1
ATOM 8084 C C . ALA D 2 130 ? 33.841 7.305 2.703 1.00 48.90 127 ALA D C 1
ATOM 8085 O O . ALA D 2 130 ? 32.732 6.868 2.926 1.00 48.05 127 ALA D O 1
ATOM 8087 N N . SER D 2 131 ? 34.936 6.806 3.285 1.00 49.78 128 SER D N 1
ATOM 8088 C CA . SER D 2 131 ? 34.878 5.628 4.162 1.00 51.43 128 SER D CA 1
ATOM 8089 C C . SER D 2 131 ? 35.233 5.938 5.628 1.00 53.08 128 SER D C 1
ATOM 8090 O O . SER D 2 131 ? 35.451 5.024 6.443 1.00 52.32 128 SER D O 1
ATOM 8093 N N . ARG D 2 132 ? 35.281 7.232 5.943 1.00 55.52 129 ARG D N 1
ATOM 8094 C CA . ARG D 2 132 ? 35.440 7.750 7.317 1.00 58.35 129 ARG D CA 1
ATOM 8095 C C . ARG D 2 132 ? 34.603 6.989 8.359 1.00 59.27 129 ARG D C 1
ATOM 8096 O O . ARG D 2 132 ? 35.144 6.428 9.346 1.00 59.42 129 ARG D O 1
ATOM 8104 N N . SER D 2 133 ? 33.292 6.962 8.109 1.00 60.46 130 SER D N 1
ATOM 8105 C CA . SER D 2 133 ? 32.287 6.434 9.040 1.00 61.96 130 SER D CA 1
ATOM 8106 C C . SER D 2 133 ? 32.360 4.925 9.369 1.00 62.38 130 SER D C 1
ATOM 8107 O O . SER D 2 133 ? 31.872 4.495 10.419 1.00 62.05 130 SER D O 1
ATOM 8110 N N . GLN D 2 134 ? 32.946 4.120 8.480 1.00 62.95 131 GLN D N 1
ATOM 8111 C CA . GLN D 2 134 ? 32.931 2.666 8.683 1.00 63.54 131 GLN D CA 1
ATOM 8112 C C . GLN D 2 134 ? 34.297 2.006 8.774 1.00 63.64 131 GLN D C 1
ATOM 8113 O O . GLN D 2 134 ? 34.624 1.118 7.992 1.00 63.25 131 GLN D O 1
ATOM 8119 N N . GLY D 2 135 ? 35.070 2.427 9.770 1.00 63.91 132 GLY D N 1
ATOM 8120 C CA . GLY D 2 135 ? 36.339 1.798 10.072 1.00 63.82 132 GLY D CA 1
ATOM 8121 C C . GLY D 2 135 ? 37.462 2.790 10.255 1.00 63.81 132 GLY D C 1
ATOM 8122 O O . GLY D 2 135 ? 38.139 2.748 11.262 1.00 63.87 132 GLY D O 1
ATOM 8123 N N . LEU D 2 136 ? 37.638 3.702 9.300 1.00 64.15 133 LEU D N 1
ATOM 8124 C CA . LEU D 2 136 ? 38.847 4.534 9.248 1.00 64.64 133 LEU D CA 1
ATOM 8125 C C . LEU D 2 136 ? 39.034 5.535 10.391 1.00 65.00 133 LEU D C 1
ATOM 8126 O O . LEU D 2 136 ? 40.134 5.621 10.939 1.00 64.96 133 LEU D O 1
ATOM 8131 N N . ASN D 2 137 ? 37.984 6.289 10.735 1.00 65.44 134 ASN D N 1
ATOM 8132 C CA . ASN D 2 137 ? 37.967 7.090 11.976 1.00 65.66 134 ASN D CA 1
ATOM 8133 C C . ASN D 2 137 ? 38.477 6.258 13.152 1.00 65.64 134 ASN D C 1
ATOM 8134 O O . ASN D 2 137 ? 39.435 6.642 13.828 1.00 65.31 134 ASN D O 1
ATOM 8139 N N . ALA D 2 138 ? 37.818 5.116 13.362 1.00 65.59 135 ALA D N 1
ATOM 8140 C CA . ALA D 2 138 ? 38.075 4.204 14.468 1.00 65.32 135 ALA D CA 1
ATOM 8141 C C . ALA D 2 138 ? 39.474 3.580 14.426 1.00 65.56 135 ALA D C 1
ATOM 8142 O O . ALA D 2 138 ? 40.156 3.529 15.454 1.00 65.22 135 ALA D O 1
ATOM 8144 N N . LEU D 2 139 ? 39.883 3.102 13.245 1.00 65.63 136 LEU D N 1
ATOM 8145 C CA . LEU D 2 139 ? 41.245 2.575 13.013 1.00 65.80 136 LEU D CA 1
ATOM 8146 C C . LEU D 2 139 ? 42.310 3.610 13.414 1.00 65.94 136 LEU D C 1
ATOM 8147 O O . LEU D 2 139 ? 43.225 3.301 14.196 1.00 65.65 136 LEU D O 1
ATOM 8152 N N . SER D 2 140 ? 42.156 4.827 12.886 1.00 65.85 137 SER D N 1
ATOM 8153 C CA . SER D 2 140 ? 42.995 5.965 13.223 1.00 66.24 137 SER D CA 1
ATOM 8154 C C . SER D 2 140 ? 43.056 6.211 14.730 1.00 66.94 137 SER D C 1
ATOM 8155 O O . SER D 2 140 ? 44.142 6.426 15.266 1.00 67.38 137 SER D O 1
ATOM 8158 N N . GLU D 2 141 ? 41.905 6.172 15.405 1.00 67.22 138 GLU D N 1
ATOM 8159 C CA . GLU D 2 141 ? 41.837 6.478 16.839 1.00 67.50 138 GLU D CA 1
ATOM 8160 C C . GLU D 2 141 ? 42.487 5.387 17.688 1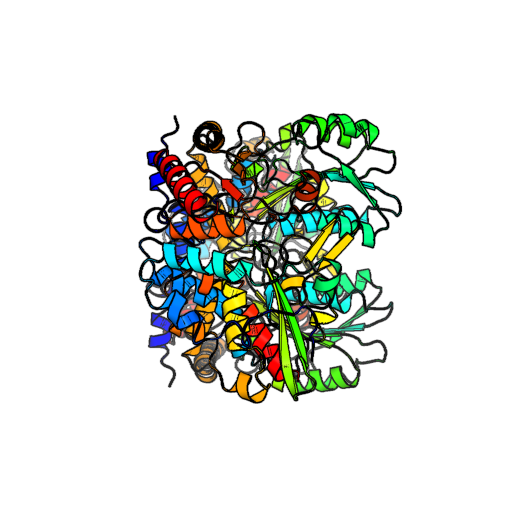.00 67.54 138 GLU D C 1
ATOM 8161 O O . GLU D 2 141 ? 43.032 5.675 18.761 1.00 67.79 138 GLU D O 1
ATOM 8167 N N . ALA D 2 142 ? 42.423 4.145 17.212 1.00 67.30 139 ALA D N 1
ATOM 8168 C CA . ALA D 2 142 ? 43.081 3.029 17.880 1.00 67.59 139 ALA D CA 1
ATOM 8169 C C . ALA D 2 142 ? 44.599 3.029 17.617 1.00 68.03 139 ALA D C 1
ATOM 8170 O O . ALA D 2 142 ? 45.346 2.364 18.342 1.00 67.72 139 ALA D O 1
ATOM 8172 N N . ILE D 2 143 ? 45.024 3.764 16.574 1.00 68.69 140 ILE D N 1
ATOM 8173 C CA . ILE D 2 143 ? 46.446 4.093 16.286 1.00 69.53 140 ILE D CA 1
ATOM 8174 C C . ILE D 2 143 ? 47.003 5.071 17.333 1.00 69.91 140 ILE D C 1
ATOM 8175 O O . ILE D 2 143 ? 48.014 4.783 17.974 1.00 70.11 140 ILE D O 1
ATOM 8180 N N . ILE D 2 144 ? 46.345 6.226 17.468 1.00 70.82 141 ILE D N 1
ATOM 8181 C CA . ILE D 2 144 ? 46.551 7.184 18.575 1.00 71.78 141 ILE D CA 1
ATOM 8182 C C . ILE D 2 144 ? 46.594 6.525 19.990 1.00 72.71 141 ILE D C 1
ATOM 8183 O O . ILE D 2 144 ? 47.545 6.767 20.754 1.00 72.72 141 ILE D O 1
ATOM 8188 N N . ALA D 2 145 ? 45.597 5.685 20.308 1.00 73.40 142 ALA D N 1
ATOM 8189 C CA . ALA D 2 145 ? 45.463 5.053 21.637 1.00 74.49 142 ALA D CA 1
ATOM 8190 C C . ALA D 2 145 ? 46.552 4.024 21.961 1.00 75.18 142 ALA D C 1
ATOM 8191 O O . ALA D 2 145 ? 46.972 3.899 23.119 1.00 75.18 142 ALA D O 1
ATOM 8193 N N . ALA D 2 146 ? 46.993 3.289 20.940 1.00 76.03 143 ALA D N 1
ATOM 8194 C CA . ALA D 2 146 ? 48.091 2.323 21.069 1.00 76.82 143 ALA D CA 1
ATOM 8195 C C . ALA D 2 146 ? 49.444 2.994 21.388 1.00 77.49 143 ALA D C 1
ATOM 8196 O O . ALA D 2 146 ? 50.221 2.478 22.198 1.00 77.46 143 ALA D O 1
ATOM 8198 N N . ALA D 2 147 ? 49.714 4.129 20.736 1.00 78.23 144 ALA D N 1
ATOM 8199 C CA . ALA D 2 147 ? 50.890 4.966 21.018 1.00 78.96 144 ALA D CA 1
ATOM 8200 C C . ALA D 2 147 ? 50.905 5.588 22.445 1.00 79.52 144 ALA D C 1
ATOM 8201 O O . ALA D 2 147 ? 51.974 5.999 22.937 1.00 79.40 144 ALA D O 1
ATOM 8203 N N . LYS D 2 148 ? 49.721 5.657 23.079 1.00 80.03 145 LYS D N 1
ATOM 8204 C CA . LYS D 2 148 ? 49.549 6.065 24.492 1.00 80.26 145 LYS D CA 1
ATOM 8205 C C . LYS D 2 148 ? 49.260 4.860 25.381 1.00 80.20 145 LYS D C 1
ATOM 8206 O O . LYS D 2 148 ? 50.172 4.283 25.970 1.00 80.22 145 LYS D O 1
#

CATH classification: 3.90.1150.10 (+1 more: 3.40.640.10)

Organism: Escherichia coli (strain K12) (NCBI:txid83333)

B-factor: mean 25.05, std 15.22, range [3.79, 84.06]

Secondary structure (DSSP, 8-state):
---HHHHHTT-TTHHHH-EE-BTTT-----HHHHHHHHHHHT-----HHHHHHHHHHHTHHHHHHHHHT-S-GGGEEEESSHHHHHHHIIIIIITTT--TT-EEEEETT--GGGTHHHHHHHHHHT-EEEEE-B-TTSSB-GGGHHHH--TTEEEEEEESS-TTT-----HHHHHHHHHHTT-EEEEE-TTHHHHS---TTTTT-SEEEEEGGGTT--SS-EEEEE-HHHHHHSPP-S-STTTEEEEETTEEEE--TTGGG--SS--HHHHHHHHHHHHHHTTS-HHHHHHHHHHHHHHHHHHHTTSTTEEE---TT-SEEEEEETT--HHHHHHHHHHTTEE-EEE-TT-HHHHHHHT-S-EEEEE--TT--HHHHHHHHHHHHHHHHHH-/---HHHHHHT-GGGSSS-EE-BTTT-----HHHHHHHHHHHHS-SSS--SS-HHHHHHHHHHHHHHHHHHHHHHT-S-GGGEEEESSHHHHHHHIIIIIIGGG--TT-EEEEETT--GGGTHHHHHHHHHHT-EEEEE-B-TTSSB-GGGHHHH--TTEEEEEEESS-TTT-----HHHHHHHHHHTT-EEEEE-TTHHHHS---HHHHT-SEEEEEGGGTTS-SS-EEEEE-HHHHHHSPP-S-STTTEEEEETTEEEEPPTTGGG--SS--HHHHHHHHHHHHHHTTS-HHHHHHHHHHHHHHHHHHHTTSTTEEE---TT-SEEEEEETT--HHHHHHHHHHTTEE-EEE-TT-HHHHHHHT-S-EEEEE--TT--HHHHHHHHHHHHHHHHHH-/---TT---BTTTB-HHHHHHHHTT--SHHHHHHHHHHHHTTSPP--HHHHTTSEE---SS--EEEEEEE-TTS-EEEEEEESSHHHHHHHHHHHHHHTT--HHHHHHSPTTHHHHHTT-TTT-GGGGSHHHHHHHHHHHHHHHH-/--SBTTTB-HHHHHHHHTT--SHHHHHHHHHHHHTTS----HHHHTTSEEEE---EEEEEEEE-TT-PEEEEEEESSHHHHHHHHHHHHHHTT--HHHHHHS-TTHHHHHTT-HHHHHHTGGGTHHHHHHHHHHHH-

InterPro domains:
  IPR000192 Aminotransferase class V domain [PF00266] (21-388)
  IPR010970 Cysteine desulfurase, SufS [cd06453] (21-392)
  IPR015421 Pyridoxal phosphate-dependent transferase, major domain [G3DSA:3.40.640.10] (34-292)
  IPR015422 Pyridoxal phosphate-dependent transferase, small domain [G3DSA:3.90.1150.10] (21-389)
  IPR015424 Pyridoxal phosphate-dependent transferase [SSF53383] (5-397)
  IPR020578 Aminotransferase class-V, pyridoxal-phosphate binding site [PS00595] (213-232)
  IPR022471 Cysteine desulphurase, catalytic subunit, CsdA [TIGR03392] (4-401)

Nearest PDB structures (foldseek):
  4lw4-assembly1_C  TM=1.007E+00  e=2.032E-27  Escherichia coli IHE3034
  5nq6-assembly1_A  TM=9.491E-01  e=3.688E-21  Escherichia coli K-12
  5eep-assembly1_A  TM=9.487E-01  e=4.968E-21  Escherichia coli
  1ni7-assembly1_A  TM=8.932E-01  e=2.384E-19  Escherichia coli
  3g0m-assembly1_A  TM=8.601E-01  e=1.144E-08  Salmonella enterica subsp. enterica serovar Typhimurium str. LT2

Sequence (1072 aa):
VFNPAQFRAQFPALQDAGVYLDSAATALKPEAVVEATQQFYSLSAGFAEAQRLTARYEEAAREKVAQLLNAPDDKTIVWTRGTTESINMVAQCYARPRLQPGDEIIVSVAEHHANLVPWLMVAQQTGAKVVKLPLNAQRLPDVDLLPELITPRSRILALGQMSNVTGGCPDLARAITFAHSAGMVVMVDGAQGAVHFPADVQQLDIDFYAFSGHKLYGPTGIGVLYGKSELLEAMSPWLGGGKMVHEVSFDGFTTQSAPWKLEAGTPNVAGVIGLSAALEWLADYDINQAESWSRSLATLAEDALAKRPGFRSFRCQDSSLLAFDFAGVHHSDMVTLLAEYGIALRAGQHCAQPLLAELGVTGTLRASFAPYNTKSDVDALVNAVDRALELLVVFNPAQFRAQFPALQDAGVYLDSAATALKPEEAVVEEATQQQFYSLSAGNVHRSQFAEAQRLTARYEAAREKVAQLLNAPDDKKTIVWTRRGTTESINMVAQCYARPRLQPGDEIIVSVAEHHANLVPWLMVAQQTGAKVVKLPLNAQRLPDVDLLPEELITPRSRILALGQMSNVTGGCPDLARAITFAHSAGMVVMVDGAQGAVHFPADVQQLDIDFYAFSGHKLYGPTGIGVLYGKSEELLEAMSPWLGGGKMVHEVSFDGFTTQSAPWKLEAGTPNVAGVIGLSAALEWLADYDINQAESWSRSLATLAEDALAKRPGFRSFRCQDSSLLAFDFAGVHHSDMVTLLAEYGIALRAGQHCAQPLLAELGVTGTLRASFAPYNTKSDVDALVNAVDRALELLVNPQFAGHPFGTTVTAEETLRNTFAPLTQWEDKYRQLIMLGKQLPALPDELKAQAKEIAGCENRVWLGYTVAENGKMHFFGDSEGRIVRRGLLAVLLTAVEGKTAAELQAQSPLALFDELGLRAQLSASRSQGLNNALSEAIIAAAKQVGHPFGTTVTAETLRNTFAPLTQWEDKYRQLIMMLGKQLPALPDELKAQAKEIAGENRVWLGYTVAENGKMHFFGDSEGRIVRGLLAVLLTAVEGKTAAELQAQSPLALFDELGLRAQLSASRSQGLNALSEAIIAAAK

Solvent-accessible surface area: 40312 Å² total; per-residue (Å²): 179,29,73,36,71,106,0,74,79,66,7,48,3,24,153,4,0,22,19,5,0,8,12,4,20,32,2,8,14,0,65,26,0,4,81,1,4,48,23,45,12,25,60,60,4,79,196,88,91,26,102,133,5,53,56,22,62,100,25,1,38,86,41,0,8,125,41,0,74,10,79,63,54,106,0,0,0,19,2,46,8,8,15,3,0,0,5,1,3,1,42,2,31,1,70,78,104,11,109,104,25,7,36,0,0,0,0,3,8,3,38,4,2,0,1,0,2,0,15,19,0,8,143,72,18,29,2,128,28,34,88,0,42,29,53,100,121,70,25,6,27,6,92,61,0,62,130,42,29,51,128,136,1,94,5,0,0,0,11,14,8,9,13,0,3,2,1,29,11,69,10,50,99,0,1,80,51,0,55,105,39,64,4,22,0,1,0,11,0,13,6,0,1,12,14,78,32,2,54,1,91,143,41,61,0,4,1,0,0,1,9,0,10,24,1,4,0,2,7,7,3,0,0,0,4,0,42,68,108,19,0,112,40,4,43,35,25,6,0,0,1,113,0,11,72,93,9,50,31,144,26,55,73,46,64,65,15,0,94,14,4,24,9,8,54,34,13,29,9,2,0,5,0,0,0,1,0,10,81,22,15,85,123,31,60,43,109,63,0,9,66,74,0,74,55,2,0,44,78,0,32,74,21,0,62,161,55,123,40,32,112,28,7,17,6,94,82,5,0,1,0,0,0,20,6,76,75,17,32,16,4,2,0,8,24,0,0,20,54,21,4,3,6,14,88,1,0,43,16,40,0,33,10,0,0,76,91,31,62,20,77,4,0,1,6,0,2,1,2,5,0,2,24,104,77,7,4,76,31,0,18,78,1,0,60,107,0,21,123,10,8,140,180,28,70,35,71,106,0,60,72,69,1,26,2,15,141,100,98,20,19,24,0,6,12,4,22,48,2,18,12,0,75,25,0,2,68,3,4,59,49,21,10,21,16,5,72,23,123,6,48,145,40,63,130,64,65,10,127,122,18,72,61,13,81,129,26,1,36,81,43,0,8,123,42,0,69,11,80,65,33,91,1,0,0,28,9,44,10,7,14,5,0,0,4,2,0,0,38,2,27,2,56,78,94,14,101,100,34,4,32,0,0,0,0,1,8,3,38,3,2,0,0,0,2,0,16,23,0,8,148,73,21,47,13,126,13,22,89,0,41,29,43,108,106,78,11,8,28,4,84,43,0,77,138,39,37,57,124,141,1,92,4,0,0,0,12,13,8,12,12,0,2,2,2,31,10,69,12,44,98,0,4,83,59,0,56,103,41,66,3,19,0,1,0,10,0,11,6,0,1,14,13,84,31,3,52,2,93,146,42,62,0,5,0,0,0,0,8,0,9,24,0,4,0,3,6,11,3,0,0,0,6,0,47,62,117,23,1,113,42,5,41,46,30,5,0,0,1,122,0,11,62,100,10,52,33,145,27,58,71,42,56,67,18,0,101,13,4,28,16,6,65,38,18,28,9,1,1,5,0,0,0,1,0,9,73,23,14,84,123,32,67,39,118,65,0,8,62,55,1,74,49,0,0,45,84,0,35,78,24,0,63,162,54,123,40,35,109,29,6,16,6,90,85,3,0,0,0,0,0,20,6,83,81,29,30,12,2,3,0,17,9,0,0,62,61,39,29,4,26,13,109,8,4,58,19,34,0,38,12,0,0,78,83,28,64,26,70,3,0,1,7,0,0,1,3,6,0,1,33,126,77,6,10,106,35,0,14,63,3,0,46,112,0,33,134,15,10,162,156,127,57,71,24,39,25,28,0,32,94,108,9,49,35,114,51,1,95,101,54,1,80,94,36,101,111,75,58,59,6,0,87,55,0,3,77,14,0,126,90,9,73,91,9,81,120,148,53,40,92,111,16,136,59,12,42,28,86,55,18,69,2,20,6,6,77,60,80,19,146,107,46,69,4,5,0,8,2,10,2,44,0,51,1,21,59,0,0,0,0,0,7,0,8,22,7,25,32,59,34,19,72,75,5,93,90,66,79,90,17,52,16,0,89,100,5,19,0,62,81,90,0,38,5,0,111,52,112,19,1,59,29,0,14,114,12,8,42,52,5,2,146,146,98,88,26,30,0,34,107,107,18,28,29,118,62,8,86,119,53,1,60,97,44,118,114,84,51,48,26,0,114,40,0,9,103,7,3,160,99,8,69,76,23,74,108,136,85,52,86,146,18,115,94,37,52,59,61,3,65,1,20,3,3,103,75,84,55,193,115,20,114,4,59,0,21,2,8,2,65,0,74,2,4,44,0,0,1,0,0,1,0,12,12,0,34,19,73,34,35,72,87,10,99,88,52,73,24,66,41,9,0,79,82,1,37,0,161,65,4,28,57,40,1,105,78,12,6,6,74,20,0,19,112,3,3,87,57,13,14,188

Radius of gyration: 31.32 Å; Cα contacts (8 Å, |Δi|>4): 2324; chains: 4; bounding box: 101×77×73 Å

Foldseek 3Di:
DDDLVVVLVQFPCDVVQFQEFALLVFNGAGVLLVVLLVCVVPPPPPVVSPVVLVCLQVCLLVLVCVLQVPVDSQLKAKFQFLLVLQLQCLPFQPLVPAAAAAEEEEELLDFLSLPVSNVVSCVVHNYYYDYQYADPLLARPLVCVVVRDDLRYAEYEHECAHSAQRDGDPLLSSVVVQVVSVHAYEYECQPVSQQPRHNCVVSVHAWYKYGQRSLSFDGRIIIIGGDQVSQQSTHEDDDAPQQWDDDDPVGTHGDGGPSVHPHDDDPSSRSSSSSSSSVVCVPDDSNVQQVQLLVLLVVLVVLVVPPAQKDWSHGPSGLKTWIAGPQFAQVLLQVQLVVLRYHWDKFDSSSQSSCVVVPHGMTTMGGGGSNGDNVSSVSSSVSNVVSVVVRD/DDDLVVVLVQFPVVPDDFQEFALLVFNTAGVLLVVLLVLVVVDDLDDDDDDCVVSNVVLVVLLVCLLVLVCVLQVPVDSLLKAKAQWLLRLQLQCLPFQVLVPAAAQAEEEEELLDFLSQPVSNVVSCVVHNYDYDYQYADPQLARPLVCLVVVDDLRYAEYEEECAHSAARDGDPQLSSVVSCVVSPHAYEYECQPVSQQPNHNCVVSVHAKYKYALRSLSFDHRIIIIGGDQVSQQSTQADDDAPQQWDDDDVVGTHGDRGPSVHPHDDDPSSRSSSSSSSSVVCVVDDSNVQQVQLLVLLVLLLVLQVPDPQKDWSYGPSGSKTWIDGPPFDLVLLQVQLVVLRYHWDKFDSSSCSSCVVVVHGMTIMGGGGSSHDNVSSVSSSVSSVVSVVVRD/DDDQQDFPAQPVCALVNLCVVQVPDDDLVVVLVVLLVQLVRRDDQDPVRQVQFDFLDDDPKTKTKHWDADPVRFIAMHIAIPDSSVSSVVSQVNNVRGRHALVVLVVDDQPVSCVVSVHQPSDVSNVDSSNVSVSVVSNVVSVVD/DFCAQPVNALVNLLVCQVVDDDVVSVLVVLLVQLVRQDDDDPVCLVVWDWDFFVKTKTKHWDADPVQFIAIHMAIPDSNVSSVVSQLCNQRHRDHLCSLVVDDSCVSCVSRVNVVSLVVCCRGCNVVNNVVSNVVSD